Protein AF-0000000081534310 (afdb_homodimer)

Secondary structure (DSSP, 8-state):
-EEEEEEE-TTSSSEEE-HHHHHHHHT--S-EEEEEEE-BTTS-HHHHHHHHTT--TTTSSPPP-BTT----SEEEESS-EEEEETTEEEEEEEEEEPPBS-TT--HHHHHHHHHHHHHH-SEEEEEEESS--HHHHHHHHHHHHHHHHHHHHHH-TTSPP-PPEEEEEEES---BSS-HHHHHHHHTSPPP-TT--HHHHHHHHHHHHHHHHHTTEEEEE-----S-GGGGGG--GGGS-HHHHHHHHHHHHHHHHH----EETTEE--HHHHHHHHHHHHHHHHHSPPP----HHHHHHHHHHHHHHHHHHHHHHTSPSS--HHHHHHHHHHHHHHHHHHHHHH---STTHHHHHHHHHHHHHHHHHHHHHHHHHHHHHHHHHHHHHHHHHHHHHHT-SS--HHHHHHHHHHHHHHHHHH--STTHHHHHHHHHHHHHHHHHHHHHHHHHHHHHHHHHHHHHHHHIIIIII--HHHHHHHHHHHHIIIIIIHHH--HHHHTT-HHHHHHHHHHHHHHS-SS--HHHHHHHHHHHHHHHHHHHHHHTTTS------S----------------/-EEEEEEE-TTSSSEEE-HHHHHHHHT--S-EEEEEEE-BTTS-HHHHHHHHTT--TTTSSPPP-BTT----SEEEESSPEEEEETTEEEEEEEEEEPPBS-TT--HHHHHHHHHHHHHH-SEEEEEEESS--HHHHHHHHHHHHHHHHHHHHHH-TTSPP-PPEEEEEEES---BSS-HHHHHHHHTSPPP-TT--HHHHHHHHHHHHHHHHHTTEEEEE-----S-GGGGGG--GGGS-HHHHHHHHHHHHHHHHH----EETTEE--HHHHHHHHHHHHHHHHHSPPP----HHHHHHHHHHHHHHHHHHHHHHTSPSS--HHHHHHHHHHHHHHHHHHHHHH---STTHHHHHHHHHHHHHHHHHHHHHHHHHHHHHHHHHHHHHHHHHHHHHHT-SS--HHHHHHHHHHHHHHHHHH--STTHHHHHHHHHHHHHHHHHHHHHHHHHHHHHHHHHHHHHHHHIIIIII--HHHHHHHHHHHHIIIIIIHHH--HHHHTT-HHHHHHHHHHHHHHS-SS--HHHHHHHHHHHHHHHHHHHHHHTTTS------S----------------

Foldseek 3Di:
DKFAQWFADPLLQAIDGDPVLLVLLQPFFFFEAEEEEAAAAPLCQQVLVCLLVVHFCVGGDPDDPDPPDWDGAKMKDSAWDWDQDPNGTYTYIYMYGTHPPDPPHDNLSVLLRLLLRFQLHQEYEYRYEQADDLVSLLSNLQSLVSNLVLLCVLVNNPDGRDTHQYEYEYEQHDDDDDDRQVRVVVQLDQDDDPPPDPVSVVSVVSSVSCVSNVVRYHYAYAHYFDPPPSCVSVDDPVRTDVSRSVSSVVVSVVCVVSIDGDDDPRDGDGSVRSSVVSVSSSVSSRPDDRDDCPDVLLVQLLVLLVVLLVQLLVQLVPDDAQAAPVVLVVSLVVSVVVSVVSSVVRHDDDVNSVVSVVVSVVSSVVSSVVSLVVRVVRLCVFLVVLLVVLLVQLVVQLPDPQRAPVVNVVSLVVSLVCSVPRRHYDCSVVSNVVSVVSSVVSNQVSLLVNLVVLLVVLLVVLVVQLVCCVPQVLFVVSNVVSVVSNCCSVPVPVVPHRSRRLCVDPVSVVSSVVSNCVCVVPPCVCVPCVVVVVVVVVVVSVVCRVPVVPDDPPPPPRPHPPPPPPPPPPPPDD/DKFAQWFADPLLQAIDGDPVLLVLLQPFFFFEAEEEEAAAAPLCQQVLVCLLVVHFCVPGDPDDLDPPDWDGAKMKDSAWDWDQDPNGTYTYIYIYGTHPPDPPHDNLSVLLRLLLRFQLHQEYEYRYEQADDLVSLLSNLQSLVSNLVLLCVLVNNPDDRDTHQYEYEYEQHDDDDDDRQVRVVVQLDQDDDPPPDPVSVVSVVSSVSCVSNVVRYHYAYAHYFDPPPSCRSVDDPVRTDVSRSVSSVVVSVVCVVSIDGDDDPRDGDGSVRSSVVSVSSSVSSRPDDRDDCPDVLLVQLLVLLVVLLVQLLVQLVPDDAQAAPVVLVVSLVVSVVVSVVSSVVRHDDDVNSVVSVVVSVVSSVVSSVVSLVVRVVRLCVFLVVLLVVLLVQLVVQLPDPQRAPVVNVVSLVVSLVCSVVRRHYDCSVVSNVVSVVSSVVSVQVSQLVNLVVLLVVLLVVLVVQLVCCVPQVVFVVSNVVSVVSNCCSVPVPVVPHRSRRLCVDPVSVVVSVVSNCVCVVPPCVCVPCVVVVVVVVVVVSVCCRVPVVPDDPPPPPRPHPPPPPPPPPPPPDD

pLDDT: mean 83.25, std 14.27, range [27.27, 97.94]

Nearest PDB structures (foldseek):
  2b8w-assembly1_B  TM=8.873E-01  e=2.988E-19  Homo sapiens
  6b9f-assembly1_A  TM=8.349E-01  e=3.309E-20  Homo sapiens
  4idn-assembly1_B  TM=8.346E-01  e=1.812E-19  Homo sapiens
  1dg3-assembly1_A  TM=4.337E-01  e=2.003E-19  Homo sapiens
  6xjo-assembly2_A  TM=7.645E-01  e=4.417E-14  Homo sapiens

InterPro domains:
  IPR003191 Guanylate-binding protein/Atlastin, C-terminal [PF02841] (266-395)
  IPR015894 Guanylate-binding protein, N-terminal [PF02263] (14-260)
  IPR027417 P-loop containing nucleoside triphosphate hydrolase [G3DSA:3.40.50.300] (1-265)
  IPR027417 P-loop containing nucleoside triphosphate hydrolase [SSF52540] (4-262)
  IPR030386 GB1/RHD3-type guanine nucleotide-binding (G) domain [PS51715] (29-170)
  IPR036543 Guanylate-binding protein, C-terminal domain superfamily [SSF48340] (265-486)

Solvent-accessible surface area (backbone atoms only — not comparable to full-atom values): 61412 Å² total; per-residue (Å²): 94,65,31,49,37,30,34,57,39,97,82,43,69,44,74,40,81,32,68,75,28,46,55,53,42,45,70,38,77,43,35,34,22,28,38,24,40,42,38,46,52,91,48,48,61,38,53,49,50,16,56,70,66,74,38,51,49,86,63,36,45,76,63,66,50,42,74,81,55,71,68,71,37,31,30,32,47,52,69,60,44,78,44,74,54,95,86,36,67,28,34,36,35,48,35,46,47,34,40,33,50,38,63,84,57,39,67,66,35,42,44,51,54,47,14,51,46,51,63,66,19,23,31,36,34,42,39,28,61,54,54,83,38,37,62,56,53,51,50,51,30,50,25,50,52,47,25,45,47,46,50,16,70,72,72,34,75,83,48,81,74,80,77,34,38,34,34,42,33,27,33,46,41,58,65,40,83,71,49,60,47,57,51,54,55,57,60,54,46,76,61,90,56,92,84,64,48,69,60,53,50,50,56,36,50,42,33,57,63,37,47,77,45,49,84,39,51,47,52,46,66,36,46,61,47,58,77,63,63,67,47,49,68,78,49,50,77,85,71,33,41,65,69,29,55,54,42,51,53,49,48,46,52,50,55,62,68,68,58,46,62,32,66,59,94,87,36,70,28,28,20,54,54,44,51,51,50,49,52,52,49,48,51,48,57,61,71,46,86,72,70,67,72,74,55,50,53,56,54,39,32,51,53,47,36,53,53,29,45,49,52,30,50,56,54,56,64,70,54,71,78,39,44,44,63,66,56,52,50,53,50,48,51,51,31,49,52,51,27,52,52,51,41,68,71,64,53,53,61,75,83,59,39,58,63,45,49,53,51,39,50,52,53,46,48,54,56,47,52,52,51,53,52,50,24,44,39,45,8,40,52,50,38,47,54,50,49,52,51,42,50,51,52,53,55,52,60,66,69,44,90,75,75,49,71,65,60,48,51,50,51,49,53,50,44,52,51,51,43,66,72,66,37,43,25,72,39,38,63,66,51,50,55,50,48,51,53,52,48,53,52,51,49,53,50,44,50,33,51,48,40,46,51,51,49,52,50,50,49,52,49,23,53,51,40,30,50,42,16,60,72,65,68,41,35,64,69,51,24,51,50,22,48,50,51,36,48,42,51,61,47,54,40,60,72,72,33,55,55,66,55,41,66,76,32,68,72,44,43,52,53,49,53,54,47,49,54,54,58,63,30,83,81,50,57,38,91,74,42,43,62,57,53,52,50,51,53,50,48,51,52,49,47,46,60,66,57,51,73,62,66,75,79,76,72,67,77,62,75,51,90,76,82,78,82,79,82,80,79,80,77,81,78,131,94,63,30,49,38,31,34,57,39,98,83,44,69,44,74,38,81,31,68,75,27,46,55,52,41,45,70,39,77,42,35,32,24,30,38,25,40,43,37,46,51,89,50,49,60,38,54,50,51,16,57,68,68,72,38,51,49,88,63,37,43,77,64,66,51,41,74,79,54,72,66,70,36,31,30,32,48,52,70,61,44,78,46,74,54,96,85,37,67,28,34,35,37,47,34,46,47,36,41,32,48,39,64,84,58,38,68,67,34,41,44,50,53,47,14,50,46,53,62,66,20,21,30,36,33,42,39,29,60,54,55,83,38,36,63,56,54,51,50,50,30,49,26,50,52,47,24,45,46,46,49,16,71,72,74,33,75,84,49,81,73,78,78,34,36,33,33,42,33,28,34,45,41,59,65,38,83,73,52,62,47,56,49,54,55,56,62,54,46,74,61,90,57,92,84,63,48,68,59,52,49,49,55,37,50,42,35,56,61,37,48,78,44,48,85,40,52,46,52,47,66,34,46,60,48,57,78,63,61,68,47,49,67,76,51,51,78,85,72,34,40,67,70,29,54,55,43,50,54,49,48,46,52,51,54,61,69,68,55,46,62,31,66,59,94,88,36,70,29,29,20,56,53,44,51,51,51,51,51,51,48,49,51,46,57,60,71,44,86,72,70,66,71,74,54,51,53,57,53,41,32,50,52,46,33,54,52,28,46,50,52,29,50,56,55,56,64,70,54,69,76,39,43,44,63,65,58,53,51,50,50,48,50,52,32,50,51,51,26,52,52,52,41,69,73,63,55,53,61,75,84,59,38,58,64,46,49,52,51,40,50,52,53,45,50,54,53,48,53,54,50,52,52,51,23,43,39,44,8,40,52,51,38,48,55,50,49,54,51,41,51,52,53,54,55,53,61,66,69,46,91,75,77,48,70,66,62,49,51,50,51,50,54,51,42,52,51,51,44,66,71,66,36,44,25,73,39,37,64,65,50,49,54,50,48,52,53,51,50,53,51,51,50,52,49,45,52,31,51,48,41,45,51,50,48,51,50,50,49,52,48,23,52,52,39,30,51,41,16,59,70,66,69,44,35,67,68,52,24,50,51,21,48,50,51,36,50,43,51,60,46,52,40,60,72,72,32,53,53,64,54,41,68,75,33,71,73,44,42,53,54,50,51,55,47,46,54,54,59,63,30,82,81,51,56,40,93,75,40,43,63,55,52,52,49,50,52,52,47,50,52,49,47,45,62,65,55,50,71,64,67,74,80,72,71,66,77,63,75,51,90,78,79,78,80,80,79,80,80,77,77,79,75,129

Structure (mmCIF, N/CA/C/O backbone):
data_AF-0000000081534310-model_v1
#
loop_
_entity.id
_entity.type
_entity.pdbx_description
1 polymer 'GB1/RHD3-type G domain-containing protein'
#
loop_
_atom_site.group_PDB
_atom_site.id
_atom_site.type_symbol
_atom_site.label_atom_id
_atom_site.label_alt_id
_atom_site.label_comp_id
_atom_site.label_asym_id
_atom_site.label_entity_id
_atom_site.label_seq_id
_atom_site.pdbx_PDB_ins_code
_atom_site.Cartn_x
_atom_site.Cartn_y
_atom_site.Cartn_z
_atom_site.occupancy
_atom_site.B_iso_or_equiv
_atom_site.auth_seq_id
_atom_site.auth_comp_id
_atom_site.auth_asym_id
_atom_site.auth_atom_id
_atom_site.pdbx_PDB_model_num
ATOM 1 N N . MET A 1 1 ? 29.438 -29.359 -22.891 1 79 1 MET A N 1
ATOM 2 C CA . MET A 1 1 ? 29.312 -29.203 -21.453 1 79 1 MET A CA 1
ATOM 3 C C . MET A 1 1 ? 28.484 -27.969 -21.094 1 79 1 MET A C 1
ATOM 5 O O . MET A 1 1 ? 28.391 -27.031 -21.891 1 79 1 MET A O 1
ATOM 9 N N . TRP A 1 2 ? 27.781 -28.078 -20.047 1 84.69 2 TRP A N 1
ATOM 10 C CA . TRP A 1 2 ? 26.953 -26.969 -19.578 1 84.69 2 TRP A CA 1
ATOM 11 C C . TRP A 1 2 ? 27.625 -26.25 -18.406 1 84.69 2 TRP A C 1
ATOM 13 O O . TRP A 1 2 ? 28.297 -26.891 -17.594 1 84.69 2 TRP A O 1
ATOM 23 N N . PHE A 1 3 ? 27.547 -24.906 -18.391 1 88.88 3 PHE A N 1
ATOM 24 C CA . PHE A 1 3 ? 28.219 -24.078 -17.406 1 88.88 3 PHE A CA 1
ATOM 25 C C . PHE A 1 3 ? 27.25 -23.047 -16.828 1 88.88 3 PHE A C 1
ATOM 27 O O . PHE A 1 3 ? 26.375 -22.547 -17.531 1 88.88 3 PHE A O 1
ATOM 34 N N . PRO A 1 4 ? 27.484 -22.766 -15.547 1 91.56 4 PRO A N 1
ATOM 35 C CA . PRO A 1 4 ? 26.688 -21.672 -14.984 1 91.56 4 PRO A CA 1
ATOM 36 C C . PRO A 1 4 ? 27.188 -20.297 -15.43 1 91.56 4 PRO A C 1
ATOM 38 O O . PRO A 1 4 ? 28.406 -20.094 -15.555 1 91.56 4 PRO A O 1
ATOM 41 N N . ILE A 1 5 ? 26.344 -19.391 -15.773 1 93.62 5 ILE A N 1
ATOM 42 C CA . ILE A 1 5 ? 26.719 -18.031 -16.125 1 93.62 5 ILE A CA 1
ATOM 43 C C . ILE A 1 5 ? 26.234 -17.062 -15.047 1 93.62 5 ILE A C 1
ATOM 45 O O . ILE A 1 5 ? 26.828 -16 -14.852 1 93.62 5 ILE A O 1
ATOM 49 N N . VAL A 1 6 ? 25.125 -17.344 -14.43 1 94.81 6 VAL A N 1
ATOM 50 C CA . VAL A 1 6 ? 24.562 -16.562 -13.328 1 94.81 6 VAL A CA 1
ATOM 51 C C . VAL A 1 6 ? 24.234 -17.484 -12.156 1 94.81 6 VAL A C 1
ATOM 53 O O . VAL A 1 6 ? 23.609 -18.531 -12.336 1 94.81 6 VAL A O 1
ATOM 56 N N . GLU A 1 7 ? 24.641 -17.156 -10.977 1 93.56 7 GLU A N 1
ATOM 57 C CA . GLU A 1 7 ? 24.422 -17.938 -9.766 1 93.56 7 GLU A CA 1
ATOM 58 C C . GLU A 1 7 ? 23.812 -17.094 -8.656 1 93.56 7 GLU A C 1
ATOM 60 O O . GLU A 1 7 ? 24.016 -15.875 -8.625 1 93.56 7 GLU A O 1
ATOM 65 N N . PRO A 1 8 ? 23.062 -17.766 -7.832 1 91.19 8 PRO A N 1
ATOM 66 C CA . PRO A 1 8 ? 22.5 -17.031 -6.707 1 91.19 8 PRO A CA 1
ATOM 67 C C . PRO A 1 8 ? 23.516 -16.719 -5.621 1 91.19 8 PRO A C 1
ATOM 69 O O . PRO A 1 8 ? 24.5 -17.453 -5.465 1 91.19 8 PRO A O 1
ATOM 72 N N . ASP A 1 9 ? 23.281 -15.648 -4.957 1 86.31 9 ASP A N 1
ATOM 73 C CA . ASP A 1 9 ? 24.047 -15.414 -3.736 1 86.31 9 ASP A CA 1
ATOM 74 C C . ASP A 1 9 ? 23.625 -16.391 -2.635 1 86.31 9 ASP A C 1
ATOM 76 O O . ASP A 1 9 ? 22.594 -17.062 -2.744 1 86.31 9 ASP A O 1
ATOM 80 N N . PRO A 1 10 ? 24.344 -16.531 -1.662 1 78.94 10 PRO A N 1
ATOM 81 C CA . PRO A 1 10 ? 24.062 -17.531 -0.621 1 78.94 10 PRO A CA 1
ATOM 82 C C . PRO A 1 10 ? 22.672 -17.406 -0.036 1 78.94 10 PRO A C 1
ATOM 84 O O . PRO A 1 10 ? 22.031 -18.406 0.288 1 78.94 10 PRO A O 1
ATOM 87 N N . ASN A 1 11 ? 22.141 -16.219 0.021 1 77.19 11 ASN A N 1
ATOM 88 C CA . ASN A 1 11 ? 20.812 -16.016 0.595 1 77.19 11 ASN A CA 1
ATOM 89 C C . ASN A 1 11 ? 19.734 -16 -0.483 1 77.19 11 ASN A C 1
ATOM 91 O O . ASN A 1 11 ? 18.547 -15.875 -0.177 1 77.19 11 ASN A O 1
ATOM 95 N N . HIS A 1 12 ? 20.125 -16.203 -1.747 1 78.88 12 HIS A N 1
ATOM 96 C CA . HIS A 1 12 ? 19.203 -16.234 -2.879 1 78.88 12 HIS A CA 1
ATOM 97 C C . HIS A 1 12 ? 18.391 -14.953 -2.959 1 78.88 12 HIS A C 1
ATOM 99 O O . HIS A 1 12 ? 17.156 -15 -3.117 1 78.88 12 HIS A O 1
ATOM 105 N N . THR A 1 13 ? 19 -13.898 -2.773 1 81.5 13 THR A N 1
ATOM 106 C CA . THR A 1 13 ? 18.344 -12.609 -2.891 1 81.5 13 THR A CA 1
ATOM 107 C C . THR A 1 13 ? 18.891 -11.828 -4.082 1 81.5 13 THR A C 1
ATOM 109 O O . THR A 1 13 ? 18.188 -11 -4.668 1 81.5 13 THR A O 1
ATOM 112 N N . LYS A 1 14 ? 20.125 -12.117 -4.379 1 87.62 14 LYS A N 1
ATOM 113 C CA . LYS A 1 14 ? 20.766 -11.445 -5.508 1 87.62 14 LYS A CA 1
ATOM 114 C C . LYS A 1 14 ? 21.453 -12.461 -6.422 1 87.62 14 LYS A C 1
ATOM 116 O O . LYS A 1 14 ? 21.484 -13.656 -6.125 1 87.62 14 LYS A O 1
ATOM 121 N N . LEU A 1 15 ? 21.797 -11.938 -7.559 1 92.75 15 LEU A N 1
ATOM 122 C CA . LEU A 1 15 ? 22.438 -12.773 -8.562 1 92.75 15 LEU A CA 1
ATOM 123 C C . LEU A 1 15 ? 23.891 -12.336 -8.797 1 92.75 15 LEU A C 1
ATOM 125 O O . LEU A 1 15 ? 24.219 -11.164 -8.641 1 92.75 15 LEU A O 1
ATOM 129 N N . ARG A 1 16 ? 24.719 -13.336 -9.055 1 93.31 16 ARG A N 1
ATOM 130 C CA . ARG A 1 16 ? 26.125 -13.07 -9.344 1 93.31 16 ARG A CA 1
ATOM 131 C C . ARG A 1 16 ? 26.562 -13.758 -10.633 1 93.31 16 ARG A C 1
ATOM 133 O O . ARG A 1 16 ? 26 -14.789 -11.008 1 93.31 16 ARG A O 1
ATOM 140 N N . LEU A 1 17 ? 27.547 -13.18 -11.211 1 93.88 17 LEU A N 1
ATOM 141 C CA . LEU A 1 17 ? 28.094 -13.758 -12.43 1 93.88 17 LEU A CA 1
ATOM 142 C C . LEU A 1 17 ? 29.062 -14.891 -12.109 1 93.88 17 LEU A C 1
ATOM 144 O O . LEU A 1 17 ? 29.781 -14.828 -11.117 1 93.88 17 LEU A O 1
ATOM 148 N N . SER A 1 18 ? 28.922 -15.883 -12.93 1 91.5 18 SER A N 1
ATOM 149 C CA . SER A 1 18 ? 29.875 -16.984 -12.852 1 91.5 18 SER A CA 1
ATOM 150 C C . SER A 1 18 ? 30.859 -16.938 -14.016 1 91.5 18 SER A C 1
ATOM 152 O O . SER A 1 18 ? 30.469 -16.984 -15.18 1 91.5 18 SER A O 1
ATOM 154 N N . ARG A 1 19 ? 32.188 -16.984 -13.742 1 87.5 19 ARG A N 1
ATOM 155 C CA . ARG A 1 19 ? 33.219 -16.75 -14.742 1 87.5 19 ARG A CA 1
ATOM 156 C C . ARG A 1 19 ? 33.375 -17.953 -15.664 1 87.5 19 ARG A C 1
ATOM 158 O O . ARG A 1 19 ? 33.688 -17.797 -16.844 1 87.5 19 ARG A O 1
ATOM 165 N N . GLU A 1 20 ? 33.094 -19.094 -15.211 1 81.94 20 GLU A N 1
ATOM 166 C CA . GLU A 1 20 ? 33.344 -20.297 -16 1 81.94 20 GLU A CA 1
ATOM 167 C C . GLU A 1 20 ? 32.5 -20.281 -17.266 1 81.94 20 GLU A C 1
ATOM 169 O O . GLU A 1 20 ? 33 -20.531 -18.359 1 81.94 20 GLU A O 1
ATOM 174 N N . GLY A 1 21 ? 31.297 -20.016 -17.156 1 83.25 21 GLY A N 1
ATOM 175 C CA . GLY A 1 21 ? 30.406 -20.016 -18.312 1 83.25 21 GLY A CA 1
ATOM 176 C C . GLY A 1 21 ? 30.625 -18.828 -19.234 1 83.25 21 GLY A C 1
ATOM 177 O O . GLY A 1 21 ? 30.391 -18.922 -20.438 1 83.25 21 GLY A O 1
ATOM 178 N N . LEU A 1 22 ? 31.125 -17.812 -18.75 1 92.06 22 LEU A N 1
ATOM 179 C CA . LEU A 1 22 ? 31.297 -16.578 -19.516 1 92.06 22 LEU A CA 1
ATOM 180 C C . LEU A 1 22 ? 32.469 -16.703 -20.5 1 92.06 22 LEU A C 1
ATOM 182 O O . LEU A 1 22 ? 32.438 -16.094 -21.578 1 92.06 22 LEU A O 1
ATOM 186 N N . GLU A 1 23 ? 33.406 -17.547 -20.203 1 90.31 23 GLU A N 1
ATOM 187 C CA . GLU A 1 23 ? 34.531 -17.75 -21.094 1 90.31 23 GLU A CA 1
ATOM 188 C C . GLU A 1 23 ? 34.094 -18.422 -22.391 1 90.31 23 GLU A C 1
ATOM 190 O O . GLU A 1 23 ? 34.594 -18.094 -23.469 1 90.31 23 GLU A O 1
ATOM 195 N N . ALA A 1 24 ? 33.219 -19.328 -22.25 1 88.19 24 ALA A N 1
ATOM 196 C CA . ALA A 1 24 ? 32.719 -20.031 -23.438 1 88.19 24 ALA A CA 1
ATOM 197 C C . ALA A 1 24 ? 31.969 -19.062 -24.359 1 88.19 24 ALA A C 1
ATOM 199 O O . ALA A 1 24 ? 32.062 -19.172 -25.594 1 88.19 24 ALA A O 1
ATOM 200 N N . ILE A 1 25 ? 31.281 -18.156 -23.844 1 93.56 25 ILE A N 1
ATOM 201 C CA . ILE A 1 25 ? 30.5 -17.203 -24.625 1 93.56 25 ILE A CA 1
ATOM 202 C C . ILE A 1 25 ? 31.422 -16.141 -25.219 1 93.56 25 ILE A C 1
ATOM 204 O O . ILE A 1 25 ? 31.203 -15.672 -26.344 1 93.56 25 ILE A O 1
ATOM 208 N N . SER A 1 26 ? 32.5 -15.82 -24.516 1 94.44 26 SER A N 1
ATOM 209 C CA . SER A 1 26 ? 33.406 -14.75 -24.938 1 94.44 26 SER A CA 1
ATOM 210 C C . SER A 1 26 ? 34.094 -15.102 -26.25 1 94.44 26 SER A C 1
ATOM 212 O O . SER A 1 26 ? 34.531 -14.211 -26.984 1 94.44 26 SER A O 1
ATOM 214 N N . ARG A 1 27 ? 34.156 -16.297 -26.609 1 92.5 27 ARG A N 1
ATOM 215 C CA . ARG A 1 27 ? 34.875 -16.75 -27.797 1 92.5 27 ARG A CA 1
ATOM 216 C C . ARG A 1 27 ? 34.031 -16.625 -29.047 1 92.5 27 ARG A C 1
ATOM 218 O O . ARG A 1 27 ? 34.531 -16.688 -30.172 1 92.5 27 ARG A O 1
ATOM 225 N N . ILE A 1 28 ? 32.75 -16.406 -28.812 1 94.62 28 ILE A N 1
ATOM 226 C CA . ILE A 1 28 ? 31.859 -16.312 -29.953 1 94.62 28 ILE A CA 1
ATOM 227 C C . ILE A 1 28 ? 32.031 -14.969 -30.656 1 94.62 28 ILE A C 1
ATOM 229 O O . ILE A 1 28 ? 31.938 -13.914 -30.016 1 94.62 28 ILE A O 1
ATOM 233 N N . THR A 1 29 ? 32.281 -14.961 -31.953 1 94.62 29 THR A N 1
ATOM 234 C CA . THR A 1 29 ? 32.5 -13.734 -32.688 1 94.62 29 THR A CA 1
ATOM 235 C C . THR A 1 29 ? 31.312 -13.43 -33.625 1 94.62 29 THR A C 1
ATOM 237 O O . THR A 1 29 ? 31.188 -12.312 -34.125 1 94.62 29 THR A O 1
ATOM 240 N N . THR A 1 30 ? 30.484 -14.359 -33.844 1 95.38 30 THR A N 1
ATOM 241 C CA . THR A 1 30 ? 29.297 -14.195 -34.688 1 95.38 30 THR A CA 1
ATOM 242 C C . THR A 1 30 ? 28.141 -13.633 -33.844 1 95.38 30 THR A C 1
ATOM 244 O O . THR A 1 30 ? 28.172 -13.641 -32.625 1 95.38 30 THR A O 1
ATOM 247 N N . PRO A 1 31 ? 27.172 -13.102 -34.562 1 96.12 31 PRO A N 1
ATOM 248 C CA . PRO A 1 31 ? 25.984 -12.664 -33.844 1 96.12 31 PRO A CA 1
ATOM 249 C C . PRO A 1 31 ? 25.328 -13.789 -33.031 1 96.12 31 PRO A C 1
ATOM 251 O O . PRO A 1 31 ? 25.297 -14.938 -33.469 1 96.12 31 PRO A O 1
ATOM 254 N N . ILE A 1 32 ? 24.797 -13.414 -31.891 1 96.31 32 ILE A N 1
ATOM 255 C CA . ILE A 1 32 ? 24.281 -14.422 -30.953 1 96.31 32 ILE A CA 1
ATOM 256 C C . ILE A 1 32 ? 22.75 -14.359 -30.922 1 96.31 32 ILE A C 1
ATOM 258 O O . ILE A 1 32 ? 22.172 -13.273 -30.906 1 96.31 32 ILE A O 1
ATOM 262 N N . ALA A 1 33 ? 22.156 -15.5 -31.031 1 96.25 33 ALA A N 1
ATOM 263 C CA . ALA A 1 33 ? 20.75 -15.695 -30.703 1 96.25 33 ALA A CA 1
ATOM 264 C C . ALA A 1 33 ? 20.578 -16.609 -29.5 1 96.25 33 ALA A C 1
ATOM 266 O O . ALA A 1 33 ? 20.969 -17.766 -29.516 1 96.25 33 ALA A O 1
ATOM 267 N N . ALA A 1 34 ? 20.016 -16.047 -28.484 1 96 34 ALA A N 1
ATOM 268 C CA . ALA A 1 34 ? 19.891 -16.797 -27.234 1 96 34 ALA A CA 1
ATOM 269 C C . ALA A 1 34 ? 18.469 -17.328 -27.062 1 96 34 ALA A C 1
ATOM 271 O O . ALA A 1 34 ? 17.5 -16.594 -27.219 1 96 34 ALA A O 1
ATOM 272 N N . VAL A 1 35 ? 18.344 -18.625 -26.797 1 96.81 35 VAL A N 1
ATOM 273 C CA . VAL A 1 35 ? 17.062 -19.266 -26.469 1 96.81 35 VAL A CA 1
ATOM 274 C C . VAL A 1 35 ? 17.016 -19.578 -24.984 1 96.81 35 VAL A C 1
ATOM 276 O O . VAL A 1 35 ? 17.812 -20.375 -24.484 1 96.81 35 VAL A O 1
ATOM 279 N N . ALA A 1 36 ? 16.141 -18.938 -24.328 1 96.69 36 ALA A N 1
ATOM 280 C CA . ALA A 1 36 ? 15.992 -19.188 -22.906 1 96.69 36 ALA A CA 1
ATOM 281 C C . ALA A 1 36 ? 14.68 -19.906 -22.594 1 96.69 36 ALA A C 1
ATOM 283 O O . ALA A 1 36 ? 13.648 -19.625 -23.219 1 96.69 36 ALA A O 1
ATOM 284 N N . VAL A 1 37 ? 14.734 -20.859 -21.703 1 96.81 37 VAL A N 1
ATOM 285 C CA . VAL A 1 37 ? 13.539 -21.594 -21.266 1 96.81 37 VAL A CA 1
ATOM 286 C C . VAL A 1 37 ? 13.219 -21.219 -19.828 1 96.81 37 VAL A C 1
ATOM 288 O O . VAL A 1 37 ? 14.047 -21.391 -18.938 1 96.81 37 VAL A O 1
ATOM 291 N N . ILE A 1 38 ? 12.055 -20.656 -19.672 1 95.88 38 ILE A N 1
ATOM 292 C CA . ILE A 1 38 ? 11.586 -20.312 -18.328 1 95.88 38 ILE A CA 1
ATOM 293 C C . ILE A 1 38 ? 10.336 -21.125 -18 1 95.88 38 ILE A C 1
ATOM 295 O O . ILE A 1 38 ? 9.672 -21.656 -18.906 1 95.88 38 ILE A O 1
ATOM 299 N N . GLY A 1 39 ? 10.055 -21.281 -16.703 1 95.19 39 GLY A N 1
ATOM 300 C CA . GLY A 1 39 ? 8.906 -22.031 -16.234 1 95.19 39 GLY A CA 1
ATOM 301 C C . GLY A 1 39 ? 8.984 -22.391 -14.766 1 95.19 39 GLY A C 1
ATOM 302 O O . GLY A 1 39 ? 9.992 -22.141 -14.109 1 95.19 39 GLY A O 1
ATOM 303 N N . PRO A 1 40 ? 7.945 -22.938 -14.328 1 93 40 PRO A N 1
ATOM 304 C CA . PRO A 1 40 ? 7.918 -23.297 -12.906 1 93 40 PRO A CA 1
ATOM 305 C C . PRO A 1 40 ? 8.891 -24.438 -12.57 1 93 40 PRO A C 1
ATOM 307 O O . PRO A 1 40 ? 9.375 -25.125 -13.469 1 93 40 PRO A O 1
ATOM 310 N N . TYR A 1 41 ? 9.086 -24.5 -11.273 1 88.25 41 TYR A N 1
ATOM 311 C CA . TYR A 1 41 ? 9.93 -25.547 -10.719 1 88.25 41 TYR A CA 1
ATOM 312 C C . TYR A 1 41 ? 9.414 -26.922 -11.109 1 88.25 41 TYR A C 1
ATOM 314 O O . TYR A 1 41 ? 8.211 -27.188 -11.047 1 88.25 41 TYR A O 1
ATOM 322 N N . ARG A 1 42 ? 10.234 -27.781 -11.703 1 86.38 42 ARG A N 1
ATOM 323 C CA . ARG A 1 42 ? 9.992 -29.188 -12.055 1 86.38 42 ARG A CA 1
ATOM 324 C C . ARG A 1 42 ? 9.023 -29.281 -13.234 1 86.38 42 ARG A C 1
ATOM 326 O O . ARG A 1 42 ? 8.164 -30.172 -13.266 1 86.38 42 ARG A O 1
ATOM 333 N N . SER A 1 43 ? 9.133 -28.375 -14.148 1 88.25 43 SER A N 1
ATOM 334 C CA . SER A 1 43 ? 8.281 -28.406 -15.336 1 88.25 43 SER A CA 1
ATOM 335 C C . SER A 1 43 ? 8.961 -29.141 -16.484 1 88.25 43 SER A C 1
ATOM 337 O O . SER A 1 43 ? 8.359 -29.359 -17.531 1 88.25 43 SER A O 1
ATOM 339 N N . GLY A 1 44 ? 10.266 -29.484 -16.297 1 88.62 44 GLY A N 1
ATOM 340 C CA . GLY A 1 44 ? 10.977 -30.234 -17.328 1 88.62 44 GLY A CA 1
ATOM 341 C C . GLY A 1 44 ? 11.797 -29.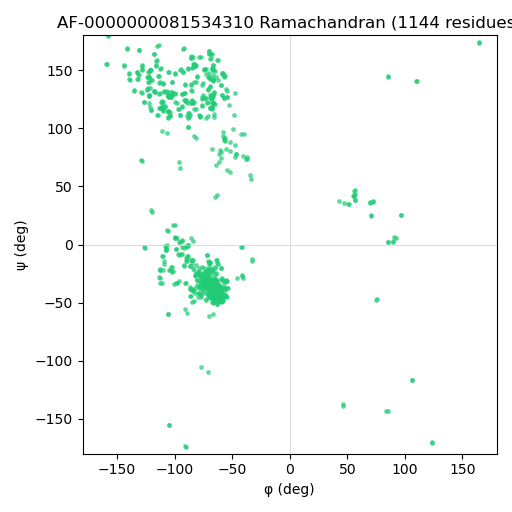359 -18.25 1 88.62 44 GLY A C 1
ATOM 342 O O . GLY A 1 44 ? 12.031 -29.703 -19.406 1 88.62 44 GLY A O 1
ATOM 343 N N . LYS A 1 45 ? 12.172 -28.266 -17.766 1 92.69 45 LYS A N 1
ATOM 344 C CA . LYS A 1 45 ? 12.906 -27.297 -18.578 1 92.69 45 LYS A CA 1
ATOM 345 C C . LYS A 1 45 ? 14.219 -27.891 -19.078 1 92.69 45 LYS A C 1
ATOM 347 O O . LYS A 1 45 ? 14.539 -27.781 -20.266 1 92.69 45 LYS A O 1
ATOM 352 N N . SER A 1 46 ? 15.039 -28.516 -18.219 1 92.12 46 SER A N 1
ATOM 353 C CA . SER A 1 46 ? 16.344 -29.062 -18.594 1 92.12 46 SER A CA 1
ATOM 354 C C . SER A 1 46 ? 16.203 -30.219 -19.578 1 92.12 46 SER A C 1
ATOM 356 O O . SER A 1 46 ? 16.984 -30.344 -20.516 1 92.12 46 SER A O 1
ATOM 358 N N . PHE A 1 47 ? 15.234 -31.031 -19.359 1 90.56 47 PHE A N 1
ATOM 359 C CA . PHE A 1 47 ? 14.984 -32.156 -20.281 1 90.56 47 PHE A CA 1
ATOM 360 C C . PHE A 1 47 ? 14.602 -31.625 -21.656 1 90.56 47 PHE A C 1
ATOM 362 O O . PHE A 1 47 ? 15.07 -32.156 -22.672 1 90.56 47 PHE A O 1
ATOM 369 N N . LEU A 1 48 ? 13.742 -30.641 -21.641 1 93.12 48 LEU A N 1
ATOM 370 C CA . LEU A 1 48 ? 13.32 -30.031 -22.891 1 93.12 48 LEU A CA 1
ATOM 371 C C . LEU A 1 48 ? 14.523 -29.484 -23.656 1 93.12 48 LEU A C 1
ATOM 373 O O . LEU A 1 48 ? 14.625 -29.672 -24.875 1 93.12 48 LEU A O 1
ATOM 377 N N . LEU A 1 49 ? 15.375 -28.844 -22.969 1 94.38 49 LEU A N 1
ATOM 378 C CA . LEU A 1 49 ? 16.547 -28.266 -23.594 1 94.38 49 LEU A CA 1
ATOM 379 C C . LEU A 1 49 ? 17.453 -29.359 -24.172 1 94.38 49 LEU A C 1
ATOM 381 O O . LEU A 1 49 ? 18 -29.203 -25.266 1 94.38 49 LEU A O 1
ATOM 385 N N . ASN A 1 50 ? 17.609 -30.438 -23.453 1 91.88 50 ASN A N 1
ATOM 386 C CA . ASN A 1 50 ? 18.375 -31.562 -23.969 1 91.88 50 ASN A CA 1
ATOM 387 C C . ASN A 1 50 ? 17.75 -32.125 -25.234 1 91.88 50 ASN A C 1
ATOM 389 O O . ASN A 1 50 ? 18.469 -32.5 -26.172 1 91.88 50 ASN A O 1
ATOM 393 N N . GLN A 1 51 ? 16.438 -32.125 -25.25 1 91.25 51 GLN A N 1
ATOM 394 C CA . GLN A 1 51 ? 15.734 -32.625 -26.438 1 91.25 51 GLN A CA 1
ATOM 395 C C . GLN A 1 51 ? 15.938 -31.672 -27.625 1 91.25 51 GLN A C 1
ATOM 397 O O . GLN A 1 51 ? 16.109 -32.125 -28.75 1 91.25 51 GLN A O 1
ATOM 402 N N . LEU A 1 52 ? 15.891 -30.422 -27.375 1 92.56 52 LEU A N 1
ATOM 403 C CA . LEU A 1 52 ? 16.078 -29.422 -28.438 1 92.56 52 LEU A CA 1
ATOM 404 C C . LEU A 1 52 ? 17.5 -29.5 -29 1 92.56 52 LEU A C 1
ATOM 406 O O . LEU A 1 52 ? 17.719 -29.234 -30.188 1 92.56 52 LEU A O 1
ATOM 410 N N . LEU A 1 53 ? 18.469 -29.875 -28.141 1 91.75 53 LEU A N 1
ATOM 411 C CA . LEU A 1 53 ? 19.875 -29.969 -28.531 1 91.75 53 LEU A CA 1
ATOM 412 C C . LEU A 1 53 ? 20.203 -31.359 -29.062 1 91.75 53 LEU A C 1
ATOM 414 O O . LEU A 1 53 ? 21.312 -31.609 -29.516 1 91.75 53 LEU A O 1
ATOM 418 N N . SER A 1 54 ? 19.234 -32.25 -29.062 1 88.38 54 SER A N 1
ATOM 419 C CA . SER A 1 54 ? 19.422 -33.625 -29.469 1 88.38 54 SER A CA 1
ATOM 420 C C . SER A 1 54 ? 20.547 -34.312 -28.672 1 88.38 54 SER A C 1
ATOM 422 O O . SER A 1 54 ? 21.422 -34.938 -29.25 1 88.38 54 SER A O 1
ATOM 424 N N . LEU A 1 55 ? 20.484 -33.969 -27.375 1 87.25 55 LEU A N 1
ATOM 425 C CA . LEU A 1 55 ? 21.453 -34.531 -26.453 1 87.25 55 LEU A CA 1
ATOM 426 C C . LEU A 1 55 ? 20.766 -35.5 -25.484 1 87.25 55 LEU A C 1
ATOM 428 O O . LEU A 1 55 ? 19.594 -35.312 -25.172 1 87.25 55 LEU A O 1
ATOM 432 N N . SER A 1 56 ? 21.484 -36.438 -25.031 1 83.31 56 SER A N 1
ATOM 433 C CA . SER A 1 56 ? 21 -37.312 -23.969 1 83.31 56 SER A CA 1
ATOM 434 C C . SER A 1 56 ? 21.125 -36.625 -22.609 1 83.31 56 SER A C 1
ATOM 436 O O . SER A 1 56 ? 21.844 -35.625 -22.469 1 83.31 56 SER A O 1
ATOM 438 N N . CYS A 1 57 ? 20.359 -37.156 -21.594 1 82.06 57 CYS A N 1
ATOM 439 C CA . CYS A 1 57 ? 20.359 -36.594 -20.266 1 82.06 57 CYS A CA 1
ATOM 440 C C . CYS A 1 57 ? 21.766 -36.625 -19.656 1 82.06 57 CYS A C 1
ATOM 442 O O . CYS A 1 57 ? 22.078 -35.812 -18.781 1 82.06 57 CYS A O 1
ATOM 444 N N . TYR A 1 58 ? 22.641 -37.438 -20.141 1 79.94 58 TYR A N 1
ATOM 445 C CA . TYR A 1 58 ? 23.969 -37.594 -19.562 1 79.94 58 TYR A CA 1
ATOM 446 C C . TYR A 1 58 ? 24.969 -36.656 -20.234 1 79.94 58 TYR A C 1
ATOM 448 O O . TYR A 1 58 ? 26.047 -36.406 -19.672 1 79.94 58 TYR A O 1
ATOM 456 N N . GLU A 1 59 ? 24.625 -36.188 -21.359 1 81.88 59 GLU A N 1
ATOM 457 C CA . GLU A 1 59 ? 25.5 -35.312 -22.125 1 81.88 59 GLU A CA 1
ATOM 458 C C . GLU A 1 59 ? 25.078 -33.844 -21.984 1 81.88 59 GLU A C 1
ATOM 460 O O . GLU A 1 59 ? 25.891 -32.938 -22.141 1 81.88 59 GLU A O 1
ATOM 465 N N . GLY A 1 60 ? 23.906 -33.719 -21.656 1 83.56 60 GLY A N 1
ATOM 466 C CA . GLY A 1 60 ? 23.344 -32.375 -21.656 1 83.56 60 GLY A CA 1
ATOM 467 C C . GLY A 1 60 ? 23.172 -31.797 -20.266 1 83.56 60 GLY A C 1
ATOM 468 O O . GLY A 1 60 ? 23.969 -32.062 -19.375 1 83.56 60 GLY A O 1
ATOM 469 N N . PHE A 1 61 ? 22.234 -30.859 -20.188 1 85.69 61 PHE A N 1
ATOM 470 C CA . PHE A 1 61 ? 21.922 -30.219 -18.922 1 85.69 61 PHE A CA 1
ATOM 471 C C . PHE A 1 61 ? 21.484 -31.25 -17.891 1 85.69 61 PHE A C 1
ATOM 473 O O . PHE A 1 61 ? 20.891 -32.281 -18.234 1 85.69 61 PHE A O 1
ATOM 480 N N . GLY A 1 62 ? 21.797 -30.984 -16.688 1 79.62 62 GLY A N 1
ATOM 481 C CA . GLY A 1 62 ? 21.406 -31.875 -15.602 1 79.62 62 GLY A CA 1
ATOM 482 C C . GLY A 1 62 ? 19.906 -31.953 -15.398 1 79.62 62 GLY A C 1
ATOM 483 O O . GLY A 1 62 ? 19.234 -30.922 -15.344 1 79.62 62 GLY A O 1
ATOM 484 N N . VAL A 1 63 ? 19.375 -33.188 -15.516 1 78.25 63 VAL A N 1
ATOM 485 C CA . VAL A 1 63 ? 17.953 -33.406 -15.266 1 78.25 63 VAL A CA 1
ATOM 486 C C . VAL A 1 63 ? 17.75 -33.969 -13.867 1 78.25 63 VAL A C 1
ATOM 488 O O . VAL A 1 63 ? 18.5 -34.875 -13.438 1 78.25 63 VAL A O 1
ATOM 491 N N . GLY A 1 64 ? 16.844 -33.375 -13.117 1 71.94 64 GLY A N 1
ATOM 492 C CA . GLY A 1 64 ? 16.594 -33.812 -11.75 1 71.94 64 GLY A CA 1
ATOM 493 C C . GLY A 1 64 ? 15.5 -34.875 -11.641 1 71.94 64 GLY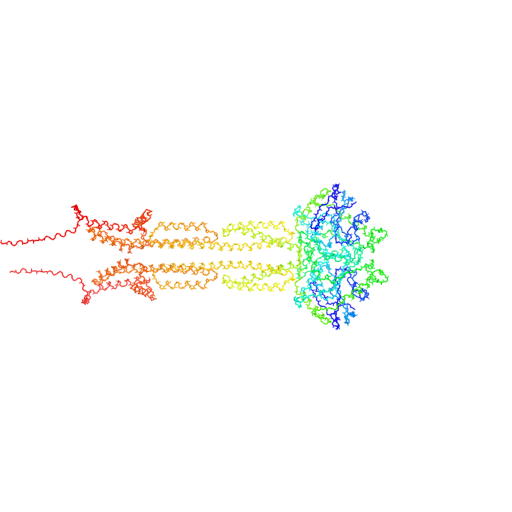 A C 1
ATOM 494 O O . GLY A 1 64 ? 14.406 -34.688 -12.18 1 71.94 64 GLY A O 1
ATOM 495 N N . HIS A 1 65 ? 15.875 -36 -11.016 1 76 65 HIS A N 1
ATOM 496 C CA . HIS A 1 65 ? 14.875 -37.031 -10.758 1 76 65 HIS A CA 1
ATOM 497 C C . HIS A 1 65 ? 14.578 -37.156 -9.266 1 76 65 HIS A C 1
ATOM 499 O O . HIS A 1 65 ? 13.609 -37.812 -8.867 1 76 65 HIS A O 1
ATOM 505 N N . MET A 1 66 ? 15.461 -36.438 -8.609 1 72.75 66 MET A N 1
ATOM 506 C CA . MET A 1 66 ? 15.281 -36.438 -7.156 1 72.75 66 MET A CA 1
ATOM 507 C C . MET A 1 66 ? 14.469 -35.25 -6.703 1 72.75 66 MET A C 1
ATOM 509 O O . MET A 1 66 ? 14.531 -34.188 -7.324 1 72.75 66 MET A O 1
ATOM 513 N N . ARG A 1 67 ? 13.805 -35.406 -5.695 1 73.88 67 ARG A N 1
ATOM 514 C CA . ARG A 1 67 ? 12.945 -34.344 -5.188 1 73.88 67 ARG A CA 1
ATOM 515 C C . ARG A 1 67 ? 13.75 -33.094 -4.793 1 73.88 67 ARG A C 1
ATOM 517 O O . ARG A 1 67 ? 13.242 -31.984 -4.828 1 73.88 67 ARG A O 1
ATOM 524 N N . ASP A 1 68 ? 15.094 -33.25 -4.621 1 69.19 68 ASP A N 1
ATOM 525 C CA . ASP A 1 68 ? 15.859 -32.125 -4.09 1 69.19 68 ASP A CA 1
ATOM 526 C C . ASP A 1 68 ? 16.719 -31.484 -5.176 1 69.19 68 ASP A C 1
ATOM 528 O O . ASP A 1 68 ? 17.406 -30.5 -4.926 1 69.19 68 ASP A O 1
ATOM 532 N N . THR A 1 69 ? 16.703 -32 -6.277 1 67.81 69 THR A N 1
ATOM 533 C CA . THR A 1 69 ? 17.578 -31.469 -7.316 1 67.81 69 THR A CA 1
ATOM 534 C C . THR A 1 69 ? 16.938 -30.281 -8.023 1 67.81 69 THR A C 1
ATOM 536 O O . THR A 1 69 ? 15.75 -30.328 -8.367 1 67.81 69 THR A O 1
ATOM 539 N N . LYS A 1 70 ? 17.672 -29.109 -7.969 1 69.88 70 LYS A N 1
ATOM 540 C CA . LYS A 1 70 ? 17.172 -27.953 -8.695 1 69.88 70 LYS A CA 1
ATOM 541 C C . LYS A 1 70 ? 18.297 -27.203 -9.391 1 69.88 70 LYS A C 1
ATOM 543 O O . LYS A 1 70 ? 19.453 -27.266 -8.953 1 69.88 70 LYS A O 1
ATOM 548 N N . THR A 1 71 ? 17.984 -26.75 -10.539 1 81.06 71 THR A N 1
ATOM 549 C CA . THR A 1 71 ? 18.891 -25.844 -11.234 1 81.06 71 THR A CA 1
ATOM 550 C C . THR A 1 71 ? 18.969 -24.5 -10.508 1 81.06 71 THR A C 1
ATOM 552 O O . THR A 1 71 ? 17.938 -23.969 -10.078 1 81.06 71 THR A O 1
ATOM 555 N N . LYS A 1 72 ? 20.203 -24.078 -10.234 1 86.94 72 LYS A N 1
ATOM 556 C CA . LYS A 1 72 ? 20.375 -22.797 -9.555 1 86.94 72 LYS A CA 1
ATOM 557 C C . LYS A 1 72 ? 20.938 -21.734 -10.508 1 86.94 72 LYS A C 1
ATOM 559 O O . LYS A 1 72 ? 21.984 -21.938 -11.102 1 86.94 72 LYS A O 1
ATOM 564 N N . GLY A 1 73 ? 20.109 -20.703 -10.664 1 92.06 73 GLY A N 1
ATOM 565 C CA . GLY A 1 73 ? 20.562 -19.609 -11.523 1 92.06 73 GLY A CA 1
ATOM 566 C C . GLY A 1 73 ? 20.266 -19.859 -12.992 1 92.06 73 GLY A C 1
ATOM 567 O O . GLY A 1 73 ? 19.156 -20.266 -13.352 1 92.06 73 GLY A O 1
ATOM 568 N N . ILE A 1 74 ? 21.219 -19.406 -13.836 1 94.38 74 ILE A N 1
ATOM 569 C CA . ILE A 1 74 ? 21.094 -19.562 -15.273 1 94.38 74 ILE A CA 1
ATOM 570 C C . ILE A 1 74 ? 22.328 -20.297 -15.812 1 94.38 74 ILE A C 1
ATOM 572 O O . ILE A 1 74 ? 23.453 -19.938 -15.5 1 94.38 74 ILE A O 1
ATOM 576 N N . TRP A 1 75 ? 22.078 -21.281 -16.656 1 93.75 75 TRP A N 1
ATOM 577 C CA . TRP A 1 75 ? 23.141 -22.109 -17.219 1 93.75 75 TRP A CA 1
ATOM 578 C C . TRP A 1 75 ? 23.141 -22.047 -18.75 1 93.75 75 TRP A C 1
ATOM 580 O O . TRP A 1 75 ? 22.094 -21.828 -19.359 1 93.75 75 TRP A O 1
ATOM 590 N N . VAL A 1 76 ? 24.344 -22.203 -19.328 1 93.5 76 VAL A N 1
ATOM 591 C CA . VAL A 1 76 ? 24.469 -22.141 -20.781 1 93.5 76 VAL A CA 1
ATOM 592 C C . VAL A 1 76 ? 25.109 -23.438 -21.281 1 93.5 76 VAL A C 1
ATOM 594 O O . VAL A 1 76 ? 25.922 -24.047 -20.594 1 93.5 76 VAL A O 1
ATOM 597 N N . TRP A 1 77 ? 24.609 -23.797 -22.438 1 90.69 77 TRP A N 1
ATOM 598 C CA . TRP A 1 77 ? 25.281 -24.875 -23.141 1 90.69 77 TRP A CA 1
ATOM 599 C C . TRP A 1 77 ? 26.578 -24.391 -23.797 1 90.69 77 TRP A C 1
ATOM 601 O O . TRP A 1 77 ? 26.547 -23.453 -24.609 1 90.69 77 TRP A O 1
ATOM 611 N N . GLY A 1 78 ? 27.703 -24.953 -23.578 1 84.94 78 GLY A N 1
ATOM 612 C CA . GLY A 1 78 ? 29.031 -24.469 -23.906 1 84.94 78 GLY A CA 1
ATOM 613 C C . GLY A 1 78 ? 29.312 -24.453 -25.391 1 84.94 78 GLY A C 1
ATOM 614 O O . GLY A 1 78 ? 30.156 -23.688 -25.875 1 84.94 78 GLY A O 1
ATOM 615 N N . THR A 1 79 ? 28.734 -25.281 -26.203 1 87.5 79 THR A N 1
ATOM 616 C CA . THR A 1 79 ? 28.969 -25.344 -27.641 1 87.5 79 THR A CA 1
ATOM 617 C C . THR A 1 79 ? 27.797 -24.75 -28.406 1 87.5 79 THR A C 1
ATOM 619 O O . THR A 1 79 ? 26.75 -25.391 -28.547 1 87.5 79 THR A O 1
ATOM 622 N N . PRO A 1 80 ? 28.062 -23.609 -28.969 1 90.25 80 PRO A N 1
ATOM 623 C CA . PRO A 1 80 ? 26.969 -22.969 -29.688 1 90.25 80 PRO A CA 1
ATOM 624 C C . PRO A 1 80 ? 26.609 -23.719 -30.984 1 90.25 80 PRO A C 1
ATOM 626 O O . PRO A 1 80 ? 27.484 -24.312 -31.609 1 90.25 80 PRO A O 1
ATOM 629 N N . LEU A 1 81 ? 25.344 -23.703 -31.234 1 91.69 81 LEU A N 1
ATOM 630 C CA . LEU A 1 81 ? 24.891 -24.203 -32.531 1 91.69 81 LEU A CA 1
ATOM 631 C C . LEU A 1 81 ? 24.953 -23.094 -33.562 1 91.69 81 LEU A C 1
ATOM 633 O O . LEU A 1 81 ? 24.609 -21.938 -33.281 1 91.69 81 LEU A O 1
ATOM 637 N N . GLU A 1 82 ? 25.406 -23.469 -34.719 1 93.06 82 GLU A N 1
ATOM 638 C CA . GLU A 1 82 ? 25.5 -22.469 -35.781 1 93.06 82 GLU A CA 1
ATOM 639 C C . GLU A 1 82 ? 24.391 -22.656 -36.812 1 93.06 82 GLU A C 1
ATOM 641 O O . GLU A 1 82 ? 24.141 -23.766 -37.281 1 93.06 82 GLU A O 1
ATOM 646 N N . LEU A 1 83 ? 23.719 -21.578 -37.031 1 93.06 83 LEU A N 1
ATOM 647 C CA . LEU A 1 83 ? 22.656 -21.562 -38.031 1 93.06 83 LEU A CA 1
ATOM 648 C C . LEU A 1 83 ? 22.781 -20.328 -38.938 1 93.06 83 LEU A C 1
ATOM 650 O O . LEU A 1 83 ? 23.203 -19.266 -38.469 1 93.06 83 LEU A O 1
ATOM 654 N N . GLU A 1 84 ? 22.484 -20.547 -40.156 1 93.31 84 GLU A N 1
ATOM 655 C CA . GLU A 1 84 ? 22.438 -19.406 -41.062 1 93.31 84 GLU A CA 1
ATOM 656 C C . GLU A 1 84 ? 21.047 -18.766 -41.094 1 93.31 84 GLU A C 1
ATOM 658 O O . GLU A 1 84 ? 20.078 -19.391 -41.5 1 93.31 84 GLU A O 1
ATOM 663 N N . ILE A 1 85 ? 20.969 -17.625 -40.562 1 91.38 85 ILE A N 1
ATOM 664 C CA . ILE A 1 85 ? 19.719 -16.875 -40.5 1 91.38 85 ILE A CA 1
ATOM 665 C C . ILE A 1 85 ? 19.828 -15.648 -41.406 1 91.38 85 ILE A C 1
ATOM 667 O O . ILE A 1 85 ? 20.641 -14.75 -41.156 1 91.38 85 ILE A O 1
ATOM 671 N N . ASP A 1 86 ? 18.953 -15.594 -42.469 1 88.75 86 ASP A N 1
ATOM 672 C CA . ASP A 1 86 ? 18.953 -14.5 -43.438 1 88.75 86 ASP A CA 1
ATOM 673 C C . ASP A 1 86 ? 20.344 -14.242 -44 1 88.75 86 ASP A C 1
ATOM 675 O O . ASP A 1 86 ? 20.781 -13.094 -44.062 1 88.75 86 ASP A O 1
ATOM 679 N N . GLY A 1 87 ? 21.156 -15.18 -44.188 1 88.5 87 GLY A N 1
ATOM 680 C CA . GLY A 1 87 ? 22.453 -15.094 -44.812 1 88.5 87 GLY A CA 1
ATOM 681 C C . GLY A 1 87 ? 23.578 -14.797 -43.844 1 88.5 87 GLY A C 1
ATOM 682 O O . GLY A 1 87 ? 24.734 -14.656 -44.25 1 88.5 87 GLY A O 1
ATOM 683 N N . VAL A 1 88 ? 23.281 -14.695 -42.625 1 90.81 88 VAL A N 1
ATOM 684 C CA . VAL A 1 88 ? 24.312 -14.398 -41.625 1 90.81 88 VAL A CA 1
ATOM 685 C C . VAL A 1 88 ? 24.5 -15.602 -40.719 1 90.81 88 VAL A C 1
ATOM 687 O O . VAL A 1 88 ? 23.531 -16.141 -40.188 1 90.81 88 VAL A O 1
ATOM 690 N N . LYS A 1 89 ? 25.75 -15.938 -40.594 1 94.69 89 LYS A N 1
ATOM 691 C CA . LYS A 1 89 ? 26.078 -17 -39.625 1 94.69 89 LYS A CA 1
ATOM 692 C C . LYS A 1 89 ? 25.828 -16.562 -38.188 1 94.69 89 LYS A C 1
ATOM 694 O O . LYS A 1 89 ? 26.438 -15.602 -37.719 1 94.69 89 LYS A O 1
ATOM 699 N N . THR A 1 90 ? 24.953 -17.25 -37.562 1 96.06 90 THR A N 1
ATOM 700 C CA . THR A 1 90 ? 24.531 -16.859 -36.219 1 96.06 90 THR A CA 1
ATOM 701 C C . THR A 1 90 ? 24.766 -18 -35.25 1 96.06 90 THR A C 1
ATOM 703 O O . THR A 1 90 ? 24.516 -19.172 -35.562 1 96.06 90 THR A O 1
ATOM 706 N N . SER A 1 91 ? 25.328 -17.688 -34.094 1 96.31 91 SER A N 1
ATOM 707 C CA . SER A 1 91 ? 25.547 -18.672 -33.031 1 96.31 91 SER A CA 1
ATOM 708 C C . SER A 1 91 ? 24.344 -18.734 -32.094 1 96.31 91 SER A C 1
ATOM 710 O O . SER A 1 91 ? 23.938 -17.719 -31.531 1 96.31 91 SER A O 1
ATOM 712 N N . ILE A 1 92 ? 23.812 -19.922 -31.953 1 96.38 92 ILE A N 1
ATOM 713 C CA . ILE A 1 92 ? 22.656 -20.125 -31.078 1 96.38 92 ILE A CA 1
ATOM 714 C C . ILE A 1 92 ? 23.109 -20.656 -29.719 1 96.38 92 ILE A C 1
ATOM 716 O O . ILE A 1 92 ? 23.797 -21.688 -29.656 1 96.38 92 ILE A O 1
ATOM 720 N N . ILE A 1 93 ? 22.781 -19.938 -28.688 1 95.38 93 ILE A N 1
ATOM 721 C CA . ILE A 1 93 ? 23.078 -20.422 -27.344 1 95.38 93 ILE A CA 1
ATOM 722 C C . ILE A 1 93 ? 21.781 -20.734 -26.609 1 95.38 93 ILE A C 1
ATOM 724 O O . ILE A 1 93 ? 20.797 -20.016 -26.75 1 95.38 93 ILE A O 1
ATOM 728 N N . TYR A 1 94 ? 21.781 -21.828 -25.859 1 95.69 94 TYR A N 1
ATOM 729 C CA . TYR A 1 94 ? 20.625 -22.25 -25.062 1 95.69 94 TYR A CA 1
ATOM 730 C C . TYR A 1 94 ? 20.875 -21.984 -23.578 1 95.69 94 TYR A C 1
ATOM 732 O O . TYR A 1 94 ? 21.938 -22.344 -23.047 1 95.69 94 TYR A O 1
ATOM 740 N N . LEU A 1 95 ? 19.938 -21.312 -23 1 95.25 95 LEU A N 1
ATOM 741 C CA . LEU A 1 95 ? 20.047 -20.953 -21.594 1 95.25 95 LEU A CA 1
ATOM 742 C C . LEU A 1 95 ? 19.031 -21.719 -20.766 1 95.25 95 LEU A C 1
ATOM 744 O O . LEU A 1 95 ? 17.828 -21.672 -21.031 1 95.25 95 LEU A O 1
ATOM 748 N N . ASP A 1 96 ? 19.438 -22.453 -19.781 1 95.12 96 ASP A N 1
ATOM 749 C CA . ASP A 1 96 ? 18.609 -23.125 -18.797 1 95.12 96 ASP A CA 1
ATOM 750 C C . ASP A 1 96 ? 18.422 -22.266 -17.547 1 95.12 96 ASP A C 1
ATOM 752 O O . ASP A 1 96 ? 19.406 -21.922 -16.875 1 95.12 96 ASP A O 1
ATOM 756 N N . THR A 1 97 ? 17.25 -21.922 -17.281 1 95.5 97 THR A N 1
ATOM 757 C CA . THR A 1 97 ? 16.984 -21.031 -16.141 1 95.5 97 THR A CA 1
ATOM 758 C C . THR A 1 97 ? 16.391 -21.812 -14.969 1 95.5 97 THR A C 1
ATOM 760 O O . THR A 1 97 ? 15.727 -22.828 -15.164 1 95.5 97 THR A O 1
ATOM 763 N N . GLU A 1 98 ? 16.703 -21.359 -13.805 1 93 98 GLU A N 1
ATOM 764 C CA . GLU A 1 98 ? 16.125 -21.922 -12.602 1 93 98 GLU A CA 1
ATOM 765 C C . GLU A 1 98 ? 14.602 -21.781 -12.609 1 93 98 GLU A C 1
ATOM 767 O O . GLU A 1 98 ? 14.07 -20.75 -13.023 1 93 98 GLU A O 1
ATOM 772 N N . GLY A 1 99 ? 13.945 -22.844 -12.203 1 92.31 99 GLY A N 1
ATOM 773 C CA . GLY A 1 99 ? 12.492 -22.797 -12.133 1 92.31 99 GLY A CA 1
ATOM 774 C C . GLY A 1 99 ? 11.977 -21.891 -11.031 1 92.31 99 GLY A C 1
ATOM 775 O O . GLY A 1 99 ? 12.562 -21.812 -9.953 1 92.31 99 GLY A O 1
ATOM 776 N N . PHE A 1 100 ? 10.891 -21.234 -11.336 1 90.75 100 PHE A N 1
ATOM 777 C CA . PHE A 1 100 ? 10.336 -20.344 -10.328 1 90.75 100 PHE A CA 1
ATOM 778 C C . PHE A 1 100 ? 9.422 -21.094 -9.375 1 90.75 100 PHE A C 1
ATOM 780 O O . PHE A 1 100 ? 9.016 -22.234 -9.664 1 90.75 100 PHE A O 1
ATOM 787 N N . GLU A 1 101 ? 9.156 -20.531 -8.164 1 89.06 101 GLU A N 1
ATOM 788 C CA . GLU A 1 101 ? 8.273 -21.031 -7.117 1 89.06 101 GLU A CA 1
ATOM 789 C C . GLU A 1 101 ? 8.844 -22.266 -6.445 1 89.06 101 GLU A C 1
ATOM 791 O O . GLU A 1 101 ? 8.094 -23.156 -6.027 1 89.06 101 GLU A O 1
ATOM 796 N N . SER A 1 102 ? 10.109 -22.312 -6.547 1 87.94 102 SER A N 1
ATOM 797 C CA . SER A 1 102 ? 10.727 -23.344 -5.703 1 87.94 102 SER A CA 1
ATOM 798 C C . SER A 1 102 ? 10.562 -23 -4.227 1 87.94 102 SER A C 1
ATOM 800 O O . SER A 1 102 ? 10.586 -21.828 -3.844 1 87.94 102 SER A O 1
ATOM 802 N N . VAL A 1 103 ? 10.508 -24.031 -3.469 1 86.12 103 VAL A N 1
ATOM 803 C CA . VAL A 1 103 ? 10.195 -23.844 -2.055 1 86.12 103 VAL A CA 1
ATOM 804 C C . VAL A 1 103 ? 11.359 -23.141 -1.355 1 86.12 103 VAL A C 1
ATOM 806 O O . VAL A 1 103 ? 12.523 -23.469 -1.596 1 86.12 103 VAL A O 1
ATOM 809 N N . GLY A 1 104 ? 11.047 -22.219 -0.582 1 84.62 104 GLY A N 1
ATOM 810 C CA . GLY A 1 104 ? 12.031 -21.578 0.282 1 84.62 104 GLY A CA 1
ATOM 811 C C . GLY A 1 104 ? 12.672 -20.359 -0.344 1 84.62 104 GLY A C 1
ATOM 812 O O . GLY A 1 104 ? 13.609 -19.797 0.216 1 84.62 104 GLY A O 1
ATOM 813 N N . LYS A 1 105 ? 12.227 -19.984 -1.435 1 86.88 105 LYS A N 1
ATOM 814 C CA . LYS A 1 105 ? 12.789 -18.812 -2.109 1 86.88 105 LYS A CA 1
ATOM 815 C C . LYS A 1 105 ? 11.75 -17.703 -2.24 1 86.88 105 LYS A C 1
ATOM 817 O O . LYS A 1 105 ? 10.547 -17.984 -2.279 1 86.88 105 LYS A O 1
ATOM 822 N N . SER A 1 106 ? 12.336 -16.547 -2.314 1 86 106 SER A N 1
ATOM 823 C CA . SER A 1 106 ? 11.43 -15.406 -2.438 1 86 106 SER A CA 1
ATOM 824 C C . SER A 1 106 ? 11.008 -15.188 -3.889 1 86 106 SER A C 1
ATOM 826 O O . SER A 1 106 ? 11.742 -15.547 -4.812 1 86 106 SER A O 1
ATOM 828 N N . ASN A 1 107 ? 9.898 -14.602 -4.031 1 87.81 107 ASN A N 1
ATOM 829 C CA . ASN A 1 107 ? 9.406 -14.289 -5.367 1 87.81 107 ASN A CA 1
ATOM 830 C C . ASN A 1 107 ? 10.289 -13.266 -6.066 1 87.81 107 ASN A C 1
ATOM 832 O O . ASN A 1 107 ? 10.398 -13.266 -7.297 1 87.81 107 ASN A O 1
ATOM 836 N N . VAL A 1 108 ? 10.906 -12.414 -5.262 1 89.31 108 VAL A N 1
ATOM 837 C CA . VAL A 1 108 ? 11.758 -11.375 -5.816 1 89.31 108 VAL A CA 1
ATOM 838 C C . VAL A 1 108 ? 12.961 -12.008 -6.516 1 89.31 108 VAL A C 1
ATOM 840 O O . VAL A 1 108 ? 13.383 -11.547 -7.582 1 89.31 108 VAL A O 1
ATOM 843 N N . TYR A 1 109 ? 13.461 -12.969 -5.879 1 90.38 109 TYR A N 1
ATOM 844 C CA . TYR A 1 109 ? 14.57 -13.703 -6.473 1 90.38 109 TYR A CA 1
ATOM 845 C C . TYR A 1 109 ? 14.18 -14.305 -7.816 1 90.38 109 TYR A C 1
ATOM 847 O O . TYR A 1 109 ? 14.898 -14.164 -8.805 1 90.38 109 TYR A O 1
ATOM 855 N N . ASP A 1 110 ? 13.055 -14.953 -7.902 1 92.12 110 ASP A N 1
ATOM 856 C CA . ASP A 1 110 ? 12.547 -15.547 -9.133 1 92.12 110 ASP A CA 1
ATOM 857 C C . ASP A 1 110 ? 12.32 -14.484 -10.211 1 92.12 110 ASP A C 1
ATOM 859 O O . ASP A 1 110 ? 12.617 -14.711 -11.383 1 92.12 110 ASP A O 1
ATOM 863 N N . ASP A 1 111 ? 11.805 -13.438 -9.75 1 92 111 ASP A N 1
ATOM 864 C CA . ASP A 1 111 ? 11.5 -12.359 -10.688 1 92 111 ASP A CA 1
ATOM 865 C C . ASP A 1 111 ? 12.773 -11.82 -11.336 1 92 111 ASP A C 1
ATOM 867 O O . ASP A 1 111 ? 12.766 -11.43 -12.5 1 92 111 ASP A O 1
ATOM 871 N N . ARG A 1 112 ? 13.836 -11.773 -10.586 1 93.31 112 ARG A N 1
ATOM 872 C CA . ARG A 1 112 ? 15.109 -11.32 -11.125 1 93.31 112 ARG A CA 1
ATOM 873 C C . ARG A 1 112 ? 15.602 -12.242 -12.234 1 93.31 112 ARG A C 1
ATOM 875 O O . ARG A 1 112 ? 16.062 -11.781 -13.281 1 93.31 112 ARG A O 1
ATOM 882 N N . ILE A 1 113 ? 15.461 -13.484 -11.992 1 94.31 113 ILE A N 1
ATOM 883 C CA . ILE A 1 113 ? 15.898 -14.477 -12.969 1 94.31 113 ILE A CA 1
ATOM 884 C C . ILE A 1 113 ? 15.039 -14.375 -14.227 1 94.31 113 ILE A C 1
ATOM 886 O O . ILE A 1 113 ? 15.562 -14.391 -15.344 1 94.31 113 ILE A O 1
ATOM 890 N N . PHE A 1 114 ? 13.797 -14.25 -14.008 1 94.12 114 PHE A N 1
ATOM 891 C CA . PHE A 1 114 ? 12.867 -14.188 -15.125 1 94.12 114 PHE A CA 1
ATOM 892 C C . PHE A 1 114 ? 13.102 -12.93 -15.953 1 94.12 114 PHE A C 1
ATOM 894 O O . PHE A 1 114 ? 13.055 -12.977 -17.188 1 94.12 114 PHE A O 1
ATOM 901 N N . ALA A 1 115 ? 13.281 -11.852 -15.289 1 93 115 ALA A N 1
ATOM 902 C CA . ALA A 1 115 ? 13.531 -10.586 -15.984 1 93 115 ALA A CA 1
ATOM 903 C C . ALA A 1 115 ? 14.82 -10.656 -16.797 1 93 115 ALA A C 1
ATOM 905 O O . ALA A 1 115 ? 14.859 -10.219 -17.953 1 93 115 ALA A O 1
ATOM 906 N N . LEU A 1 116 ? 15.828 -11.211 -16.188 1 95.25 116 LEU A N 1
ATOM 907 C CA . LEU A 1 116 ? 17.109 -11.328 -16.859 1 95.25 116 LEU A CA 1
ATOM 908 C C . LEU A 1 116 ? 17 -12.203 -18.094 1 95.25 116 LEU A C 1
ATOM 910 O O . LEU A 1 116 ? 17.516 -11.852 -19.156 1 95.25 116 LEU A O 1
ATOM 914 N N . ALA A 1 117 ? 16.312 -13.305 -17.953 1 95.38 117 ALA A N 1
ATOM 915 C CA . ALA A 1 117 ? 16.109 -14.203 -19.078 1 95.38 117 ALA A CA 1
ATOM 916 C C . ALA A 1 117 ? 15.328 -13.516 -20.188 1 95.38 117 ALA A C 1
ATOM 918 O O . ALA A 1 117 ? 15.625 -13.703 -21.375 1 95.38 117 ALA A O 1
ATOM 919 N N . THR A 1 118 ? 14.383 -12.766 -19.828 1 92.69 118 THR A N 1
ATOM 920 C CA . THR A 1 118 ? 13.531 -12.078 -20.781 1 92.69 118 THR A CA 1
ATOM 921 C C . THR A 1 118 ? 14.328 -11.031 -21.562 1 92.69 118 THR A C 1
ATOM 923 O O . THR A 1 118 ? 14.172 -10.891 -22.766 1 92.69 118 THR A O 1
ATOM 926 N N . VAL A 1 119 ? 15.203 -10.336 -20.891 1 93.06 119 VAL A N 1
ATOM 927 C CA . VAL A 1 119 ? 15.977 -9.281 -21.516 1 93.06 119 VAL A CA 1
ATOM 928 C C . VAL A 1 119 ? 17.047 -9.891 -22.422 1 93.06 119 VAL A C 1
ATOM 930 O O . VAL A 1 119 ? 17.281 -9.391 -23.531 1 93.06 119 VAL A O 1
ATOM 933 N N . MET A 1 120 ? 17.625 -10.992 -22.031 1 94.88 120 MET A N 1
ATOM 934 C CA . MET A 1 120 ? 18.797 -11.523 -22.703 1 94.88 120 MET A CA 1
ATOM 935 C C . MET A 1 120 ? 18.406 -12.414 -23.875 1 94.88 120 MET A C 1
ATOM 937 O O . MET A 1 120 ? 19.203 -12.625 -24.797 1 94.88 120 MET A O 1
ATOM 941 N N . SER A 1 121 ? 17.203 -12.875 -23.922 1 94.94 121 SER A N 1
ATOM 942 C CA . SER A 1 121 ? 16.844 -13.898 -24.891 1 94.94 121 SER A CA 1
ATOM 943 C C . SER A 1 121 ? 16.297 -13.281 -26.172 1 94.94 121 SER A C 1
ATOM 945 O O . SER A 1 121 ? 15.75 -12.18 -26.156 1 94.94 121 SER A O 1
ATOM 947 N N . SER A 1 122 ? 16.562 -13.992 -27.281 1 94.31 122 SER A N 1
ATOM 948 C CA . SER A 1 122 ? 15.922 -13.711 -28.562 1 94.31 122 SER A CA 1
ATOM 949 C C . SER A 1 122 ? 14.586 -14.438 -28.672 1 94.31 122 SER A C 1
ATOM 951 O O . SER A 1 122 ? 13.633 -13.906 -29.266 1 94.31 122 SER A O 1
ATOM 953 N N . VAL A 1 123 ? 14.586 -15.633 -28.156 1 95.19 123 VAL A N 1
ATOM 954 C CA . VAL A 1 123 ? 13.375 -16.438 -28.062 1 95.19 123 VAL A CA 1
ATOM 955 C C . VAL A 1 123 ? 13.188 -16.906 -26.625 1 95.19 123 VAL A C 1
ATOM 957 O O . VAL A 1 123 ? 14.086 -17.5 -26.031 1 95.19 123 VAL A O 1
ATOM 960 N N . LEU A 1 124 ? 12.086 -16.562 -26.125 1 95.5 124 LEU A N 1
ATOM 961 C CA . LEU A 1 124 ? 11.734 -16.969 -24.766 1 95.5 124 LEU A CA 1
ATOM 962 C C . LEU A 1 124 ? 10.695 -18.078 -24.781 1 95.5 124 LEU A C 1
ATOM 964 O O . LEU A 1 124 ? 9.57 -17.875 -25.234 1 95.5 124 LEU A O 1
ATOM 968 N N . ILE A 1 125 ? 11.094 -19.234 -24.328 1 97 125 ILE A N 1
ATOM 969 C CA . ILE A 1 125 ? 10.172 -20.375 -24.25 1 97 125 ILE A CA 1
ATOM 970 C C . ILE A 1 125 ? 9.578 -20.453 -22.844 1 97 125 ILE A C 1
ATOM 972 O O . ILE A 1 125 ? 10.297 -20.656 -21.875 1 97 125 ILE A O 1
ATOM 976 N N . TYR A 1 126 ? 8.352 -20.188 -22.766 1 96.25 126 TYR A N 1
ATOM 977 C CA . TYR A 1 126 ? 7.637 -20.344 -21.516 1 96.25 126 TYR A CA 1
ATOM 978 C C . TYR A 1 126 ? 7.09 -21.766 -21.375 1 96.25 126 TYR A C 1
ATOM 980 O O . TYR A 1 126 ? 6.023 -22.078 -21.906 1 96.25 126 TYR A O 1
ATOM 988 N N . ASN A 1 127 ? 7.816 -22.578 -20.578 1 96.94 127 ASN A N 1
ATOM 989 C CA . ASN A 1 127 ? 7.523 -24 -20.406 1 96.94 127 ASN A CA 1
ATOM 990 C C . ASN A 1 127 ? 6.508 -24.234 -19.297 1 96.94 127 ASN A C 1
ATOM 992 O O . ASN A 1 127 ? 6.828 -24.094 -18.125 1 96.94 127 ASN A O 1
ATOM 996 N N . LEU A 1 128 ? 5.324 -24.641 -19.688 1 94.62 128 LEU A N 1
ATOM 997 C CA . LEU A 1 128 ? 4.246 -24.812 -18.703 1 94.62 128 LEU A CA 1
ATOM 998 C C . LEU A 1 128 ? 3.76 -26.266 -18.688 1 94.62 128 LEU A C 1
ATOM 1000 O O . LEU A 1 128 ? 3.625 -26.891 -19.734 1 94.62 128 LEU A O 1
ATOM 1004 N N . PRO A 1 129 ? 3.482 -26.672 -17.453 1 90.88 129 PRO A N 1
ATOM 1005 C CA . PRO A 1 129 ? 2.975 -28.047 -17.375 1 90.88 129 PRO A CA 1
ATOM 1006 C C . PRO A 1 129 ? 1.467 -28.141 -17.594 1 90.88 129 PRO A C 1
ATOM 1008 O O . PRO A 1 129 ? 0.699 -27.406 -16.953 1 90.88 129 PRO A O 1
ATOM 1011 N N . GLU A 1 130 ? 1.013 -28.875 -18.5 1 87.06 130 GLU A N 1
ATOM 1012 C CA . GLU A 1 130 ? -0.346 -29.375 -18.719 1 87.06 130 GLU A CA 1
ATOM 1013 C C . GLU A 1 130 ? -1.248 -28.281 -19.281 1 87.06 130 GLU A C 1
ATOM 1015 O O . GLU A 1 130 ? -2.043 -28.531 -20.188 1 87.06 130 GLU A O 1
ATOM 1020 N N . THR A 1 131 ? -1.205 -27.062 -18.672 1 88.25 131 THR A N 1
ATOM 1021 C CA . THR A 1 131 ? -2.1 -26 -19.141 1 88.25 131 THR A CA 1
ATOM 1022 C C . THR A 1 131 ? -1.571 -24.625 -18.766 1 88.25 131 THR A C 1
ATOM 1024 O O . THR A 1 131 ? -0.483 -24.516 -18.188 1 88.25 131 THR A O 1
ATOM 1027 N N . ILE A 1 132 ? -2.367 -23.641 -19.203 1 90.56 132 ILE A N 1
ATOM 1028 C CA . ILE A 1 132 ? -2.059 -22.266 -18.859 1 90.56 132 ILE A CA 1
ATOM 1029 C C . ILE A 1 132 ? -2.982 -21.797 -17.734 1 90.56 132 ILE A C 1
ATOM 1031 O O . ILE A 1 132 ? -4.195 -22.016 -17.781 1 90.56 132 ILE A O 1
ATOM 1035 N N . ARG A 1 133 ? -2.414 -21.219 -16.734 1 91.94 133 ARG A N 1
ATOM 1036 C CA . ARG A 1 133 ? -3.176 -20.688 -15.609 1 91.94 133 ARG A CA 1
ATOM 1037 C C . ARG A 1 133 ? -3.002 -19.172 -15.484 1 91.94 133 ARG A C 1
ATOM 1039 O O . ARG A 1 133 ? -2.092 -18.594 -16.078 1 91.94 133 ARG A O 1
ATOM 1046 N N . GLU A 1 134 ? -3.891 -18.609 -14.734 1 91.44 134 GLU A N 1
ATOM 1047 C CA . GLU A 1 134 ? -3.857 -17.156 -14.578 1 91.44 134 GLU A CA 1
ATOM 1048 C C . GLU A 1 134 ? -2.557 -16.703 -13.922 1 91.44 134 GLU A C 1
ATOM 1050 O O . GLU A 1 134 ? -2.039 -15.633 -14.234 1 91.44 134 GLU A O 1
ATOM 1055 N N . ALA A 1 135 ? -2.07 -17.469 -13.016 1 89.69 135 ALA A N 1
ATOM 1056 C CA . ALA A 1 135 ? -0.82 -17.156 -12.336 1 89.69 135 ALA A CA 1
ATOM 1057 C C . ALA A 1 135 ? 0.343 -17.094 -13.32 1 89.69 135 ALA A C 1
ATOM 1059 O O . ALA A 1 135 ? 1.264 -16.281 -13.156 1 89.69 135 ALA A O 1
ATOM 1060 N N . ASP A 1 136 ? 0.302 -17.922 -14.297 1 92.81 136 ASP A N 1
ATOM 1061 C CA . ASP A 1 136 ? 1.349 -17.938 -15.312 1 92.81 136 ASP A CA 1
ATOM 1062 C C . ASP A 1 136 ? 1.334 -16.641 -16.125 1 92.81 136 ASP A C 1
ATOM 1064 O O . ASP A 1 136 ? 2.389 -16.078 -16.422 1 92.81 136 ASP A O 1
ATOM 1068 N N . ILE A 1 137 ? 0.169 -16.266 -16.469 1 92.19 137 ILE A N 1
ATOM 1069 C CA . ILE A 1 137 ? 0.011 -15.047 -17.266 1 92.19 137 ILE A CA 1
ATOM 1070 C C . ILE A 1 137 ? 0.471 -13.836 -16.453 1 92.19 137 ILE A C 1
ATOM 1072 O O . ILE A 1 137 ? 1.201 -12.984 -16.969 1 92.19 137 ILE A O 1
ATOM 1076 N N . SER A 1 138 ? 0.052 -13.836 -15.234 1 90.44 138 SER A N 1
ATOM 1077 C CA . SER A 1 138 ? 0.421 -12.727 -14.352 1 90.44 138 SER A CA 1
ATOM 1078 C C . SER A 1 138 ? 1.932 -12.656 -14.156 1 90.44 138 SER A C 1
ATOM 1080 O O . SER A 1 138 ? 2.516 -11.57 -14.172 1 90.44 138 SER A O 1
ATOM 1082 N N . ARG A 1 139 ? 2.527 -13.758 -14 1 91.06 139 ARG A N 1
ATOM 1083 C CA . ARG A 1 139 ? 3.969 -13.812 -13.781 1 91.06 139 ARG A CA 1
ATOM 1084 C C . ARG A 1 139 ? 4.73 -13.359 -15.023 1 91.06 139 ARG A C 1
ATOM 1086 O O . ARG A 1 139 ? 5.73 -12.648 -14.914 1 91.06 139 ARG A O 1
ATOM 1093 N N . LEU A 1 140 ? 4.289 -13.789 -16.125 1 91.31 140 LEU A N 1
ATOM 1094 C CA . LEU A 1 140 ? 4.93 -13.383 -17.375 1 91.31 140 LEU A CA 1
ATOM 1095 C C . LEU A 1 140 ? 4.793 -11.883 -17.594 1 91.31 140 LEU A C 1
ATOM 1097 O O . LEU A 1 140 ? 5.754 -11.219 -18 1 91.31 140 LEU A O 1
ATOM 1101 N N . SER A 1 141 ? 3.586 -11.414 -17.391 1 89.38 141 SER A N 1
ATOM 1102 C CA . SER A 1 141 ? 3.346 -9.984 -17.531 1 89.38 141 SER A CA 1
ATOM 1103 C C . SER A 1 141 ? 4.293 -9.172 -16.656 1 89.38 141 SER A C 1
ATOM 1105 O O . SER A 1 141 ? 4.867 -8.172 -17.109 1 89.38 141 SER A O 1
ATOM 1107 N N . PHE A 1 142 ? 4.438 -9.594 -15.477 1 89.31 142 PHE A N 1
ATOM 1108 C CA . PHE A 1 142 ? 5.301 -8.883 -14.547 1 89.31 142 PHE A CA 1
ATOM 1109 C C . PHE A 1 142 ? 6.758 -8.969 -14.977 1 89.31 142 PHE A C 1
ATOM 1111 O O . PHE A 1 142 ? 7.504 -7.992 -14.859 1 89.31 142 PHE A O 1
ATOM 1118 N N . ALA A 1 143 ? 7.164 -10.055 -15.406 1 89.38 143 ALA A N 1
ATOM 1119 C CA . ALA A 1 143 ? 8.531 -10.234 -15.891 1 89.38 143 ALA A CA 1
ATOM 1120 C C . ALA A 1 143 ? 8.828 -9.297 -17.047 1 89.38 143 ALA A C 1
ATOM 1122 O O . ALA A 1 143 ? 9.93 -8.75 -17.156 1 89.38 143 ALA A O 1
ATOM 1123 N N . VAL A 1 144 ? 7.914 -9.172 -17.891 1 88 144 VAL A N 1
ATOM 1124 C CA . VAL A 1 144 ? 8.078 -8.297 -19.047 1 88 144 VAL A CA 1
ATOM 1125 C C . VAL A 1 144 ? 8.172 -6.844 -18.594 1 88 144 VAL A C 1
ATOM 1127 O O . VAL A 1 144 ? 8.992 -6.078 -19.109 1 88 144 VAL A O 1
ATOM 1130 N N . GLU A 1 145 ? 7.371 -6.539 -17.656 1 86.75 145 GLU A N 1
ATOM 1131 C CA . GLU A 1 145 ? 7.43 -5.188 -17.109 1 86.75 145 GLU A CA 1
ATOM 1132 C C . GLU A 1 145 ? 8.781 -4.914 -16.453 1 86.75 145 GLU A C 1
ATOM 1134 O O . GLU A 1 145 ? 9.328 -3.816 -16.594 1 86.75 145 GLU A O 1
ATOM 1139 N N . LEU A 1 146 ? 9.266 -5.883 -15.773 1 89.38 146 LEU A N 1
ATOM 1140 C CA . LEU A 1 146 ? 10.57 -5.758 -15.141 1 89.38 146 LEU A CA 1
ATOM 1141 C C . LEU A 1 146 ? 11.672 -5.605 -16.188 1 89.38 146 LEU A C 1
ATOM 1143 O O . LEU A 1 146 ? 12.578 -4.781 -16.031 1 89.38 146 LEU A O 1
ATOM 1147 N N . ALA A 1 147 ? 11.539 -6.41 -17.172 1 89.69 147 ALA A N 1
ATOM 1148 C CA . ALA A 1 147 ? 12.539 -6.363 -18.234 1 89.69 147 ALA A CA 1
ATOM 1149 C C . ALA A 1 147 ? 12.562 -4.996 -18.922 1 89.69 147 ALA A C 1
ATOM 1151 O O . ALA A 1 147 ? 13.633 -4.43 -19.156 1 89.69 147 ALA A O 1
ATOM 1152 N N . GLU A 1 148 ? 11.422 -4.508 -19.172 1 87.12 148 GLU A N 1
ATOM 1153 C CA . GLU A 1 148 ? 11.312 -3.191 -19.797 1 87.12 148 GLU A CA 1
ATOM 1154 C C . GLU A 1 148 ? 11.906 -2.105 -18.906 1 87.12 148 GLU A C 1
ATOM 1156 O O . GLU A 1 148 ? 12.617 -1.22 -19.391 1 87.12 148 GLU A O 1
ATOM 1161 N N . GLU A 1 149 ? 11.625 -2.211 -17.672 1 87.38 149 GLU A N 1
ATOM 1162 C CA . GLU A 1 149 ? 12.078 -1.208 -16.703 1 87.38 149 GLU A CA 1
ATOM 1163 C C . GLU A 1 149 ? 13.602 -1.213 -16.594 1 87.38 149 GLU A C 1
ATOM 1165 O O . GLU A 1 149 ? 14.234 -0.16 -16.656 1 87.38 149 GLU A O 1
ATOM 1170 N N . PHE A 1 150 ? 14.133 -2.307 -16.453 1 88.81 150 PHE A N 1
ATOM 1171 C CA . PHE A 1 150 ? 15.562 -2.377 -16.172 1 88.81 150 PHE A CA 1
ATOM 1172 C C . PHE A 1 150 ? 16.375 -2.211 -17.453 1 88.81 150 PHE A C 1
ATOM 1174 O O . PHE A 1 150 ? 17.5 -1.728 -17.422 1 88.81 150 PHE A O 1
ATOM 1181 N N . TYR A 1 151 ? 15.773 -2.668 -18.578 1 90.06 151 TYR A N 1
ATOM 1182 C CA . TYR A 1 151 ? 16.391 -2.318 -19.859 1 90.06 151 TYR A CA 1
ATOM 1183 C C . TYR A 1 151 ? 16.469 -0.805 -20.031 1 90.06 151 TYR A C 1
ATOM 1185 O O . TYR A 1 151 ? 17.5 -0.28 -20.469 1 90.06 151 TYR A O 1
ATOM 1193 N N . GLY A 1 152 ? 15.406 -0.128 -19.688 1 86.81 152 GLY A N 1
ATOM 1194 C CA . GLY A 1 152 ? 15.367 1.323 -19.781 1 86.81 152 GLY A CA 1
ATOM 1195 C C . GLY A 1 152 ? 16.359 2.006 -18.859 1 86.81 152 GLY A C 1
ATOM 1196 O O . GLY A 1 152 ? 16.922 3.041 -19.203 1 86.81 152 GLY A O 1
ATOM 1197 N N . ARG A 1 153 ? 16.609 1.471 -17.75 1 85.25 153 ARG A N 1
ATOM 1198 C CA . ARG A 1 153 ? 17.562 2.035 -16.797 1 85.25 153 ARG A CA 1
ATOM 1199 C C . ARG A 1 153 ? 18.984 1.927 -17.328 1 85.25 153 ARG A C 1
ATOM 1201 O O . ARG A 1 153 ? 19.828 2.775 -17.031 1 85.25 153 ARG A O 1
ATOM 1208 N N . VAL A 1 154 ? 19.219 0.899 -18.047 1 86.12 154 VAL A N 1
ATOM 1209 C CA . VAL A 1 154 ? 20.562 0.642 -18.531 1 86.12 154 VAL A CA 1
ATOM 1210 C C . VAL A 1 154 ? 20.797 1.396 -19.844 1 86.12 154 VAL A C 1
ATOM 1212 O O . VAL A 1 154 ? 21.844 2.033 -20.016 1 86.12 154 VAL A O 1
ATOM 1215 N N . LYS A 1 155 ? 19.891 1.362 -20.719 1 84.31 155 LYS A N 1
ATOM 1216 C CA . LYS A 1 155 ? 20.109 1.907 -22.062 1 84.31 155 LYS A CA 1
ATOM 1217 C C . LYS A 1 155 ? 19.344 3.217 -22.25 1 84.31 155 LYS A C 1
ATOM 1219 O O . LYS A 1 155 ? 19.484 3.871 -23.281 1 84.31 155 LYS A O 1
ATOM 1224 N N . GLY A 1 156 ? 18.609 3.576 -21.312 1 78.19 156 GLY A N 1
ATOM 1225 C CA . GLY A 1 156 ? 17.859 4.812 -21.406 1 78.19 156 GLY A CA 1
ATOM 1226 C C . GLY A 1 156 ? 16.359 4.586 -21.562 1 78.19 156 GLY A C 1
ATOM 1227 O O . GLY A 1 156 ? 15.945 3.678 -22.297 1 78.19 156 GLY A O 1
ATOM 1228 N N . GLN A 1 157 ? 15.594 5.301 -20.984 1 68 157 GLN A N 1
ATOM 1229 C CA . GLN A 1 157 ? 14.141 5.137 -20.938 1 68 157 GLN A CA 1
ATOM 1230 C C . GLN A 1 157 ? 13.508 5.426 -22.281 1 68 157 GLN A C 1
ATOM 1232 O O . GLN A 1 157 ? 12.406 4.945 -22.578 1 68 157 GLN A O 1
ATOM 1237 N N . ASP A 1 158 ? 14.258 6.027 -23.094 1 67.25 158 ASP A N 1
ATOM 1238 C CA . ASP A 1 158 ? 13.703 6.402 -24.391 1 67.25 158 ASP A CA 1
ATOM 1239 C C . ASP A 1 158 ? 13.898 5.289 -25.406 1 67.25 158 ASP A C 1
ATOM 1241 O O . ASP A 1 158 ? 13.336 5.34 -26.5 1 67.25 158 ASP A O 1
ATOM 1245 N N . VAL A 1 159 ? 14.656 4.363 -25 1 68.06 159 VAL A N 1
ATOM 1246 C CA . VAL A 1 159 ? 14.914 3.277 -25.938 1 68.06 159 VAL A CA 1
ATOM 1247 C C . VAL A 1 159 ? 13.867 2.186 -25.766 1 68.06 159 VAL A C 1
ATOM 1249 O O . VAL A 1 159 ? 13.617 1.718 -24.656 1 68.06 159 VAL A O 1
ATOM 1252 N N . ALA A 1 160 ? 13.25 1.977 -26.859 1 68.56 160 ALA A N 1
ATOM 1253 C CA . ALA A 1 160 ? 12.188 0.978 -26.844 1 68.56 160 ALA A CA 1
ATOM 1254 C C . ALA A 1 160 ? 12.75 -0.424 -26.641 1 68.56 160 ALA A C 1
ATOM 1256 O O . ALA A 1 160 ? 13.719 -0.812 -27.281 1 68.56 160 ALA A O 1
ATOM 1257 N N . PHE A 1 161 ? 12.312 -1.074 -25.641 1 75.56 161 PHE A N 1
ATOM 1258 C CA . PHE A 1 161 ? 12.633 -2.473 -25.375 1 75.56 161 PHE A CA 1
ATOM 1259 C C . PHE A 1 161 ? 12.008 -3.377 -26.438 1 75.56 161 PHE A C 1
ATOM 1261 O O . PHE A 1 161 ? 10.805 -3.312 -26.672 1 75.56 161 PHE A O 1
ATOM 1268 N N . GLU A 1 162 ? 12.805 -4.082 -27.203 1 77.06 162 GLU A N 1
ATOM 1269 C CA . GLU A 1 162 ? 12.273 -5.059 -28.141 1 77.06 162 GLU A CA 1
ATOM 1270 C C . GLU A 1 162 ? 12.094 -6.426 -27.484 1 77.06 162 GLU A C 1
ATOM 1272 O O . GLU A 1 162 ? 13.078 -7.121 -27.219 1 77.06 162 GLU A O 1
ATOM 1277 N N . PRO A 1 163 ? 10.883 -6.762 -27.391 1 77.56 163 PRO A N 1
ATOM 1278 C CA . PRO A 1 163 ? 10.656 -8.023 -26.688 1 77.56 163 PRO A CA 1
ATOM 1279 C C . PRO A 1 163 ? 11.055 -9.242 -27.516 1 77.56 163 PRO A C 1
ATOM 1281 O O . PRO A 1 163 ? 11.055 -9.18 -28.75 1 77.56 163 PRO A O 1
ATOM 1284 N N . SER A 1 164 ? 11.43 -10.25 -26.859 1 82.19 164 SER A N 1
ATOM 1285 C CA . SER A 1 164 ? 11.734 -11.539 -27.469 1 82.19 164 SER A CA 1
ATOM 1286 C C . SER A 1 164 ? 10.492 -12.188 -28.062 1 82.19 164 SER A C 1
ATOM 1288 O O . SER A 1 164 ? 9.367 -11.812 -27.719 1 82.19 164 SER A O 1
ATOM 1290 N N . LYS A 1 165 ? 10.797 -13.031 -29.047 1 91.31 165 LYS A N 1
ATOM 1291 C CA . LYS A 1 165 ? 9.711 -13.914 -29.453 1 91.31 165 LYS A CA 1
ATOM 1292 C C . LYS A 1 165 ? 9.328 -14.883 -28.344 1 91.31 165 LYS A C 1
ATOM 1294 O O . LYS A 1 165 ? 10.195 -15.438 -27.672 1 91.31 165 LYS A O 1
ATOM 1299 N N . LEU A 1 166 ? 8.047 -14.898 -28.156 1 93.44 166 LEU A N 1
ATOM 1300 C CA . LEU A 1 166 ? 7.57 -15.727 -27.062 1 93.44 166 LEU A CA 1
ATOM 1301 C C . LEU A 1 166 ? 6.941 -17.016 -27.578 1 93.44 166 LEU A C 1
ATOM 1303 O O . LEU A 1 166 ? 6.098 -16.984 -28.484 1 93.44 166 LEU A O 1
ATOM 1307 N N . LEU A 1 167 ? 7.391 -18.078 -27.094 1 95.69 167 LEU A N 1
ATOM 1308 C CA . LEU A 1 167 ? 6.805 -19.375 -27.406 1 95.69 167 LEU A CA 1
ATOM 1309 C C . LEU A 1 167 ? 6.176 -20 -26.156 1 95.69 167 LEU A C 1
ATOM 1311 O O . LEU A 1 167 ? 6.883 -20.375 -25.219 1 95.69 167 LEU A O 1
ATOM 1315 N N . TRP A 1 168 ? 4.852 -20.078 -26.188 1 95.25 168 TRP A N 1
ATOM 1316 C CA . TRP A 1 168 ? 4.148 -20.812 -25.141 1 95.25 168 TRP A CA 1
ATOM 1317 C C . TRP A 1 168 ? 4.215 -22.312 -25.375 1 95.25 168 TRP A C 1
ATOM 1319 O O . TRP A 1 168 ? 3.633 -22.828 -26.344 1 95.25 168 TRP A O 1
ATOM 1329 N N . LEU A 1 169 ? 4.938 -22.953 -24.516 1 97.19 169 LEU A N 1
ATOM 1330 C CA . LEU A 1 169 ? 5.066 -24.406 -24.688 1 97.19 169 LEU A CA 1
ATOM 1331 C C . LEU A 1 169 ? 4.328 -25.141 -23.578 1 97.19 169 LEU A C 1
ATOM 1333 O O . LEU A 1 169 ? 4.695 -25.047 -22.406 1 97.19 169 LEU A O 1
ATOM 1337 N N . ILE A 1 170 ? 3.312 -25.875 -23.922 1 94.31 170 ILE A N 1
ATOM 1338 C CA . ILE A 1 170 ? 2.562 -26.688 -22.953 1 94.31 170 ILE A CA 1
ATOM 1339 C C . ILE A 1 170 ? 3.074 -28.125 -22.984 1 94.31 170 ILE A C 1
ATOM 1341 O O . ILE A 1 170 ? 2.961 -28.812 -24 1 94.31 170 ILE A O 1
ATOM 1345 N N . GLN A 1 171 ? 3.611 -28.5 -21.828 1 92.19 171 GLN A N 1
ATOM 1346 C CA . GLN A 1 171 ? 4.113 -29.859 -21.688 1 92.19 171 GLN A CA 1
ATOM 1347 C C . GLN A 1 171 ? 3.014 -30.797 -21.219 1 92.19 171 GLN A C 1
ATOM 1349 O O . GLN A 1 171 ? 2.064 -30.375 -20.562 1 92.19 171 GLN A O 1
ATOM 1354 N N . ARG A 1 172 ? 3.129 -32.062 -21.594 1 87.75 172 ARG A N 1
ATOM 1355 C CA . ARG A 1 172 ? 2.215 -33.125 -21.172 1 87.75 172 ARG A CA 1
ATOM 1356 C C . ARG A 1 172 ? 0.772 -32.781 -21.516 1 87.75 172 ARG A C 1
ATOM 1358 O O . ARG A 1 172 ? -0.11 -32.812 -20.656 1 87.75 172 ARG A O 1
ATOM 1365 N N . ASP A 1 173 ? 0.648 -32.344 -22.703 1 81.62 173 ASP A 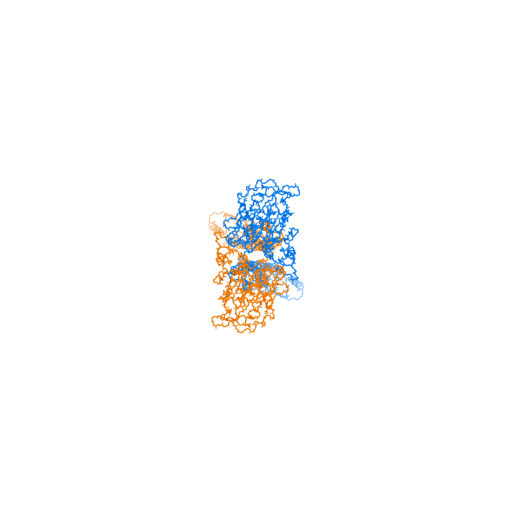N 1
ATOM 1366 C CA . ASP A 1 173 ? -0.668 -31.969 -23.219 1 81.62 173 ASP A CA 1
ATOM 1367 C C . ASP A 1 173 ? -1.551 -33.188 -23.406 1 81.62 173 ASP A C 1
ATOM 1369 O O . ASP A 1 173 ? -1.188 -34.125 -24.141 1 81.62 173 ASP A O 1
ATOM 1373 N N . PHE A 1 174 ? -2.617 -33.219 -22.688 1 77.12 174 PHE A N 1
ATOM 1374 C CA . PHE A 1 174 ? -3.498 -34.406 -22.781 1 77.12 174 PHE A CA 1
ATOM 1375 C C . PHE A 1 174 ? -4.926 -33.969 -23.094 1 77.12 174 PHE A C 1
ATOM 1377 O O . PHE A 1 174 ? -5.805 -34.812 -23.281 1 77.12 174 PHE A O 1
ATOM 1384 N N . LEU A 1 175 ? -5.129 -32.75 -23.172 1 76.75 175 LEU A N 1
ATOM 1385 C CA . LEU A 1 175 ? -6.484 -32.219 -23.344 1 76.75 175 LEU A CA 1
ATOM 1386 C C . LEU A 1 175 ? -6.879 -32.219 -24.828 1 76.75 175 LEU A C 1
ATOM 1388 O O . LEU A 1 175 ? -6.012 -32.188 -25.703 1 76.75 175 LEU A O 1
ATOM 1392 N N . GLN A 1 176 ? -8.117 -32.312 -25.031 1 81.38 176 GLN A N 1
ATOM 1393 C CA . GLN A 1 176 ? -8.641 -32.375 -26.391 1 81.38 176 GLN A CA 1
ATOM 1394 C C . GLN A 1 176 ? -9.492 -31.141 -26.688 1 81.38 176 GLN A C 1
ATOM 1396 O O . GLN A 1 176 ? -9.656 -30.266 -25.844 1 81.38 176 GLN A O 1
ATOM 1401 N N . GLY A 1 177 ? -9.852 -31.016 -28 1 81.75 177 GLY A N 1
ATOM 1402 C CA . GLY A 1 177 ? -10.711 -29.906 -28.406 1 81.75 177 GLY A CA 1
ATOM 1403 C C . GLY A 1 177 ? -9.969 -28.828 -29.156 1 81.75 177 GLY A C 1
ATOM 1404 O O . GLY A 1 177 ? -9.297 -29.094 -30.156 1 81.75 177 GLY A O 1
ATOM 1405 N N . LYS A 1 178 ? -9.984 -27.656 -28.484 1 84.69 178 LYS A N 1
ATOM 1406 C CA . LYS A 1 178 ? -9.344 -26.5 -29.109 1 84.69 178 LYS A CA 1
ATOM 1407 C C . LYS A 1 178 ? -7.836 -26.688 -29.188 1 84.69 178 LYS A C 1
ATOM 1409 O O . LYS A 1 178 ? -7.254 -27.453 -28.422 1 84.69 178 LYS A O 1
ATOM 1414 N N . SER A 1 179 ? -7.297 -26.031 -30.203 1 88.31 179 SER A N 1
ATOM 1415 C CA . SER A 1 179 ? -5.84 -26.062 -30.312 1 88.31 179 SER A CA 1
ATOM 1416 C C . SER A 1 179 ? -5.188 -25.281 -29.188 1 88.31 179 SER A C 1
ATOM 1418 O O . SER A 1 179 ? -5.84 -24.453 -28.531 1 88.31 179 SER A O 1
ATOM 1420 N N . VAL A 1 180 ? -3.965 -25.578 -29 1 90.19 180 VAL A N 1
ATOM 1421 C CA . VAL A 1 180 ? -3.229 -24.891 -27.953 1 90.19 180 VAL A CA 1
ATOM 1422 C C . VAL A 1 180 ? -3.119 -23.406 -28.297 1 90.19 180 VAL A C 1
ATOM 1424 O O . VAL A 1 180 ? -3.166 -22.547 -27.406 1 90.19 180 VAL A O 1
ATOM 1427 N N . LYS A 1 181 ? -2.936 -23.062 -29.578 1 90.5 181 LYS A N 1
ATOM 1428 C CA . LYS A 1 181 ? -2.871 -21.672 -30 1 90.5 181 LYS A CA 1
ATOM 1429 C C . LYS A 1 181 ? -4.168 -20.922 -29.688 1 90.5 181 LYS A C 1
ATOM 1431 O O . LYS A 1 181 ? -4.141 -19.797 -29.188 1 90.5 181 LYS A O 1
ATOM 1436 N N . GLU A 1 182 ? -5.25 -21.578 -29.938 1 89.56 182 GLU A N 1
ATOM 1437 C CA . GLU A 1 182 ? -6.547 -20.984 -29.625 1 89.56 182 GLU A CA 1
ATOM 1438 C C . GLU A 1 182 ? -6.711 -20.781 -28.125 1 89.56 182 GLU A C 1
ATOM 1440 O O . GLU A 1 182 ? -7.277 -19.766 -27.688 1 89.56 182 GLU A O 1
ATOM 1445 N N . MET A 1 183 ? -6.227 -21.719 -27.391 1 89 183 MET A N 1
ATOM 1446 C CA . MET A 1 183 ? -6.309 -21.641 -25.938 1 89 183 MET A CA 1
ATOM 1447 C C . MET A 1 183 ? -5.527 -20.438 -25.422 1 89 183 MET A C 1
ATOM 1449 O O . MET A 1 183 ? -6.02 -19.688 -24.578 1 89 183 MET A O 1
ATOM 1453 N N . VAL A 1 184 ? -4.34 -20.234 -25.938 1 89.81 184 VAL A N 1
ATOM 1454 C CA . VAL A 1 184 ? -3.486 -19.125 -25.5 1 89.81 184 VAL A CA 1
ATOM 1455 C C . VAL A 1 184 ? -4.094 -17.797 -25.938 1 89.81 184 VAL A C 1
ATOM 1457 O O . VAL A 1 184 ? -4.113 -16.844 -25.172 1 89.81 184 VAL A O 1
ATOM 1460 N N . ASP A 1 185 ? -4.637 -17.75 -27.141 1 88.94 185 ASP A N 1
ATOM 1461 C CA . ASP A 1 185 ? -5.258 -16.516 -27.641 1 88.94 185 ASP A CA 1
ATOM 1462 C C . ASP A 1 185 ? -6.457 -16.125 -26.781 1 88.94 185 ASP A C 1
ATOM 1464 O O . ASP A 1 185 ? -6.648 -14.938 -26.5 1 88.94 185 ASP A O 1
ATOM 1468 N N . GLU A 1 186 ? -7.156 -17.109 -26.438 1 88.25 186 GLU A N 1
ATOM 1469 C CA . GLU A 1 186 ? -8.32 -16.844 -25.594 1 88.25 186 GLU A CA 1
ATOM 1470 C C . GLU A 1 186 ? -7.91 -16.406 -24.188 1 88.25 186 GLU A C 1
ATOM 1472 O O . GLU A 1 186 ? -8.57 -15.547 -23.594 1 88.25 186 GLU A O 1
ATOM 1477 N N . ALA A 1 187 ? -6.898 -17.016 -23.719 1 88.62 187 ALA A N 1
ATOM 1478 C CA . ALA A 1 187 ? -6.414 -16.688 -22.375 1 88.62 187 ALA A CA 1
ATOM 1479 C C . ALA A 1 187 ? -5.918 -15.25 -22.297 1 88.62 187 ALA A C 1
ATOM 1481 O O . ALA A 1 187 ? -5.953 -14.625 -21.234 1 88.62 187 ALA A O 1
ATOM 1482 N N . LEU A 1 188 ? -5.508 -14.68 -23.453 1 90.38 188 LEU A N 1
ATOM 1483 C CA . LEU A 1 188 ? -4.906 -13.352 -23.469 1 90.38 188 LEU A CA 1
ATOM 1484 C C . LEU A 1 188 ? -5.93 -12.297 -23.891 1 90.38 188 LEU A C 1
ATOM 1486 O O . LEU A 1 188 ? -5.609 -11.109 -23.969 1 90.38 188 LEU A O 1
ATOM 1490 N N . LYS A 1 189 ? -7.16 -12.766 -24.047 1 89.62 189 LYS A N 1
ATOM 1491 C CA . LYS A 1 189 ? -8.227 -11.836 -24.406 1 89.62 189 LYS A CA 1
ATOM 1492 C C . LYS A 1 189 ? -8.766 -11.125 -23.156 1 89.62 189 LYS A C 1
ATOM 1494 O O . LYS A 1 189 ? -8.773 -11.688 -22.062 1 89.62 189 LYS A O 1
ATOM 1499 N N . HIS A 1 190 ? -9.305 -9.992 -23.406 1 90.5 190 HIS A N 1
ATOM 1500 C CA . HIS A 1 190 ? -9.93 -9.211 -22.344 1 90.5 190 HIS A CA 1
ATOM 1501 C C . HIS A 1 190 ? -11.172 -9.914 -21.812 1 90.5 190 HIS A C 1
ATOM 1503 O O . HIS A 1 190 ? -11.945 -10.484 -22.578 1 90.5 190 HIS A O 1
ATOM 1509 N N . VAL A 1 191 ? -11.281 -9.789 -20.516 1 89.81 191 VAL A N 1
ATOM 1510 C CA . VAL A 1 191 ? -12.484 -10.281 -19.859 1 89.81 191 VAL A CA 1
ATOM 1511 C C . VAL A 1 191 ? -13.516 -9.164 -19.766 1 89.81 191 VAL A C 1
ATOM 1513 O O . VAL A 1 191 ? -13.188 -8.031 -19.406 1 89.81 191 VAL A O 1
ATOM 1516 N N . PRO A 1 192 ? -14.672 -9.508 -20.172 1 89.06 192 PRO A N 1
ATOM 1517 C CA . PRO A 1 192 ? -15.711 -8.477 -20.094 1 89.06 192 PRO A CA 1
ATOM 1518 C C . PRO A 1 192 ? -15.93 -7.957 -18.672 1 89.06 192 PRO A C 1
ATOM 1520 O O . PRO A 1 192 ? -16.016 -8.75 -17.734 1 89.06 192 PRO A O 1
ATOM 1523 N N . ASN A 1 193 ? -15.891 -6.68 -18.547 1 89.31 193 ASN A N 1
ATOM 1524 C CA . ASN A 1 193 ? -16.062 -6.004 -17.266 1 89.31 193 ASN A CA 1
ATOM 1525 C C . ASN A 1 193 ? -17.125 -4.91 -17.344 1 89.31 193 ASN A C 1
ATOM 1527 O O . ASN A 1 193 ? -16.812 -3.732 -17.156 1 89.31 193 ASN A O 1
ATOM 1531 N N . GLU A 1 194 ? -18.375 -5.266 -17.438 1 84.94 194 GLU A N 1
ATOM 1532 C CA . GLU A 1 194 ? -19.469 -4.32 -17.641 1 84.94 194 GLU A CA 1
ATOM 1533 C C . GLU A 1 194 ? -19.734 -3.514 -16.375 1 84.94 194 GLU A C 1
ATOM 1535 O O . GLU A 1 194 ? -20.125 -2.346 -16.438 1 84.94 194 GLU A O 1
ATOM 1540 N N . ASP A 1 195 ? -19.5 -4.043 -15.203 1 84.06 195 ASP A N 1
ATOM 1541 C CA . ASP A 1 195 ? -19.828 -3.398 -13.938 1 84.06 195 ASP A CA 1
ATOM 1542 C C . ASP A 1 195 ? -18.656 -2.578 -13.406 1 84.06 195 ASP A C 1
ATOM 1544 O O . ASP A 1 195 ? -18.766 -1.917 -12.375 1 84.06 195 ASP A O 1
ATOM 1548 N N . GLY A 1 196 ? -17.516 -2.619 -14.133 1 85.25 196 GLY A N 1
ATOM 1549 C CA . GLY A 1 196 ? -16.344 -1.853 -13.703 1 85.25 196 GLY A CA 1
ATOM 1550 C C . GLY A 1 196 ? -15.711 -2.391 -12.445 1 85.25 196 GLY A C 1
ATOM 1551 O O . GLY A 1 196 ? -15.312 -1.622 -11.562 1 85.25 196 GLY A O 1
ATOM 1552 N N . ASN A 1 197 ? -15.703 -3.666 -12.32 1 86.38 197 ASN A N 1
ATOM 1553 C CA . ASN A 1 197 ? -15.086 -4.301 -11.164 1 86.38 197 ASN A CA 1
ATOM 1554 C C . ASN A 1 197 ? -13.57 -4.102 -11.164 1 86.38 197 ASN A C 1
ATOM 1556 O O . ASN A 1 197 ? -12.906 -4.352 -12.164 1 86.38 197 ASN A O 1
ATOM 1560 N N . LYS A 1 198 ? -13.047 -3.631 -10.047 1 84.06 198 LYS A N 1
ATOM 1561 C CA . LYS A 1 198 ? -11.633 -3.287 -9.945 1 84.06 198 LYS A CA 1
ATOM 1562 C C . LYS A 1 198 ? -10.75 -4.523 -10.117 1 84.06 198 LYS A C 1
ATOM 1564 O O . LYS A 1 198 ? -9.641 -4.43 -10.648 1 84.06 198 LYS A O 1
ATOM 1569 N N . ASN A 1 199 ? -11.234 -5.621 -9.672 1 86.06 199 ASN A N 1
ATOM 1570 C CA . ASN A 1 199 ? -10.438 -6.844 -9.773 1 86.06 199 ASN A CA 1
ATOM 1571 C C . ASN A 1 199 ? -10.352 -7.34 -11.211 1 86.06 199 ASN A C 1
ATOM 1573 O O . ASN A 1 199 ? -9.305 -7.844 -11.641 1 86.06 199 ASN A O 1
ATOM 1577 N N . ILE A 1 200 ? -11.375 -7.195 -11.953 1 88.12 200 ILE A N 1
ATOM 1578 C CA . ILE A 1 200 ? -11.359 -7.582 -13.359 1 88.12 200 ILE A CA 1
ATOM 1579 C C . ILE A 1 200 ? -10.523 -6.594 -14.156 1 88.12 200 ILE A C 1
ATOM 1581 O O . ILE A 1 200 ? -9.828 -6.98 -15.109 1 88.12 200 ILE A O 1
ATOM 1585 N N . ASP A 1 201 ? -10.578 -5.391 -13.727 1 88.5 201 ASP A N 1
ATOM 1586 C CA . ASP A 1 201 ? -9.734 -4.387 -14.367 1 88.5 201 ASP A CA 1
ATOM 1587 C C . ASP A 1 201 ? -8.25 -4.75 -14.242 1 88.5 201 ASP A C 1
ATOM 1589 O O . ASP A 1 201 ? -7.477 -4.527 -15.172 1 88.5 201 ASP A O 1
ATOM 1593 N N . GLN A 1 202 ? -7.969 -5.258 -13.156 1 86.62 202 GLN A N 1
ATOM 1594 C CA . GLN A 1 202 ? -6.586 -5.672 -12.953 1 86.62 202 GLN A CA 1
ATOM 1595 C C . GLN A 1 202 ? -6.215 -6.828 -13.875 1 86.62 202 GLN A C 1
ATOM 1597 O O . GLN A 1 202 ? -5.102 -6.879 -14.398 1 86.62 202 GLN A O 1
ATOM 1602 N N . VAL A 1 203 ? -7.102 -7.727 -14.078 1 88.75 203 VAL A N 1
ATOM 1603 C CA . VAL A 1 203 ? -6.887 -8.852 -14.984 1 88.75 203 VAL A CA 1
ATOM 1604 C C . VAL A 1 203 ? -6.672 -8.344 -16.406 1 88.75 203 VAL A C 1
ATOM 1606 O O . VAL A 1 203 ? -5.777 -8.82 -17.109 1 88.75 203 VAL A O 1
ATOM 1609 N N . ASN A 1 204 ? -7.422 -7.379 -16.75 1 90.75 204 ASN A N 1
ATOM 1610 C CA . ASN A 1 204 ? -7.324 -6.824 -18.094 1 90.75 204 ASN A CA 1
ATOM 1611 C C . ASN A 1 204 ? -6.051 -5.996 -18.266 1 90.75 204 ASN A C 1
ATOM 1613 O O . ASN A 1 204 ? -5.48 -5.953 -19.359 1 90.75 204 ASN A O 1
ATOM 1617 N N . GLN A 1 205 ? -5.613 -5.398 -17.203 1 85.69 205 GLN A N 1
ATOM 1618 C CA . GLN A 1 205 ? -4.359 -4.656 -17.281 1 85.69 205 GLN A CA 1
ATOM 1619 C C . GLN A 1 205 ? -3.186 -5.586 -17.562 1 85.69 205 GLN A C 1
ATOM 1621 O O . GLN A 1 205 ? -2.238 -5.211 -18.25 1 85.69 205 GLN A O 1
ATOM 1626 N N . ILE A 1 206 ? -3.248 -6.707 -17 1 87.56 206 ILE A N 1
ATOM 1627 C CA . ILE A 1 206 ? -2.219 -7.715 -17.234 1 87.56 206 ILE A CA 1
ATOM 1628 C C . ILE A 1 206 ? -2.207 -8.117 -18.703 1 87.56 206 ILE A C 1
ATOM 1630 O O . ILE A 1 206 ? -1.143 -8.211 -19.312 1 87.56 206 ILE A O 1
ATOM 1634 N N . ARG A 1 207 ? -3.387 -8.273 -19.25 1 90.31 207 ARG A N 1
ATOM 1635 C CA . ARG A 1 207 ? -3.5 -8.617 -20.672 1 90.31 207 ARG A CA 1
ATOM 1636 C C . ARG A 1 207 ? -2.971 -7.484 -21.547 1 90.31 207 ARG A C 1
ATOM 1638 O O . ARG A 1 207 ? -2.305 -7.734 -22.562 1 90.31 207 ARG A O 1
ATOM 1645 N N . ASP A 1 208 ? -3.215 -6.297 -21.109 1 84.94 208 ASP A N 1
ATOM 1646 C CA . ASP A 1 208 ? -2.734 -5.141 -21.859 1 84.94 208 ASP A CA 1
ATOM 1647 C C . ASP A 1 208 ? -1.209 -5.09 -21.875 1 84.94 208 ASP A C 1
ATOM 1649 O O . ASP A 1 208 ? -0.602 -4.73 -22.875 1 84.94 208 ASP A O 1
ATOM 1653 N N . SER A 1 209 ? -0.682 -5.445 -20.812 1 80.5 209 SER A N 1
ATOM 1654 C CA . SER A 1 209 ? 0.773 -5.418 -20.703 1 80.5 209 SER A CA 1
ATOM 1655 C C . SER A 1 209 ? 1.414 -6.465 -21.609 1 80.5 209 SER A C 1
ATOM 1657 O O . SER A 1 209 ? 2.539 -6.285 -22.078 1 80.5 209 SER A O 1
ATOM 1659 N N . LEU A 1 210 ? 0.739 -7.555 -21.828 1 85.81 210 LEU A N 1
ATOM 1660 C CA . LEU A 1 210 ? 1.286 -8.648 -22.625 1 85.81 210 LEU A CA 1
ATOM 1661 C C . LEU A 1 210 ? 0.941 -8.461 -24.094 1 85.81 210 LEU A C 1
ATOM 1663 O O . LEU A 1 210 ? 1.454 -9.188 -24.953 1 85.81 210 LEU A O 1
ATOM 1667 N N . ALA A 1 211 ? 0.049 -7.543 -24.328 1 75.88 211 ALA A N 1
ATOM 1668 C CA . ALA A 1 211 ? -0.365 -7.305 -25.703 1 75.88 211 ALA A CA 1
ATOM 1669 C C . ALA A 1 211 ? 0.827 -6.918 -26.578 1 75.88 211 ALA A C 1
ATOM 1671 O O . ALA A 1 211 ? 0.865 -7.242 -27.766 1 75.88 211 ALA A O 1
ATOM 1672 N N . ILE A 1 212 ? 1.776 -6.305 -26.031 1 67.5 212 ILE A N 1
ATOM 1673 C CA . ILE A 1 212 ? 2.973 -5.895 -26.75 1 67.5 212 ILE A CA 1
ATOM 1674 C C . ILE A 1 212 ? 3.725 -7.133 -27.25 1 67.5 212 ILE A C 1
ATOM 1676 O O . ILE A 1 212 ? 4.336 -7.109 -28.312 1 67.5 212 ILE A O 1
ATOM 1680 N N . MET A 1 213 ? 3.604 -8.164 -26.406 1 69.12 213 MET A N 1
ATOM 1681 C CA . MET A 1 213 ? 4.262 -9.414 -26.781 1 69.12 213 MET A CA 1
ATOM 1682 C C . MET A 1 213 ? 3.385 -10.227 -27.734 1 69.12 213 MET A C 1
ATOM 1684 O O . MET A 1 213 ? 3.869 -11.141 -28.406 1 69.12 213 MET A O 1
ATOM 1688 N N . GLY A 1 214 ? 2.119 -9.977 -27.734 1 60.88 214 GLY A N 1
ATOM 1689 C CA . GLY A 1 214 ? 1.118 -10.797 -28.391 1 60.88 214 GLY A CA 1
ATOM 1690 C C . GLY A 1 214 ? 1.392 -11 -29.875 1 60.88 214 GLY A C 1
ATOM 1691 O O . GLY A 1 214 ? 1.271 -12.109 -30.391 1 60.88 214 GLY A O 1
ATOM 1692 N N . ASP A 1 215 ? 1.841 -10.023 -30.469 1 65.81 215 ASP A N 1
ATOM 1693 C CA . ASP A 1 215 ? 2.08 -10.195 -31.891 1 65.81 215 ASP A CA 1
ATOM 1694 C C . ASP A 1 215 ? 3.287 -11.102 -32.156 1 65.81 215 ASP A C 1
ATOM 1696 O O . ASP A 1 215 ? 3.42 -11.68 -33.219 1 65.81 215 ASP A O 1
ATOM 1700 N N . ASN A 1 216 ? 3.951 -11.398 -31.156 1 78.75 216 ASN A N 1
ATOM 1701 C CA . ASN A 1 216 ? 5.172 -12.188 -31.266 1 78.75 216 ASN A CA 1
ATOM 1702 C C . ASN A 1 216 ? 5.07 -13.484 -30.453 1 78.75 216 ASN A C 1
ATOM 1704 O O . ASN A 1 216 ? 6.078 -14.008 -29.969 1 78.75 216 ASN A O 1
ATOM 1708 N N . SER A 1 217 ? 3.812 -13.922 -30.359 1 86.69 217 SER A N 1
ATOM 1709 C CA . SER A 1 217 ? 3.654 -15.102 -29.5 1 86.69 217 SER A CA 1
ATOM 1710 C C . SER A 1 217 ? 3.129 -16.281 -30.312 1 86.69 217 SER A C 1
ATOM 1712 O O . SER A 1 217 ? 2.283 -16.125 -31.188 1 86.69 217 SER A O 1
ATOM 1714 N N . THR A 1 218 ? 3.744 -17.359 -30.156 1 91.5 218 THR A N 1
ATOM 1715 C CA . THR A 1 218 ? 3.328 -18.641 -30.734 1 91.5 218 THR A CA 1
ATOM 1716 C C . THR A 1 218 ? 3.133 -19.688 -29.641 1 91.5 218 THR A C 1
ATOM 1718 O O . THR A 1 218 ? 3.742 -19.609 -28.578 1 91.5 218 THR A O 1
ATOM 1721 N N . ALA A 1 219 ? 2.191 -20.609 -29.891 1 93.75 219 ALA A N 1
ATOM 1722 C CA . ALA A 1 219 ? 1.916 -21.641 -28.906 1 93.75 219 ALA A CA 1
ATOM 1723 C C . ALA A 1 219 ? 2.098 -23.031 -29.516 1 93.75 219 ALA A C 1
ATOM 1725 O O . ALA A 1 219 ? 1.784 -23.25 -30.688 1 93.75 219 ALA A O 1
ATOM 1726 N N . PHE A 1 220 ? 2.648 -23.891 -28.766 1 95.38 220 PHE A N 1
ATOM 1727 C CA . PHE A 1 220 ? 2.926 -25.25 -29.172 1 95.38 220 PHE A CA 1
ATOM 1728 C C . PHE A 1 220 ? 2.725 -26.219 -28.016 1 95.38 220 PHE A C 1
ATOM 1730 O O . PHE A 1 220 ? 2.742 -25.812 -26.859 1 95.38 220 PHE A O 1
ATOM 1737 N N . SER A 1 221 ? 2.414 -27.484 -28.219 1 93.88 221 SER A N 1
ATOM 1738 C CA . SER A 1 221 ? 2.238 -28.453 -27.141 1 93.88 221 SER A CA 1
ATOM 1739 C C . SER A 1 221 ? 2.998 -29.734 -27.438 1 93.88 221 SER A C 1
ATOM 1741 O O . SER A 1 221 ? 3.23 -30.078 -28.594 1 93.88 221 SER A O 1
ATOM 1743 N N . LEU A 1 222 ? 3.438 -30.344 -26.438 1 94.31 222 LEU A N 1
ATOM 1744 C CA . LEU A 1 222 ? 4.082 -31.641 -26.469 1 94.31 222 LEU A CA 1
ATOM 1745 C C . LEU A 1 222 ? 3.346 -32.656 -25.578 1 94.31 222 LEU A C 1
ATOM 1747 O O . LEU A 1 222 ? 3 -32.312 -24.438 1 94.31 222 LEU A O 1
ATOM 1751 N N . PRO A 1 223 ? 3.027 -33.75 -26.125 1 90.81 223 PRO A N 1
ATOM 1752 C CA . PRO A 1 223 ? 2.449 -34.781 -25.25 1 90.81 223 PRO A CA 1
ATOM 1753 C C . PRO A 1 223 ? 3.467 -35.375 -24.281 1 90.81 223 PRO A C 1
ATOM 1755 O O . PRO A 1 223 ? 4.66 -35.094 -24.375 1 90.81 223 PRO A O 1
ATOM 1758 N N . GLN A 1 224 ? 2.996 -36.094 -23.297 1 87 224 GLN A N 1
ATOM 1759 C CA . GLN A 1 224 ? 3.902 -36.75 -22.375 1 87 224 GLN A CA 1
ATOM 1760 C C . GLN A 1 224 ? 4.703 -37.875 -23.062 1 87 224 GLN A C 1
ATOM 1762 O O . GLN A 1 224 ? 4.137 -38.719 -23.75 1 87 224 GLN A O 1
ATOM 1767 N N . PRO A 1 225 ? 5.996 -37.781 -22.906 1 86.44 225 PRO A N 1
ATOM 1768 C CA . PRO A 1 225 ? 6.852 -38.719 -23.625 1 86.44 225 PRO A CA 1
ATOM 1769 C C . PRO A 1 225 ? 6.668 -40.156 -23.172 1 86.44 225 PRO A C 1
ATOM 1771 O O . PRO A 1 225 ? 6.734 -41.094 -24 1 86.44 225 PRO A O 1
ATOM 1774 N N . HIS A 1 226 ? 6.531 -40.375 -21.906 1 84.19 226 HIS A N 1
ATOM 1775 C CA . HIS A 1 226 ? 6.449 -41.719 -21.328 1 84.19 226 HIS A CA 1
ATOM 1776 C C . HIS A 1 226 ? 5.789 -41.688 -19.953 1 84.19 226 HIS A C 1
ATOM 1778 O O . HIS A 1 226 ? 5.777 -40.656 -19.297 1 84.19 226 HIS A O 1
ATOM 1784 N N . LEU A 1 227 ? 5.23 -42.781 -19.562 1 78.94 227 LEU A N 1
ATOM 1785 C CA . LEU A 1 227 ? 4.59 -42.875 -18.25 1 78.94 227 LEU A CA 1
ATOM 1786 C C . LEU A 1 227 ? 5.629 -42.812 -17.141 1 78.94 227 LEU A C 1
ATOM 1788 O O . LEU A 1 227 ? 5.426 -42.125 -16.141 1 78.94 227 LEU A O 1
ATOM 1792 N N . MET A 1 228 ? 6.734 -43.594 -17.312 1 79.81 228 MET A N 1
ATOM 1793 C CA . MET A 1 228 ? 7.812 -43.594 -16.328 1 79.81 228 MET A CA 1
ATOM 1794 C C . MET A 1 228 ? 8.758 -42.438 -16.562 1 79.81 228 MET A C 1
ATOM 1796 O O . MET A 1 228 ? 9.812 -42.594 -17.172 1 79.81 228 MET A O 1
ATOM 1800 N N . ARG A 1 229 ? 8.508 -41.375 -15.898 1 82.31 229 ARG A N 1
ATOM 1801 C CA . ARG A 1 229 ? 9.219 -40.125 -16.156 1 82.31 229 ARG A CA 1
ATOM 1802 C C . ARG A 1 229 ? 10.609 -40.156 -15.531 1 82.31 229 ARG A C 1
ATOM 1804 O O . ARG A 1 229 ? 11.508 -39.406 -15.961 1 82.31 229 ARG A O 1
ATOM 1811 N N . THR A 1 230 ? 10.812 -40.906 -14.469 1 79.44 230 THR A N 1
ATOM 1812 C CA . THR A 1 230 ? 12.125 -41 -13.828 1 79.44 230 THR A CA 1
ATOM 1813 C C . THR A 1 230 ? 13.109 -41.75 -14.703 1 79.44 230 THR A C 1
ATOM 1815 O O . THR A 1 230 ? 14.328 -41.656 -14.5 1 79.44 230 THR A O 1
ATOM 1818 N N . LYS A 1 231 ? 12.625 -42.438 -15.695 1 80.12 231 LYS A N 1
ATOM 1819 C CA . LYS A 1 231 ? 13.484 -43.25 -16.547 1 80.12 231 LYS A CA 1
ATOM 1820 C C . LYS A 1 231 ? 13.672 -42.594 -17.922 1 80.12 231 LYS A C 1
ATOM 1822 O O . LYS A 1 231 ? 14.203 -43.219 -18.844 1 80.12 231 LYS A O 1
ATOM 1827 N N . LEU A 1 232 ? 13.289 -41.406 -18 1 80.5 232 LEU A N 1
ATOM 1828 C CA . LEU A 1 232 ? 13.328 -40.75 -19.297 1 80.5 232 LEU A CA 1
ATOM 1829 C C . LEU A 1 232 ? 14.758 -40.625 -19.797 1 80.5 232 LEU A C 1
ATOM 1831 O O . LEU A 1 232 ? 15 -40.656 -21 1 80.5 232 LEU A O 1
ATOM 1835 N N . CYS A 1 233 ? 15.641 -40.469 -18.875 1 80.75 233 CYS A N 1
ATOM 1836 C CA . CYS A 1 233 ? 17.031 -40.281 -19.266 1 80.75 233 CYS A CA 1
ATOM 1837 C C . CYS A 1 233 ? 17.609 -41.594 -19.828 1 80.75 233 CYS A C 1
ATOM 1839 O O . CYS A 1 233 ? 18.594 -41.562 -20.562 1 80.75 233 CYS A O 1
ATOM 1841 N N . ASP A 1 234 ? 16.984 -42.656 -19.5 1 82.12 234 ASP A N 1
ATOM 1842 C CA . ASP A 1 234 ? 17.484 -43.969 -19.922 1 82.12 234 ASP A CA 1
ATOM 1843 C C . ASP A 1 234 ? 16.781 -44.438 -21.188 1 82.12 234 ASP A C 1
ATOM 1845 O O . ASP A 1 234 ? 17.156 -45.438 -21.781 1 82.12 234 ASP A O 1
ATOM 1849 N N . LEU A 1 235 ? 15.766 -43.688 -21.516 1 83.38 235 LEU A N 1
ATOM 1850 C CA . LEU A 1 235 ? 14.945 -44.125 -22.641 1 83.38 235 LEU A CA 1
ATOM 1851 C C . LEU A 1 235 ? 15.453 -43.531 -23.953 1 83.38 235 LEU A C 1
ATOM 1853 O O . LEU A 1 235 ? 15.875 -42.344 -23.984 1 83.38 235 LEU A O 1
ATOM 1857 N N . LYS A 1 236 ? 15.477 -44.344 -24.969 1 83 236 LYS A N 1
ATOM 1858 C CA . LYS A 1 236 ? 15.828 -43.875 -26.297 1 83 236 LYS A CA 1
ATOM 1859 C C . LYS A 1 236 ? 14.586 -43.469 -27.094 1 83 236 LYS A C 1
ATOM 1861 O O . LYS A 1 236 ? 13.461 -43.656 -26.625 1 83 236 LYS A O 1
ATOM 1866 N N . ASP A 1 237 ? 14.82 -42.812 -28.219 1 84.25 237 ASP A N 1
ATOM 1867 C CA . ASP A 1 237 ? 13.719 -42.312 -29.031 1 84.25 237 ASP A CA 1
ATOM 1868 C C . ASP A 1 237 ? 12.75 -43.438 -29.391 1 84.25 237 ASP A C 1
ATOM 1870 O O . ASP A 1 237 ? 11.539 -43.219 -29.484 1 84.25 237 ASP A O 1
ATOM 1874 N N . GLU A 1 238 ? 13.266 -44.594 -29.516 1 85.31 238 GLU A N 1
ATOM 1875 C CA . GLU A 1 238 ? 12.43 -45.719 -29.906 1 85.31 238 GLU A CA 1
ATOM 1876 C C . GLU A 1 238 ? 11.484 -46.125 -28.781 1 85.31 238 GLU A C 1
ATOM 1878 O O . GLU A 1 238 ? 10.422 -46.688 -29.031 1 85.31 238 GLU A O 1
ATOM 1883 N N . ASP A 1 239 ? 11.914 -45.812 -27.656 1 86 239 ASP A N 1
ATOM 1884 C CA . ASP A 1 239 ? 11.133 -46.188 -26.484 1 86 239 ASP A CA 1
ATOM 1885 C C . ASP A 1 239 ? 10.125 -45.125 -26.109 1 86 239 ASP A C 1
ATOM 1887 O O . ASP A 1 239 ? 9.227 -45.344 -25.297 1 86 239 ASP A O 1
ATOM 1891 N N . LEU A 1 240 ? 10.297 -43.969 -26.672 1 86.56 240 LEU A N 1
ATOM 1892 C CA . LEU A 1 240 ? 9.383 -42.875 -26.391 1 86.56 240 LEU A CA 1
ATOM 1893 C C . LEU A 1 240 ? 8.148 -42.969 -27.297 1 86.56 240 LEU A C 1
ATOM 1895 O O . LEU A 1 240 ? 8.164 -43.656 -28.312 1 86.56 240 LEU A O 1
ATOM 1899 N N . ASP A 1 241 ? 7.074 -42.375 -26.812 1 86.38 241 ASP A N 1
ATOM 1900 C CA . ASP A 1 241 ? 5.871 -42.344 -27.641 1 86.38 241 ASP A CA 1
ATOM 1901 C C . ASP A 1 241 ? 6.168 -41.719 -29 1 86.38 241 ASP A C 1
ATOM 1903 O O . ASP A 1 241 ? 6.816 -40.656 -29.078 1 86.38 241 ASP A O 1
ATOM 1907 N N . SER A 1 242 ? 5.734 -42.281 -30.078 1 89.56 242 SER A N 1
ATOM 1908 C CA . SER A 1 242 ? 6.031 -41.844 -31.438 1 89.56 242 SER A CA 1
ATOM 1909 C C . SER A 1 242 ? 5.469 -40.469 -31.703 1 89.56 242 SER A C 1
ATOM 1911 O O . SER A 1 242 ? 6.078 -39.656 -32.406 1 89.56 242 SER A O 1
ATOM 1913 N N . THR A 1 243 ? 4.277 -40.219 -31.156 1 89.94 243 THR A N 1
ATOM 1914 C CA . THR A 1 243 ? 3.682 -38.906 -31.328 1 89.94 243 THR A CA 1
ATOM 1915 C C . THR A 1 243 ? 4.547 -37.812 -30.688 1 89.94 243 THR A C 1
ATOM 1917 O O . THR A 1 243 ? 4.66 -36.719 -31.203 1 89.94 243 THR A O 1
ATOM 1920 N N . TYR A 1 244 ? 5.164 -38.156 -29.594 1 92.38 244 TYR A N 1
ATOM 1921 C CA . TYR A 1 244 ? 6.043 -37.219 -28.906 1 92.38 244 TYR A CA 1
ATOM 1922 C C . TYR A 1 244 ? 7.27 -36.906 -29.75 1 92.38 244 TYR A C 1
ATOM 1924 O O . TYR A 1 244 ? 7.668 -35.75 -29.859 1 92.38 244 TYR A O 1
ATOM 1932 N N . VAL A 1 245 ? 7.883 -37.906 -30.312 1 93.19 245 VAL A N 1
ATOM 1933 C CA . VAL A 1 245 ? 9.094 -37.719 -31.109 1 93.19 245 VAL A CA 1
ATOM 1934 C C . VAL A 1 245 ? 8.797 -36.875 -32.312 1 93.19 245 VAL A C 1
ATOM 1936 O O . VAL A 1 245 ? 9.578 -35.969 -32.656 1 93.19 245 VAL A O 1
ATOM 1939 N N . ALA A 1 246 ? 7.699 -37.125 -32.969 1 94.69 246 ALA A N 1
ATOM 1940 C CA . ALA A 1 246 ? 7.312 -36.344 -34.125 1 94.69 246 ALA A CA 1
ATOM 1941 C C . ALA A 1 246 ? 7.082 -34.875 -33.75 1 94.69 246 ALA A C 1
ATOM 1943 O O . ALA A 1 246 ? 7.527 -33.969 -34.469 1 94.69 246 ALA A O 1
ATOM 1944 N N . ARG A 1 247 ? 6.371 -34.656 -32.719 1 94.56 247 ARG A N 1
ATOM 1945 C CA . ARG A 1 247 ? 6.059 -33.312 -32.25 1 94.56 247 ARG A CA 1
ATOM 1946 C C . ARG A 1 247 ? 7.312 -32.594 -31.781 1 94.56 247 ARG A C 1
ATOM 1948 O O . ARG A 1 247 ? 7.441 -31.375 -31.938 1 94.56 247 ARG A O 1
ATOM 1955 N N . ARG A 1 248 ? 8.156 -33.344 -31.094 1 95.12 248 ARG A N 1
ATOM 1956 C CA . ARG A 1 248 ? 9.438 -32.781 -30.656 1 95.12 248 ARG A CA 1
ATOM 1957 C C . ARG A 1 248 ? 10.227 -32.25 -31.844 1 95.12 248 ARG A C 1
ATOM 1959 O O . ARG A 1 248 ? 10.789 -31.156 -31.781 1 95.12 248 ARG A O 1
ATOM 1966 N N . ASP A 1 249 ? 10.281 -32.969 -32.938 1 95.56 249 ASP A N 1
ATOM 1967 C CA . ASP A 1 249 ? 10.992 -32.562 -34.125 1 95.56 249 ASP A CA 1
ATOM 1968 C C . ASP A 1 249 ? 10.328 -31.328 -34.75 1 95.56 249 ASP A C 1
ATOM 1970 O O . ASP A 1 249 ? 11 -30.453 -35.312 1 95.56 249 ASP A O 1
ATOM 1974 N N . GLN A 1 250 ? 9.07 -31.297 -34.688 1 96.56 250 GLN A N 1
ATOM 1975 C CA . GLN A 1 250 ? 8.344 -30.125 -35.156 1 96.56 250 GLN A CA 1
ATOM 1976 C C . GLN A 1 250 ? 8.672 -28.891 -34.344 1 96.56 250 GLN A C 1
ATOM 1978 O O . GLN A 1 250 ? 8.75 -27.781 -34.844 1 96.56 250 GLN A O 1
ATOM 1983 N N . LEU A 1 251 ? 8.75 -29.109 -33.062 1 96.81 251 LEU A N 1
ATOM 1984 C CA . LEU A 1 251 ? 9.102 -28.016 -32.156 1 96.81 251 LEU A CA 1
ATOM 1985 C C . LEU A 1 251 ? 10.484 -27.469 -32.5 1 96.81 251 LEU A C 1
ATOM 1987 O O . LEU A 1 251 ? 10.695 -26.25 -32.5 1 96.81 251 LEU A O 1
ATOM 1991 N N . LYS A 1 252 ? 11.43 -28.359 -32.781 1 95.44 252 LYS A N 1
ATOM 1992 C CA . LYS A 1 252 ? 12.781 -27.938 -33.156 1 95.44 252 LYS A CA 1
ATOM 1993 C C . LYS A 1 252 ? 12.75 -27.047 -34.375 1 95.44 252 LYS A C 1
ATOM 1995 O O . LYS A 1 252 ? 13.43 -26.016 -34.406 1 95.44 252 LYS A O 1
ATOM 2000 N N . LYS A 1 253 ? 12.008 -27.438 -35.312 1 95.25 253 LYS A N 1
ATOM 2001 C CA . LYS A 1 253 ? 11.883 -26.656 -36.562 1 95.25 253 LYS A CA 1
ATOM 2002 C C . LYS A 1 253 ? 11.219 -25.312 -36.281 1 95.25 253 LYS A C 1
ATOM 2004 O O . LYS A 1 253 ? 11.617 -24.297 -36.875 1 95.25 253 LYS A O 1
ATOM 2009 N N . LEU A 1 254 ? 10.25 -25.359 -35.469 1 95.75 254 LEU A N 1
ATOM 2010 C CA . LEU A 1 254 ? 9.547 -24.125 -35.125 1 95.75 254 LEU A CA 1
ATOM 2011 C C . LEU A 1 254 ? 10.477 -23.125 -34.438 1 95.75 254 LEU A C 1
ATOM 2013 O O . LEU A 1 254 ? 10.5 -21.953 -34.812 1 95.75 254 LEU A O 1
ATOM 2017 N N . VAL A 1 255 ? 11.219 -23.578 -33.469 1 95.31 255 VAL A N 1
ATOM 2018 C CA . VAL A 1 255 ? 12.148 -22.719 -32.719 1 95.31 255 VAL A CA 1
ATOM 2019 C C . VAL A 1 255 ? 13.18 -22.141 -33.688 1 95.31 255 VAL A C 1
ATOM 2021 O O . VAL A 1 255 ? 13.484 -20.953 -33.656 1 95.31 255 VAL A O 1
ATOM 2024 N N . ALA A 1 256 ? 13.664 -22.938 -34.594 1 92.75 256 ALA A N 1
ATOM 2025 C CA . ALA A 1 256 ? 14.656 -22.5 -35.562 1 92.75 256 ALA A CA 1
ATOM 2026 C C . ALA A 1 256 ? 14.078 -21.438 -36.5 1 92.75 256 ALA A C 1
ATOM 2028 O O . ALA A 1 256 ? 14.781 -20.516 -36.938 1 92.75 256 ALA A O 1
ATOM 2029 N N . SER A 1 257 ? 12.867 -21.562 -36.781 1 92.38 257 SER A N 1
ATOM 2030 C CA . SER A 1 257 ? 12.234 -20.672 -37.75 1 92.38 257 SER A CA 1
ATOM 2031 C C . SER A 1 257 ? 12 -19.281 -37.156 1 92.38 257 SER A C 1
ATOM 2033 O O . SER A 1 257 ? 11.984 -18.281 -37.875 1 92.38 257 SER A O 1
ATOM 2035 N N . ILE A 1 258 ? 11.82 -19.188 -35.875 1 92.19 258 ILE A N 1
ATOM 2036 C CA . ILE A 1 258 ? 11.477 -17.906 -35.281 1 92.19 258 ILE A CA 1
ATOM 2037 C C . ILE A 1 258 ? 12.727 -17.25 -34.688 1 92.19 258 ILE A C 1
ATOM 2039 O O . ILE A 1 258 ? 12.688 -16.109 -34.25 1 92.19 258 ILE A O 1
ATOM 2043 N N . LEU A 1 259 ? 13.828 -17.891 -34.719 1 93.31 259 LEU A N 1
ATOM 2044 C CA . LEU A 1 259 ? 15.078 -17.406 -34.125 1 93.31 259 LEU A CA 1
ATOM 2045 C C . LEU A 1 259 ? 15.633 -16.234 -34.938 1 93.31 259 LEU A C 1
ATOM 2047 O O . LEU A 1 259 ? 15.625 -16.281 -36.188 1 93.31 259 LEU A O 1
ATOM 2051 N N . ARG A 1 260 ? 16.031 -15.211 -34.281 1 92.44 260 ARG A N 1
ATOM 2052 C CA . ARG A 1 260 ? 16.734 -14.055 -34.812 1 92.44 260 ARG A CA 1
ATOM 2053 C C . ARG A 1 260 ? 17.844 -13.578 -33.875 1 92.44 260 ARG A C 1
ATOM 2055 O O . ARG A 1 260 ? 17.734 -13.758 -32.656 1 92.44 260 ARG A O 1
ATOM 2062 N N . PRO A 1 261 ? 18.891 -13.062 -34.438 1 93.25 261 PRO A N 1
ATOM 2063 C CA . PRO A 1 261 ? 19.938 -12.539 -33.531 1 93.25 261 PRO A CA 1
ATOM 2064 C C . PRO A 1 261 ? 19.422 -11.453 -32.594 1 93.25 261 PRO A C 1
ATOM 2066 O O . PRO A 1 261 ? 18.531 -10.688 -32.969 1 93.25 261 PRO A O 1
ATOM 2069 N N . LYS A 1 262 ? 19.969 -11.438 -31.438 1 92.06 262 LYS A N 1
ATOM 2070 C CA . LYS A 1 262 ? 19.578 -10.438 -30.453 1 92.06 262 LYS A CA 1
ATOM 2071 C C . LYS A 1 262 ? 20.031 -9.039 -30.875 1 92.06 262 LYS A C 1
ATOM 2073 O O . LYS A 1 262 ? 21.203 -8.836 -31.203 1 92.06 262 LYS A O 1
ATOM 2078 N N . ILE A 1 263 ? 19.094 -8.141 -30.906 1 89.12 263 ILE A N 1
ATOM 2079 C CA . ILE A 1 263 ? 19.391 -6.773 -31.297 1 89.12 263 ILE A CA 1
ATOM 2080 C C . ILE A 1 263 ? 19.25 -5.844 -30.094 1 89.12 263 ILE A C 1
ATOM 2082 O O . ILE A 1 263 ? 18.219 -5.852 -29.406 1 89.12 263 ILE A O 1
ATOM 2086 N N . VAL A 1 264 ? 20.25 -5.195 -29.797 1 88.12 264 VAL A N 1
ATOM 2087 C CA . VAL A 1 264 ? 20.25 -4.176 -28.75 1 88.12 264 VAL A CA 1
ATOM 2088 C C . VAL A 1 264 ? 20.656 -2.826 -29.344 1 88.12 264 VAL A C 1
ATOM 2090 O O . VAL A 1 264 ? 21.734 -2.682 -29.906 1 88.12 264 VAL A O 1
ATOM 2093 N N . GLN A 1 265 ? 19.734 -1.905 -29.312 1 86.56 265 GLN A N 1
ATOM 2094 C CA . GLN A 1 265 ? 19.953 -0.577 -29.875 1 86.56 265 GLN A CA 1
ATOM 2095 C C . GLN A 1 265 ? 20.344 -0.662 -31.359 1 86.56 265 GLN A C 1
ATOM 2097 O O . GLN A 1 265 ? 21.312 -0.037 -31.781 1 86.56 265 GLN A O 1
ATOM 2102 N N . GLY A 1 266 ? 19.75 -1.551 -32.031 1 82.81 266 GLY A N 1
ATOM 2103 C CA . GLY A 1 266 ? 19.891 -1.642 -33.469 1 82.81 266 GLY A CA 1
ATOM 2104 C C . GLY A 1 266 ? 21.109 -2.438 -33.906 1 82.81 266 GLY A C 1
ATOM 2105 O O . GLY A 1 266 ? 21.375 -2.559 -35.125 1 82.81 266 GLY A O 1
ATOM 2106 N N . LYS A 1 267 ? 21.844 -2.973 -33 1 89.25 267 LYS A N 1
ATOM 2107 C CA . LYS A 1 267 ? 23.047 -3.734 -33.344 1 89.25 267 LYS A CA 1
ATOM 2108 C C . LYS A 1 267 ? 22.953 -5.16 -32.812 1 89.25 267 LYS A C 1
ATOM 2110 O O . LYS A 1 267 ? 22.344 -5.406 -31.766 1 89.25 267 LYS A O 1
ATOM 2115 N N . THR A 1 268 ? 23.625 -6.055 -33.562 1 93.25 268 THR A N 1
ATOM 2116 C CA . THR A 1 268 ? 23.719 -7.434 -33.094 1 93.25 268 THR A CA 1
ATOM 2117 C C . THR A 1 268 ? 24.859 -7.586 -32.094 1 93.25 268 THR A C 1
ATOM 2119 O O . THR A 1 268 ? 25.797 -6.797 -32.094 1 93.25 268 THR A O 1
ATOM 2122 N N . LEU A 1 269 ? 24.766 -8.539 -31.234 1 94.88 269 LEU A N 1
ATOM 2123 C CA . LEU A 1 269 ? 25.734 -8.727 -30.156 1 94.88 269 LEU A CA 1
ATOM 2124 C C . LEU A 1 269 ? 26.625 -9.93 -30.438 1 94.88 269 LEU A C 1
ATOM 2126 O O . LEU A 1 269 ? 26.141 -11 -30.812 1 94.88 269 LEU A O 1
ATOM 2130 N N . ASN A 1 270 ? 27.891 -9.719 -30.297 1 95.75 270 ASN A N 1
ATOM 2131 C CA . ASN A 1 270 ? 28.812 -10.844 -30.266 1 95.75 270 ASN A CA 1
ATOM 2132 C C . ASN A 1 270 ? 29.031 -11.352 -28.844 1 95.75 270 ASN A C 1
ATOM 2134 O O . ASN A 1 270 ? 28.312 -10.953 -27.922 1 95.75 270 ASN A O 1
ATOM 2138 N N . GLY A 1 271 ? 29.891 -12.258 -28.641 1 95.62 271 GLY A N 1
ATOM 2139 C CA . GLY A 1 271 ? 30.094 -12.875 -27.344 1 95.62 271 GLY A CA 1
ATOM 2140 C C . GLY A 1 271 ? 30.484 -11.883 -26.266 1 95.62 271 GLY A C 1
ATOM 2141 O O . GLY A 1 271 ? 29.859 -11.828 -25.203 1 95.62 271 GLY A O 1
ATOM 2142 N N . LYS A 1 272 ? 31.453 -11.047 -26.516 1 96.12 272 LYS A N 1
ATOM 2143 C CA . LYS A 1 272 ? 31.922 -10.07 -25.547 1 96.12 272 LYS A CA 1
ATOM 2144 C C . LYS A 1 272 ? 30.859 -9.023 -25.25 1 96.12 272 LYS A C 1
ATOM 2146 O O . LYS A 1 272 ? 30.672 -8.625 -24.109 1 96.12 272 LYS A O 1
ATOM 2151 N N . GLU A 1 273 ? 30.25 -8.625 -26.312 1 95.69 273 GLU A N 1
ATOM 2152 C CA . GLU A 1 273 ? 29.188 -7.641 -26.141 1 95.69 273 GLU A CA 1
ATOM 2153 C C . GLU A 1 273 ? 28.016 -8.227 -25.359 1 95.69 273 GLU A C 1
ATOM 2155 O O . GLU A 1 273 ? 27.375 -7.535 -24.562 1 95.69 273 GLU A O 1
ATOM 2160 N N . PHE A 1 274 ? 27.719 -9.438 -25.594 1 95.81 274 PHE A N 1
ATOM 2161 C CA . PHE A 1 274 ? 26.641 -10.133 -24.891 1 95.81 274 PHE A CA 1
ATOM 2162 C C . PHE A 1 274 ? 26.953 -10.195 -23.391 1 95.81 274 PHE A C 1
ATOM 2164 O O . PHE A 1 274 ? 26.062 -9.945 -22.562 1 95.81 274 PHE A O 1
ATOM 2171 N N . ILE A 1 275 ? 28.188 -10.477 -23.094 1 95.94 275 ILE A N 1
ATOM 2172 C CA . ILE A 1 275 ? 28.594 -10.586 -21.688 1 95.94 275 ILE A CA 1
ATOM 2173 C C . ILE A 1 275 ? 28.531 -9.211 -21.031 1 95.94 275 ILE A C 1
ATOM 2175 O O . ILE A 1 275 ? 28.062 -9.086 -19.891 1 95.94 275 ILE A O 1
ATOM 2179 N N . SER A 1 276 ? 28.953 -8.242 -21.734 1 95.5 276 SER A N 1
ATOM 2180 C CA . SER A 1 276 ? 28.891 -6.887 -21.188 1 95.5 276 SER A CA 1
ATOM 2181 C C . SER A 1 276 ? 27.453 -6.461 -20.938 1 95.5 276 SER A C 1
ATOM 2183 O O . SER A 1 276 ? 27.156 -5.836 -19.906 1 95.5 276 SER A O 1
ATOM 2185 N N . PHE A 1 277 ? 26.641 -6.746 -21.844 1 94.62 277 PHE A N 1
ATOM 2186 C CA . PHE A 1 277 ? 25.219 -6.441 -21.703 1 94.62 277 PHE A CA 1
ATOM 2187 C C . PHE A 1 277 ? 24.625 -7.18 -20.516 1 94.62 277 PHE A C 1
ATOM 2189 O O . PHE A 1 277 ? 23.875 -6.594 -19.719 1 94.62 277 PHE A O 1
ATOM 2196 N N . LEU A 1 278 ? 24.922 -8.422 -20.391 1 95.69 278 LEU A N 1
ATOM 2197 C CA . LEU A 1 278 ? 24.469 -9.242 -19.281 1 95.69 278 LEU A CA 1
ATOM 2198 C C . LEU A 1 278 ? 24.922 -8.641 -17.953 1 95.69 278 LEU A C 1
ATOM 2200 O O . LEU A 1 278 ? 24.125 -8.562 -17 1 95.69 278 LEU A O 1
ATOM 2204 N N . GLU A 1 279 ? 26.125 -8.219 -17.906 1 95.81 279 GLU A N 1
ATOM 2205 C CA . GLU A 1 279 ? 26.672 -7.621 -16.688 1 95.81 279 GLU A CA 1
ATOM 2206 C C . GLU A 1 279 ? 25.922 -6.34 -16.328 1 95.81 279 GLU A C 1
ATOM 2208 O O . GLU A 1 279 ? 25.641 -6.098 -15.148 1 95.81 279 GLU A O 1
ATOM 2213 N N . GLN A 1 280 ? 25.656 -5.539 -17.266 1 95.25 280 GLN A N 1
ATOM 2214 C CA . GLN A 1 280 ? 24.969 -4.277 -17.031 1 95.25 280 GLN A CA 1
ATOM 2215 C C . GLN A 1 280 ? 23.562 -4.516 -16.5 1 95.25 280 GLN A C 1
ATOM 2217 O O . GLN A 1 280 ? 23.141 -3.861 -15.547 1 95.25 280 GLN A O 1
ATOM 2222 N N . ILE A 1 281 ? 22.891 -5.395 -17.156 1 94.56 281 ILE A N 1
ATOM 2223 C CA . ILE A 1 281 ? 21.516 -5.676 -16.75 1 94.56 281 ILE A CA 1
ATOM 2224 C C . ILE A 1 281 ? 21.516 -6.293 -15.352 1 94.56 281 ILE A C 1
ATOM 2226 O O . ILE A 1 281 ? 20.656 -5.965 -14.523 1 94.56 281 ILE A O 1
ATOM 2230 N N . LEU A 1 282 ? 22.406 -7.195 -15.117 1 95.25 282 LEU A N 1
ATOM 2231 C CA . LEU A 1 282 ? 22.5 -7.84 -13.812 1 95.25 282 LEU A CA 1
ATOM 2232 C C . LEU A 1 282 ? 22.781 -6.816 -12.719 1 95.25 282 LEU A C 1
ATOM 2234 O O . LEU A 1 282 ? 22.203 -6.898 -11.633 1 95.25 282 LEU A O 1
ATOM 2238 N N . ASP A 1 283 ? 23.641 -5.898 -12.992 1 94.56 283 ASP A N 1
ATOM 2239 C CA . ASP A 1 283 ? 23.953 -4.844 -12.031 1 94.56 283 ASP A CA 1
ATOM 2240 C C . ASP A 1 283 ? 22.719 -3.988 -11.734 1 94.56 283 ASP A C 1
ATOM 2242 O O . ASP A 1 283 ? 22.453 -3.641 -10.586 1 94.56 283 ASP A O 1
ATOM 2246 N N . ALA A 1 284 ? 22.031 -3.67 -12.75 1 92.38 284 ALA A N 1
ATOM 2247 C CA . ALA A 1 284 ? 20.812 -2.883 -12.586 1 92.38 284 ALA A CA 1
ATOM 2248 C C . ALA A 1 284 ? 19.781 -3.641 -11.766 1 92.38 284 ALA A C 1
ATOM 2250 O O . ALA A 1 284 ? 19.109 -3.055 -10.914 1 92.38 284 ALA A O 1
ATOM 2251 N N . LEU A 1 285 ? 19.641 -4.918 -12 1 92.75 285 LEU A N 1
ATOM 2252 C CA . LEU A 1 285 ? 18.688 -5.754 -11.281 1 92.75 285 LEU A CA 1
ATOM 2253 C C . LEU A 1 285 ? 19.062 -5.895 -9.812 1 92.75 285 LEU A C 1
ATOM 2255 O O . LEU A 1 285 ? 18.203 -5.918 -8.938 1 92.75 285 LEU A O 1
ATOM 2259 N N . ASN A 1 286 ? 20.328 -6.031 -9.586 1 91.75 286 ASN A N 1
ATOM 2260 C CA . ASN A 1 286 ? 20.797 -6.195 -8.211 1 91.75 286 ASN A CA 1
ATOM 2261 C C . ASN A 1 286 ? 20.641 -4.906 -7.41 1 91.75 286 ASN A C 1
ATOM 2263 O O . ASN A 1 286 ? 20.359 -4.949 -6.211 1 91.75 286 ASN A O 1
ATOM 2267 N N . LYS A 1 287 ? 20.828 -3.807 -8.047 1 88.25 287 LYS A N 1
ATOM 2268 C CA . LYS A 1 287 ? 20.734 -2.51 -7.383 1 88.25 287 LYS A CA 1
ATOM 2269 C C . LYS A 1 287 ? 19.281 -2.057 -7.273 1 88.25 287 LYS A C 1
ATOM 2271 O O . LYS A 1 287 ? 18.906 -1.339 -6.336 1 88.25 287 LYS A O 1
ATOM 2276 N N . GLY A 1 288 ? 18.531 -2.523 -8.164 1 85.75 288 GLY A N 1
ATOM 2277 C CA . GLY A 1 288 ? 17.156 -2.064 -8.227 1 85.75 288 GLY A CA 1
ATOM 2278 C C . GLY A 1 288 ? 16.266 -2.756 -7.219 1 85.75 288 GLY A C 1
ATOM 2279 O O . GLY A 1 288 ? 16.453 -3.93 -6.902 1 85.75 288 GLY A O 1
ATOM 2280 N N . GLU A 1 289 ? 15.32 -1.936 -6.727 1 86.69 289 GLU A N 1
ATOM 2281 C CA . GLU A 1 289 ? 14.281 -2.51 -5.883 1 86.69 289 GLU A CA 1
ATOM 2282 C C . GLU A 1 289 ? 13.133 -3.068 -6.723 1 86.69 289 GLU A C 1
ATOM 2284 O O . GLU A 1 289 ? 12.57 -2.359 -7.559 1 86.69 289 GLU A O 1
ATOM 2289 N N . ILE A 1 290 ? 12.875 -4.332 -6.547 1 88.94 290 ILE A N 1
ATOM 2290 C CA . ILE A 1 290 ? 11.805 -4.98 -7.297 1 88.94 290 ILE A CA 1
ATOM 2291 C C . ILE A 1 290 ? 10.508 -4.953 -6.48 1 88.94 290 ILE A C 1
ATOM 2293 O O . ILE A 1 290 ? 10.508 -5.297 -5.297 1 88.94 290 ILE A O 1
ATOM 2297 N N . PRO A 1 291 ? 9.445 -4.484 -7.164 1 87 291 PRO A N 1
ATOM 2298 C CA . PRO A 1 291 ? 8.156 -4.445 -6.469 1 87 291 PRO A CA 1
ATOM 2299 C C . PRO A 1 291 ? 7.762 -5.801 -5.887 1 87 291 PRO A C 1
ATOM 2301 O O . PRO A 1 291 ? 7.895 -6.828 -6.562 1 87 291 PRO A O 1
ATOM 2304 N N . SER A 1 292 ? 7.469 -5.809 -4.641 1 83.75 292 SER A N 1
ATOM 2305 C CA . SER A 1 292 ? 6.996 -7.016 -3.965 1 83.75 292 SER A CA 1
ATOM 2306 C C . SER A 1 292 ? 5.809 -6.707 -3.055 1 83.75 292 SER A C 1
ATOM 2308 O O . SER A 1 292 ? 5.664 -5.582 -2.572 1 83.75 292 SER A O 1
ATOM 2310 N N . THR A 1 293 ? 4.707 -7.484 -3.098 1 68.06 293 THR A N 1
ATOM 2311 C CA . THR A 1 293 ? 3.5 -7.227 -2.32 1 68.06 293 THR A CA 1
ATOM 2312 C C . THR A 1 293 ? 3.785 -7.324 -0.826 1 68.06 293 THR A C 1
ATOM 2314 O O . THR A 1 293 ? 3.18 -6.613 -0.023 1 68.06 293 THR A O 1
ATOM 2317 N N . GLY A 1 294 ? 4.859 -7.824 -0.396 1 69.25 294 GLY A N 1
ATOM 2318 C CA . GLY A 1 294 ? 4.957 -8.156 1.016 1 69.25 294 GLY A CA 1
ATOM 2319 C C . GLY A 1 294 ? 3.744 -8.906 1.538 1 69.25 294 GLY A C 1
ATOM 2320 O O . GLY A 1 294 ? 3.184 -9.758 0.841 1 69.25 294 GLY A O 1
ATOM 2321 N N . SER A 1 295 ? 3.193 -8.625 2.764 1 75.69 295 SER A N 1
ATOM 2322 C CA . SER A 1 295 ? 1.993 -9.234 3.332 1 75.69 295 SER A CA 1
ATOM 2323 C C . SER A 1 295 ? 0.73 -8.57 2.791 1 75.69 295 SER A C 1
ATOM 2325 O O . SER A 1 295 ? 0.537 -7.363 2.957 1 75.69 295 SER A O 1
ATOM 2327 N N . LEU A 1 296 ? -0.065 -9.336 2.09 1 80.75 296 LEU A N 1
ATOM 2328 C CA . LEU A 1 296 ? -1.311 -8.828 1.526 1 80.75 296 LEU A CA 1
ATOM 2329 C C . LEU A 1 296 ? -2.17 -8.18 2.607 1 80.75 296 LEU A C 1
ATOM 2331 O O . LEU A 1 296 ? -2.803 -7.148 2.371 1 80.75 296 LEU A O 1
ATOM 2335 N N . VAL A 1 297 ? -2.139 -8.766 3.732 1 83.5 297 VAL A N 1
ATOM 2336 C CA . VAL A 1 297 ? -2.955 -8.273 4.84 1 83.5 297 VAL A CA 1
ATOM 2337 C C . VAL A 1 297 ? -2.436 -6.918 5.301 1 83.5 297 VAL A C 1
ATOM 2339 O O . VAL A 1 297 ? -3.223 -6.008 5.582 1 83.5 297 VAL A O 1
ATOM 2342 N N . GLU A 1 298 ? -1.147 -6.777 5.285 1 82.25 298 GLU A N 1
ATOM 2343 C CA . GLU A 1 298 ? -0.556 -5.512 5.703 1 82.25 298 GLU A CA 1
ATOM 2344 C C . GLU A 1 298 ? -0.892 -4.395 4.719 1 82.25 298 GLU A C 1
ATOM 2346 O O . GLU A 1 298 ? -1.19 -3.27 5.129 1 82.25 298 GLU A O 1
ATOM 2351 N N . VAL A 1 299 ? -0.795 -4.738 3.479 1 84.31 299 VAL A N 1
ATOM 2352 C CA . VAL A 1 299 ? -1.103 -3.752 2.449 1 84.31 299 VAL A CA 1
ATOM 2353 C C . VAL A 1 299 ? -2.576 -3.359 2.531 1 84.31 299 VAL A C 1
ATOM 2355 O O . VAL A 1 299 ? -2.92 -2.184 2.402 1 84.31 299 VAL A O 1
ATOM 2358 N N . PHE A 1 300 ? -3.391 -4.305 2.762 1 88.81 300 PHE A N 1
ATOM 2359 C CA . PHE A 1 300 ? -4.824 -4.07 2.885 1 88.81 300 PHE A CA 1
ATOM 2360 C C . PHE A 1 300 ? -5.125 -3.182 4.086 1 88.81 300 PHE A C 1
ATOM 2362 O O . PHE A 1 300 ? -5.883 -2.215 3.977 1 88.81 300 PHE A O 1
ATOM 2369 N N . ASN A 1 301 ? -4.555 -3.504 5.176 1 90.31 301 ASN A N 1
ATOM 2370 C CA . ASN A 1 301 ? -4.805 -2.742 6.395 1 90.31 301 ASN A CA 1
ATOM 2371 C C . ASN A 1 301 ? -4.258 -1.321 6.289 1 90.31 301 ASN A C 1
ATOM 2373 O O . ASN A 1 301 ? -4.816 -0.393 6.879 1 90.31 301 ASN A O 1
ATOM 2377 N N . LYS A 1 302 ? -3.154 -1.201 5.586 1 88.69 302 LYS A N 1
ATOM 2378 C CA . LYS A 1 302 ? -2.635 0.144 5.352 1 88.69 302 LYS A CA 1
ATOM 2379 C C . LYS A 1 302 ? -3.65 1.001 4.598 1 88.69 302 LYS A C 1
ATOM 2381 O O . LYS A 1 302 ? -3.777 2.197 4.863 1 88.69 302 LYS A O 1
ATOM 2386 N N . GLY A 1 303 ? -4.289 0.383 3.672 1 89.31 303 GLY A N 1
ATOM 2387 C CA . GLY A 1 303 ? -5.352 1.083 2.965 1 89.31 303 GLY A CA 1
ATOM 2388 C C . GLY A 1 303 ? -6.508 1.476 3.863 1 89.31 303 GLY A C 1
ATOM 2389 O O . GLY A 1 303 ? -7.07 2.564 3.721 1 89.31 303 GLY A O 1
ATOM 2390 N N . ILE A 1 304 ? -6.816 0.614 4.801 1 93.19 304 ILE A N 1
ATOM 2391 C CA . ILE A 1 304 ? -7.895 0.892 5.742 1 93.19 304 ILE A CA 1
ATOM 2392 C C . ILE A 1 304 ? -7.492 2.043 6.66 1 93.19 304 ILE A C 1
ATOM 2394 O O . ILE A 1 304 ? -8.312 2.896 6.996 1 93.19 304 ILE A O 1
ATOM 2398 N N . VAL A 1 305 ? -6.227 2.008 7.035 1 95.19 305 VAL A N 1
ATOM 2399 C CA . VAL A 1 305 ? -5.723 3.086 7.879 1 95.19 305 VAL A CA 1
ATOM 2400 C C . VAL A 1 305 ? -5.895 4.426 7.168 1 95.19 305 VAL A C 1
ATOM 2402 O O . VAL A 1 305 ? -6.391 5.391 7.758 1 95.19 305 VAL A O 1
ATOM 2405 N N . GLU A 1 306 ? -5.523 4.512 5.938 1 92.38 306 GLU A N 1
ATOM 2406 C CA . GLU A 1 306 ? -5.637 5.742 5.16 1 92.38 306 GLU A CA 1
ATOM 2407 C C . GLU A 1 306 ? -7.086 6.203 5.07 1 92.38 306 GLU A C 1
ATOM 2409 O O . GLU A 1 306 ? -7.371 7.398 5.184 1 92.38 306 GLU A O 1
ATOM 2414 N N . ARG A 1 307 ? -7.941 5.281 4.887 1 94.69 307 ARG A N 1
ATOM 2415 C CA . ARG A 1 307 ? -9.359 5.613 4.793 1 94.69 307 ARG A CA 1
ATOM 2416 C C . ARG A 1 307 ? -9.891 6.133 6.125 1 94.69 307 ARG A C 1
ATOM 2418 O O . ARG A 1 307 ? -10.703 7.059 6.156 1 94.69 307 ARG A O 1
ATOM 2425 N N . CYS A 1 308 ? -9.438 5.52 7.168 1 97.31 308 CYS A N 1
ATOM 2426 C CA . CYS A 1 308 ? -9.891 5.926 8.492 1 97.31 308 CYS A CA 1
ATOM 2427 C C . CYS A 1 308 ? -9.344 7.301 8.859 1 97.31 308 CYS A C 1
ATOM 2429 O O . CYS A 1 308 ? -10.016 8.086 9.516 1 97.31 308 CYS A O 1
ATOM 2431 N N . VAL A 1 309 ? -8.102 7.562 8.453 1 96.88 309 VAL A N 1
ATOM 2432 C CA . VAL A 1 309 ? -7.527 8.883 8.695 1 96.88 309 VAL A CA 1
ATOM 2433 C C . VAL A 1 309 ? -8.32 9.938 7.926 1 96.88 309 VAL A C 1
ATOM 2435 O O . VAL A 1 309 ? -8.562 11.031 8.43 1 96.88 309 VAL A O 1
ATOM 2438 N N . LYS A 1 310 ? -8.664 9.602 6.75 1 95.06 310 LYS A N 1
ATOM 2439 C CA . LYS A 1 310 ? -9.477 10.516 5.953 1 95.06 310 LYS A CA 1
ATOM 2440 C C . LYS A 1 310 ? -10.82 10.773 6.617 1 95.06 310 LYS A C 1
ATOM 2442 O O . LYS A 1 310 ? -11.32 11.906 6.605 1 95.06 310 LYS A O 1
ATOM 2447 N N . LEU A 1 311 ? -11.406 9.734 7.129 1 96.94 311 LEU A N 1
ATOM 2448 C CA . LEU A 1 311 ? -12.664 9.883 7.863 1 96.94 311 LEU A CA 1
ATOM 2449 C C . LEU A 1 311 ? -12.484 10.812 9.062 1 96.94 311 LEU A C 1
ATOM 2451 O O . LEU A 1 311 ? -13.328 11.68 9.305 1 96.94 311 LEU A O 1
ATOM 2455 N N . TYR A 1 312 ? -11.438 10.656 9.781 1 97.88 312 TYR A N 1
ATOM 2456 C CA . TYR A 1 312 ? -11.094 11.516 10.914 1 97.88 312 TYR A CA 1
ATOM 2457 C C . TYR A 1 312 ? -10.969 12.969 10.477 1 97.88 312 TYR A C 1
ATOM 2459 O O . TYR A 1 312 ? -11.531 13.859 11.102 1 97.88 312 TYR A O 1
ATOM 2467 N N . ASN A 1 313 ? -10.242 13.148 9.43 1 95.81 313 ASN A N 1
ATOM 2468 C CA . ASN A 1 313 ? -10.023 14.492 8.906 1 95.81 313 ASN A CA 1
ATOM 2469 C C . ASN A 1 313 ? -11.328 15.156 8.492 1 95.81 313 ASN A C 1
ATOM 2471 O O . ASN A 1 313 ? -11.523 16.344 8.734 1 95.81 313 ASN A O 1
ATOM 2475 N N . GLU A 1 314 ? -12.156 14.367 7.887 1 95.25 314 GLU A N 1
ATOM 2476 C CA . GLU A 1 314 ? -13.438 14.906 7.438 1 95.25 314 GLU A CA 1
ATOM 2477 C C . GLU A 1 314 ? -14.305 15.336 8.625 1 95.25 314 GLU A C 1
ATOM 2479 O O . GLU A 1 314 ? -15 16.344 8.547 1 95.25 314 GLU A O 1
ATOM 2484 N N . ARG A 1 315 ? -14.234 14.633 9.664 1 95.94 315 ARG A N 1
ATOM 2485 C CA . ARG A 1 315 ? -14.992 14.969 10.867 1 95.94 315 ARG A CA 1
ATOM 2486 C C . ARG A 1 315 ? -14.43 16.219 11.539 1 95.94 315 ARG A C 1
ATOM 2488 O O . ARG A 1 315 ? -15.188 17.047 12.039 1 95.94 315 ARG A O 1
ATOM 2495 N N . MET A 1 316 ? -13.172 16.375 11.531 1 96.38 316 MET A N 1
ATOM 2496 C CA . MET A 1 316 ? -12.523 17.5 12.188 1 96.38 316 MET A CA 1
ATOM 2497 C C . MET A 1 316 ? -12.734 18.781 11.391 1 96.38 316 MET A C 1
ATOM 2499 O O . MET A 1 316 ? -12.852 19.875 11.977 1 96.38 316 MET A O 1
ATOM 2503 N N . VAL A 1 317 ? -12.797 18.672 10.086 1 93.38 317 VAL A N 1
ATOM 2504 C CA . VAL A 1 317 ? -12.953 19.844 9.211 1 93.38 317 VAL A CA 1
ATOM 2505 C C . VAL A 1 317 ? -14.336 20.453 9.406 1 93.38 317 VAL A C 1
ATOM 2507 O O . VAL A 1 317 ? -14.531 21.641 9.188 1 93.38 317 VAL A O 1
ATOM 2510 N N . ARG A 1 318 ? -15.258 19.703 9.844 1 92.5 318 ARG A N 1
ATOM 2511 C CA . ARG A 1 318 ? -16.609 20.203 10.062 1 92.5 318 ARG A CA 1
ATOM 2512 C C . ARG A 1 318 ? -16.656 21.172 11.242 1 92.5 318 ARG A C 1
ATOM 2514 O O . ARG A 1 318 ? -17.578 21.984 11.344 1 92.5 318 ARG A O 1
ATOM 2521 N N . LEU A 1 319 ? -15.617 21.141 12.023 1 92.12 319 LEU A N 1
ATOM 2522 C CA . LEU A 1 319 ? -15.547 22.031 13.164 1 92.12 319 LEU A CA 1
ATOM 2523 C C . LEU A 1 319 ? -15.195 23.453 12.719 1 92.12 319 LEU A C 1
ATOM 2525 O O . LEU A 1 319 ? -14.289 23.641 11.898 1 92.12 319 LEU A O 1
ATOM 2529 N N . ARG A 1 320 ? -16.031 24.391 12.984 1 90.75 320 ARG A N 1
ATOM 2530 C CA . ARG A 1 320 ? -15.742 25.781 12.672 1 90.75 320 ARG A CA 1
ATOM 2531 C C . ARG A 1 320 ? -14.672 26.344 13.602 1 90.75 320 ARG A C 1
ATOM 2533 O O . ARG A 1 320 ? -14.828 26.312 14.828 1 90.75 320 ARG A O 1
ATOM 2540 N N . LEU A 1 321 ? -13.562 26.828 13.023 1 93.25 321 LEU A N 1
ATOM 2541 C CA . LEU A 1 321 ? -12.492 27.453 13.789 1 93.25 321 LEU A CA 1
ATOM 2542 C C . LEU A 1 321 ? -12.602 28.969 13.727 1 93.25 321 LEU A C 1
ATOM 2544 O O . LEU A 1 321 ? -13.109 29.531 12.75 1 93.25 321 LEU A O 1
ATOM 2548 N N . PRO A 1 322 ? -12.219 29.516 14.727 1 95.38 322 PRO A N 1
ATOM 2549 C CA . PRO A 1 322 ? -11.625 29.062 15.984 1 95.38 322 PRO A CA 1
ATOM 2550 C C . PRO A 1 322 ? -12.664 28.578 16.984 1 95.38 322 PRO A C 1
ATOM 2552 O O . PRO A 1 322 ? -13.844 28.938 16.891 1 95.38 322 PRO A O 1
ATOM 2555 N N . THR A 1 323 ? -12.406 27.75 17.859 1 95.25 323 THR A N 1
ATOM 2556 C CA . THR A 1 323 ? -13.258 27.203 18.906 1 95.25 323 THR A CA 1
ATOM 2557 C C . THR A 1 323 ? -12.469 27.031 20.203 1 95.25 323 THR A C 1
ATOM 2559 O O . THR A 1 323 ? -11.266 27.297 20.25 1 95.25 323 THR A O 1
ATOM 2562 N N . SER A 1 324 ? -13.219 26.781 21.266 1 94.31 324 SER A N 1
ATOM 2563 C CA . SER A 1 324 ? -12.562 26.578 22.562 1 94.31 324 SER A CA 1
ATOM 2564 C C . SER A 1 324 ? -11.703 25.312 22.547 1 94.31 324 SER A C 1
ATOM 2566 O O . SER A 1 324 ? -11.945 24.406 21.766 1 94.31 324 SER A O 1
ATOM 2568 N N . GLU A 1 325 ? -10.641 25.297 23.297 1 94.81 325 GLU A N 1
ATOM 2569 C CA . GLU A 1 325 ? -9.75 24.141 23.391 1 94.81 325 GLU A CA 1
ATOM 2570 C C . GLU A 1 325 ? -10.5 22.891 23.828 1 94.81 325 GLU A C 1
ATOM 2572 O O . GLU A 1 325 ? -10.195 21.797 23.359 1 94.81 325 GLU A O 1
ATOM 2577 N N . GLU A 1 326 ? -11.453 23.078 24.734 1 94.94 326 GLU A N 1
ATOM 2578 C CA . GLU A 1 326 ? -12.242 21.938 25.219 1 94.94 326 GLU A CA 1
ATOM 2579 C C . GLU A 1 326 ? -13.117 21.359 24.125 1 94.94 326 GLU A C 1
ATOM 2581 O O . GLU A 1 326 ? -13.219 20.141 23.984 1 94.94 326 GLU A O 1
ATOM 2586 N N . SER A 1 327 ? -13.711 22.234 23.359 1 95.19 327 SER A N 1
ATOM 2587 C CA . SER A 1 327 ? -14.555 21.781 22.266 1 95.19 327 SER A CA 1
ATOM 2588 C C . SER A 1 327 ? -13.734 21.062 21.203 1 95.19 327 SER A C 1
ATOM 2590 O O . SER A 1 327 ? -14.188 20.078 20.625 1 95.19 327 SER A O 1
ATOM 2592 N N . LEU A 1 328 ? -12.555 21.609 20.953 1 96.94 328 LEU A N 1
ATOM 2593 C CA . LEU A 1 328 ? -11.656 20.984 19.984 1 96.94 328 LEU A CA 1
ATOM 2594 C C . LEU A 1 328 ? -11.227 19.594 20.469 1 96.94 328 LEU A C 1
ATOM 2596 O O . LEU A 1 328 ? -11.188 18.656 19.688 1 96.94 328 LEU A O 1
ATOM 2600 N N . ARG A 1 329 ? -10.938 19.453 21.75 1 96.5 329 ARG A N 1
ATOM 2601 C CA . ARG A 1 329 ? -10.523 18.188 22.328 1 96.5 329 ARG A CA 1
ATOM 2602 C C . ARG A 1 329 ? -11.656 17.172 22.297 1 96.5 329 ARG A C 1
ATOM 2604 O O . ARG A 1 329 ? -11.438 16 21.984 1 96.5 329 ARG A O 1
ATOM 2611 N N . THR A 1 330 ? -12.859 17.625 22.609 1 96.69 330 THR A N 1
ATOM 2612 C CA . THR A 1 330 ? -14.023 16.734 22.578 1 96.69 330 THR A CA 1
ATOM 2613 C C . THR A 1 330 ? -14.297 16.234 21.172 1 96.69 330 THR A C 1
ATOM 2615 O O . THR A 1 330 ? -14.617 15.07 20.969 1 96.69 330 THR A O 1
ATOM 2618 N N . SER A 1 331 ? -14.203 17.156 20.234 1 96.88 331 SER A N 1
ATOM 2619 C CA . SER A 1 331 ? -14.398 16.766 18.828 1 96.88 331 SER A CA 1
ATOM 2620 C C . SER A 1 331 ? -13.328 15.781 18.391 1 96.88 331 SER A C 1
ATOM 2622 O O . SER A 1 331 ? -13.617 14.852 17.625 1 96.88 331 SER A O 1
ATOM 2624 N N . HIS A 1 332 ? -12.086 16.031 18.797 1 97.62 332 HIS A N 1
ATOM 2625 C CA . HIS A 1 332 ? -10.984 15.125 18.5 1 97.62 332 HIS A CA 1
ATOM 2626 C C . HIS A 1 332 ? -11.273 13.727 19.062 1 97.62 332 HIS A C 1
ATOM 2628 O O . HIS A 1 332 ? -11.094 12.727 18.359 1 97.62 332 HIS A O 1
ATOM 2634 N N . GLU A 1 333 ? -11.734 13.656 20.312 1 97.44 333 GLU A N 1
ATOM 2635 C CA . GLU A 1 333 ? -11.992 12.375 20.969 1 97.44 333 GLU A CA 1
ATOM 2636 C C . GLU A 1 333 ? -13.125 11.625 20.266 1 97.44 333 GLU A C 1
ATOM 2638 O O . GLU A 1 333 ? -13.039 10.414 20.062 1 97.44 333 GLU A O 1
ATOM 2643 N N . THR A 1 334 ? -14.117 12.344 19.906 1 97.25 334 THR A N 1
ATOM 2644 C CA . THR A 1 334 ? -15.242 11.727 19.219 1 97.25 334 THR A CA 1
ATOM 2645 C C . THR A 1 334 ? -14.82 11.203 17.859 1 97.25 334 THR A C 1
ATOM 2647 O O . THR A 1 334 ? -15.148 10.07 17.484 1 97.25 334 THR A O 1
ATOM 2650 N N . ALA A 1 335 ? -14.141 12.062 17.109 1 97.94 335 ALA A N 1
ATOM 2651 C CA . ALA A 1 335 ? -13.672 11.664 15.773 1 97.94 335 ALA A CA 1
ATOM 2652 C C . ALA A 1 335 ? -12.68 10.508 15.867 1 97.94 335 ALA A C 1
ATOM 2654 O O . ALA A 1 335 ? -12.688 9.617 15.016 1 97.94 335 ALA A O 1
ATOM 2655 N N . HIS A 1 336 ? -11.82 10.586 16.859 1 97.62 336 HIS A N 1
ATOM 2656 C CA . HIS A 1 336 ? -10.836 9.539 17.109 1 97.62 336 HIS A CA 1
ATOM 2657 C C . HIS A 1 336 ? -11.516 8.195 17.359 1 97.62 336 HIS A C 1
ATOM 2659 O O . HIS A 1 336 ? -11.148 7.184 16.766 1 97.62 336 HIS A O 1
ATOM 2665 N N . ASP A 1 337 ? -12.492 8.18 18.156 1 97.19 337 ASP A N 1
ATOM 2666 C CA . ASP A 1 337 ? -13.211 6.961 18.5 1 97.19 337 ASP A CA 1
ATOM 2667 C C . ASP A 1 337 ? -13.969 6.414 17.297 1 97.19 337 ASP A C 1
ATOM 2669 O O . ASP A 1 337 ? -14.039 5.199 17.094 1 97.19 337 ASP A O 1
ATOM 2673 N N . GLU A 1 338 ? -14.5 7.324 16.594 1 97.06 338 GLU A N 1
ATOM 2674 C CA . GLU A 1 338 ? -15.219 6.902 15.398 1 97.06 338 GLU A CA 1
ATOM 2675 C C . GLU A 1 338 ? -14.281 6.254 14.383 1 97.06 338 GLU A C 1
ATOM 2677 O O . GLU A 1 338 ? -14.633 5.258 13.75 1 97.06 338 GLU A O 1
ATOM 2682 N N . ALA A 1 339 ? -13.141 6.812 14.188 1 97.62 339 ALA A N 1
ATOM 2683 C CA . ALA A 1 339 ? -12.148 6.262 13.266 1 97.62 339 ALA A CA 1
ATOM 2684 C C . ALA A 1 339 ? -11.648 4.902 13.742 1 97.62 339 ALA A C 1
ATOM 2686 O O . ALA A 1 339 ? -11.453 3.988 12.938 1 97.62 339 ALA A O 1
ATOM 2687 N N . LEU A 1 340 ? -11.469 4.738 15.055 1 96.06 340 LEU A N 1
ATOM 2688 C CA . LEU A 1 340 ? -11.016 3.469 15.617 1 96.06 340 LEU A CA 1
ATOM 2689 C C . LEU A 1 340 ? -12.086 2.395 15.461 1 96.06 340 LEU A C 1
ATOM 2691 O O . LEU A 1 340 ? -11.766 1.229 15.203 1 96.06 340 LEU A O 1
ATOM 2695 N N . LYS A 1 341 ? -13.289 2.764 15.594 1 95 341 LYS A N 1
ATOM 2696 C CA . LYS A 1 341 ? -14.391 1.824 15.414 1 95 341 LYS A CA 1
ATOM 2697 C C . LYS A 1 341 ? -14.5 1.368 13.969 1 95 341 LYS A C 1
ATOM 2699 O O . LYS A 1 341 ? -14.75 0.191 13.695 1 95 341 LYS A O 1
ATOM 2704 N N . ALA A 1 342 ? -14.336 2.303 13.117 1 94.94 342 ALA A N 1
ATOM 2705 C CA . ALA A 1 342 ? -14.359 1.965 11.695 1 94.94 342 ALA A CA 1
ATOM 2706 C C . ALA A 1 342 ? -13.211 1.024 11.336 1 94.94 342 ALA A C 1
ATOM 2708 O O . ALA A 1 342 ? -13.383 0.092 10.555 1 94.94 342 ALA A O 1
ATOM 2709 N N . PHE A 1 343 ? -12.023 1.213 11.859 1 95.06 343 PHE A N 1
ATOM 2710 C CA . PHE A 1 343 ? -10.867 0.361 11.609 1 95.06 343 PHE A CA 1
ATOM 2711 C C . PHE A 1 343 ? -11.102 -1.044 12.148 1 95.06 343 PHE A C 1
ATOM 2713 O O . PHE A 1 343 ? -10.781 -2.033 11.492 1 95.06 343 PHE A O 1
ATOM 2720 N N . ASP A 1 344 ? -11.68 -1.104 13.305 1 89.5 344 ASP A N 1
ATOM 2721 C CA . ASP A 1 344 ? -11.922 -2.396 13.938 1 89.5 344 ASP A CA 1
ATOM 2722 C C . ASP A 1 344 ? -12.922 -3.223 13.125 1 89.5 344 ASP A C 1
ATOM 2724 O O . ASP A 1 344 ? -12.828 -4.453 13.086 1 89.5 344 ASP A O 1
ATOM 2728 N N . ALA A 1 345 ? -13.766 -2.537 12.523 1 86.06 345 ALA A N 1
ATOM 2729 C CA . ALA A 1 345 ? -14.789 -3.227 11.742 1 86.06 345 ALA A CA 1
ATOM 2730 C C . ALA A 1 345 ? -14.242 -3.684 10.391 1 86.06 345 ALA A C 1
ATOM 2732 O O . ALA A 1 345 ? -14.711 -4.676 9.828 1 86.06 345 ALA A O 1
ATOM 2733 N N . GLN A 1 346 ? -13.188 -2.969 9.984 1 88.56 346 GLN A N 1
ATOM 2734 C CA . GLN A 1 346 ? -12.805 -3.197 8.594 1 88.56 346 GLN A CA 1
ATOM 2735 C C . GLN A 1 346 ? -11.445 -3.893 8.5 1 88.56 346 GLN A C 1
ATOM 2737 O O . GLN A 1 346 ? -11.109 -4.465 7.461 1 88.56 346 GLN A O 1
ATOM 2742 N N . HIS A 1 347 ? -10.68 -3.783 9.547 1 88.25 347 HIS A N 1
ATOM 2743 C CA . HIS A 1 347 ? -9.336 -4.336 9.461 1 88.25 347 HIS A CA 1
ATOM 2744 C C . HIS A 1 347 ? -9.367 -5.848 9.258 1 88.25 347 HIS A C 1
ATOM 2746 O O . HIS A 1 347 ? -10.414 -6.48 9.453 1 88.25 347 HIS A O 1
ATOM 2752 N N . PHE A 1 348 ? -8.211 -6.316 8.727 1 85.62 348 PHE A N 1
ATOM 2753 C CA . PHE A 1 348 ? -8.086 -7.742 8.461 1 85.62 348 PHE A CA 1
ATOM 2754 C C . PHE A 1 348 ? -6.977 -8.359 9.297 1 85.62 348 PHE A C 1
ATOM 2756 O O . PHE A 1 348 ? -5.879 -7.801 9.383 1 85.62 348 PHE A O 1
ATOM 2763 N N . GLY A 1 349 ? -7.258 -9.461 9.953 1 78.06 349 GLY A N 1
ATOM 2764 C CA . GLY A 1 349 ? -6.25 -10.219 10.672 1 78.06 349 GLY A CA 1
ATOM 2765 C C . GLY A 1 349 ? -6.012 -9.719 12.078 1 78.06 349 GLY A C 1
ATOM 2766 O O . GLY A 1 349 ? -6.102 -8.516 12.336 1 78.06 349 GLY A O 1
ATOM 2767 N N . ARG A 1 350 ? -5.742 -10.547 12.984 1 70.12 350 ARG A N 1
ATOM 2768 C CA . ARG A 1 350 ? -5.523 -10.18 14.383 1 70.12 350 ARG A CA 1
ATOM 2769 C C . ARG A 1 350 ? -4.082 -9.75 14.617 1 70.12 350 ARG A C 1
ATOM 2771 O O . ARG A 1 350 ? -3.826 -8.766 15.312 1 70.12 350 ARG A O 1
ATOM 2778 N N . GLN A 1 351 ? -3.164 -10.469 13.961 1 64.38 351 GLN A N 1
ATOM 2779 C CA . GLN A 1 351 ? -1.748 -10.25 14.242 1 64.38 351 GLN A CA 1
ATOM 2780 C C . GLN A 1 351 ? -1.277 -8.906 13.703 1 64.38 351 GLN A C 1
ATOM 2782 O O . GLN A 1 351 ? -0.479 -8.219 14.352 1 64.38 351 GLN A O 1
ATOM 2787 N N . HIS A 1 352 ? -1.792 -8.531 12.625 1 67.38 352 HIS A N 1
ATOM 2788 C CA . HIS A 1 352 ? -1.295 -7.324 11.969 1 67.38 352 HIS A CA 1
ATOM 2789 C C . HIS A 1 352 ? -2.1 -6.098 12.383 1 67.38 352 HIS A C 1
ATOM 2791 O O . HIS A 1 352 ? -1.757 -4.969 12.023 1 67.38 352 HIS A O 1
ATOM 2797 N N . ALA A 1 353 ? -2.928 -6.324 13.219 1 77.69 353 ALA A N 1
ATOM 2798 C CA . ALA A 1 353 ? -3.859 -5.254 13.57 1 77.69 353 ALA A CA 1
ATOM 2799 C C . ALA A 1 353 ? -3.219 -4.266 14.539 1 77.69 353 ALA A C 1
ATOM 2801 O O . ALA A 1 353 ? -3.438 -3.059 14.438 1 77.69 353 ALA A O 1
ATOM 2802 N N . LYS A 1 354 ? -2.289 -4.742 15.25 1 83.38 354 LYS A N 1
ATOM 2803 C CA . LYS A 1 354 ? -1.719 -3.867 16.266 1 83.38 354 LYS A CA 1
ATOM 2804 C C . LYS A 1 354 ? -0.849 -2.783 15.641 1 83.38 354 LYS A C 1
ATOM 2806 O O . LYS A 1 354 ? -0.971 -1.605 15.984 1 83.38 354 LYS A O 1
ATOM 2811 N N . LYS A 1 355 ? -0.021 -3.188 14.773 1 85.88 355 LYS A N 1
ATOM 2812 C CA . LYS A 1 355 ? 0.856 -2.227 14.109 1 85.88 355 LYS A CA 1
ATOM 2813 C C . LYS A 1 355 ? 0.049 -1.198 13.328 1 85.88 355 LYS A C 1
ATOM 2815 O O . LYS A 1 355 ? 0.391 -0.013 13.312 1 85.88 355 LYS A O 1
ATOM 2820 N N . SER A 1 356 ? -0.983 -1.626 12.734 1 91.06 356 SER A N 1
ATOM 2821 C CA . SER A 1 356 ? -1.82 -0.737 11.93 1 91.06 356 SER A CA 1
ATOM 2822 C C . SER A 1 356 ? -2.572 0.255 12.812 1 91.06 356 SER A C 1
ATOM 2824 O O . SER A 1 356 ? -2.779 1.406 12.422 1 91.06 356 SER A O 1
ATOM 2826 N N . VAL A 1 357 ? -2.879 -0.233 14.008 1 92.44 357 VAL A N 1
ATOM 2827 C CA . VAL A 1 357 ? -3.574 0.647 14.938 1 92.44 357 VAL A CA 1
ATOM 2828 C C . VAL A 1 357 ? -2.631 1.751 15.406 1 92.44 357 VAL A C 1
ATOM 2830 O O . VAL A 1 357 ? -3.031 2.91 15.531 1 92.44 357 VAL A O 1
ATOM 2833 N N . ASP A 1 358 ? -1.445 1.348 15.602 1 93.06 358 ASP A N 1
ATOM 2834 C CA . ASP A 1 358 ? -0.448 2.33 16.016 1 93.06 358 ASP A CA 1
ATOM 2835 C C . ASP A 1 358 ? -0.22 3.371 14.922 1 93.06 358 ASP A C 1
ATOM 2837 O O . ASP A 1 358 ? -0.104 4.566 15.203 1 93.06 358 ASP A O 1
ATOM 2841 N N . GLN A 1 359 ? -0.17 2.93 13.758 1 93 359 GLN A N 1
ATOM 2842 C CA . GLN A 1 359 ? 0.009 3.844 12.633 1 93 359 GLN A CA 1
ATOM 2843 C C . GLN A 1 359 ? -1.191 4.773 12.484 1 93 359 GLN A C 1
ATOM 2845 O O . GLN A 1 359 ? -1.033 5.953 12.172 1 93 359 GLN A O 1
ATOM 2850 N N . LEU A 1 360 ? -2.354 4.191 12.695 1 96.38 360 LEU A N 1
ATOM 2851 C CA . LEU A 1 360 ? -3.574 4.984 12.633 1 96.38 360 LEU A CA 1
ATOM 2852 C C . LEU A 1 360 ? -3.564 6.086 13.688 1 96.38 360 LEU A C 1
ATOM 2854 O O . LEU A 1 360 ? -3.846 7.246 13.375 1 96.38 360 LEU A O 1
ATOM 2858 N N . ASP A 1 361 ? -3.143 5.758 14.82 1 96.12 361 ASP A N 1
ATOM 2859 C CA . ASP A 1 361 ? -3.096 6.715 15.922 1 96.12 361 ASP A CA 1
ATOM 2860 C C . ASP A 1 361 ? -2.068 7.812 15.656 1 96.12 361 ASP A C 1
ATOM 2862 O O . ASP A 1 361 ? -2.324 8.992 15.914 1 96.12 361 ASP A O 1
ATOM 2866 N N . GLU A 1 362 ? -0.995 7.43 15.172 1 94.94 362 GLU A N 1
ATOM 2867 C CA . GLU A 1 362 ? 0.07 8.383 14.875 1 94.94 362 GLU A CA 1
ATOM 2868 C C . GLU A 1 362 ? -0.362 9.375 13.797 1 94.94 362 GLU A C 1
ATOM 2870 O O . GLU A 1 362 ? -0.122 10.578 13.922 1 94.94 362 GLU A O 1
ATOM 2875 N N . GLN A 1 363 ? -0.974 8.867 12.836 1 94.75 363 GLN A N 1
ATOM 2876 C CA . GLN A 1 363 ? -1.401 9.734 11.742 1 94.75 363 GLN A CA 1
ATOM 2877 C C . GLN A 1 363 ? -2.52 10.672 12.188 1 94.75 363 GLN A C 1
ATOM 2879 O O . GLN A 1 363 ? -2.557 11.836 11.789 1 94.75 363 GLN A O 1
ATOM 2884 N N . MET A 1 364 ? -3.414 10.18 13.023 1 97.44 364 MET A N 1
ATOM 2885 C CA . MET A 1 364 ? -4.484 11.023 13.531 1 97.44 364 MET A CA 1
ATOM 2886 C C . MET A 1 364 ? -3.928 12.125 14.43 1 97.44 364 MET A C 1
ATOM 2888 O O . MET A 1 364 ? -4.402 13.258 14.398 1 97.44 364 MET A O 1
ATOM 2892 N N . GLN A 1 365 ? -2.908 11.766 15.164 1 96.25 365 GLN A N 1
ATOM 2893 C CA . GLN A 1 365 ? -2.291 12.758 16.047 1 96.25 365 GLN A CA 1
ATOM 2894 C C . GLN A 1 365 ? -1.618 13.867 15.242 1 96.25 365 GLN A C 1
ATOM 2896 O O . GLN A 1 365 ? -1.633 15.031 15.648 1 96.25 365 GLN A O 1
ATOM 2901 N N . GLU A 1 366 ? -1.057 13.484 14.195 1 92 366 GLU A N 1
ATOM 2902 C CA . GLU A 1 366 ? -0.425 14.484 13.336 1 92 366 GLU A CA 1
ATOM 2903 C C . GLU A 1 366 ? -1.459 15.445 12.75 1 92 366 GLU A C 1
ATOM 2905 O O . GLU A 1 366 ? -1.229 16.656 12.695 1 92 366 GLU A O 1
ATOM 2910 N N . VAL A 1 367 ? -2.549 14.93 12.336 1 94.38 367 VAL A N 1
ATOM 2911 C CA . VAL A 1 367 ? -3.625 15.758 11.805 1 94.38 367 VAL A CA 1
ATOM 2912 C C . VAL A 1 367 ? -4.172 16.656 12.906 1 94.38 367 VAL A C 1
ATOM 2914 O O . VAL A 1 367 ? -4.457 17.844 12.672 1 94.38 367 VAL A O 1
ATOM 2917 N N . TYR A 1 368 ? -4.309 16.141 14.07 1 96.62 368 TYR A N 1
ATOM 2918 C CA . TYR A 1 368 ? -4.82 16.891 15.211 1 96.62 368 TYR A CA 1
ATOM 2919 C C . TYR A 1 368 ? -3.92 18.078 15.531 1 96.62 368 TYR A C 1
ATOM 2921 O O . TYR A 1 368 ? -4.406 19.172 15.812 1 96.62 368 TYR A O 1
ATOM 2929 N N . LYS A 1 369 ? -2.652 17.844 15.469 1 94.06 369 LYS A N 1
ATOM 2930 C CA . LYS A 1 369 ? -1.699 18.922 15.734 1 94.06 369 LYS A CA 1
ATOM 2931 C C . LYS A 1 369 ? -1.898 20.094 14.766 1 94.06 369 LYS A C 1
ATOM 2933 O O . LYS A 1 369 ? -1.764 21.25 15.148 1 94.06 369 LYS A O 1
ATOM 2938 N N . ASN A 1 370 ? -2.189 19.797 13.617 1 92.06 370 ASN A N 1
ATOM 2939 C CA . ASN A 1 370 ? -2.424 20.828 12.617 1 92.06 370 ASN A CA 1
ATOM 2940 C C . ASN A 1 370 ? -3.697 21.625 12.914 1 92.06 370 ASN A C 1
ATOM 2942 O O . ASN A 1 370 ? -3.752 22.828 12.688 1 92.06 370 ASN A O 1
ATOM 2946 N N . PHE A 1 371 ? -4.703 20.953 13.414 1 95.38 371 PHE A N 1
ATOM 2947 C CA . PHE A 1 371 ? -5.945 21.641 13.758 1 95.38 371 PHE A CA 1
ATOM 2948 C C . PHE A 1 371 ? -5.754 22.531 14.984 1 95.38 371 PHE A C 1
ATOM 2950 O O . PHE A 1 371 ? -6.355 23.594 15.086 1 95.38 371 PHE A O 1
ATOM 2957 N N . VAL A 1 372 ? -4.938 22.047 15.891 1 95.75 372 VAL A N 1
ATOM 2958 C CA . VAL A 1 372 ? -4.633 22.859 17.078 1 95.75 372 VAL A CA 1
ATOM 2959 C C . VAL A 1 372 ? -3.932 24.141 16.656 1 95.75 372 VAL A C 1
ATOM 2961 O O . VAL A 1 372 ? -4.289 25.234 17.125 1 95.75 372 VAL A O 1
ATOM 2964 N N . LEU A 1 373 ? -2.986 24 15.742 1 93.56 373 LEU A N 1
ATOM 2965 C CA . LEU A 1 373 ? -2.252 25.156 15.25 1 93.56 373 LEU A CA 1
ATOM 2966 C C . LEU A 1 373 ? -3.18 26.125 14.508 1 93.56 373 LEU A C 1
ATOM 2968 O O . LEU A 1 373 ? -3.109 27.328 14.711 1 93.56 373 LEU A O 1
ATOM 2972 N N . ALA A 1 374 ? -4.02 25.609 13.695 1 94.12 374 ALA A N 1
ATOM 2973 C CA . ALA A 1 374 ? -4.965 26.422 12.953 1 94.12 374 ALA A CA 1
ATOM 2974 C C . ALA A 1 374 ? -5.922 27.156 13.891 1 94.12 374 ALA A C 1
ATOM 2976 O O . ALA A 1 374 ? -6.27 28.312 13.664 1 94.12 374 ALA A O 1
ATOM 2977 N N . ASN A 1 375 ? -6.352 26.438 14.938 1 95.88 375 ASN A N 1
ATOM 2978 C CA . ASN A 1 375 ? -7.242 27.031 15.93 1 95.88 375 ASN A CA 1
ATOM 2979 C C . ASN A 1 375 ? -6.562 28.172 16.688 1 95.88 375 ASN A C 1
ATOM 2981 O O . ASN A 1 375 ? -7.18 29.219 16.938 1 95.88 375 ASN A O 1
ATOM 2985 N N . GLU A 1 376 ? -5.332 27.953 17.031 1 94 376 GLU A N 1
ATOM 2986 C CA . GLU A 1 376 ? -4.574 28.984 17.719 1 94 376 GLU A CA 1
ATOM 2987 C C . GLU A 1 376 ? -4.367 30.219 16.828 1 94 376 GLU A C 1
ATOM 2989 O O . GLU A 1 376 ? -4.512 31.344 17.297 1 94 376 GLU A O 1
ATOM 2994 N N . TYR A 1 377 ? -4.078 30 15.633 1 92.81 377 TYR A N 1
ATOM 2995 C CA . TYR A 1 377 ? -3.826 31.078 14.695 1 92.81 377 TYR A CA 1
ATOM 2996 C C . TYR A 1 377 ? -5.098 31.875 14.43 1 92.81 377 TYR A C 1
ATOM 2998 O O . TYR A 1 377 ? -5.094 33.094 14.492 1 92.81 377 TYR A O 1
ATOM 3006 N N . GLN A 1 378 ? -6.156 31.188 14.125 1 94.12 378 GLN A N 1
ATOM 3007 C CA . GLN A 1 378 ? -7.406 31.875 13.82 1 94.12 378 GLN A CA 1
ATOM 3008 C C . GLN A 1 378 ? -7.945 32.594 15.047 1 94.12 378 GLN A C 1
ATOM 3010 O O . GLN A 1 378 ? -8.539 33.688 14.922 1 94.12 378 GLN A O 1
ATOM 3015 N N . SER A 1 379 ? -7.773 32 16.219 1 95.12 379 SER A N 1
ATOM 3016 C CA . SER A 1 379 ? -8.164 32.656 17.453 1 95.12 379 SER A CA 1
ATOM 3017 C C . SER A 1 379 ? -7.359 33.938 17.672 1 95.12 379 SER A C 1
ATOM 3019 O O . SER A 1 379 ? -7.922 34.969 18.016 1 95.12 379 SER A O 1
ATOM 3021 N N . SER A 1 380 ? -6.066 33.844 17.469 1 92.62 380 SER A N 1
ATOM 3022 C CA . SER A 1 380 ? -5.203 35 17.625 1 92.62 380 SER A CA 1
ATOM 3023 C C . SER A 1 380 ? -5.566 36.094 16.641 1 92.62 380 SER A C 1
ATOM 3025 O O . SER A 1 380 ? -5.605 37.281 17 1 92.62 380 SER A O 1
ATOM 3027 N N . LYS A 1 381 ? -5.844 35.75 15.438 1 92 381 LYS A N 1
ATOM 3028 C CA . LYS A 1 381 ? -6.211 36.719 14.414 1 92 381 LYS A CA 1
ATOM 3029 C C . LYS A 1 381 ? -7.543 37.375 14.734 1 92 381 LYS A C 1
ATOM 3031 O O . LYS A 1 381 ? -7.68 38.594 14.602 1 92 381 LYS A O 1
ATOM 3036 N N . LEU A 1 382 ? -8.477 36.594 15.164 1 94.69 382 LEU A N 1
ATOM 3037 C CA . LEU A 1 382 ? -9.797 37.125 15.508 1 94.69 382 LEU A CA 1
ATOM 3038 C C . LEU A 1 382 ? -9.711 38.062 16.719 1 94.69 382 LEU A C 1
ATOM 3040 O O . LEU A 1 382 ? -10.25 39.156 16.688 1 94.69 382 LEU A O 1
ATOM 3044 N N . CYS A 1 383 ? -9.047 37.625 17.766 1 94.31 383 CYS A N 1
ATOM 3045 C CA . CYS A 1 383 ? -8.938 38.438 18.984 1 94.31 383 CYS A CA 1
ATOM 3046 C C . CYS A 1 383 ? -8.117 39.688 18.734 1 94.31 383 CYS A C 1
ATOM 3048 O O . CYS A 1 383 ? -8.406 40.75 19.297 1 94.31 383 CYS A O 1
ATOM 3050 N N . GLU A 1 384 ? -7.137 39.531 17.922 1 91.69 384 GLU A N 1
ATOM 3051 C CA . GLU A 1 384 ? -6.332 40.719 17.578 1 91.69 384 GLU A CA 1
ATOM 3052 C C . GLU A 1 384 ? -7.156 41.75 16.812 1 91.69 384 GLU A C 1
ATOM 3054 O O . GLU A 1 384 ? -7.039 42.938 17.062 1 91.69 384 GLU A O 1
ATOM 3059 N N . ALA A 1 385 ? -7.934 41.312 15.859 1 92.44 385 ALA A N 1
ATOM 3060 C CA . ALA A 1 385 ? -8.781 42.219 15.094 1 92.44 385 ALA A CA 1
ATOM 3061 C C . ALA A 1 385 ? -9.773 42.938 16.016 1 92.44 385 ALA A C 1
ATOM 3063 O O . ALA A 1 385 ? -10.023 44.156 15.844 1 92.44 385 ALA A O 1
ATOM 3064 N N . LEU A 1 386 ? -10.352 42.25 16.969 1 94.19 386 LEU A N 1
ATOM 3065 C CA . LEU A 1 386 ? -11.281 42.844 17.922 1 94.19 386 LEU A CA 1
ATOM 3066 C C . LEU A 1 386 ? -10.57 43.812 18.844 1 94.19 386 LEU A C 1
ATOM 3068 O O . LEU A 1 386 ? -11.117 44.875 19.172 1 94.19 386 LEU A O 1
ATOM 3072 N N . TYR A 1 387 ? -9.367 43.406 19.219 1 92.44 387 TYR A N 1
ATOM 3073 C CA . TYR A 1 387 ? -8.562 44.281 20.062 1 92.44 387 TYR A CA 1
ATOM 3074 C C . TYR A 1 387 ? -8.25 45.594 19.359 1 92.44 387 TYR A C 1
ATOM 3076 O O . TYR A 1 387 ? -8.391 46.688 19.938 1 92.44 387 TYR A O 1
ATOM 3084 N N . THR A 1 388 ? -7.855 45.562 18.094 1 89.81 388 THR A N 1
ATOM 3085 C CA . THR A 1 388 ? -7.516 46.75 17.328 1 89.81 388 THR A CA 1
ATOM 3086 C C . THR A 1 388 ? -8.75 47.625 17.094 1 89.81 388 THR A C 1
ATOM 3088 O O . THR A 1 388 ? -8.664 48.844 17.141 1 89.81 388 THR A O 1
ATOM 3091 N N . LYS A 1 389 ? -9.852 47.031 16.891 1 92.5 389 LYS A N 1
ATOM 3092 C CA . LYS A 1 389 ? -11.094 47.781 16.719 1 92.5 389 LYS A CA 1
ATOM 3093 C C . LYS A 1 389 ? -11.469 48.5 18.016 1 92.5 389 LYS A C 1
ATOM 3095 O O . LYS A 1 389 ? -11.883 49.656 17.969 1 92.5 389 LYS A O 1
ATOM 3100 N N . CYS A 1 390 ? -11.352 47.844 19.141 1 92.88 390 CYS A N 1
ATOM 3101 C CA . CYS A 1 390 ? -11.633 48.469 20.422 1 92.88 390 CYS A CA 1
ATOM 3102 C C . CYS A 1 390 ? -10.68 49.625 20.688 1 92.88 390 CYS A C 1
ATOM 3104 O O . CYS A 1 390 ? -11.094 50.656 21.203 1 92.88 390 CYS A O 1
ATOM 3106 N N . GLU A 1 391 ? -9.461 49.406 20.328 1 88.62 391 GLU A N 1
ATOM 3107 C CA . GLU A 1 391 ? -8.461 50.469 20.516 1 88.62 391 GLU A CA 1
ATOM 3108 C C . GLU A 1 391 ? -8.797 51.688 19.656 1 88.62 391 GLU A C 1
ATOM 3110 O O . GLU A 1 391 ? -8.695 52.812 20.125 1 88.62 391 GLU A O 1
ATOM 3115 N N . ASP A 1 392 ? -9.234 51.469 18.469 1 89 392 ASP A N 1
ATOM 3116 C CA . ASP A 1 392 ? -9.602 52.562 17.578 1 89 392 ASP A CA 1
ATOM 3117 C C . ASP A 1 392 ? -10.836 53.312 18.078 1 89 392 ASP A C 1
ATOM 3119 O O . ASP A 1 392 ? -10.914 54.531 18 1 89 392 ASP A O 1
ATOM 3123 N N . ASP A 1 393 ? -11.758 52.594 18.609 1 90.19 393 ASP A N 1
ATOM 3124 C CA . ASP A 1 393 ? -12.969 53.188 19.156 1 90.19 393 ASP A CA 1
ATOM 3125 C C . ASP A 1 393 ? -12.656 54.062 20.375 1 90.19 393 ASP A C 1
ATOM 3127 O O . ASP A 1 393 ? -13.219 55.125 20.531 1 90.19 393 ASP A O 1
ATOM 3131 N N . MET A 1 394 ? -11.781 53.531 21.203 1 87.94 394 MET A N 1
ATOM 3132 C CA . MET A 1 394 ? -11.406 54.312 22.391 1 87.94 394 MET A CA 1
ATOM 3133 C C . MET A 1 394 ? -10.633 55.562 22.016 1 87.94 394 MET A C 1
ATOM 3135 O O . MET A 1 394 ? -10.797 56.594 22.641 1 87.94 394 MET A O 1
ATOM 3139 N N . ASP A 1 395 ? -9.805 55.438 20.969 1 84.06 395 ASP A N 1
ATOM 3140 C CA . ASP A 1 395 ? -9.07 56.594 20.484 1 84.06 395 ASP A CA 1
ATOM 3141 C C . ASP A 1 395 ? -10.016 57.656 19.906 1 84.06 395 ASP A C 1
ATOM 3143 O O . ASP A 1 395 ? -9.797 58.844 20.062 1 84.06 395 ASP A O 1
ATOM 3147 N N . HIS A 1 396 ? -11.023 57.219 19.344 1 86.19 396 HIS A N 1
ATOM 3148 C CA . HIS A 1 396 ? -12.008 58.156 18.781 1 86.19 396 HIS A CA 1
ATOM 3149 C C . HIS A 1 396 ? -12.781 58.844 19.875 1 86.19 396 HIS A C 1
ATOM 3151 O O . HIS A 1 396 ? -13.094 60.031 19.75 1 86.19 396 HIS A O 1
ATOM 3157 N N . LEU A 1 397 ? -13.055 58.219 20.969 1 83.5 397 LEU A N 1
ATOM 3158 C CA . LEU A 1 397 ? -13.797 58.812 22.078 1 83.5 397 LEU A CA 1
ATOM 3159 C C . LEU A 1 397 ? -12.945 59.844 22.828 1 83.5 397 LEU A C 1
ATOM 3161 O O . LEU A 1 397 ? -13.484 60.75 23.453 1 83.5 397 LEU A O 1
ATOM 3165 N N . GLN A 1 398 ? -11.633 59.719 22.703 1 79.38 398 GLN A N 1
ATOM 3166 C CA . GLN A 1 398 ? -10.727 60.656 23.359 1 79.38 398 GLN A CA 1
ATOM 3167 C C . GLN A 1 398 ? -10.641 61.969 22.594 1 79.38 398 GLN A C 1
ATOM 3169 O O . GLN A 1 398 ? -10.344 63 23.172 1 79.38 398 GLN A O 1
ATOM 3174 N N . THR A 1 399 ? -10.922 61.938 21.328 1 75.75 399 THR A N 1
ATOM 3175 C CA . THR A 1 399 ? -10.742 63.156 20.516 1 75.75 399 THR A CA 1
ATOM 3176 C C . THR A 1 399 ? -12.07 63.875 20.312 1 75.75 399 THR A C 1
ATOM 3178 O O . THR A 1 399 ? -12.164 64.75 19.484 1 75.75 399 THR A O 1
ATOM 3181 N N . LEU A 1 400 ? -13.047 63.531 21.141 1 72.06 400 LEU A N 1
ATOM 3182 C CA . LEU A 1 400 ? -14.328 64.25 21.016 1 72.06 400 LEU A CA 1
ATOM 3183 C C . LEU A 1 400 ? -14.219 65.688 21.484 1 72.06 400 LEU A C 1
ATOM 3185 O O . LEU A 1 400 ? -13.484 65.938 22.438 1 72.06 400 LEU A O 1
ATOM 3189 N N . ARG A 1 401 ? -14.938 66.688 20.953 1 70 401 ARG A N 1
ATOM 3190 C CA . ARG A 1 401 ? -14.914 68.125 21.281 1 70 401 ARG A CA 1
ATOM 3191 C C . ARG A 1 401 ? -15.516 68.375 22.656 1 70 401 ARG A C 1
ATOM 3193 O O . ARG A 1 401 ? -14.992 69.188 23.438 1 70 401 ARG A O 1
ATOM 3200 N N . LEU A 1 402 ? -16.672 67.688 22.859 1 67.94 402 LEU A N 1
ATOM 3201 C CA . LEU A 1 402 ? -17.312 67.75 24.172 1 67.94 402 LEU A CA 1
ATOM 3202 C C . LEU A 1 402 ? -17.141 66.438 24.953 1 67.94 402 LEU A C 1
ATOM 3204 O O . LEU A 1 402 ? -17.859 65.5 24.703 1 67.94 402 LEU A O 1
ATOM 3208 N N . PRO A 1 403 ? -16.109 66.438 25.812 1 75.12 403 PRO A N 1
ATOM 3209 C CA . PRO A 1 403 ? -15.836 65.25 26.531 1 75.12 403 PRO A CA 1
ATOM 3210 C C . PRO A 1 403 ? -16.938 64.875 27.547 1 75.12 403 PRO A C 1
ATOM 3212 O O . PRO A 1 403 ? -17.5 65.75 28.172 1 75.12 403 PRO A O 1
ATOM 3215 N N . SER A 1 404 ? -17.484 63.688 27.406 1 79.75 404 SER A N 1
ATOM 3216 C CA . SER A 1 404 ? -18.438 63.188 28.375 1 79.75 404 SER A CA 1
ATOM 3217 C C . SER A 1 404 ? -17.969 61.875 28.984 1 79.75 404 SER A C 1
ATOM 3219 O O . SER A 1 404 ? -17.562 60.938 28.266 1 79.75 404 SER A O 1
ATOM 3221 N N . MET A 1 405 ? -17.938 61.75 30.312 1 81.5 405 MET A N 1
ATOM 3222 C CA . MET A 1 405 ? -17.547 60.531 31.016 1 81.5 405 MET A CA 1
ATOM 3223 C C . MET A 1 405 ? -18.547 59.406 30.781 1 81.5 405 MET A C 1
ATOM 3225 O O . MET A 1 405 ? -18.172 58.25 30.703 1 81.5 405 MET A O 1
ATOM 3229 N N . ALA A 1 406 ? -19.781 59.812 30.625 1 80.69 406 ALA A N 1
ATOM 3230 C CA . ALA A 1 406 ? -20.828 58.844 30.406 1 80.69 406 ALA A CA 1
ATOM 3231 C C . ALA A 1 406 ? -20.672 58.156 29.047 1 80.69 406 ALA A C 1
ATOM 3233 O O . ALA A 1 406 ? -20.828 56.938 28.938 1 80.69 406 ALA A O 1
ATOM 3234 N N . LYS A 1 407 ? -20.359 58.938 28.047 1 83 407 LYS A N 1
ATOM 3235 C CA . LYS A 1 407 ? -20.156 58.375 26.719 1 83 407 LYS A CA 1
ATOM 3236 C C . LYS A 1 407 ? -18.922 57.469 26.688 1 83 407 LYS A C 1
ATOM 3238 O O . LYS A 1 407 ? -18.906 56.438 26 1 83 407 LYS A O 1
ATOM 3243 N N . PHE A 1 408 ? -17.859 57.844 27.406 1 86.62 408 PHE A N 1
ATOM 3244 C CA . PHE A 1 408 ? -16.656 57.031 27.469 1 86.62 408 PHE A CA 1
ATOM 3245 C C . PHE A 1 408 ? -16.906 55.719 28.172 1 86.62 408 PHE A C 1
ATOM 3247 O O . PHE A 1 408 ? -16.453 54.656 27.719 1 86.62 408 PHE A O 1
ATOM 3254 N N . THR A 1 409 ? -17.672 55.844 29.266 1 87 409 THR A N 1
ATOM 3255 C CA . THR A 1 409 ? -17.969 54.625 30.016 1 87 409 THR A CA 1
ATOM 3256 C C . THR A 1 409 ? -18.859 53.688 29.203 1 87 409 THR A C 1
ATOM 3258 O O . THR A 1 409 ? -18.719 52.469 29.281 1 87 409 THR A O 1
ATOM 3261 N N . ALA A 1 410 ? -19.734 54.25 28.484 1 87 410 ALA A N 1
ATOM 3262 C CA . ALA A 1 410 ? -20.594 53.438 27.609 1 87 410 ALA A CA 1
ATOM 3263 C C . ALA A 1 410 ? -19.766 52.75 26.531 1 87 410 ALA A C 1
ATOM 3265 O O . ALA A 1 410 ? -20.016 51.594 26.188 1 87 410 ALA A O 1
ATOM 3266 N N . GLY A 1 411 ? -18.844 53.438 25.906 1 87.56 411 GLY A N 1
ATOM 3267 C CA . GLY A 1 411 ? -17.953 52.844 24.922 1 87.56 411 GLY A CA 1
ATOM 3268 C C . GLY A 1 411 ? -17.062 51.75 25.5 1 87.56 411 GLY A C 1
ATOM 3269 O O . GLY A 1 411 ? -16.812 50.75 24.844 1 87.56 411 GLY A O 1
ATOM 3270 N N . PHE A 1 412 ? -16.688 51.969 26.625 1 88.5 412 PHE A N 1
ATOM 3271 C CA . PHE A 1 412 ? -15.859 51.031 27.359 1 88.5 412 PHE A CA 1
ATOM 3272 C C . PHE A 1 412 ? -16.609 49.719 27.578 1 88.5 412 PHE A C 1
ATOM 3274 O O . PHE A 1 412 ? -16.078 48.625 27.328 1 88.5 412 PHE A O 1
ATOM 3281 N N . VAL A 1 413 ? -17.766 49.875 28.078 1 90.69 413 VAL A N 1
ATOM 3282 C CA . VAL A 1 413 ? -18.594 48.688 28.375 1 90.69 413 VAL A CA 1
ATOM 3283 C C . VAL A 1 413 ? -18.922 47.969 27.078 1 90.69 413 VAL A C 1
ATOM 3285 O O . VAL A 1 413 ? -18.906 46.719 27.031 1 90.69 413 VAL A O 1
ATOM 3288 N N . HIS A 1 414 ? -19.172 48.656 26.047 1 91 414 HIS A N 1
ATOM 3289 C CA . HIS A 1 414 ? -19.484 48.062 24.75 1 91 414 HIS A CA 1
ATOM 3290 C C . HIS A 1 414 ? -18.281 47.281 24.203 1 91 414 HIS A C 1
ATOM 3292 O O . HIS A 1 414 ? -18.438 46.188 23.672 1 91 414 HIS A O 1
ATOM 3298 N N . CYS A 1 415 ? -17.094 47.812 24.281 1 91.12 415 CYS A N 1
ATOM 3299 C CA . CYS A 1 415 ? -15.875 47.156 23.812 1 91.12 415 CYS A CA 1
ATOM 3300 C C . CYS A 1 415 ? -15.617 45.875 24.578 1 91.12 415 CYS A C 1
ATOM 3302 O O . CYS A 1 415 ? -15.289 44.844 23.984 1 91.12 415 CYS A O 1
ATOM 3304 N N . ASN A 1 416 ? -15.812 45.938 25.875 1 90.56 416 ASN A N 1
ATOM 3305 C CA . ASN A 1 416 ? -15.594 44.75 26.719 1 90.56 416 ASN A CA 1
ATOM 3306 C C . ASN A 1 416 ? -16.609 43.656 26.422 1 90.56 416 ASN A C 1
ATOM 3308 O O . ASN A 1 416 ? -16.25 42.469 26.391 1 90.56 416 ASN A O 1
ATOM 3312 N N . GLN A 1 417 ? -17.812 44.031 26.219 1 91.88 417 GLN A N 1
ATOM 3313 C CA . GLN A 1 417 ? -18.859 43.031 25.938 1 91.88 417 GLN A CA 1
ATOM 3314 C C . GLN A 1 417 ? -18.656 42.406 24.562 1 91.88 417 GLN A C 1
ATOM 3316 O O . GLN A 1 417 ? -18.828 41.188 24.406 1 91.88 417 GLN A O 1
ATOM 3321 N N . SER A 1 418 ? -18.328 43.156 23.578 1 91.5 418 SER A N 1
ATOM 3322 C CA . SER A 1 418 ? -18.078 42.656 22.234 1 91.5 418 SER A CA 1
ATOM 3323 C C . SER A 1 418 ? -16.891 41.688 22.219 1 91.5 418 SER A C 1
ATOM 3325 O O . SER A 1 418 ? -16.938 40.656 21.562 1 91.5 418 SER A O 1
ATOM 3327 N N . PHE A 1 419 ? -15.836 42.031 22.906 1 93.06 419 PHE A N 1
ATOM 3328 C CA . PHE A 1 419 ? -14.641 41.219 22.984 1 93.06 419 PHE A CA 1
ATOM 3329 C C . PHE A 1 419 ? -14.938 39.875 23.672 1 93.06 419 PHE A C 1
ATOM 3331 O O . PHE A 1 419 ? -14.531 38.812 23.203 1 93.06 419 PHE A O 1
ATOM 3338 N N . GLU A 1 420 ? -15.688 39.969 24.828 1 91.25 420 GLU A N 1
ATOM 3339 C CA . GLU A 1 420 ? -15.984 38.781 25.609 1 91.25 420 GLU A CA 1
ATOM 3340 C C . GLU A 1 420 ? -16.875 37.812 24.812 1 91.25 420 GLU A C 1
ATOM 3342 O O . GLU A 1 420 ? -16.719 36.594 24.922 1 91.25 420 GLU A O 1
ATOM 3347 N N . HIS A 1 421 ? -17.688 38.312 23.984 1 91.5 421 HIS A N 1
ATOM 3348 C CA . HIS A 1 421 ? -18.641 37.469 23.266 1 91.5 421 HIS A CA 1
ATOM 3349 C C . HIS A 1 421 ? -18.047 36.969 21.953 1 91.5 421 HIS A C 1
ATOM 3351 O O . HIS A 1 421 ? -18.359 35.844 21.516 1 91.5 421 HIS A O 1
ATOM 3357 N N . GLN A 1 422 ? -17.219 37.719 21.312 1 92.75 422 GLN A N 1
ATOM 3358 C CA . GLN A 1 422 ? -16.797 37.406 19.953 1 92.75 422 GLN A CA 1
ATOM 3359 C C . GLN A 1 422 ? -15.438 36.719 19.953 1 92.75 422 GLN A C 1
ATOM 3361 O O . GLN A 1 422 ? -15.148 35.906 19.062 1 92.75 422 GLN A O 1
ATOM 3366 N N . CYS A 1 423 ? -14.555 37.031 20.859 1 94.25 423 CYS A N 1
ATOM 3367 C CA . CYS A 1 423 ? -13.242 36.375 20.906 1 94.25 423 CYS A CA 1
ATOM 3368 C C . CYS A 1 423 ? -13.344 35 21.531 1 94.25 423 CYS A C 1
ATOM 3370 O O . CYS A 1 423 ? -13.781 34.844 22.672 1 94.25 423 CYS A O 1
ATOM 3372 N N . VAL A 1 424 ? -13.148 34.031 20.703 1 93.75 424 VAL A N 1
ATOM 3373 C CA . VAL A 1 424 ? -13.203 32.656 21.172 1 93.75 424 VAL A CA 1
ATOM 3374 C C . VAL A 1 424 ? -11.875 31.953 20.875 1 93.75 424 VAL A C 1
ATOM 3376 O O . VAL A 1 424 ? -11.141 32.375 19.969 1 93.75 424 VAL A O 1
ATOM 3379 N N . GLY A 1 425 ? -11.5 31.047 21.844 1 92.69 425 GLY A N 1
ATOM 3380 C CA . GLY A 1 425 ? -10.312 30.266 21.547 1 92.69 425 GLY A CA 1
ATOM 3381 C C . GLY A 1 425 ? -9.227 30.375 22.594 1 92.69 425 GLY A C 1
ATOM 3382 O O . GLY A 1 425 ? -9.461 30.953 23.672 1 92.69 425 GLY A O 1
ATOM 3383 N N . PRO A 1 426 ? -8.078 29.859 22.281 1 92.94 426 PRO A N 1
ATOM 3384 C CA . PRO A 1 426 ? -6.996 29.797 23.281 1 92.94 426 PRO A CA 1
ATOM 3385 C C . PRO A 1 426 ? -6.328 31.156 23.5 1 92.94 426 PRO A C 1
ATOM 3387 O O . PRO A 1 426 ? -5.715 31.391 24.547 1 92.94 426 PRO A O 1
ATOM 3390 N N . SER A 1 427 ? -6.469 32.094 22.562 1 92.19 427 SER A N 1
ATOM 3391 C CA . SER A 1 427 ? -5.809 33.375 22.688 1 92.19 427 SER A CA 1
ATOM 3392 C C . SER A 1 427 ? -6.668 34.375 23.469 1 92.19 427 SER A C 1
ATOM 3394 O O . SER A 1 427 ? -6.246 35.5 23.734 1 92.19 427 SER A O 1
ATOM 3396 N N . LYS A 1 428 ? -7.84 33.969 23.906 1 93.38 428 LYS A N 1
ATOM 3397 C CA . LYS A 1 428 ? -8.789 34.844 24.578 1 93.38 428 LYS A CA 1
ATOM 3398 C C . LYS A 1 428 ? -8.203 35.375 25.875 1 93.38 428 LYS A C 1
ATOM 3400 O O . LYS A 1 428 ? -8.289 36.594 26.156 1 93.38 428 LYS A O 1
ATOM 3405 N N . GLN A 1 429 ? -7.547 34.531 26.625 1 91.69 429 GLN A N 1
ATOM 3406 C CA . GLN A 1 429 ? -7.02 34.938 27.922 1 91.69 429 GLN A CA 1
ATOM 3407 C C . GLN A 1 429 ? -5.922 35.969 27.766 1 91.69 429 GLN A C 1
ATOM 3409 O O . GLN A 1 429 ? -5.902 36.969 28.5 1 91.69 429 GLN A O 1
ATOM 3414 N N . ASN A 1 430 ? -5.051 35.719 26.875 1 90.19 430 ASN A N 1
ATOM 3415 C CA . ASN A 1 430 ? -3.945 36.656 26.656 1 90.19 430 ASN A CA 1
ATOM 3416 C C . ASN A 1 430 ? -4.441 38 26.188 1 90.19 430 ASN A C 1
ATOM 3418 O O . ASN A 1 430 ? -3.963 39.031 26.656 1 90.19 430 ASN A O 1
ATOM 3422 N N . TYR A 1 431 ? -5.469 38.094 25.359 1 93.31 431 TYR A N 1
ATOM 3423 C CA . TYR A 1 431 ? -5.961 39.344 24.828 1 93.31 431 TYR A CA 1
ATOM 3424 C C . TYR A 1 431 ? -6.883 40.062 25.828 1 93.31 431 TYR A C 1
ATOM 3426 O O . TYR A 1 431 ? -7.031 41.281 25.797 1 93.31 431 TYR A O 1
ATOM 3434 N N . GLU A 1 432 ? -7.5 39.219 26.719 1 92.56 432 GLU A N 1
ATOM 3435 C CA . GLU A 1 432 ? -8.297 39.844 27.781 1 92.56 432 GLU A CA 1
ATOM 3436 C C . GLU A 1 432 ? -7.422 40.625 28.75 1 92.56 432 GLU A C 1
ATOM 3438 O O . GLU A 1 432 ? -7.812 41.719 29.188 1 92.56 432 GLU A O 1
ATOM 3443 N N . GLN A 1 433 ? -6.262 40.156 29.031 1 91.19 433 GLN A N 1
ATOM 3444 C CA . GLN A 1 433 ? -5.324 40.844 29.891 1 91.19 433 GLN A CA 1
ATOM 3445 C C . GLN A 1 433 ? -4.809 42.125 29.219 1 91.19 433 GLN A C 1
ATOM 3447 O O . GLN A 1 433 ? -4.691 43.156 29.844 1 91.19 433 GLN A O 1
ATOM 3452 N N . ARG A 1 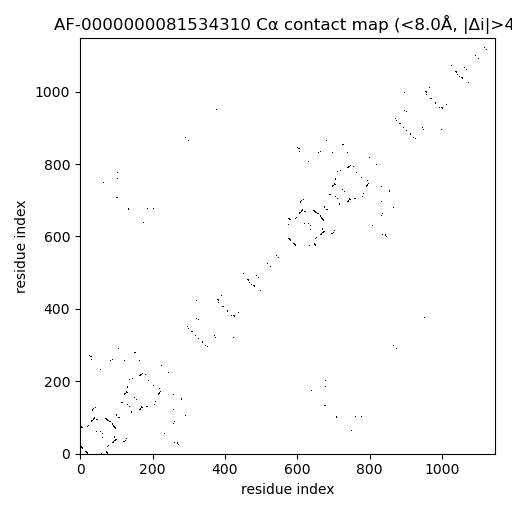434 ? -4.602 42 27.984 1 89.94 434 ARG A N 1
ATOM 3453 C CA . ARG A 1 434 ? -4.113 43.156 27.234 1 89.94 434 ARG A CA 1
ATOM 3454 C C . ARG A 1 434 ? -5.191 44.219 27.125 1 89.94 434 ARG A C 1
ATOM 3456 O O . ARG A 1 434 ? -4.895 45.406 27.188 1 89.94 434 ARG A O 1
ATOM 3463 N N . LEU A 1 435 ? -6.367 43.75 26.938 1 92.12 435 LEU A N 1
ATOM 3464 C CA . LEU A 1 435 ? -7.488 44.688 26.812 1 92.12 435 LEU A CA 1
ATOM 3465 C C . LEU A 1 435 ? -7.711 45.438 28.125 1 92.12 435 LEU A C 1
ATOM 3467 O O . LEU A 1 435 ? -7.965 46.656 28.125 1 92.12 435 LEU A O 1
ATOM 3471 N N . THR A 1 436 ? -7.59 44.719 29.266 1 91.06 436 THR A N 1
ATOM 3472 C CA . THR A 1 436 ? -7.77 45.375 30.562 1 91.06 436 THR A CA 1
ATOM 3473 C C . THR A 1 436 ? -6.684 46.406 30.812 1 91.06 436 THR A C 1
ATOM 3475 O O . THR A 1 436 ? -6.961 47.469 31.359 1 91.06 436 THR A O 1
ATOM 3478 N N . LYS A 1 437 ? -5.512 46.094 30.406 1 88.38 437 LYS A N 1
ATOM 3479 C CA . LYS A 1 437 ? -4.41 47.031 30.562 1 88.38 437 LYS A CA 1
ATOM 3480 C C . LYS A 1 437 ? -4.629 48.281 29.703 1 88.38 437 LYS A C 1
ATOM 3482 O O . LYS A 1 437 ? -4.441 49.406 30.156 1 88.38 437 LYS A O 1
ATOM 3487 N N . MET A 1 438 ? -5.07 48 28.5 1 88 438 MET A N 1
ATOM 3488 C CA . MET A 1 438 ? -5.305 49.125 27.578 1 88 438 MET A CA 1
ATOM 3489 C C . MET A 1 438 ? -6.473 49.969 28.031 1 88 438 MET A C 1
ATOM 3491 O O . MET A 1 438 ? -6.414 51.219 27.969 1 88 438 MET A O 1
ATOM 3495 N N . MET A 1 439 ? -7.457 49.375 28.609 1 88.38 439 MET A N 1
ATOM 3496 C CA . MET A 1 439 ? -8.633 50.094 29.094 1 88.38 439 MET A CA 1
ATOM 3497 C C . MET A 1 439 ? -8.297 50.906 30.328 1 88.38 439 MET A C 1
ATOM 3499 O O . MET A 1 439 ? -8.805 52.031 30.5 1 88.38 439 MET A O 1
ATOM 3503 N N . GLY A 1 440 ? -7.461 50.375 31.156 1 87.44 440 GLY A N 1
ATOM 3504 C CA . GLY A 1 440 ? -7.012 51.125 32.312 1 87.44 440 GLY A CA 1
ATOM 3505 C C . GLY A 1 440 ? -6.207 52.344 31.938 1 87.44 440 GLY A C 1
ATOM 3506 O O . GLY A 1 440 ? -6.406 53.438 32.531 1 87.44 440 GLY A O 1
ATOM 3507 N N . LYS A 1 441 ? -5.438 52.219 30.984 1 84.62 441 LYS A N 1
ATOM 3508 C CA . LYS A 1 441 ? -4.629 53.344 30.516 1 84.62 441 LYS A CA 1
ATOM 3509 C C . LYS A 1 441 ? -5.492 54.406 29.828 1 84.62 441 LYS A C 1
ATOM 3511 O O . LYS A 1 441 ? -5.305 55.594 30.031 1 84.62 441 LYS A O 1
ATOM 3516 N N . ALA A 1 442 ? -6.418 53.938 29.031 1 86.81 442 ALA A N 1
ATOM 3517 C CA . ALA A 1 442 ? -7.305 54.844 28.312 1 86.81 442 ALA A CA 1
ATOM 3518 C C . ALA A 1 442 ? -8.203 55.594 29.266 1 86.81 442 ALA A C 1
ATOM 3520 O O . ALA A 1 442 ? -8.469 56.781 29.062 1 86.81 442 ALA A O 1
ATOM 3521 N N . ARG A 1 443 ? -8.633 55 30.297 1 86.94 443 ARG A N 1
ATOM 3522 C CA . ARG A 1 443 ? -9.477 55.625 31.297 1 86.94 443 ARG A CA 1
ATOM 3523 C C . ARG A 1 443 ? -8.703 56.719 32.062 1 86.94 443 ARG A C 1
ATOM 3525 O O . ARG A 1 443 ? -9.203 57.812 32.25 1 86.94 443 ARG A O 1
ATOM 3532 N N . SER A 1 444 ? -7.508 56.312 32.375 1 83.94 444 SER A N 1
ATOM 3533 C CA . SER A 1 444 ? -6.688 57.281 33.125 1 83.94 444 SER A CA 1
ATOM 3534 C C . SER A 1 444 ? -6.355 58.5 32.25 1 83.94 444 SER A C 1
ATOM 3536 O O . SER A 1 444 ? -6.395 59.625 32.75 1 83.94 444 SER A O 1
ATOM 3538 N N . LEU A 1 445 ? -6.137 58.25 31.078 1 82.69 445 LEU A N 1
ATOM 3539 C CA . LEU A 1 445 ? -5.824 59.344 30.172 1 82.69 445 LEU A CA 1
ATOM 3540 C C . LEU A 1 445 ? -7.055 60.188 29.906 1 82.69 445 LEU A C 1
ATOM 3542 O O . LEU A 1 445 ? -6.957 61.406 29.797 1 82.69 445 LEU A O 1
ATOM 3546 N N . PHE A 1 446 ? -8.141 59.625 29.797 1 84.12 446 PHE A N 1
ATOM 3547 C CA . PHE A 1 446 ? -9.375 60.344 29.547 1 84.12 446 PHE A CA 1
ATOM 3548 C C . PHE A 1 446 ? -9.727 61.219 30.734 1 84.12 446 PHE A C 1
ATOM 3550 O O . PHE A 1 446 ? -10.125 62.375 30.562 1 84.12 446 PHE A O 1
ATOM 3557 N N . ILE A 1 447 ? -9.594 60.656 31.938 1 81.81 447 ILE A N 1
ATOM 3558 C CA . ILE A 1 447 ? -9.93 61.406 33.156 1 81.81 447 ILE A CA 1
ATOM 3559 C C . ILE A 1 447 ? -9 62.625 33.281 1 81.81 447 ILE A C 1
ATOM 3561 O O . ILE A 1 447 ? -9.445 63.719 33.625 1 81.81 447 ILE A O 1
ATOM 3565 N N . LYS A 1 448 ? -7.82 62.375 32.938 1 79.5 448 LYS A N 1
ATOM 3566 C CA . LYS A 1 448 ? -6.852 63.469 33.031 1 79.5 448 LYS A CA 1
ATOM 3567 C C . LYS A 1 448 ? -7.172 64.562 32.031 1 79.5 448 LYS A C 1
ATOM 3569 O O . LYS A 1 448 ? -7.16 65.75 32.375 1 79.5 448 LYS A O 1
ATOM 3574 N N . GLU A 1 449 ? -7.465 64.188 30.812 1 79.44 449 GLU A N 1
ATOM 3575 C CA . GLU A 1 449 ? -7.777 65.125 29.781 1 79.44 449 GLU A CA 1
ATOM 3576 C C . GLU A 1 449 ? -9.117 65.812 30.047 1 79.44 449 GLU A C 1
ATOM 3578 O O . GLU A 1 449 ? -9.289 67 29.75 1 79.44 449 GLU A O 1
ATOM 3583 N N . TYR A 1 450 ? -10.031 65.125 30.547 1 80.06 450 TYR A N 1
ATOM 3584 C CA . TYR A 1 450 ? -11.352 65.625 30.891 1 80.06 450 TYR A CA 1
ATOM 3585 C C . TYR A 1 450 ? -11.242 66.688 31.969 1 80.06 450 TYR A C 1
ATOM 3587 O O . TYR A 1 450 ? -11.82 67.812 31.828 1 80.06 450 TYR A O 1
ATOM 3595 N N . ASN A 1 451 ? -10.453 66.375 32.969 1 77.44 451 ASN A N 1
ATOM 3596 C CA . ASN A 1 451 ? -10.289 67.312 34.062 1 77.44 451 ASN A CA 1
ATOM 3597 C C . ASN A 1 451 ? -9.523 68.562 33.625 1 77.44 451 ASN A C 1
ATOM 3599 O O . ASN A 1 451 ? -9.844 69.688 34.031 1 77.44 451 ASN A O 1
ATOM 3603 N N . ASN A 1 452 ? -8.586 68.375 32.75 1 75.12 452 ASN A N 1
ATOM 3604 C CA . ASN A 1 452 ? -7.816 69.5 32.25 1 75.12 452 ASN A CA 1
ATOM 3605 C C . ASN A 1 452 ? -8.664 70.375 31.375 1 75.12 452 ASN A C 1
ATOM 3607 O O . ASN A 1 452 ? -8.555 71.625 31.438 1 75.12 452 ASN A O 1
ATOM 3611 N N . ARG A 1 453 ? -9.484 69.875 30.625 1 76.81 453 ARG A N 1
ATOM 3612 C CA . ARG A 1 453 ? -10.344 70.625 29.75 1 76.81 453 ARG A CA 1
ATOM 3613 C C . ARG A 1 453 ? -11.414 71.375 30.547 1 76.81 453 ARG A C 1
ATOM 3615 O O . ARG A 1 453 ? -11.719 72.562 30.25 1 76.81 453 ARG A O 1
ATOM 3622 N N . LEU A 1 454 ? -11.953 70.75 31.484 1 75.88 454 LEU A N 1
ATOM 3623 C CA . LEU A 1 454 ? -12.953 71.375 32.344 1 75.88 454 LEU A CA 1
ATOM 3624 C C . LEU A 1 454 ? -12.336 72.5 33.156 1 75.88 454 LEU A C 1
ATOM 3626 O O . LEU A 1 454 ? -12.977 73.562 33.344 1 75.88 454 LEU A O 1
ATOM 3630 N N . PHE A 1 455 ? -11.141 72.125 33.594 1 75.31 455 PHE A N 1
ATOM 3631 C CA . PHE A 1 455 ? -10.438 73.188 34.344 1 75.31 455 PHE A CA 1
ATOM 3632 C C . PHE A 1 455 ? -10.188 74.375 33.5 1 75.31 455 PHE A C 1
ATOM 3634 O O . PHE A 1 455 ? -10.422 75.5 33.938 1 75.31 455 PHE A O 1
ATOM 3641 N N . ASN A 1 456 ? -9.797 74.188 32.281 1 73.19 456 ASN A N 1
ATOM 3642 C CA . ASN A 1 456 ? -9.539 75.312 31.391 1 73.19 456 ASN A CA 1
ATOM 3643 C C . ASN A 1 456 ? -10.828 76.062 31.047 1 73.19 456 ASN A C 1
ATOM 3645 O O . ASN A 1 456 ? -10.812 77.312 30.922 1 73.19 456 ASN A O 1
ATOM 3649 N N . TRP A 1 457 ? -11.812 75.375 30.938 1 73.94 457 TRP A N 1
ATOM 3650 C CA . TRP A 1 457 ? -13.102 76 30.672 1 73.94 457 TRP A CA 1
ATOM 3651 C C . TRP A 1 457 ? -13.562 76.812 31.859 1 73.94 457 TRP A C 1
ATOM 3653 O O . TRP A 1 457 ? -14.133 77.938 31.688 1 73.94 457 TRP A O 1
ATOM 3663 N N . LEU A 1 458 ? -13.312 76.375 33.094 1 74.75 458 LEU A N 1
ATOM 3664 C CA . LEU A 1 458 ? -13.719 77.125 34.312 1 74.75 458 LEU A CA 1
ATOM 3665 C C . LEU A 1 458 ? -12.883 78.375 34.5 1 74.75 458 LEU A C 1
ATOM 3667 O O . LEU A 1 458 ? -13.398 79.375 34.969 1 74.75 458 LEU A O 1
ATOM 3671 N N . VAL A 1 459 ? -11.664 78.188 34.188 1 75 459 VAL A N 1
ATOM 3672 C CA . VAL A 1 459 ? -10.797 79.375 34.281 1 75 459 VAL A CA 1
ATOM 3673 C C . VAL A 1 459 ? -11.219 80.438 33.25 1 75 459 VAL A C 1
ATOM 3675 O O . VAL A 1 459 ? -11.289 81.625 33.562 1 75 459 VAL A O 1
ATOM 3678 N N . GLY A 1 460 ? -11.508 79.938 32 1 73.69 460 GLY A N 1
ATOM 3679 C CA . GLY A 1 460 ? -12 80.875 31 1 73.69 460 GLY A CA 1
ATOM 3680 C C . GLY A 1 460 ? -13.328 81.5 31.359 1 73.69 460 GLY A C 1
ATOM 3681 O O . GLY A 1 460 ? -13.539 82.688 31.109 1 73.69 460 GLY A O 1
ATOM 3682 N N . PHE A 1 461 ? -14.094 80.75 31.953 1 76.06 461 PHE A N 1
ATOM 3683 C CA . PHE A 1 461 ? -15.398 81.188 32.375 1 76.06 461 PHE A CA 1
ATOM 3684 C C . PHE A 1 461 ? -15.258 82.25 33.469 1 76.06 461 PHE A C 1
ATOM 3686 O O . PHE A 1 461 ? -15.969 83.25 33.469 1 76.06 461 PHE A O 1
ATOM 3693 N N . SER A 1 462 ? -14.336 82.062 34.438 1 77 462 SER A N 1
ATOM 3694 C CA . SER A 1 462 ? -14.109 83.062 35.5 1 77 462 SER A CA 1
ATOM 3695 C C . SER A 1 462 ? -13.578 84.375 34.938 1 77 462 SER A C 1
ATOM 3697 O O . SER A 1 462 ? -13.969 85.438 35.406 1 77 462 SER A O 1
ATOM 3699 N N . LEU A 1 463 ? -12.875 84.312 33.906 1 76.31 463 LEU A N 1
ATOM 3700 C CA . LEU A 1 463 ? -12.32 85.5 33.344 1 76.31 463 LEU A CA 1
ATOM 3701 C C . LEU A 1 463 ? -13.398 86.312 32.562 1 76.31 463 LEU A C 1
ATOM 3703 O O . LEU A 1 463 ? -13.43 87.5 32.594 1 76.31 463 LEU A O 1
ATOM 3707 N N . VAL A 1 464 ? -14.188 85.562 31.922 1 77.56 464 VAL A N 1
ATOM 3708 C CA . VAL A 1 464 ? -15.273 86.188 31.172 1 77.56 464 VAL A CA 1
ATOM 3709 C C . VAL A 1 464 ? -16.25 86.812 32.156 1 77.56 464 VAL A C 1
ATOM 3711 O O . VAL A 1 464 ? -16.781 87.938 31.891 1 77.56 464 VAL A O 1
ATOM 3714 N N . MET A 1 465 ? -16.391 86.188 33.281 1 78.62 465 MET A N 1
ATOM 3715 C CA . MET A 1 465 ? -17.328 86.75 34.281 1 78.62 465 MET A CA 1
ATOM 3716 C C . MET A 1 465 ? -16.781 88 34.938 1 78.62 465 MET A C 1
ATOM 3718 O O . MET A 1 465 ? -17.531 88.875 35.344 1 78.62 465 MET A O 1
ATOM 3722 N N . VAL A 1 466 ? -15.492 88.062 35.031 1 77.19 466 VAL A N 1
ATOM 3723 C CA . VAL A 1 466 ? -14.883 89.25 35.562 1 77.19 466 VAL A CA 1
ATOM 3724 C C . VAL A 1 466 ? -15.133 90.438 34.625 1 77.19 466 VAL A C 1
ATOM 3726 O O . VAL A 1 466 ? -15.469 91.562 35.062 1 77.19 466 VAL A O 1
ATOM 3729 N N . ILE A 1 467 ? -15.062 90.125 33.344 1 77.19 467 ILE A N 1
ATOM 3730 C CA . ILE A 1 467 ? -15.242 91.188 32.344 1 77.19 467 ILE A CA 1
ATOM 3731 C C . ILE A 1 467 ? -16.703 91.562 32.281 1 77.19 467 ILE A C 1
ATOM 3733 O O . ILE A 1 467 ? -17.016 92.75 32.219 1 77.19 467 ILE A O 1
ATOM 3737 N N . VAL A 1 468 ? -17.484 90.688 32.344 1 76.56 468 VAL A N 1
ATOM 3738 C CA . VAL A 1 468 ? -18.922 90.938 32.281 1 76.56 468 VAL A CA 1
ATOM 3739 C C . VAL A 1 468 ? -19.359 91.688 33.562 1 76.56 468 VAL A C 1
ATOM 3741 O O . VAL A 1 468 ? -20.188 92.625 33.469 1 76.56 468 VAL A O 1
ATOM 3744 N N . GLY A 1 469 ? -18.812 91.375 34.688 1 73.88 469 GLY A N 1
ATOM 3745 C CA . GLY A 1 469 ? -19.141 92 35.938 1 73.88 469 GLY A CA 1
ATOM 3746 C C . GLY A 1 469 ? -18.656 93.438 35.969 1 73.88 469 GLY A C 1
ATOM 3747 O O . GLY A 1 469 ? -19.344 94.312 36.5 1 73.88 469 GLY A O 1
ATOM 3748 N N . ARG A 1 470 ? -17.578 93.75 35.344 1 75.94 470 ARG A N 1
ATOM 3749 C CA . ARG A 1 470 ? -16.984 95.062 35.406 1 75.94 470 ARG A CA 1
ATOM 3750 C C . ARG A 1 470 ? -17.609 96 34.375 1 75.94 470 ARG A C 1
ATOM 3752 O O . ARG A 1 470 ? -17.906 97.125 34.656 1 75.94 470 ARG A O 1
ATOM 3759 N N . PHE A 1 471 ? -17.875 95.438 33.281 1 73.81 471 PHE A N 1
ATOM 3760 C CA . PHE A 1 471 ? -18.188 96.375 32.188 1 73.81 471 PHE A CA 1
ATOM 3761 C C . PHE A 1 471 ? -19.656 96.312 31.797 1 73.81 471 PHE A C 1
ATOM 3763 O O . PHE A 1 471 ? -20.219 97.25 31.281 1 73.81 471 PHE A O 1
ATOM 3770 N N . ILE A 1 472 ? -20.172 95.188 32.156 1 71.69 472 ILE A N 1
ATOM 3771 C CA . ILE A 1 472 ? -21.547 95.062 31.656 1 71.69 472 ILE A CA 1
ATOM 3772 C C . ILE A 1 472 ? -22.531 95.25 32.812 1 71.69 472 ILE A C 1
ATOM 3774 O O . ILE A 1 472 ? -23.375 96.188 32.75 1 71.69 472 ILE A O 1
ATOM 3778 N N . ILE A 1 473 ? -22.516 94.438 33.875 1 71.69 473 ILE A N 1
ATOM 3779 C CA . ILE A 1 473 ? -23.484 94.5 34.938 1 71.69 473 ILE A CA 1
ATOM 3780 C C . ILE A 1 473 ? -23.062 95.562 35.969 1 71.69 473 ILE A C 1
ATOM 3782 O O . ILE A 1 473 ? -23.906 96.188 36.625 1 71.69 473 ILE A O 1
ATOM 3786 N N . LYS A 1 474 ? -21.844 95.938 35.875 1 69.5 474 LYS A N 1
ATOM 3787 C CA . LYS A 1 474 ? -21.297 96.938 36.781 1 69.5 474 LYS A CA 1
ATOM 3788 C C . LYS A 1 474 ? -21.672 96.625 38.219 1 69.5 474 LYS A C 1
ATOM 3790 O O . LYS A 1 474 ? -22.125 97.562 38.938 1 69.5 474 LYS A O 1
ATOM 3795 N N . PHE A 1 475 ? -21.734 95.312 38.594 1 73 475 PHE A N 1
ATOM 3796 C CA . PHE A 1 475 ? -21.984 94.812 39.938 1 73 475 PHE A CA 1
ATOM 3797 C C . PHE A 1 475 ? -20.688 94.312 40.594 1 73 475 PHE A C 1
ATOM 3799 O O . PHE A 1 475 ? -20.141 93.312 40.188 1 73 475 PHE A O 1
ATOM 3806 N N . ILE A 1 476 ? -20.172 95 41.625 1 73.62 476 ILE A N 1
ATOM 3807 C CA . ILE A 1 476 ? -18.859 94.812 42.219 1 73.62 476 ILE A CA 1
ATOM 3808 C C . ILE A 1 476 ? -18.797 93.438 42.875 1 73.62 476 ILE A C 1
ATOM 3810 O O . ILE A 1 476 ? -17.734 92.812 42.875 1 73.62 476 ILE A O 1
ATOM 3814 N N . LEU A 1 477 ? -19.922 93 43.438 1 75.94 477 LEU A N 1
ATOM 3815 C CA . LEU A 1 477 ? -19.906 91.688 44.156 1 75.94 477 LEU A CA 1
ATOM 3816 C C . LEU A 1 477 ? -19.672 90.562 43.156 1 75.94 477 LEU A C 1
ATOM 3818 O O . LEU A 1 477 ? -18.984 89.562 43.5 1 75.94 477 LEU A O 1
ATOM 3822 N N . LEU A 1 478 ? -20.172 90.688 42 1 79.19 478 LEU A N 1
ATOM 3823 C CA . LEU A 1 478 ? -19.984 89.625 41 1 79.19 478 LEU A CA 1
ATOM 3824 C C . LEU A 1 478 ? -18.547 89.625 40.469 1 79.19 478 LEU A C 1
ATOM 3826 O O . LEU A 1 478 ? -17.969 88.562 40.219 1 79.19 478 LEU A O 1
ATOM 3830 N N . GLU A 1 479 ? -18.062 90.75 40.406 1 78.5 479 GLU A N 1
ATOM 3831 C CA . GLU A 1 479 ? -16.672 90.875 40 1 78.5 479 GLU A CA 1
ATOM 3832 C C . GLU A 1 479 ? -15.727 90.312 41.031 1 78.5 479 GLU A C 1
ATOM 3834 O O . GLU A 1 479 ? -14.781 89.562 40.688 1 78.5 479 GLU A O 1
ATOM 3839 N N . MET A 1 480 ? -16.062 90.562 42.25 1 80.31 480 MET A N 1
ATOM 3840 C CA . MET A 1 480 ? -15.211 90.062 43.312 1 80.31 480 MET A CA 1
ATOM 3841 C C . MET A 1 480 ? -15.312 88.562 43.438 1 80.31 480 MET A C 1
ATOM 3843 O O . MET A 1 480 ? -14.32 87.875 43.656 1 80.31 480 MET A O 1
ATOM 3847 N N . ALA A 1 481 ? -16.469 88.062 43.219 1 81.06 481 ALA A N 1
ATOM 3848 C CA . ALA A 1 481 ? -16.656 86.625 43.281 1 81.06 481 ALA A CA 1
ATOM 3849 C C . ALA A 1 481 ? -15.93 85.875 42.125 1 81.06 481 ALA A C 1
ATOM 3851 O O . ALA A 1 481 ? -15.367 84.812 42.312 1 81.06 481 ALA A O 1
ATOM 3852 N N . ALA A 1 482 ? -15.992 86.438 40.969 1 81.5 482 ALA A N 1
ATOM 3853 C CA . ALA A 1 482 ? -15.312 85.875 39.812 1 81.5 482 ALA A CA 1
ATOM 3854 C C . ALA A 1 482 ? -13.797 85.938 40 1 81.5 482 ALA A C 1
ATOM 3856 O O . ALA A 1 482 ? -13.102 85 39.594 1 81.5 482 ALA A O 1
ATOM 3857 N N . TRP A 1 483 ? -13.344 87 40.688 1 77.06 483 TRP A N 1
ATOM 3858 C CA . TRP A 1 483 ? -11.914 87.062 40.938 1 77.06 483 TRP A CA 1
ATOM 3859 C C . TRP A 1 483 ? -11.492 86.062 42 1 77.06 483 TRP A C 1
ATOM 3861 O O . TRP A 1 483 ? -10.422 85.438 41.875 1 77.06 483 TRP A O 1
ATOM 3871 N N . ILE A 1 484 ? -12.281 85.812 42.969 1 76.25 484 ILE A N 1
ATOM 3872 C CA . ILE A 1 484 ? -11.984 84.812 43.969 1 76.25 484 ILE A CA 1
ATOM 3873 C C . ILE A 1 484 ? -11.969 83.438 43.344 1 76.25 484 ILE A C 1
ATOM 3875 O O . ILE A 1 484 ? -11.109 82.625 43.656 1 76.25 484 ILE A O 1
ATOM 3879 N N . LEU A 1 485 ? -12.898 83.188 42.469 1 78 485 LEU A N 1
ATOM 3880 C CA . LEU A 1 485 ? -12.945 81.938 41.781 1 78 485 LEU A CA 1
ATOM 3881 C C . LEU A 1 485 ? -11.727 81.75 40.906 1 78 485 LEU A C 1
ATOM 3883 O O . LEU A 1 485 ? -11.148 80.625 40.844 1 78 485 LEU A O 1
ATOM 3887 N N . PHE A 1 486 ? -11.375 82.75 40.25 1 74.5 486 PHE A N 1
ATOM 3888 C CA . PHE A 1 486 ? -10.219 82.688 39.375 1 74.5 486 PHE A CA 1
ATOM 3889 C C . PHE A 1 486 ? -8.938 82.438 40.156 1 74.5 486 PHE A C 1
ATOM 3891 O O . PHE A 1 486 ? -8.117 81.625 39.781 1 74.5 486 PHE A O 1
ATOM 3898 N N . ILE A 1 487 ? -8.812 83.188 41.312 1 68.44 487 ILE A N 1
ATOM 3899 C CA . ILE A 1 487 ? -7.625 83 42.125 1 68.44 487 ILE A CA 1
ATOM 3900 C C . ILE A 1 487 ? -7.613 81.625 42.781 1 68.44 487 ILE A C 1
ATOM 3902 O O . ILE A 1 487 ? -6.559 81 42.875 1 68.44 487 ILE A O 1
ATOM 3906 N N . PHE A 1 488 ? -8.727 81.25 43.125 1 71.06 488 PHE A N 1
ATOM 3907 C CA . PHE A 1 488 ? -8.836 79.938 43.719 1 71.06 488 PHE A CA 1
ATOM 3908 C C . PHE A 1 488 ? -8.438 78.812 42.719 1 71.06 488 PHE A C 1
ATOM 3910 O O . PHE A 1 488 ? -7.684 77.938 43.031 1 71.06 488 PHE A O 1
ATOM 3917 N N . LEU A 1 489 ? -8.945 78.938 41.562 1 73.44 489 LEU A N 1
ATOM 3918 C CA . LEU A 1 489 ? -8.672 77.875 40.531 1 73.44 489 LEU A CA 1
ATOM 3919 C C . LEU A 1 489 ? -7.207 77.938 40.094 1 73.44 489 LEU A C 1
ATOM 3921 O O . LEU A 1 489 ? -6.586 76.938 39.875 1 73.44 489 LEU A O 1
ATOM 3925 N N . GLU A 1 490 ? -6.676 79.062 40.031 1 64.88 490 GLU A N 1
ATOM 3926 C CA . GLU A 1 490 ? -5.316 79.25 39.5 1 64.88 490 GLU A CA 1
ATOM 3927 C C . GLU A 1 490 ? -4.281 78.938 40.594 1 64.88 490 GLU A C 1
ATOM 3929 O O . GLU A 1 490 ? -3.189 78.438 40.312 1 64.88 490 GLU A O 1
ATOM 3934 N N . THR A 1 491 ? -4.582 79.375 41.719 1 61.78 491 THR A N 1
ATOM 3935 C CA . THR A 1 491 ? -3.58 79.188 42.781 1 61.78 491 THR A CA 1
ATOM 3936 C C . THR A 1 491 ? -3.791 77.812 43.5 1 61.78 491 THR A C 1
ATOM 3938 O O . THR A 1 491 ? -2.914 77 43.469 1 61.78 491 THR A O 1
ATOM 3941 N N . TYR A 1 492 ? -5.004 77.688 44.062 1 55.31 492 TYR A N 1
ATOM 3942 C CA . TYR A 1 492 ? -5.195 76.562 44.906 1 55.31 492 TYR A CA 1
ATOM 3943 C C . TYR A 1 492 ? -5.199 75.25 44.094 1 55.31 492 TYR A C 1
ATOM 3945 O O . TYR A 1 492 ? -4.508 74.312 44.438 1 55.31 492 TYR A O 1
ATOM 3953 N N . THR A 1 493 ? -5.84 75.25 43.031 1 58.75 493 THR A N 1
ATOM 3954 C CA . THR A 1 493 ? -6.008 74 42.312 1 58.75 493 THR A CA 1
ATOM 3955 C C . THR A 1 493 ? -4.742 73.625 41.531 1 58.75 493 THR A C 1
ATOM 3957 O O . THR A 1 493 ? -4.344 72.5 41.469 1 58.75 493 THR A O 1
ATOM 3960 N N . ARG A 1 494 ? -4.16 74.5 40.938 1 59.59 494 ARG A N 1
ATOM 3961 C CA . ARG A 1 494 ? -2.986 74.188 40.125 1 59.59 494 ARG A CA 1
ATOM 3962 C C . ARG A 1 494 ? -1.792 73.875 41 1 59.59 494 ARG A C 1
ATOM 3964 O O . ARG A 1 494 ? -0.952 73.062 40.625 1 59.59 494 ARG A O 1
ATOM 3971 N N . MET A 1 495 ? -1.653 74.562 42.188 1 54.47 495 MET A N 1
ATOM 3972 C CA . MET A 1 495 ? -0.486 74.312 43.031 1 54.47 495 MET A CA 1
ATOM 3973 C C . MET A 1 495 ? -0.637 73.062 43.812 1 54.47 495 MET A C 1
ATOM 3975 O O . MET A 1 495 ? 0.343 72.312 44.031 1 54.47 495 MET A O 1
ATOM 3979 N N . PHE A 1 496 ? -1.809 72.812 44.219 1 52.03 496 PHE A N 1
ATOM 3980 C CA . PHE A 1 496 ? -1.9 71.688 45.188 1 52.03 496 PHE A CA 1
ATOM 3981 C C . PHE A 1 496 ? -2.457 70.438 44.531 1 52.03 496 PHE A C 1
ATOM 3983 O O . PHE A 1 496 ? -2.344 69.375 45.062 1 52.03 496 PHE A O 1
ATOM 3990 N N . TRP A 1 497 ? -3.174 70.688 43.406 1 55.56 497 TRP A N 1
ATOM 3991 C CA . TRP A 1 497 ? -3.826 69.5 42.938 1 55.56 497 TRP A CA 1
ATOM 3992 C C . TRP A 1 497 ? -3.408 69.125 41.5 1 55.56 497 TRP A C 1
ATOM 3994 O 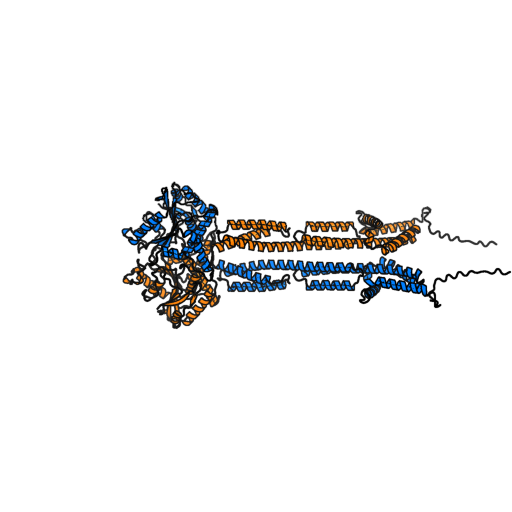O . TRP A 1 497 ? -3.348 70.062 40.656 1 55.56 497 TRP A O 1
ATOM 4004 N N . THR A 1 498 ? -2.809 67.938 41.375 1 58.22 498 THR A N 1
ATOM 4005 C CA . THR A 1 498 ? -2.576 67.438 40 1 58.22 498 THR A CA 1
ATOM 4006 C C . THR A 1 498 ? -3.898 67.125 39.312 1 58.22 498 THR A C 1
ATOM 4008 O O . THR A 1 498 ? -4.922 66.938 39.969 1 58.22 498 THR A O 1
ATOM 4011 N N . ALA A 1 499 ? -3.926 67.438 37.969 1 58.38 499 ALA A N 1
ATOM 4012 C CA . ALA A 1 499 ? -5.129 67.188 37.156 1 58.38 499 ALA A CA 1
ATOM 4013 C C . ALA A 1 499 ? -5.777 65.875 37.5 1 58.38 499 ALA A C 1
ATOM 4015 O O . ALA A 1 499 ? -7.004 65.75 37.531 1 58.38 499 ALA A O 1
ATOM 4016 N N . GLU A 1 500 ? -5.039 64.938 37.938 1 59.19 500 GLU A N 1
ATOM 4017 C CA . GLU A 1 500 ? -5.57 63.594 38.25 1 59.19 500 GLU A CA 1
ATOM 4018 C C . GLU A 1 500 ? -6.246 63.594 39.625 1 59.19 500 GLU A C 1
ATOM 4020 O O . GLU A 1 500 ? -7.281 62.938 39.812 1 59.19 500 GLU A O 1
ATOM 4025 N N . SER A 1 501 ? -5.668 64.375 40.5 1 61.09 501 SER A N 1
ATOM 4026 C CA . SER A 1 501 ? -6.168 64.312 41.875 1 61.09 501 SER A CA 1
ATOM 4027 C C . SER A 1 501 ? -7.434 65.188 42 1 61.09 501 SER A C 1
ATOM 4029 O O . SER A 1 501 ? -8.219 65 42.938 1 61.09 501 SER A O 1
ATOM 4031 N N . LEU A 1 502 ? -7.605 66 41.125 1 60.75 502 LEU A N 1
ATOM 4032 C CA . LEU A 1 502 ? -8.789 66.875 41.188 1 60.75 502 LEU A CA 1
ATOM 4033 C C . LEU A 1 502 ? -10.062 66.062 41.031 1 60.75 502 LEU A C 1
ATOM 4035 O O . LEU A 1 502 ? -11.094 66.375 41.625 1 60.75 502 LEU A O 1
ATOM 4039 N N . TYR A 1 503 ? -9.914 64.938 40.344 1 58.81 503 TYR A N 1
ATOM 4040 C CA . TYR A 1 503 ? -11.109 64.125 40.094 1 58.81 503 TYR A CA 1
ATOM 4041 C C . TYR A 1 503 ? -11.656 63.5 41.375 1 58.81 503 TYR A C 1
ATOM 4043 O O . TYR A 1 503 ? -12.859 63.312 41.5 1 58.81 503 TYR A O 1
ATOM 4051 N N . TYR A 1 504 ? -10.742 63.406 42.344 1 63.12 504 TYR A N 1
ATOM 4052 C CA . TYR A 1 504 ? -11.203 62.719 43.531 1 63.12 504 TYR A CA 1
ATOM 4053 C C . TYR A 1 504 ? -11.609 63.75 44.625 1 63.12 504 TYR A C 1
ATOM 4055 O O . TYR A 1 504 ? -12.094 63.344 45.688 1 63.12 504 TYR A O 1
ATOM 4063 N N . ASN A 1 505 ? -11.602 64.938 44.281 1 68.94 505 ASN A N 1
ATOM 4064 C CA . ASN A 1 505 ? -12.031 66 45.219 1 68.94 505 ASN A CA 1
ATOM 4065 C C . ASN A 1 505 ? -13.547 66.188 45.156 1 68.94 505 ASN A C 1
ATOM 4067 O O . ASN A 1 505 ? -14.148 66.188 44.094 1 68.94 505 ASN A O 1
ATOM 4071 N N . PRO A 1 506 ? -14.172 66.25 46.312 1 72.5 506 PRO A N 1
ATOM 4072 C CA . PRO A 1 506 ? -15.633 66.312 46.344 1 72.5 506 PRO A CA 1
ATOM 4073 C C . PRO A 1 506 ? -16.156 67.562 45.656 1 72.5 506 PRO A C 1
ATOM 4075 O O . PRO A 1 506 ? -17.219 67.562 45.031 1 72.5 506 PRO A O 1
ATOM 4078 N N . VAL A 1 507 ? -15.492 68.75 45.844 1 71.5 507 VAL A N 1
ATOM 4079 C CA . VAL A 1 507 ? -15.953 69.938 45.188 1 71.5 507 VAL A CA 1
ATOM 4080 C C . VAL A 1 507 ? -15.906 69.812 43.688 1 71.5 507 VAL A C 1
ATOM 4082 O O . VAL A 1 507 ? -16.828 70.25 42.969 1 71.5 507 VAL A O 1
ATOM 4085 N N . TRP A 1 508 ? -14.922 69.125 43.281 1 76.19 508 TRP A N 1
ATOM 4086 C CA . TRP A 1 508 ? -14.758 68.875 41.844 1 76.19 508 TRP A CA 1
ATOM 4087 C C . TRP A 1 508 ? -15.82 67.938 41.312 1 76.19 508 TRP A C 1
ATOM 4089 O O . TRP A 1 508 ? -16.281 68.062 40.156 1 76.19 508 TRP A O 1
ATOM 4099 N N . HIS A 1 509 ? -16.234 67.125 42.156 1 76.69 509 HIS A N 1
ATOM 4100 C CA . HIS A 1 509 ? -17.25 66.125 41.75 1 76.69 509 HIS A CA 1
ATOM 4101 C C . HIS A 1 509 ? -18.578 66.812 41.469 1 76.69 509 HIS A C 1
ATOM 4103 O O . HIS A 1 509 ? -19.344 66.438 40.594 1 76.69 509 HIS A O 1
ATOM 4109 N N . PHE A 1 510 ? -18.75 67.875 42.312 1 76.75 510 PHE A N 1
ATOM 4110 C CA . PHE A 1 510 ? -19.969 68.688 42.094 1 76.75 510 PHE A CA 1
ATOM 4111 C C . PHE A 1 510 ? -19.922 69.375 40.75 1 76.75 510 PHE A C 1
ATOM 4113 O O . PHE A 1 510 ? -20.922 69.438 40.031 1 76.75 510 PHE A O 1
ATOM 4120 N N . ILE A 1 511 ? -18.797 69.875 40.375 1 75.38 511 ILE A N 1
ATOM 4121 C CA . ILE A 1 511 ? -18.625 70.625 39.125 1 75.38 511 ILE A CA 1
ATOM 4122 C C . ILE A 1 511 ? -18.781 69.625 37.938 1 75.38 511 ILE A C 1
ATOM 4124 O O . ILE A 1 511 ? -19.453 69.938 36.969 1 75.38 511 ILE A O 1
ATOM 4128 N N . VAL A 1 512 ? -18.203 68.5 38.188 1 76.94 512 VAL A N 1
ATOM 4129 C CA . VAL A 1 512 ? -18.25 67.5 37.125 1 76.94 512 VAL A CA 1
ATOM 4130 C C . VAL A 1 512 ? -19.688 67 36.969 1 76.94 512 VAL A C 1
ATOM 4132 O O . VAL A 1 512 ? -20.141 66.75 35.844 1 76.94 512 VAL A O 1
ATOM 4135 N N . GLY A 1 513 ? -20.344 66.75 38.062 1 76 513 GLY A N 1
ATOM 4136 C CA . GLY A 1 513 ? -21.734 66.312 38.031 1 76 513 GLY A CA 1
ATOM 4137 C C . GLY A 1 513 ? -22.641 67.312 37.312 1 76 513 GLY A C 1
ATOM 4138 O O . GLY A 1 513 ? -23.5 66.875 36.531 1 76 513 GLY A O 1
ATOM 4139 N N . THR A 1 514 ? -22.5 68.688 37.531 1 75.31 514 THR A N 1
ATOM 4140 C CA . THR A 1 514 ? -23.281 69.688 36.875 1 75.31 514 THR A CA 1
ATOM 4141 C C . THR A 1 514 ? -22.953 69.75 35.375 1 75.31 514 THR A C 1
ATOM 4143 O O . THR A 1 514 ? -23.844 69.875 34.562 1 75.31 514 THR A O 1
ATOM 4146 N N . TRP A 1 515 ? -21.672 69.562 35.094 1 75.94 515 TRP A N 1
ATOM 4147 C CA . TRP A 1 515 ? -21.234 69.562 33.719 1 75.94 515 TRP A CA 1
ATOM 4148 C C . TRP A 1 515 ? -21.859 68.375 32.938 1 75.94 515 TRP A C 1
ATOM 4150 O O . TRP A 1 515 ? -22.359 68.562 31.844 1 75.94 515 TRP A O 1
ATOM 4160 N N . GLU A 1 516 ? -21.875 67.25 33.531 1 77.5 516 GLU A N 1
ATOM 4161 C CA . GLU A 1 516 ? -22.391 66.062 32.875 1 77.5 516 GLU A CA 1
ATOM 4162 C C . GLU A 1 516 ? -23.906 66.188 32.688 1 77.5 516 GLU A C 1
ATOM 4164 O O . GLU A 1 516 ? -24.438 65.625 31.688 1 77.5 516 GLU A O 1
ATOM 4169 N N . THR A 1 517 ? -24.516 66.812 33.656 1 73.94 517 THR A N 1
ATOM 4170 C CA . THR A 1 517 ? -25.969 66.938 33.531 1 73.94 517 THR A CA 1
ATOM 4171 C C . THR A 1 517 ? -26.312 67.938 32.406 1 73.94 517 THR A C 1
ATOM 4173 O O . THR A 1 517 ? -27.312 67.75 31.703 1 73.94 517 THR A O 1
ATOM 4176 N N . VAL A 1 518 ? -25.469 68.938 32.156 1 68 518 VAL A N 1
ATOM 4177 C CA . VAL A 1 518 ? -25.719 69.938 31.125 1 68 518 VAL A CA 1
ATOM 4178 C C . VAL A 1 518 ? -25.359 69.375 29.75 1 68 518 VAL A C 1
ATOM 4180 O O . VAL A 1 518 ? -26.094 69.562 28.781 1 68 518 VAL A O 1
ATOM 4183 N N . VAL A 1 519 ? -24.234 68.75 29.719 1 63.81 519 VAL A N 1
ATOM 4184 C CA . VAL A 1 519 ? -23.734 68.312 28.422 1 63.81 519 VAL A CA 1
ATOM 4185 C C . VAL A 1 519 ? -24.453 67 28 1 63.81 519 VAL A C 1
ATOM 4187 O O . VAL A 1 519 ? -24.766 66.812 26.828 1 63.81 519 VAL A O 1
ATOM 4190 N N . TYR A 1 520 ? -24.625 66.125 28.922 1 60.72 520 TYR A N 1
ATOM 4191 C CA . TYR A 1 520 ? -25.234 64.875 28.547 1 60.72 520 TYR A CA 1
ATOM 4192 C C . TYR A 1 520 ? -26.75 64.938 28.562 1 60.72 520 TYR A C 1
ATOM 4194 O O . TYR A 1 520 ? -27.438 63.938 28.375 1 60.72 520 TYR A O 1
ATOM 4202 N N . SER A 1 521 ? -27.266 66.25 28.812 1 54.69 521 SER A N 1
ATOM 4203 C CA . SER A 1 521 ? -28.734 66.25 28.766 1 54.69 521 SER A CA 1
ATOM 4204 C C . SER A 1 521 ? -29.234 65.938 27.359 1 54.69 521 SER A C 1
ATOM 4206 O O . SER A 1 521 ? -28.703 66.5 26.375 1 54.69 521 SER A O 1
ATOM 4208 N N . PRO A 1 522 ? -29.812 64.875 27.172 1 52.66 522 PRO A N 1
ATOM 4209 C CA . PRO A 1 522 ? -30.406 64.562 25.891 1 52.66 522 PRO A CA 1
ATOM 4210 C C . PRO A 1 522 ? -31.141 65.688 25.219 1 52.66 522 PRO A C 1
ATOM 4212 O O . PRO A 1 522 ? -31.312 65.688 24 1 52.66 522 PRO A O 1
ATOM 4215 N N . VAL A 1 523 ? -31.641 66.625 25.922 1 51.69 523 VAL A N 1
ATOM 4216 C CA . VAL A 1 523 ? -32.5 67.625 25.344 1 51.69 523 VAL A CA 1
ATOM 4217 C C . VAL A 1 523 ? -31.656 68.75 24.734 1 51.69 523 VAL A C 1
ATOM 4219 O O . VAL A 1 523 ? -31.969 69.25 23.641 1 51.69 523 VAL A O 1
ATOM 4222 N N . LEU A 1 524 ? -30.656 69.375 25.391 1 48.78 524 LEU A N 1
ATOM 4223 C CA . LEU A 1 524 ? -29.922 70.5 24.891 1 48.78 524 LEU A CA 1
ATOM 4224 C C . LEU A 1 524 ? -28.609 70.062 24.234 1 48.78 524 LEU A C 1
ATOM 4226 O O . LEU A 1 524 ? -27.703 69.562 24.906 1 48.78 524 LEU A O 1
ATOM 4230 N N . ASP A 1 525 ? -28.609 69.438 23.109 1 52.78 525 ASP A N 1
ATOM 4231 C CA . ASP A 1 525 ? -27.391 69.188 22.359 1 52.78 525 ASP A CA 1
ATOM 4232 C C . ASP A 1 525 ? -26.469 70.438 22.406 1 52.78 525 ASP A C 1
ATOM 4234 O O . ASP A 1 525 ? -26.516 71.25 21.531 1 52.78 525 ASP A O 1
ATOM 4238 N N . LEU A 1 526 ? -25.828 70.688 23.422 1 54.41 526 LEU A N 1
ATOM 4239 C CA . LEU A 1 526 ? -25.047 71.875 23.641 1 54.41 526 LEU A CA 1
ATOM 4240 C C . LEU A 1 526 ? -23.812 71.938 22.734 1 54.41 526 LEU A C 1
ATOM 4242 O O . LEU A 1 526 ? -23.188 72.938 22.562 1 54.41 526 LEU A O 1
ATOM 4246 N N . ASP A 1 527 ? -23.391 70.75 22.203 1 54.81 527 ASP A N 1
ATOM 4247 C CA . ASP A 1 527 ? -22.266 70.812 21.281 1 54.81 527 ASP A CA 1
ATOM 4248 C C . ASP A 1 527 ? -22.609 71.688 20.094 1 54.81 527 ASP A C 1
ATOM 4250 O O . ASP A 1 527 ? -21.734 72.438 19.562 1 54.81 527 ASP A O 1
ATOM 4254 N N . ARG A 1 528 ? -23.812 71.75 19.75 1 58.28 528 ARG A N 1
ATOM 4255 C CA . ARG A 1 528 ? -24.281 72.5 18.625 1 58.28 528 ARG A CA 1
ATOM 4256 C C . ARG A 1 528 ? -24.875 73.812 19.094 1 58.28 528 ARG A C 1
ATOM 4258 O O . ARG A 1 528 ? -24.719 74.875 18.422 1 58.28 528 ARG A O 1
ATOM 4265 N N . TRP A 1 529 ? -25.484 73.812 20.25 1 57.34 529 TRP A N 1
ATOM 4266 C CA . TRP A 1 529 ? -26.312 75 20.562 1 57.34 529 TRP A CA 1
ATOM 4267 C C . TRP A 1 529 ? -25.641 75.875 21.609 1 57.34 529 TRP A C 1
ATOM 4269 O O . TRP A 1 529 ? -26.156 76.938 21.953 1 57.34 529 TRP A O 1
ATOM 4279 N N . ALA A 1 530 ? -24.547 75.5 22.047 1 61.16 530 ALA A N 1
ATOM 4280 C CA . ALA A 1 530 ? -23.922 76.25 23.109 1 61.16 530 ALA A CA 1
ATOM 4281 C C . ALA A 1 530 ? -23.609 77.688 22.625 1 61.16 530 ALA A C 1
ATOM 4283 O O . ALA A 1 530 ? -23.875 78.688 23.328 1 61.16 530 ALA A O 1
ATOM 4284 N N . ILE A 1 531 ? -23.094 77.688 21.516 1 63.78 531 ILE A N 1
ATOM 4285 C CA . ILE A 1 531 ? -22.719 79 20.984 1 63.78 531 ILE A CA 1
ATOM 4286 C C . ILE A 1 531 ? -23.953 79.875 20.734 1 63.78 531 ILE A C 1
ATOM 4288 O O . ILE A 1 531 ? -24.016 81 21.141 1 63.78 531 ILE A O 1
ATOM 4292 N N . PRO A 1 532 ? -24.953 79.312 20.234 1 64.81 532 PRO A N 1
ATOM 4293 C CA . PRO A 1 532 ? -26.125 80.125 20.016 1 64.81 532 PRO A CA 1
ATOM 4294 C C . PRO A 1 532 ? -26.781 80.562 21.312 1 64.81 532 PRO A C 1
ATOM 4296 O O . PRO A 1 532 ? -27.25 81.75 21.422 1 64.81 532 PRO A O 1
ATOM 4299 N N . ILE A 1 533 ? -26.812 79.875 22.281 1 65.69 533 ILE A N 1
ATOM 4300 C CA . ILE A 1 533 ? -27.469 80.25 23.531 1 65.69 533 ILE A CA 1
ATOM 4301 C C . ILE A 1 533 ? -26.656 81.375 24.234 1 65.69 533 ILE A C 1
ATOM 4303 O O . ILE A 1 533 ? -27.234 82.312 24.766 1 65.69 533 ILE A O 1
ATOM 4307 N N . VAL A 1 534 ? -25.344 81.25 24.062 1 68.44 534 VAL A N 1
ATOM 4308 C CA . VAL A 1 534 ? -24.5 82.312 24.641 1 68.44 534 VAL A CA 1
ATOM 4309 C C . VAL A 1 534 ? -24.719 83.625 23.891 1 68.44 534 VAL A C 1
ATOM 4311 O O . VAL A 1 534 ? -24.766 84.688 24.5 1 68.44 534 VAL A O 1
ATOM 4314 N N . CYS A 1 535 ? -24.938 83.312 22.641 1 67.19 535 CYS A N 1
ATOM 4315 C CA . CYS A 1 535 ? -25.203 84.5 21.844 1 67.19 535 CYS A CA 1
ATOM 4316 C C . CYS A 1 535 ? -26.562 85.125 22.172 1 67.19 535 CYS A C 1
ATOM 4318 O O . CYS A 1 535 ? -26.688 86.312 22.25 1 67.19 535 CYS A O 1
ATOM 4320 N N . ILE A 1 536 ? -27.516 84.375 22.469 1 70.56 536 ILE A N 1
ATOM 4321 C CA . ILE A 1 536 ? -28.844 84.875 22.781 1 70.56 536 ILE A CA 1
ATOM 4322 C C . ILE A 1 536 ? -28.844 85.5 24.172 1 70.56 536 ILE A C 1
ATOM 4324 O O . ILE A 1 536 ? -29.422 86.562 24.375 1 70.56 536 ILE A O 1
ATOM 4328 N N . ILE A 1 537 ? -28.078 85 25.047 1 71 537 ILE A N 1
ATOM 4329 C CA . ILE A 1 537 ? -28 85.562 26.391 1 71 537 ILE A CA 1
ATOM 4330 C C . ILE A 1 537 ? -27.219 86.875 26.344 1 71 537 ILE A C 1
ATOM 4332 O O . ILE A 1 537 ? -27.609 87.875 26.984 1 71 537 ILE A O 1
ATOM 4336 N N . ALA A 1 538 ? -26.281 86.875 25.438 1 70.81 538 ALA A N 1
ATOM 4337 C CA . ALA A 1 538 ? -25.516 88.062 25.234 1 70.81 538 ALA A CA 1
ATOM 4338 C C . ALA A 1 538 ? -26.375 89.188 24.594 1 70.81 538 ALA A C 1
ATOM 4340 O O . ALA A 1 538 ? -26.328 90.312 25 1 70.81 538 ALA A O 1
ATOM 4341 N N . MET A 1 539 ? -27.234 88.75 23.797 1 72.5 539 MET A N 1
ATOM 4342 C CA . MET A 1 539 ? -28.125 89.688 23.156 1 72.5 539 MET A CA 1
ATOM 4343 C C . MET A 1 539 ? -29.203 90.188 24.125 1 72.5 539 MET A C 1
ATOM 4345 O O . MET A 1 539 ? -29.578 91.312 24.125 1 72.5 539 MET A O 1
ATOM 4349 N N . CYS A 1 540 ? -29.625 89.438 24.953 1 70.88 540 CYS A N 1
ATOM 4350 C CA . CYS A 1 540 ? -30.656 89.812 25.922 1 70.88 540 CYS A CA 1
ATOM 4351 C C . CYS A 1 540 ? -30.078 90.75 26.984 1 70.88 540 CYS A C 1
ATOM 4353 O O . CYS A 1 540 ? -30.719 91.688 27.391 1 70.88 540 CYS A O 1
ATOM 4355 N N . VAL A 1 541 ? -28.906 90.5 27.25 1 70 541 VAL A N 1
ATOM 4356 C CA . VAL A 1 541 ? -28.25 91.375 28.219 1 70 541 VAL A CA 1
ATOM 4357 C C . VAL A 1 541 ? -27.938 92.75 27.594 1 70 541 VAL A C 1
ATOM 4359 O O . VAL A 1 541 ? -28.125 93.75 28.219 1 70 541 VAL A O 1
ATOM 4362 N N . LEU A 1 542 ? -27.609 92.625 26.328 1 69.44 542 LEU A N 1
ATOM 4363 C CA . LEU A 1 542 ? -27.391 93.875 25.609 1 69.44 542 LEU A CA 1
ATOM 4364 C C . LEU A 1 542 ? -28.688 94.625 25.391 1 69.44 542 LEU A C 1
ATOM 4366 O O . LEU A 1 542 ? -28.734 95.875 25.531 1 69.44 542 LEU A O 1
ATOM 4370 N N . TYR A 1 543 ? -29.719 94 25.172 1 69.19 543 TYR A N 1
ATOM 4371 C CA . TYR A 1 543 ? -31.016 94.625 25.016 1 69.19 543 TYR A CA 1
ATOM 4372 C C . TYR A 1 543 ? -31.5 95.188 26.344 1 69.19 543 TYR A C 1
ATOM 4374 O O . TYR A 1 543 ? -32.031 96.312 26.391 1 69.19 543 TYR A O 1
ATOM 4382 N N . TRP A 1 544 ? -31.266 94.562 27.281 1 63.88 544 TRP A N 1
ATOM 4383 C CA . TRP A 1 544 ? -31.703 95.062 28.594 1 63.88 544 TRP A CA 1
ATOM 4384 C C . TRP A 1 544 ? -30.891 96.25 29.031 1 63.88 544 TRP A C 1
ATOM 4386 O O . TRP A 1 544 ? -31.422 97.25 29.609 1 63.88 544 TRP A O 1
ATOM 4396 N N . ARG A 1 545 ? -29.672 96.312 28.609 1 62.75 545 ARG A N 1
ATOM 4397 C CA . ARG A 1 545 ? -28.812 97.438 28.938 1 62.75 545 ARG A CA 1
ATOM 4398 C C . ARG A 1 545 ? -29.172 98.688 28.078 1 62.75 545 ARG A C 1
ATOM 4400 O O . ARG A 1 545 ? -29.141 99.812 28.562 1 62.75 545 ARG A O 1
ATOM 4407 N N . CYS A 1 546 ? -29.5 98.438 26.984 1 60.84 546 CYS A N 1
ATOM 4408 C CA . CYS A 1 546 ? -29.812 99.562 26.094 1 60.84 546 CYS A CA 1
ATOM 4409 C C . CYS A 1 546 ? -31.25 100 26.312 1 60.84 546 CYS A C 1
ATOM 4411 O O . CYS A 1 546 ? -31.516 101.25 26.312 1 60.84 546 CYS A O 1
ATOM 4413 N N . TYR A 1 547 ? -32.156 99.25 26.484 1 57.19 547 TYR A N 1
ATOM 4414 C CA . TYR A 1 547 ? -33.562 99.688 26.531 1 57.19 547 TYR A CA 1
ATOM 4415 C C . TYR A 1 547 ? -34.062 99.75 27.969 1 57.19 547 TYR A C 1
ATOM 4417 O O . TYR A 1 547 ? -35.125 100.25 28.25 1 57.19 547 TYR A O 1
ATOM 4425 N N . GLY A 1 548 ? -33.375 99.062 28.844 1 52.31 548 GLY A N 1
ATOM 4426 C CA . GLY A 1 548 ? -33.875 99.125 30.219 1 52.31 548 GLY A CA 1
ATOM 4427 C C . GLY A 1 548 ? -33.594 100.438 30.906 1 52.31 548 GLY A C 1
ATOM 4428 O O . GLY A 1 548 ? -34 100.625 32.062 1 52.31 548 GLY A O 1
ATOM 4429 N N . LYS A 1 549 ? -32.5 101.25 30.5 1 50.19 549 LYS A N 1
ATOM 4430 C CA . LYS A 1 549 ? -32.375 102.562 31.141 1 50.19 549 LYS A CA 1
ATOM 4431 C C . LYS A 1 549 ? -33.625 103.375 30.953 1 50.19 549 LYS A C 1
ATOM 4433 O O . LYS A 1 549 ? -33.75 104.5 31.547 1 50.19 549 LYS A O 1
ATOM 4438 N N . ARG A 1 550 ? -34.281 103.188 29.875 1 48.53 550 ARG A N 1
ATOM 4439 C CA . ARG A 1 550 ? -35.281 104.188 29.703 1 48.53 550 ARG A CA 1
ATOM 4440 C C . ARG A 1 550 ? -36.375 104.125 30.734 1 48.53 550 ARG A C 1
ATOM 4442 O O . ARG A 1 550 ? -36.969 105.125 31.125 1 48.53 550 ARG A O 1
ATOM 4449 N N . LYS A 1 551 ? -37.062 103 30.781 1 45.38 551 LYS A N 1
ATOM 4450 C CA . LYS A 1 551 ? -38.312 103.312 31.453 1 45.38 551 LYS A CA 1
ATOM 4451 C C . LYS A 1 551 ? -38.125 103.438 32.969 1 45.38 551 LYS A C 1
ATOM 4453 O O . LYS A 1 551 ? -38.594 104.375 33.562 1 45.38 551 LYS A O 1
ATOM 4458 N N . HIS A 1 552 ? -38.594 102.375 33.688 1 41.19 552 HIS A N 1
ATOM 4459 C CA . HIS A 1 552 ? -39.031 102.5 35.094 1 41.19 552 HIS A CA 1
ATOM 4460 C C . HIS A 1 552 ? -37.812 102.625 36 1 41.19 552 HIS A C 1
ATOM 4462 O O . HIS A 1 552 ? -36.719 102.125 35.688 1 41.19 552 HIS A O 1
ATOM 4468 N N . GLY A 1 553 ? -37.781 103.75 36.969 1 40.34 553 GLY A N 1
ATOM 4469 C CA . GLY A 1 553 ? -37.062 104.188 38.125 1 40.34 553 GLY A CA 1
ATOM 4470 C C . GLY A 1 553 ? -36.562 103.062 39.031 1 40.34 553 GLY A C 1
ATOM 4471 O O . GLY A 1 553 ? -36.281 103.312 40.188 1 40.34 553 GLY A O 1
ATOM 4472 N N . THR A 1 554 ? -37.062 101.938 38.812 1 38.88 554 THR A N 1
ATOM 4473 C CA . THR A 1 554 ? -36.719 101 39.906 1 38.88 554 THR A CA 1
ATOM 4474 C C . THR A 1 554 ? -35.219 100.875 40.062 1 38.88 554 THR A C 1
ATOM 4476 O O . THR A 1 554 ? -34.5 100.562 39.125 1 38.88 554 THR A O 1
ATOM 4479 N N . SER A 1 555 ? -34.656 101.812 41.062 1 40.06 555 SER A N 1
ATOM 4480 C CA . SER A 1 555 ? -33.312 101.812 41.656 1 40.06 555 SER A CA 1
ATOM 4481 C C . SER A 1 555 ? -32.781 100.375 41.844 1 40.06 555 SER A C 1
ATOM 4483 O O . SER A 1 555 ? -33.375 99.562 42.594 1 40.06 555 SER A O 1
ATOM 4485 N N . TRP A 1 556 ? -32.688 99.75 40.906 1 38.78 556 TRP A N 1
ATOM 4486 C CA . TRP A 1 556 ? -31.906 98.5 41.188 1 38.78 556 TRP A CA 1
ATOM 4487 C C . TRP A 1 556 ? -30.719 98.812 42.062 1 38.78 556 TRP A C 1
ATOM 4489 O O . TRP A 1 556 ? -29.953 99.75 41.812 1 38.78 556 TRP A O 1
ATOM 4499 N N . ILE A 1 557 ? -30.891 98.625 43.438 1 40.03 557 ILE A N 1
ATOM 4500 C CA . ILE A 1 557 ? -30.062 98.812 44.625 1 40.03 557 ILE A CA 1
ATOM 4501 C C . ILE A 1 557 ? -28.641 98.312 44.312 1 40.03 557 ILE A C 1
ATOM 4503 O O . ILE A 1 557 ? -27.859 98.062 45.219 1 40.03 557 ILE A O 1
ATOM 4507 N N . LEU A 1 558 ? -28.453 97.812 43.156 1 41.84 558 LEU A N 1
ATOM 4508 C CA . LEU A 1 558 ? -27.078 97.312 43.188 1 41.84 558 LEU A CA 1
ATOM 4509 C C . LEU A 1 558 ? -26.109 98.5 43.188 1 41.84 558 LEU A C 1
ATOM 4511 O O . LEU A 1 558 ? -26.312 99.5 42.5 1 41.84 558 LEU A O 1
ATOM 4515 N N . PRO A 1 559 ? -25.359 98.75 44.375 1 42.81 559 PRO A N 1
ATOM 4516 C CA . PRO A 1 559 ? -24.422 99.812 44.562 1 42.81 559 PRO A CA 1
ATOM 4517 C C . PRO A 1 559 ? -23.578 100.125 43.312 1 42.81 559 PRO A C 1
ATOM 4519 O O . PRO A 1 559 ? -22.812 99.25 42.875 1 42.81 559 PRO A O 1
ATOM 4522 N N . MET A 1 560 ? -24.234 100.75 42.344 1 43.28 560 MET A N 1
ATOM 4523 C CA . MET A 1 560 ? -23.531 101.188 41.156 1 43.28 560 MET A CA 1
ATOM 4524 C C . MET A 1 560 ? -22.484 102.25 41.531 1 43.28 560 MET A C 1
ATOM 4526 O O . MET A 1 560 ? -22.609 102.938 42.594 1 43.28 560 MET A O 1
ATOM 4530 N N . TYR A 1 561 ? -21.359 102.375 41 1 43.16 561 TYR A N 1
ATOM 4531 C CA . TYR A 1 561 ? -20.328 103.375 41.156 1 43.16 561 TYR A CA 1
ATOM 4532 C C . TYR A 1 561 ? -20.922 104.812 41.094 1 43.16 561 TYR A C 1
ATOM 4534 O O . TYR A 1 561 ? -21.562 105.125 40.094 1 43.16 561 TYR A O 1
ATOM 4542 N N . ASN A 1 562 ? -21.609 105.438 42.188 1 38.38 562 ASN A N 1
ATOM 4543 C CA . ASN A 1 562 ? -22.078 106.812 42.25 1 38.38 562 ASN A CA 1
ATOM 4544 C C . ASN A 1 562 ? -20.953 107.812 42 1 38.38 562 ASN A C 1
ATOM 4546 O O . ASN A 1 562 ? -19.984 107.812 42.781 1 38.38 562 ASN A O 1
ATOM 4550 N N . ASN A 1 563 ? -20.625 108.312 40.812 1 38.34 563 ASN A N 1
ATOM 4551 C CA . ASN A 1 563 ? -19.766 109.438 40.531 1 38.34 563 ASN A CA 1
ATOM 4552 C C . ASN A 1 563 ? -20.359 110.75 41.062 1 38.34 563 ASN A C 1
ATOM 4554 O O . ASN A 1 563 ? -21.125 111.438 40.375 1 38.34 563 ASN A O 1
ATOM 4558 N N . GLN A 1 564 ? -20.984 110.938 42.219 1 36.16 564 GLN A N 1
ATOM 4559 C CA . GLN A 1 564 ? -21.484 112.25 42.594 1 36.16 564 GLN A CA 1
ATOM 4560 C C . GLN A 1 564 ? -20.328 113.25 42.844 1 36.16 564 GLN A C 1
ATOM 4562 O O . GLN A 1 564 ? -19.594 113.062 43.812 1 36.16 564 GLN A O 1
ATOM 4567 N N . LYS A 1 565 ? -19.609 114 41.812 1 41.12 565 LYS A N 1
ATOM 4568 C CA . LYS A 1 565 ? -18.797 115.188 41.969 1 41.12 565 LYS A CA 1
ATOM 4569 C C . LYS A 1 565 ? -19.625 116.312 42.531 1 41.12 565 LYS A C 1
ATOM 4571 O O . LYS A 1 565 ? -20.578 116.75 41.906 1 41.12 565 LYS A O 1
ATOM 4576 N N . ASN A 1 566 ? -19.906 116.438 43.875 1 34.38 566 ASN A N 1
ATOM 4577 C CA . ASN A 1 566 ? -20.453 117.562 44.594 1 34.38 566 ASN A CA 1
ATOM 4578 C C . ASN A 1 566 ? -19.672 118.875 44.312 1 34.38 566 ASN A C 1
ATOM 4580 O O . ASN A 1 566 ? -18.453 118.938 44.562 1 34.38 566 ASN A O 1
ATOM 4584 N N . GLY A 1 567 ? -19.859 119.625 43.219 1 34.38 567 GLY A N 1
ATOM 4585 C CA . GLY A 1 567 ? -19.406 121 43 1 34.38 567 GLY A CA 1
ATOM 4586 C C . GLY A 1 567 ? -19.812 121.938 44.125 1 34.38 567 GLY A C 1
ATOM 4587 O O . GLY A 1 567 ? -21 122.188 44.344 1 34.38 567 GLY A O 1
ATOM 4588 N N . ARG A 1 568 ? -19.078 122.188 45.312 1 37.53 568 ARG A N 1
ATOM 4589 C CA . ARG A 1 568 ? -19.172 123.062 46.469 1 37.53 568 ARG A CA 1
ATOM 4590 C C . ARG A 1 568 ? -19.031 124.5 46.031 1 37.53 568 ARG A C 1
ATOM 4592 O O . ARG A 1 568 ? -17.953 124.938 45.656 1 37.53 568 ARG A O 1
ATOM 4599 N N . ASN A 1 569 ? -20 125.125 45.281 1 32.94 569 ASN A N 1
ATOM 4600 C CA . ASN A 1 569 ? -20.016 126.562 45.094 1 32.94 569 ASN A CA 1
ATOM 4601 C C . ASN A 1 569 ? -20.125 127.312 46.406 1 32.94 569 ASN A C 1
ATOM 4603 O O . ASN A 1 569 ? -21.141 127.188 47.094 1 32.94 569 ASN A O 1
ATOM 4607 N N . ARG A 1 570 ? -19.062 127.438 47.281 1 37.38 570 ARG A N 1
ATOM 4608 C CA . ARG A 1 570 ? -18.906 128.25 48.469 1 37.38 570 ARG A CA 1
ATOM 4609 C C . ARG A 1 570 ? -19.172 129.75 48.125 1 37.38 570 ARG A C 1
ATOM 4611 O O . ARG A 1 570 ? -18.484 130.25 47.281 1 37.38 570 ARG A O 1
ATOM 4618 N N . GLU A 1 571 ? -20.484 130.125 48.094 1 33.47 571 GLU A N 1
ATOM 4619 C CA . GLU A 1 571 ? -20.938 131.5 48 1 33.47 571 GLU A CA 1
ATOM 4620 C C . GLU A 1 571 ? -20.234 132.375 49.031 1 33.47 571 GLU A C 1
ATOM 4622 O O . GLU A 1 571 ? -20.203 132.125 50.219 1 33.47 571 GLU A O 1
ATOM 4627 N N . ARG A 1 572 ? -19.188 133.125 48.656 1 35.97 572 ARG A N 1
ATOM 4628 C CA . ARG A 1 572 ? -18.438 134.25 49.312 1 35.97 572 ARG A CA 1
ATOM 4629 C C . ARG A 1 572 ? -19.359 135.25 49.875 1 35.97 572 ARG A C 1
ATOM 4631 O O . ARG A 1 572 ? -20.125 135.875 49.125 1 35.97 572 ARG A O 1
ATOM 4638 N N . SER A 1 573 ? -20 135 51.062 1 30.14 573 SER A N 1
ATOM 4639 C CA . SER A 1 573 ? -20.766 136 51.812 1 30.14 573 SER A CA 1
ATOM 4640 C C . SER A 1 573 ? -19.984 137.25 51.938 1 30.14 573 SER A C 1
ATOM 4642 O O . SER A 1 573 ? -18.766 137.25 52.125 1 30.14 573 SER A O 1
ATOM 4644 N N . GLU A 1 574 ? -20.609 138.5 51.594 1 30.38 574 GLU A N 1
ATOM 4645 C CA . GLU A 1 574 ? -20.297 139.875 51.906 1 30.38 574 GLU A CA 1
ATOM 4646 C C . GLU A 1 574 ? -20.109 140 53.406 1 30.38 574 GLU A C 1
ATOM 4648 O O . GLU A 1 574 ? -20.844 139.5 54.219 1 30.38 574 GLU A O 1
ATOM 4653 N N . MET B 1 1 ? -26.172 -38.625 -7.566 1 79.12 1 MET B N 1
ATOM 4654 C CA . MET B 1 1 ? -26.125 -37.438 -8.414 1 79.12 1 MET B CA 1
ATOM 4655 C C . MET B 1 1 ? -25.406 -36.281 -7.707 1 79.12 1 MET B C 1
ATOM 4657 O O . MET B 1 1 ? -25.344 -36.25 -6.477 1 79.12 1 MET B O 1
ATOM 4661 N N . TRP B 1 2 ? -24.719 -35.531 -8.461 1 84.69 2 TRP B N 1
ATOM 4662 C CA . TRP B 1 2 ? -24 -34.406 -7.914 1 84.69 2 TRP B CA 1
ATOM 4663 C C . TRP B 1 2 ? -24.75 -33.094 -8.195 1 84.69 2 TRP B C 1
ATOM 4665 O O . TRP B 1 2 ? -25.391 -32.969 -9.234 1 84.69 2 TRP B O 1
ATOM 4675 N N . PHE B 1 3 ? -24.781 -32.188 -7.207 1 88.94 3 PHE B N 1
ATOM 4676 C CA . PHE B 1 3 ? -25.547 -30.938 -7.273 1 88.94 3 PHE B CA 1
ATOM 4677 C C . PHE B 1 3 ? -24.688 -29.766 -6.867 1 88.94 3 PHE B C 1
ATOM 4679 O O . PHE B 1 3 ? -23.812 -29.875 -5.996 1 88.94 3 PHE B O 1
ATOM 4686 N N . PRO B 1 4 ? -24.969 -28.641 -7.52 1 91.62 4 PRO B N 1
ATOM 4687 C CA . PRO B 1 4 ? -24.281 -27.438 -7.062 1 91.62 4 PRO B CA 1
ATOM 4688 C C . PRO B 1 4 ? -24.859 -26.891 -5.762 1 91.62 4 PRO B C 1
ATOM 4690 O O . PRO B 1 4 ? -26.078 -26.922 -5.555 1 91.62 4 PRO B O 1
ATOM 4693 N N . ILE B 1 5 ? -24.062 -26.453 -4.84 1 93.62 5 ILE B N 1
ATOM 4694 C CA . ILE B 1 5 ? -24.531 -25.844 -3.605 1 93.62 5 ILE B CA 1
ATOM 4695 C C . ILE B 1 5 ? -24.156 -24.359 -3.59 1 93.62 5 ILE B C 1
ATOM 4697 O O . ILE B 1 5 ? -24.828 -23.547 -2.957 1 93.62 5 ILE B O 1
ATOM 4701 N N . VAL B 1 6 ? -23.047 -24.016 -4.18 1 94.88 6 VAL B N 1
ATOM 4702 C CA . VAL B 1 6 ? -22.578 -22.641 -4.324 1 94.88 6 VAL B CA 1
ATOM 4703 C C . VAL B 1 6 ? -22.234 -22.359 -5.785 1 94.88 6 VAL B C 1
ATOM 4705 O O . VAL B 1 6 ? -21.531 -23.156 -6.418 1 94.88 6 VAL B O 1
ATOM 4708 N N . GLU B 1 7 ? -22.703 -21.297 -6.352 1 93.56 7 GLU B N 1
ATOM 4709 C CA . GLU B 1 7 ? -22.453 -20.906 -7.738 1 93.56 7 GLU B CA 1
ATOM 4710 C C . GLU B 1 7 ? -21.953 -19.469 -7.828 1 93.56 7 GLU B C 1
ATOM 4712 O O . GLU B 1 7 ? -22.25 -18.656 -6.957 1 93.56 7 GLU B O 1
ATOM 4717 N N . PRO B 1 8 ? -21.188 -19.266 -8.859 1 91.25 8 PRO B N 1
ATOM 4718 C CA . PRO B 1 8 ? -20.703 -17.891 -9.047 1 91.25 8 PRO B CA 1
ATOM 4719 C C . PRO B 1 8 ? -21.797 -16.953 -9.578 1 91.25 8 PRO B C 1
ATOM 4721 O O . PRO B 1 8 ? -22.719 -17.406 -10.258 1 91.25 8 PRO B O 1
ATOM 4724 N N . ASP B 1 9 ? -21.656 -15.734 -9.227 1 86.38 9 ASP B N 1
ATOM 4725 C CA . ASP B 1 9 ? -22.469 -14.734 -9.898 1 86.38 9 ASP B CA 1
ATOM 4726 C C . ASP B 1 9 ? -22.031 -14.539 -11.344 1 86.38 9 ASP B C 1
ATOM 4728 O O . ASP B 1 9 ? -20.953 -14.992 -11.742 1 86.38 9 ASP B O 1
ATOM 4732 N N . PRO B 1 10 ? -22.766 -13.961 -12.125 1 79.12 10 PRO B N 1
ATOM 4733 C CA . PRO B 1 10 ? -22.469 -13.844 -13.555 1 79.12 10 PRO B CA 1
ATOM 4734 C C . PRO B 1 10 ? -21.094 -13.219 -13.812 1 79.12 10 PRO B C 1
ATOM 4736 O O . PRO B 1 10 ? -20.406 -13.617 -14.758 1 79.12 10 PRO B O 1
ATOM 4739 N N . ASN B 1 11 ? -20.641 -12.352 -12.969 1 77.31 11 ASN B N 1
ATOM 4740 C CA . ASN B 1 11 ? -19.344 -11.695 -13.172 1 77.31 11 ASN B CA 1
ATOM 4741 C C . ASN B 1 11 ? -18.234 -12.398 -12.406 1 77.31 11 ASN B C 1
ATOM 4743 O O . ASN B 1 11 ? -17.078 -12 -12.484 1 77.31 11 ASN B O 1
ATOM 4747 N N . HIS B 1 12 ? -18.578 -13.5 -11.711 1 79.31 12 HIS B N 1
ATOM 4748 C CA . HIS B 1 12 ? -17.625 -14.289 -10.953 1 79.31 12 HIS B CA 1
ATOM 4749 C C . HIS B 1 12 ? -16.891 -13.43 -9.922 1 79.31 12 HIS B C 1
ATOM 4751 O O . HIS B 1 12 ? -15.664 -13.492 -9.812 1 79.31 12 HIS B O 1
ATOM 4757 N N . THR B 1 13 ? -17.594 -12.633 -9.281 1 81.56 13 THR B N 1
ATOM 4758 C CA . THR B 1 13 ? -17.016 -11.812 -8.227 1 81.56 13 THR B CA 1
ATOM 4759 C C . THR B 1 13 ? -17.578 -12.211 -6.859 1 81.56 13 THR B C 1
ATOM 4761 O O . THR B 1 13 ? -16.906 -12.039 -5.836 1 81.56 13 THR B O 1
ATOM 4764 N N . LYS B 1 14 ? -18.766 -12.719 -6.91 1 87.81 14 LYS B N 1
ATOM 4765 C CA . LYS B 1 14 ? -19.422 -13.156 -5.68 1 87.81 14 LYS B CA 1
ATOM 4766 C C . LYS B 1 14 ? -20 -14.562 -5.836 1 87.81 14 LYS B C 1
ATOM 4768 O O . LYS B 1 14 ? -19.953 -15.141 -6.922 1 87.81 14 LYS B O 1
ATOM 4773 N N . LEU B 1 15 ? -20.359 -15.086 -4.691 1 92.94 15 LEU B N 1
ATOM 4774 C CA . LEU B 1 15 ? -20.891 -16.438 -4.664 1 92.94 15 LEU B CA 1
ATOM 4775 C C . LEU B 1 15 ? -22.359 -16.422 -4.227 1 92.94 15 LEU B C 1
ATOM 4777 O O . LEU B 1 15 ? -22.781 -15.539 -3.473 1 92.94 15 LEU B O 1
ATOM 4781 N N . ARG B 1 16 ? -23.094 -17.344 -4.824 1 93.62 16 ARG B N 1
ATOM 4782 C CA . ARG B 1 16 ? -24.5 -17.484 -4.477 1 93.62 16 ARG B CA 1
ATOM 4783 C C . ARG B 1 16 ? -24.844 -18.922 -4.137 1 93.62 16 ARG B C 1
ATOM 4785 O O . ARG B 1 16 ? -24.203 -19.859 -4.621 1 93.62 16 ARG B O 1
ATOM 4792 N N . LEU B 1 17 ? -25.875 -19.016 -3.344 1 93.88 17 LEU B N 1
ATOM 4793 C CA . LEU B 1 17 ? -26.328 -20.359 -2.969 1 93.88 17 LEU B CA 1
ATOM 4794 C C . LEU B 1 17 ? -27.234 -20.938 -4.051 1 93.88 17 LEU B C 1
ATOM 4796 O O . LEU B 1 17 ? -27.984 -20.219 -4.699 1 93.88 17 LEU B O 1
ATOM 4800 N N . SER B 1 18 ? -26.984 -22.203 -4.23 1 91.5 18 SER B N 1
ATOM 4801 C CA . SER B 1 18 ? -27.875 -22.953 -5.121 1 91.5 18 SER B CA 1
ATOM 4802 C C . SER B 1 18 ? -28.812 -23.859 -4.332 1 91.5 18 SER B C 1
ATOM 4804 O O . SER B 1 18 ? -28.375 -24.734 -3.59 1 91.5 18 SER B O 1
ATOM 4806 N N . ARG B 1 19 ? -30.125 -23.781 -4.586 1 87.56 19 ARG B N 1
ATOM 4807 C CA . ARG B 1 19 ? -31.141 -24.438 -3.773 1 87.56 19 ARG B CA 1
ATOM 4808 C C . ARG B 1 19 ? -31.188 -25.938 -4.059 1 87.56 19 ARG B C 1
ATOM 4810 O O . ARG B 1 19 ? -31.469 -26.734 -3.162 1 87.56 19 ARG B O 1
ATOM 4817 N N . GLU B 1 20 ? -30.859 -26.328 -5.207 1 81.81 20 GLU B N 1
ATOM 4818 C CA . GLU B 1 20 ? -30.969 -27.734 -5.586 1 81.81 20 GLU B CA 1
ATOM 4819 C C . GLU B 1 20 ? -30.094 -28.609 -4.699 1 81.81 20 GLU B C 1
ATOM 4821 O O . GLU B 1 20 ? -30.562 -29.625 -4.18 1 81.81 20 GLU B O 1
ATOM 4826 N N . GLY B 1 21 ? -28.938 -28.266 -4.523 1 83 21 GLY B N 1
ATOM 4827 C CA . GLY B 1 21 ? -28.016 -29.062 -3.732 1 83 21 GLY B CA 1
ATOM 4828 C C . GLY B 1 21 ? -28.281 -28.969 -2.24 1 83 21 GLY B C 1
ATOM 4829 O O . GLY B 1 21 ? -28 -29.906 -1.494 1 83 21 GLY B O 1
ATOM 4830 N N . LEU B 1 22 ? -28.875 -27.969 -1.814 1 91.94 22 LEU B N 1
ATOM 4831 C CA . LEU B 1 22 ? -29.109 -27.734 -0.393 1 91.94 22 LEU B CA 1
ATOM 4832 C C . LEU B 1 22 ? -30.219 -28.641 0.135 1 91.94 22 LEU B C 1
ATOM 4834 O O . LEU B 1 22 ? -30.219 -29 1.311 1 91.94 22 LEU B O 1
ATOM 4838 N N . GLU B 1 23 ? -31.094 -29.031 -0.715 1 90.25 23 GLU B N 1
ATOM 4839 C CA . GLU B 1 23 ? -32.188 -29.906 -0.305 1 90.25 23 GLU B CA 1
ATOM 4840 C C . GLU B 1 23 ? -31.672 -31.297 0.081 1 90.25 23 GLU B C 1
ATOM 4842 O O . GLU B 1 23 ? -32.156 -31.891 1.042 1 90.25 23 GLU B O 1
ATOM 4847 N N . ALA B 1 24 ? -30.719 -31.734 -0.65 1 88.12 24 ALA B N 1
ATOM 4848 C CA . ALA B 1 24 ? -30.125 -33.031 -0.354 1 88.12 24 ALA B CA 1
ATOM 4849 C C . ALA B 1 24 ? -29.422 -33.031 1.006 1 88.12 24 ALA B C 1
ATOM 4851 O O . ALA B 1 24 ? -29.484 -34 1.745 1 88.12 24 ALA B O 1
ATOM 4852 N N . ILE B 1 25 ? -28.828 -31.969 1.354 1 93.5 25 ILE B N 1
ATOM 4853 C CA . ILE B 1 25 ? -28.078 -31.859 2.607 1 93.5 25 ILE B CA 1
ATOM 4854 C C . ILE B 1 25 ? -29.062 -31.656 3.764 1 93.5 25 ILE B C 1
ATOM 4856 O O . ILE B 1 25 ? -28.828 -32.156 4.867 1 93.5 25 ILE B O 1
ATOM 4860 N N . SER B 1 26 ? -30.172 -31 3.496 1 94.38 26 SER B N 1
ATOM 4861 C CA . SER B 1 26 ? -31.141 -30.672 4.539 1 94.38 26 SER B CA 1
ATOM 4862 C C . SER B 1 26 ? -31.766 -31.922 5.137 1 94.38 26 SER B C 1
ATOM 4864 O O . SER B 1 26 ? -32.25 -31.906 6.277 1 94.38 26 SER B O 1
ATOM 4866 N N . ARG B 1 27 ? -31.719 -33 4.496 1 92.44 27 ARG B N 1
ATOM 4867 C CA . ARG B 1 27 ? -32.375 -34.219 4.926 1 92.44 27 ARG B CA 1
ATOM 4868 C C . ARG B 1 27 ? -31.5 -35 5.895 1 92.44 27 ARG B C 1
ATOM 4870 O O . ARG B 1 27 ? -31.969 -35.906 6.582 1 92.44 27 ARG B O 1
ATOM 4877 N N . ILE B 1 28 ? -30.266 -34.594 5.934 1 94.62 28 ILE B N 1
ATOM 4878 C CA . ILE B 1 28 ? -29.328 -35.281 6.793 1 94.62 28 ILE B CA 1
ATOM 4879 C C . ILE B 1 28 ? -29.578 -34.938 8.25 1 94.62 28 ILE B C 1
ATOM 4881 O O . ILE B 1 28 ? -29.578 -33.75 8.609 1 94.62 28 ILE B O 1
ATOM 4885 N N . THR B 1 29 ? -29.766 -35.906 9.133 1 94.56 29 THR B N 1
ATOM 4886 C CA . THR B 1 29 ? -30.062 -35.656 10.539 1 94.56 29 THR B CA 1
ATOM 4887 C C . THR B 1 29 ? -28.875 -36.031 11.414 1 94.56 29 THR B C 1
ATOM 4889 O O . THR B 1 29 ? -28.797 -35.656 12.578 1 94.56 29 THR B O 1
ATOM 4892 N N . THR B 1 30 ? -27.969 -36.781 10.906 1 95.38 30 THR B N 1
ATOM 4893 C CA . THR B 1 30 ? -26.766 -37.188 11.617 1 95.38 30 THR B CA 1
ATOM 4894 C C . THR B 1 30 ? -25.672 -36.125 11.523 1 95.38 30 THR B C 1
ATOM 4896 O O . THR B 1 30 ? -25.766 -35.219 10.688 1 95.38 30 THR B O 1
ATOM 4899 N N . PRO B 1 31 ? -24.719 -36.219 12.414 1 96.06 31 PRO B N 1
ATOM 4900 C CA . PRO B 1 31 ? -23.594 -35.312 12.281 1 96.06 31 PRO B CA 1
ATOM 4901 C C . PRO B 1 31 ? -22.906 -35.406 10.93 1 96.06 31 PRO B C 1
ATOM 4903 O O . PRO B 1 31 ? -22.75 -36.5 10.391 1 96.06 31 PRO B O 1
ATOM 4906 N N . ILE B 1 32 ? -22.438 -34.281 10.453 1 96.31 32 ILE B N 1
ATOM 4907 C CA . ILE B 1 32 ? -21.875 -34.219 9.109 1 96.31 32 ILE B CA 1
ATOM 4908 C C . ILE B 1 32 ? -20.359 -34.031 9.18 1 96.31 32 ILE B C 1
ATOM 4910 O O . ILE B 1 32 ? -19.859 -33.25 9.984 1 96.31 32 ILE B O 1
ATOM 4914 N N . ALA B 1 33 ? -19.672 -34.844 8.43 1 96.25 33 ALA B N 1
ATOM 4915 C CA . ALA B 1 33 ? -18.266 -34.625 8.117 1 96.25 33 ALA B CA 1
ATOM 4916 C C . ALA B 1 33 ? -18.078 -34.312 6.633 1 96.25 33 ALA B C 1
ATOM 4918 O O . ALA B 1 33 ? -18.375 -35.156 5.777 1 96.25 33 ALA B O 1
ATOM 4919 N N . ALA B 1 34 ? -17.594 -33.156 6.383 1 96 34 ALA B N 1
ATOM 4920 C CA . ALA B 1 34 ? -17.453 -32.75 4.992 1 96 34 ALA B CA 1
ATOM 4921 C C . ALA B 1 34 ? -16 -32.875 4.527 1 96 34 ALA B C 1
ATOM 4923 O O . ALA B 1 34 ? -15.078 -32.406 5.207 1 96 34 ALA B O 1
ATOM 4924 N N . VAL B 1 35 ? -15.789 -33.531 3.395 1 96.81 35 VAL B N 1
ATOM 4925 C CA . VAL B 1 35 ? -14.484 -33.625 2.744 1 96.81 35 VAL B CA 1
ATOM 4926 C C . VAL B 1 35 ? -14.453 -32.719 1.51 1 96.81 35 VAL B C 1
ATOM 4928 O O . VAL B 1 35 ? -15.211 -32.938 0.558 1 96.81 35 VAL B O 1
ATOM 4931 N N . ALA B 1 36 ? -13.648 -31.75 1.574 1 96.69 36 ALA B N 1
ATOM 4932 C CA . ALA B 1 36 ? -13.531 -30.844 0.441 1 96.69 36 ALA B CA 1
ATOM 4933 C C . ALA B 1 36 ? -12.18 -31 -0.257 1 96.69 36 ALA B C 1
ATOM 4935 O O . ALA B 1 36 ? -11.156 -31.203 0.399 1 96.69 36 ALA B O 1
ATOM 4936 N N . VAL B 1 37 ? -12.188 -30.984 -1.568 1 96.81 37 VAL B N 1
ATOM 4937 C CA . VAL B 1 37 ? -10.969 -31.062 -2.355 1 96.81 37 VAL B CA 1
ATOM 4938 C C . VAL B 1 37 ? -10.711 -29.719 -3.047 1 96.81 37 VAL B C 1
ATOM 4940 O O . VAL B 1 37 ? -11.555 -29.25 -3.805 1 96.81 37 VAL B O 1
ATOM 4943 N N . ILE B 1 38 ? -9.609 -29.141 -2.691 1 95.88 38 ILE B N 1
ATOM 4944 C CA . ILE B 1 38 ? -9.211 -27.891 -3.328 1 95.88 38 ILE B CA 1
ATOM 4945 C C . ILE B 1 38 ? -7.918 -28.094 -4.113 1 95.88 38 ILE B C 1
ATOM 4947 O O . ILE B 1 38 ? -7.188 -29.062 -3.869 1 95.88 38 ILE B O 1
ATOM 4951 N N . GLY B 1 39 ? -7.664 -27.219 -5.082 1 95.19 39 GLY B N 1
ATOM 4952 C CA . GLY B 1 39 ? -6.48 -27.297 -5.922 1 95.19 39 GLY B CA 1
ATOM 4953 C C . GLY B 1 39 ? -6.582 -26.453 -7.18 1 95.19 39 GLY B C 1
ATOM 4954 O O . GLY B 1 39 ? -7.629 -25.859 -7.457 1 95.19 39 GLY B O 1
ATOM 4955 N N . PRO B 1 40 ? -5.523 -26.406 -7.848 1 93.06 40 PRO B N 1
ATOM 4956 C CA . PRO B 1 40 ? -5.52 -25.594 -9.07 1 93.06 40 PRO B CA 1
ATOM 4957 C C . PRO B 1 40 ? -6.414 -26.172 -10.164 1 93.06 40 PRO B C 1
ATOM 4959 O O . PRO B 1 40 ? -6.82 -27.344 -10.086 1 93.06 40 PRO B O 1
ATOM 4962 N N . TYR B 1 41 ? -6.652 -25.266 -11.094 1 88.31 41 TYR B N 1
ATOM 4963 C CA . TYR B 1 41 ? -7.434 -25.625 -12.266 1 88.31 41 TYR B CA 1
ATOM 4964 C C . TYR B 1 41 ? -6.801 -26.797 -13.008 1 88.31 41 TYR B C 1
ATOM 4966 O O . TYR B 1 41 ? -5.586 -26.828 -13.211 1 88.31 41 TYR B O 1
ATOM 4974 N N . ARG B 1 42 ? -7.535 -27.875 -13.266 1 86.5 42 ARG B N 1
ATOM 4975 C CA . ARG B 1 42 ? -7.172 -29.047 -14.047 1 86.5 42 ARG B CA 1
ATOM 4976 C C . ARG B 1 42 ? -6.16 -29.922 -13.305 1 86.5 42 ARG B C 1
ATOM 4978 O O . ARG B 1 42 ? -5.234 -30.453 -13.906 1 86.5 42 ARG B O 1
ATOM 4985 N N . SER B 1 43 ? -6.316 -30.016 -12.023 1 88.25 43 SER B N 1
ATOM 4986 C CA . SER B 1 43 ? -5.43 -30.844 -11.219 1 88.25 43 SER B CA 1
ATOM 4987 C C . SER B 1 43 ? -6.012 -32.219 -11.008 1 88.25 43 SER B C 1
ATOM 4989 O O . SER B 1 43 ? -5.359 -33.125 -10.445 1 88.25 43 SER B O 1
ATOM 4991 N N . GLY B 1 44 ? -7.293 -32.406 -11.422 1 88.69 44 GLY B N 1
ATOM 4992 C CA . GLY B 1 44 ? -7.91 -33.719 -11.32 1 88.69 44 GLY B CA 1
ATOM 4993 C C . GLY B 1 44 ? -8.766 -33.906 -10.078 1 88.69 44 GLY B C 1
ATOM 4994 O O . GLY B 1 44 ? -8.93 -35 -9.57 1 88.69 44 GLY B O 1
ATOM 4995 N N . LYS B 1 45 ? -9.227 -32.844 -9.602 1 92.69 45 LYS B N 1
ATOM 4996 C CA . LYS B 1 45 ? -10.008 -32.844 -8.367 1 92.69 45 LYS B CA 1
ATOM 4997 C C . LYS B 1 45 ? -11.258 -33.719 -8.508 1 92.69 45 LYS B C 1
ATOM 4999 O O . LYS B 1 45 ? -11.539 -34.531 -7.648 1 92.69 45 LYS B O 1
ATOM 5004 N N . SER B 1 46 ? -12.055 -33.562 -9.586 1 92.12 46 SER B N 1
ATOM 5005 C CA . SER B 1 46 ? -13.305 -34.281 -9.773 1 92.12 46 SER B CA 1
ATOM 5006 C C . SER B 1 46 ? -13.047 -35.781 -9.969 1 92.12 46 SER B C 1
ATOM 5008 O O . SER B 1 46 ? -13.789 -36.625 -9.461 1 92.12 46 SER B O 1
ATOM 5010 N N . PHE B 1 47 ? -12.023 -36.094 -10.695 1 90.56 47 PHE B N 1
ATOM 5011 C CA . PHE B 1 47 ? -11.664 -37.5 -10.883 1 90.56 47 PHE B CA 1
ATOM 5012 C C . PHE B 1 47 ? -11.273 -38.156 -9.562 1 90.56 47 PHE B C 1
ATOM 5014 O O . PHE B 1 47 ? -11.672 -39.281 -9.281 1 90.56 47 PHE B O 1
ATOM 5021 N N . LEU B 1 48 ? -10.492 -37.406 -8.82 1 93.12 48 LEU B N 1
ATOM 5022 C CA . LEU B 1 48 ? -10.078 -37.906 -7.508 1 93.12 48 LEU B CA 1
ATOM 5023 C C . LEU B 1 48 ? -11.289 -38.188 -6.629 1 93.12 48 LEU B C 1
ATOM 5025 O O . LEU B 1 48 ? -11.344 -39.219 -5.957 1 93.12 48 LEU B O 1
ATOM 5029 N N . LEU B 1 49 ? -12.203 -37.312 -6.645 1 94.38 49 LEU B N 1
ATOM 5030 C CA . LEU B 1 49 ? -13.406 -37.469 -5.832 1 94.38 49 LEU B CA 1
ATOM 5031 C C . LEU B 1 49 ? -14.195 -38.688 -6.277 1 94.38 49 LEU B C 1
ATOM 5033 O O . LEU B 1 49 ? -14.727 -39.438 -5.445 1 94.38 49 LEU B O 1
ATOM 5037 N N . ASN B 1 50 ? -14.312 -38.875 -7.566 1 91.88 50 ASN B N 1
ATOM 5038 C CA . ASN B 1 50 ? -14.969 -40.094 -8.078 1 91.88 50 ASN B CA 1
ATOM 5039 C C . ASN B 1 50 ? -14.266 -41.344 -7.617 1 91.88 50 ASN B C 1
ATOM 5041 O O . ASN B 1 50 ? -14.922 -42.344 -7.293 1 91.88 50 ASN B O 1
ATOM 5045 N N . GLN B 1 51 ? -12.961 -41.281 -7.574 1 91.19 51 GLN B N 1
ATOM 5046 C CA . GLN B 1 51 ? -12.18 -42.438 -7.113 1 91.19 51 GLN B CA 1
ATOM 5047 C C . GLN B 1 51 ? -12.406 -42.688 -5.625 1 91.19 51 GLN B C 1
ATOM 5049 O O . GLN B 1 51 ? -12.516 -43.844 -5.199 1 91.19 51 GLN B O 1
ATOM 5054 N N . LEU B 1 52 ? -12.469 -41.656 -4.855 1 92.5 52 LEU B N 1
ATOM 5055 C CA . LEU B 1 52 ? -12.695 -41.812 -3.422 1 92.5 52 LEU B CA 1
ATOM 5056 C C . LEU B 1 52 ? -14.086 -42.375 -3.143 1 92.5 52 LEU B C 1
ATOM 5058 O O . LEU B 1 52 ? -14.281 -43.094 -2.16 1 92.5 52 LEU B O 1
ATOM 5062 N N . LEU B 1 53 ? -15.047 -42.062 -4.031 1 91.75 53 LEU B N 1
ATOM 5063 C CA . LEU B 1 53 ? -16.422 -42.5 -3.879 1 91.75 53 LEU B CA 1
ATOM 5064 C C . LEU B 1 53 ? -16.625 -43.844 -4.57 1 91.75 53 LEU B C 1
ATOM 5066 O O . LEU B 1 53 ? -17.719 -44.438 -4.488 1 91.75 53 LEU B O 1
ATOM 5070 N N . SER B 1 54 ? -15.602 -44.375 -5.199 1 88.25 54 SER B N 1
ATOM 5071 C CA . SER B 1 54 ? -15.664 -45.625 -5.961 1 88.25 54 SER B CA 1
ATOM 5072 C C . SER B 1 54 ? -16.766 -45.562 -7.02 1 88.25 54 SER B C 1
ATOM 5074 O O . SER B 1 54 ? -17.562 -46.469 -7.141 1 88.25 54 SER B O 1
ATOM 5076 N N . LEU B 1 55 ? -16.781 -44.375 -7.633 1 87.06 55 LEU B N 1
ATOM 5077 C CA . LEU B 1 55 ? -17.734 -44.156 -8.719 1 87.06 55 LEU B CA 1
ATOM 5078 C C . LEU B 1 55 ? -17.016 -44 -10.055 1 87.06 55 LEU B C 1
ATOM 5080 O O . LEU B 1 55 ? -15.859 -43.594 -10.102 1 87.06 55 LEU B O 1
ATOM 5084 N N . SER B 1 56 ? -17.672 -44.375 -11.078 1 83.25 56 SER B N 1
ATOM 5085 C CA . SER B 1 56 ? -17.156 -44.125 -12.414 1 83.25 56 SER B CA 1
ATOM 5086 C C . SER B 1 56 ? -17.375 -42.656 -12.82 1 83.25 56 SER B C 1
ATOM 5088 O O . SER B 1 56 ? -18.172 -41.938 -12.211 1 83.25 56 SER B O 1
ATOM 5090 N N . CYS B 1 57 ? -16.594 -42.219 -13.867 1 81.94 57 CYS B N 1
ATOM 5091 C CA . CYS B 1 57 ? -16.688 -40.844 -14.344 1 81.94 57 CYS B CA 1
ATOM 5092 C C . CYS B 1 57 ? -18.094 -40.531 -14.82 1 81.94 57 CYS B C 1
ATOM 5094 O O . CYS B 1 57 ? -18.516 -39.375 -14.82 1 81.94 57 CYS B O 1
ATOM 5096 N N . TYR B 1 58 ? -18.906 -41.5 -15.141 1 79.81 58 TYR B N 1
ATOM 5097 C CA . TYR B 1 58 ? -20.234 -41.281 -15.695 1 79.81 58 TYR B CA 1
ATOM 5098 C C . TYR B 1 58 ? -21.281 -41.219 -14.594 1 79.81 58 TYR B C 1
ATOM 5100 O O . TYR B 1 58 ? -22.391 -40.719 -14.805 1 79.81 58 TYR B O 1
ATOM 5108 N N . GLU B 1 59 ? -20.938 -41.688 -13.469 1 81.88 59 GLU B N 1
ATOM 5109 C CA . GLU B 1 59 ? -21.875 -41.719 -12.344 1 81.88 59 GLU B CA 1
ATOM 5110 C C . GLU B 1 59 ? -21.562 -40.625 -11.336 1 81.88 59 GLU B C 1
ATOM 5112 O O . GLU B 1 59 ? -22.438 -40.219 -10.57 1 81.88 59 GLU B O 1
ATOM 5117 N N . GLY B 1 60 ? -20.391 -40.219 -11.414 1 83.69 60 GLY B N 1
ATOM 5118 C CA . GLY B 1 60 ? -19.938 -39.281 -10.398 1 83.69 60 GLY B CA 1
ATOM 5119 C C . GLY B 1 60 ? -19.844 -37.844 -10.898 1 83.69 60 GLY B C 1
ATOM 5120 O O . GLY B 1 60 ? -20.656 -37.438 -11.742 1 83.69 60 GLY B O 1
ATOM 5121 N N . PHE B 1 61 ? -18.984 -37.094 -10.219 1 85.81 61 PHE B N 1
ATOM 5122 C CA . PHE B 1 61 ? -18.75 -35.688 -10.586 1 85.81 61 PHE B CA 1
ATOM 5123 C C . PHE B 1 61 ? -18.281 -35.594 -12.031 1 85.81 61 PHE B C 1
ATOM 5125 O O . PHE B 1 61 ? -17.594 -36.469 -12.539 1 85.81 61 PHE B O 1
ATOM 5132 N N . GLY B 1 62 ? -18.656 -34.531 -12.656 1 79.81 62 GLY B N 1
ATOM 5133 C CA . GLY B 1 62 ? -18.234 -34.312 -14.031 1 79.81 62 GLY B CA 1
ATOM 5134 C C . GLY B 1 62 ? -16.75 -34.094 -14.18 1 79.81 62 GLY B C 1
ATOM 5135 O O . GLY B 1 62 ? -16.141 -33.344 -13.422 1 79.81 62 GLY B O 1
ATOM 5136 N N . VAL B 1 63 ? -16.109 -34.969 -14.984 1 78.56 63 VAL B N 1
ATOM 5137 C CA . VAL B 1 63 ? -14.688 -34.844 -15.281 1 78.56 63 VAL B CA 1
ATOM 5138 C C . VAL B 1 63 ? -14.5 -34.188 -16.641 1 78.56 63 VAL B C 1
ATOM 5140 O O . VAL B 1 63 ? -15.195 -34.5 -17.609 1 78.56 63 VAL B O 1
ATOM 5143 N N . GLY B 1 64 ? -13.672 -33.156 -16.672 1 72.31 64 GLY B N 1
ATOM 5144 C CA . GLY B 1 64 ? -13.438 -32.406 -17.906 1 72.31 64 GLY B CA 1
ATOM 5145 C C . GLY B 1 64 ? -12.266 -32.938 -18.703 1 72.31 64 GLY B C 1
ATOM 5146 O O . GLY B 1 64 ? -11.172 -33.125 -18.172 1 72.31 64 GLY B O 1
ATOM 5147 N N . HIS B 1 65 ? -12.562 -33.281 -19.984 1 76.25 65 HIS B N 1
ATOM 5148 C CA . HIS B 1 65 ? -11.492 -33.719 -20.891 1 76.25 65 HIS B CA 1
ATOM 5149 C C . HIS B 1 65 ? -11.242 -32.656 -21.969 1 76.25 65 HIS B C 1
ATOM 5151 O O . HIS B 1 65 ? -10.242 -32.719 -22.688 1 76.25 65 HIS B O 1
ATOM 5157 N N . MET B 1 66 ? -12.195 -31.75 -21.906 1 72.75 66 MET B N 1
ATOM 5158 C CA . MET B 1 66 ? -12.062 -30.672 -22.891 1 72.75 66 MET B CA 1
ATOM 5159 C C . MET B 1 66 ? -11.359 -29.469 -22.281 1 72.75 66 MET B C 1
ATOM 5161 O O . MET B 1 66 ? -11.477 -29.219 -21.078 1 72.75 66 MET B O 1
ATOM 5165 N N . ARG B 1 67 ? -10.711 -28.781 -23.047 1 74.12 67 ARG B N 1
ATOM 5166 C CA . ARG B 1 67 ? -9.945 -27.641 -22.578 1 74.12 67 ARG B CA 1
ATOM 5167 C C . ARG B 1 67 ? -10.859 -26.578 -21.969 1 74.12 67 ARG B C 1
ATOM 5169 O O . ARG B 1 67 ? -10.438 -25.812 -21.094 1 74.12 67 ARG B O 1
ATOM 5176 N N . ASP B 1 68 ? -12.188 -26.672 -22.234 1 69.38 68 ASP B N 1
ATOM 5177 C CA . ASP B 1 68 ? -13.055 -25.578 -21.781 1 69.38 68 ASP B CA 1
ATOM 5178 C C . ASP B 1 68 ? -13.914 -26.016 -20.594 1 69.38 68 ASP B C 1
ATOM 5180 O O . ASP B 1 68 ? -14.68 -25.219 -20.062 1 69.38 68 ASP B O 1
ATOM 5184 N N . THR B 1 69 ? -13.828 -27.172 -20.25 1 68.25 69 THR B N 1
ATOM 5185 C CA . THR B 1 69 ? -14.703 -27.656 -19.188 1 68.25 69 THR B CA 1
ATOM 5186 C C . THR B 1 69 ? -14.125 -27.312 -17.812 1 68.25 69 THR B C 1
ATOM 5188 O O . THR B 1 69 ? -12.93 -27.5 -17.578 1 68.25 69 THR B O 1
ATOM 5191 N N . LYS B 1 70 ? -14.953 -26.562 -17 1 70.44 70 LYS B N 1
ATOM 5192 C CA . LYS B 1 70 ? -14.516 -26.281 -15.633 1 70.44 70 LYS B CA 1
ATOM 5193 C C . LYS B 1 70 ? -15.68 -26.391 -14.648 1 70.44 70 LYS B C 1
ATOM 5195 O O . LYS B 1 70 ? -16.844 -26.203 -15.031 1 70.44 70 LYS B O 1
ATOM 5200 N N . THR B 1 71 ? -15.359 -26.891 -13.531 1 81.5 71 THR B N 1
ATOM 5201 C CA . THR B 1 71 ? -16.312 -26.859 -12.422 1 81.5 71 THR B CA 1
ATOM 5202 C C . THR B 1 71 ? -16.516 -25.438 -11.922 1 81.5 71 THR B C 1
ATOM 5204 O O . THR B 1 71 ? -15.547 -24.672 -11.789 1 81.5 71 THR B O 1
ATOM 5207 N N . LYS B 1 72 ? -17.781 -25.062 -11.828 1 87.25 72 LYS B N 1
ATOM 5208 C CA . LYS B 1 72 ? -18.078 -23.703 -11.344 1 87.25 72 LYS B CA 1
ATOM 5209 C C . LYS B 1 72 ? -18.672 -23.75 -9.938 1 87.25 72 LYS B C 1
ATOM 5211 O O . LYS B 1 72 ? -19.688 -24.391 -9.711 1 87.25 72 LYS B O 1
ATOM 5216 N N . GLY B 1 73 ? -17.938 -23.094 -9.023 1 92.12 73 GLY B N 1
ATOM 5217 C CA . GLY B 1 73 ? -18.422 -23.047 -7.66 1 92.12 73 GLY B CA 1
ATOM 5218 C C . GLY B 1 73 ? -18.078 -24.266 -6.844 1 92.12 73 GLY B C 1
ATOM 5219 O O . GLY B 1 73 ? -16.938 -24.734 -6.871 1 92.12 73 GLY B O 1
ATOM 5220 N N . ILE B 1 74 ? -19.016 -24.656 -5.969 1 94.44 74 ILE B N 1
ATOM 5221 C CA . ILE B 1 74 ? -18.844 -25.828 -5.121 1 94.44 74 ILE B CA 1
ATOM 5222 C C . ILE B 1 74 ? -20 -26.797 -5.34 1 94.44 74 ILE B C 1
ATOM 5224 O O . ILE B 1 74 ? -21.172 -26.406 -5.316 1 94.44 74 ILE B O 1
ATOM 5228 N N . TRP B 1 75 ? -19.641 -28.078 -5.508 1 93.75 75 TRP B N 1
ATOM 5229 C CA . TRP B 1 75 ? -20.625 -29.125 -5.777 1 93.75 75 TRP B CA 1
ATOM 5230 C C . TRP B 1 75 ? -20.594 -30.203 -4.703 1 93.75 75 TRP B C 1
ATOM 5232 O O . TRP B 1 75 ? -19.531 -30.453 -4.102 1 93.75 75 TRP B O 1
ATOM 5242 N N . VAL B 1 76 ? -21.766 -30.828 -4.465 1 93.38 76 VAL B N 1
ATOM 5243 C CA . VAL B 1 76 ? -21.844 -31.875 -3.453 1 93.38 76 VAL B CA 1
ATOM 5244 C C . VAL B 1 76 ? -22.375 -33.156 -4.086 1 93.38 76 VAL B C 1
ATOM 5246 O O . VAL B 1 76 ? -23.141 -33.125 -5.043 1 93.38 76 VAL B O 1
ATOM 5249 N N . TRP B 1 77 ? -21.797 -34.219 -3.559 1 90.56 77 TRP B N 1
ATOM 5250 C CA . TRP B 1 77 ? -22.375 -35.5 -3.914 1 90.56 77 TRP B CA 1
ATOM 5251 C C . TRP B 1 77 ? -23.672 -35.75 -3.146 1 90.56 77 TRP B C 1
ATOM 5253 O O . TRP B 1 77 ? -23.688 -35.719 -1.914 1 90.56 77 TRP B O 1
ATOM 5263 N N . GLY B 1 78 ? -24.766 -36.062 -3.754 1 84.69 78 GLY B N 1
ATOM 5264 C CA . GLY B 1 78 ? -26.109 -36.062 -3.211 1 84.69 78 GLY B CA 1
ATOM 5265 C C . GLY B 1 78 ? -26.344 -37.188 -2.211 1 84.69 78 GLY B C 1
ATOM 5266 O O . GLY B 1 78 ? -27.203 -37.094 -1.344 1 84.69 78 GLY B O 1
ATOM 5267 N N . THR B 1 79 ? -25.688 -38.281 -2.266 1 87.44 79 THR B N 1
ATOM 5268 C CA . THR B 1 79 ? -25.875 -39.406 -1.353 1 87.44 79 THR B CA 1
ATOM 5269 C C . THR B 1 79 ? -24.719 -39.5 -0.358 1 87.44 79 THR B C 1
ATOM 5271 O O . THR B 1 79 ? -23.625 -39.938 -0.708 1 87.44 79 THR B O 1
ATOM 5274 N N . PRO B 1 80 ? -25.047 -39.188 0.861 1 90.25 80 PRO B N 1
ATOM 5275 C CA . PRO B 1 80 ? -23.969 -39.219 1.852 1 90.25 80 PRO B CA 1
ATOM 5276 C C . PRO B 1 80 ? -23.516 -40.625 2.176 1 90.25 80 PRO B C 1
ATOM 5278 O O . PRO B 1 80 ? -24.328 -41.562 2.137 1 90.25 80 PRO B O 1
ATOM 5281 N N . LEU B 1 81 ? -22.25 -40.719 2.391 1 91.62 81 LEU B N 1
ATOM 5282 C CA . LEU B 1 81 ? -21.719 -41.969 2.912 1 91.62 81 LEU B CA 1
ATOM 5283 C C . LEU B 1 81 ? -21.812 -42 4.434 1 91.62 81 LEU B C 1
ATOM 5285 O O . LEU B 1 81 ? -21.578 -41 5.105 1 91.62 81 LEU B O 1
ATOM 5289 N N . GLU B 1 82 ? -22.219 -43.156 4.918 1 93 82 GLU B N 1
ATOM 5290 C CA . GLU B 1 82 ? -22.344 -43.281 6.367 1 93 82 GLU B CA 1
ATOM 5291 C C . GLU B 1 82 ? -21.203 -44.062 6.961 1 93 82 GLU B C 1
ATOM 5293 O O . GLU B 1 82 ? -20.844 -45.125 6.449 1 93 82 GLU B O 1
ATOM 5298 N N . LEU B 1 83 ? -20.594 -43.469 7.914 1 92.94 83 LEU B N 1
ATOM 5299 C CA . LEU B 1 83 ? -19.5 -44.094 8.633 1 92.94 83 LEU B CA 1
ATOM 5300 C C . LEU B 1 83 ? -19.688 -43.969 10.141 1 92.94 83 LEU B C 1
ATOM 5302 O O . LEU B 1 83 ? -20.188 -42.938 10.617 1 92.94 83 LEU B O 1
ATOM 5306 N N . GLU B 1 84 ? -19.328 -44.969 10.812 1 93.31 84 GLU B N 1
ATOM 5307 C CA . GLU B 1 84 ? -19.328 -44.906 12.266 1 93.31 84 GLU B CA 1
ATOM 5308 C C . GLU B 1 84 ? -18 -44.375 12.805 1 93.31 84 GLU B C 1
ATOM 5310 O O . GLU B 1 84 ? -16.969 -45.031 12.656 1 93.31 84 GLU B O 1
ATOM 5315 N N . ILE B 1 85 ? -18.016 -43.219 13.297 1 91.31 85 ILE B N 1
ATOM 5316 C CA . ILE B 1 85 ? -16.828 -42.594 13.867 1 91.31 85 ILE B CA 1
ATOM 5317 C C . ILE B 1 85 ? -17 -42.438 15.375 1 91.31 85 ILE B C 1
ATOM 5319 O O . ILE B 1 85 ? -17.875 -41.719 15.844 1 91.31 85 ILE B O 1
ATOM 5323 N N . ASP B 1 86 ? -16.094 -43.125 16.172 1 88.69 86 ASP B N 1
ATOM 5324 C CA . ASP B 1 86 ? -16.141 -43.125 17.625 1 88.69 86 ASP B CA 1
ATOM 5325 C C . ASP B 1 86 ? -17.531 -43.469 18.141 1 88.69 86 ASP B C 1
ATOM 5327 O O . ASP B 1 86 ? -18.047 -42.781 19.031 1 88.69 86 ASP B O 1
ATOM 5331 N N . GLY B 1 87 ? -18.266 -44.281 17.547 1 88.44 87 GLY B N 1
ATOM 5332 C CA . GLY B 1 87 ? -19.547 -44.781 17.984 1 88.44 87 GLY B CA 1
ATOM 5333 C C . GLY B 1 87 ? -20.719 -43.938 17.516 1 88.44 87 GLY B C 1
ATOM 5334 O O . GLY B 1 87 ? -21.875 -44.219 17.859 1 88.44 87 GLY B O 1
ATOM 5335 N N . VAL B 1 88 ? -20.484 -42.969 16.781 1 90.69 88 VAL B N 1
ATOM 5336 C CA . VAL B 1 88 ? -21.547 -42.094 16.297 1 90.69 88 VAL B CA 1
ATOM 5337 C C . VAL B 1 88 ? -21.672 -42.25 14.781 1 90.69 88 VAL B C 1
ATOM 5339 O O . VAL B 1 88 ? -20.688 -42.125 14.055 1 90.69 88 VAL B O 1
ATOM 5342 N N . LYS B 1 89 ? -22.922 -42.469 14.398 1 94.62 89 LYS B N 1
ATOM 5343 C CA . LYS B 1 89 ? -23.188 -42.5 12.961 1 94.62 89 LYS B CA 1
ATOM 5344 C C . LYS B 1 89 ? -23.016 -41.125 12.328 1 94.62 89 LYS B C 1
ATOM 5346 O O . LYS B 1 89 ? -23.719 -40.188 12.703 1 94.62 89 LYS B O 1
ATOM 5351 N N . THR B 1 90 ? -22.109 -41.062 11.453 1 96 90 THR B N 1
ATOM 5352 C CA . THR B 1 90 ? -21.766 -39.781 10.844 1 96 90 THR B CA 1
ATOM 5353 C C . THR B 1 90 ? -21.953 -39.812 9.328 1 96 90 THR B C 1
ATOM 5355 O O . THR B 1 90 ? -21.609 -40.812 8.688 1 96 90 THR B O 1
ATOM 5358 N N . SER B 1 91 ? -22.562 -38.812 8.773 1 96.31 91 SER B N 1
ATOM 5359 C CA . SER B 1 91 ? -22.75 -38.688 7.328 1 96.31 91 SER B CA 1
ATOM 5360 C C . SER B 1 91 ? -21.578 -37.938 6.688 1 96.31 91 SER B C 1
ATOM 5362 O O . SER B 1 91 ? -21.266 -36.812 7.074 1 96.31 91 SER B O 1
ATOM 5364 N N . ILE B 1 92 ? -20.969 -38.594 5.727 1 96.38 92 ILE B N 1
ATOM 5365 C CA . ILE B 1 92 ? -19.828 -38 5.035 1 96.38 92 ILE B CA 1
ATOM 5366 C C . ILE B 1 92 ? -20.297 -37.406 3.711 1 96.38 92 ILE B C 1
ATOM 5368 O O . ILE B 1 92 ? -20.906 -38.094 2.885 1 96.38 92 ILE B O 1
ATOM 5372 N N . ILE B 1 93 ? -20.047 -36.125 3.555 1 95.38 93 ILE B N 1
ATOM 5373 C CA . ILE B 1 93 ? -20.359 -35.469 2.281 1 95.38 93 ILE B CA 1
ATOM 5374 C C . ILE B 1 93 ? -19.078 -35.031 1.595 1 95.38 93 ILE B C 1
ATOM 5376 O O . ILE B 1 93 ? -18.125 -34.594 2.256 1 95.38 93 ILE B O 1
ATOM 5380 N N . TYR B 1 94 ? -19.016 -35.219 0.281 1 95.69 94 TYR B N 1
ATOM 5381 C CA . TYR B 1 94 ? -17.859 -34.812 -0.527 1 95.69 94 TYR B CA 1
ATOM 5382 C C . TYR B 1 94 ? -18.172 -33.562 -1.342 1 95.69 94 TYR B C 1
ATOM 5384 O O . TYR B 1 94 ? -19.219 -33.5 -1.999 1 95.69 94 TYR B O 1
ATOM 5392 N N . LEU B 1 95 ? -17.312 -32.625 -1.197 1 95.25 95 LEU B N 1
ATOM 5393 C CA . LEU B 1 95 ? -17.484 -31.344 -1.884 1 95.25 95 LEU B CA 1
ATOM 5394 C C . LEU B 1 95 ? -16.438 -31.188 -2.984 1 95.25 95 LEU B C 1
ATOM 5396 O O . LEU B 1 95 ? -15.242 -31.25 -2.723 1 95.25 95 LEU B O 1
ATOM 5400 N N . ASP B 1 96 ? -16.844 -30.984 -4.191 1 95.12 96 ASP B N 1
ATOM 5401 C CA . ASP B 1 96 ? -15.984 -30.641 -5.324 1 95.12 96 ASP B CA 1
ATOM 5402 C C . ASP B 1 96 ? -15.906 -29.125 -5.52 1 95.12 96 ASP B C 1
ATOM 5404 O O . ASP B 1 96 ? -16.938 -28.469 -5.738 1 95.12 96 ASP B O 1
ATOM 5408 N N . THR B 1 97 ? -14.766 -28.594 -5.418 1 95.5 97 THR B N 1
ATOM 5409 C CA . THR B 1 97 ? -14.609 -27.141 -5.508 1 95.5 97 THR B CA 1
ATOM 5410 C C . THR B 1 97 ? -14.008 -26.75 -6.855 1 95.5 97 THR B C 1
ATOM 5412 O O . THR B 1 97 ? -13.258 -27.531 -7.457 1 95.5 97 THR B O 1
ATOM 5415 N N . GLU B 1 98 ? -14.391 -25.609 -7.305 1 93 98 GLU B N 1
ATOM 5416 C CA . GLU B 1 98 ? -13.797 -25.047 -8.516 1 93 98 GLU B CA 1
ATOM 5417 C C . GLU B 1 98 ? -12.297 -24.844 -8.359 1 93 98 GLU B C 1
ATOM 5419 O O . GLU B 1 98 ? -11.828 -24.422 -7.297 1 93 98 GLU B O 1
ATOM 5424 N N . GLY B 1 99 ? -11.578 -25.203 -9.391 1 92.38 99 GLY B N 1
ATOM 5425 C CA . GLY B 1 99 ? -10.141 -25.031 -9.367 1 92.38 99 GLY B CA 1
ATOM 5426 C C . GLY B 1 99 ? -9.727 -23.562 -9.414 1 92.38 99 GLY B C 1
ATOM 5427 O O . GLY B 1 99 ? -10.352 -22.75 -10.102 1 92.38 99 GLY B O 1
ATOM 5428 N N . PHE B 1 100 ? -8.68 -23.266 -8.68 1 90.88 100 PHE B N 1
ATOM 5429 C CA . PHE B 1 100 ? -8.227 -21.891 -8.688 1 90.88 100 PHE B CA 1
ATOM 5430 C C . PHE B 1 100 ? -7.289 -21.625 -9.859 1 90.88 100 PHE B C 1
ATOM 5432 O O . PHE B 1 100 ? -6.805 -22.562 -10.492 1 90.88 100 PHE B O 1
ATOM 5439 N N . GLU B 1 101 ? -7.109 -20.328 -10.242 1 89.12 101 GLU B N 1
ATOM 5440 C CA . GLU B 1 101 ? -6.223 -19.828 -11.281 1 89.12 101 GLU B CA 1
ATOM 5441 C C . GLU B 1 101 ? -6.723 -20.203 -12.672 1 89.12 101 GLU B C 1
ATOM 5443 O O . GLU B 1 101 ? -5.93 -20.422 -13.586 1 89.12 101 GLU B O 1
ATOM 5448 N N . SER B 1 102 ? -7.977 -20.391 -12.68 1 87.94 102 SER B N 1
ATOM 5449 C CA . SER B 1 102 ? -8.547 -20.5 -14.023 1 87.94 102 SER B CA 1
ATOM 5450 C C . SER B 1 102 ? -8.461 -19.156 -14.766 1 87.94 102 SER B C 1
ATOM 5452 O O . SER B 1 102 ? -8.57 -18.094 -14.156 1 87.94 102 SER B O 1
ATOM 5454 N N . VAL B 1 103 ? -8.367 -19.297 -16.031 1 86.06 103 VAL B N 1
ATOM 5455 C CA . VAL B 1 103 ? -8.117 -18.094 -16.828 1 86.06 103 VAL B CA 1
ATOM 5456 C C . VAL B 1 103 ? -9.352 -17.203 -16.812 1 86.06 103 VAL B C 1
ATOM 5458 O O . VAL B 1 103 ? -10.484 -17.672 -16.922 1 86.06 103 VAL B O 1
ATOM 5461 N N . GLY B 1 104 ? -9.133 -15.992 -16.656 1 84.62 104 GLY B N 1
ATOM 5462 C CA . GLY B 1 104 ? -10.18 -14.992 -16.781 1 84.62 104 GLY B CA 1
ATOM 5463 C C . GLY B 1 104 ? -10.891 -14.688 -15.484 1 84.62 104 GLY B C 1
ATOM 5464 O O . GLY B 1 104 ? -11.883 -13.961 -15.461 1 84.62 104 GLY B O 1
ATOM 5465 N N . LYS B 1 105 ? -10.438 -15.219 -14.461 1 86.94 105 LYS B N 1
ATOM 5466 C CA . LYS B 1 105 ? -11.055 -14.984 -13.164 1 86.94 105 LYS B CA 1
ATOM 5467 C C . LYS B 1 105 ? -10.094 -14.258 -12.219 1 86.94 105 LYS B C 1
ATOM 5469 O O . LYS B 1 105 ? -8.875 -14.375 -12.359 1 86.94 105 LYS B O 1
ATOM 5474 N N . SER B 1 106 ? -10.758 -13.57 -11.32 1 86 106 SER B N 1
ATOM 5475 C CA . SER B 1 106 ? -9.938 -12.836 -10.367 1 86 106 SER B CA 1
ATOM 5476 C C . SER B 1 106 ? -9.484 -13.734 -9.219 1 86 106 SER B C 1
ATOM 5478 O O . SER B 1 106 ? -10.156 -14.711 -8.883 1 86 106 SER B O 1
ATOM 5480 N N . ASN B 1 107 ? -8.414 -13.367 -8.656 1 87.88 107 ASN B N 1
ATOM 5481 C CA . ASN B 1 107 ? -7.898 -14.102 -7.508 1 87.88 107 ASN B CA 1
ATOM 5482 C C . ASN B 1 107 ? -8.836 -14.008 -6.309 1 87.88 107 ASN B C 1
ATOM 5484 O O . ASN B 1 107 ? -8.906 -14.922 -5.492 1 87.88 107 ASN B O 1
ATOM 5488 N N . VAL B 1 108 ? -9.539 -12.891 -6.242 1 89.38 108 VAL B N 1
ATOM 5489 C CA . VAL B 1 108 ? -10.445 -12.664 -5.125 1 89.38 108 VAL B CA 1
ATOM 5490 C C . VAL B 1 108 ? -11.578 -13.695 -5.164 1 89.38 108 VAL B C 1
ATOM 5492 O O . VAL B 1 108 ? -11.992 -14.211 -4.121 1 89.38 108 VAL B O 1
ATOM 5495 N N . TYR B 1 109 ? -12.023 -13.906 -6.32 1 90.44 109 TYR B N 1
ATOM 5496 C CA . TYR B 1 109 ? -13.062 -14.914 -6.504 1 90.44 109 TYR B CA 1
ATOM 5497 C C . TYR B 1 109 ? -12.578 -16.281 -6.031 1 90.44 109 TYR B C 1
ATOM 5499 O O . TYR B 1 109 ? -13.281 -16.969 -5.285 1 90.44 109 TYR B O 1
ATOM 5507 N N . ASP B 1 110 ? -11.414 -16.703 -6.414 1 92.19 110 ASP B N 1
ATOM 5508 C CA . ASP B 1 110 ? -10.82 -17.969 -6.012 1 92.19 110 ASP B CA 1
ATOM 5509 C C . ASP B 1 110 ? -10.641 -18.047 -4.5 1 92.19 110 ASP B C 1
ATOM 5511 O O . ASP B 1 110 ? -10.891 -19.078 -3.885 1 92.19 110 ASP B O 1
ATOM 5515 N N . ASP B 1 111 ? -10.219 -16.953 -4.012 1 92.06 111 ASP B N 1
ATOM 5516 C CA . ASP B 1 111 ? -9.961 -16.906 -2.574 1 92.06 111 ASP B CA 1
ATOM 5517 C C . ASP B 1 111 ? -11.25 -17.125 -1.782 1 92.06 111 ASP B C 1
ATOM 5519 O O . ASP B 1 111 ? -11.234 -17.719 -0.708 1 92.06 111 ASP B O 1
ATOM 5523 N N . ARG B 1 112 ? -12.344 -16.609 -2.289 1 93.31 112 ARG B N 1
ATOM 5524 C CA . ARG B 1 112 ? -13.625 -16.797 -1.629 1 93.31 112 ARG B CA 1
ATOM 5525 C C . ARG B 1 112 ? -14.008 -18.266 -1.582 1 93.31 112 ARG B C 1
ATOM 5527 O O . ARG B 1 112 ? -14.461 -18.766 -0.549 1 93.31 112 ARG B O 1
ATOM 5534 N N . ILE B 1 113 ? -13.789 -18.922 -2.664 1 94.38 113 ILE B N 1
ATOM 5535 C CA . ILE B 1 113 ? -14.117 -20.328 -2.754 1 94.38 113 ILE B CA 1
ATOM 5536 C C . ILE B 1 113 ? -13.227 -21.141 -1.803 1 94.38 113 ILE B C 1
ATOM 5538 O O . ILE B 1 113 ? -13.711 -22.016 -1.08 1 94.38 113 ILE B O 1
ATOM 5542 N N . PHE B 1 114 ? -12.008 -20.797 -1.821 1 94.19 114 PHE B N 1
ATOM 5543 C CA . PHE B 1 114 ? -11.039 -21.516 -0.993 1 94.19 114 PHE B CA 1
ATOM 5544 C C . PHE B 1 114 ? -11.344 -21.312 0.487 1 94.19 114 PHE B C 1
ATOM 5546 O O . PHE B 1 114 ? -11.258 -22.25 1.28 1 94.19 114 PHE B O 1
ATOM 5553 N N . ALA B 1 115 ? -11.617 -20.109 0.833 1 92.94 115 ALA B N 1
ATOM 5554 C CA . ALA B 1 115 ? -11.945 -19.797 2.223 1 92.94 115 ALA B CA 1
ATOM 5555 C C . ALA B 1 115 ? -13.195 -20.547 2.678 1 92.94 115 ALA B C 1
ATOM 5557 O O . ALA B 1 115 ? -13.227 -21.109 3.773 1 92.94 115 ALA B O 1
ATOM 5558 N N . LEU B 1 116 ? -14.18 -20.516 1.826 1 95.19 116 LEU B N 1
ATOM 5559 C CA . LEU B 1 116 ? -15.43 -21.203 2.146 1 95.19 116 LEU B CA 1
ATOM 5560 C C . LEU B 1 116 ? -15.211 -22.688 2.338 1 95.19 116 LEU B C 1
ATOM 5562 O O . LEU B 1 116 ? -15.711 -23.281 3.299 1 95.19 116 LEU B O 1
ATOM 5566 N N . ALA B 1 117 ? -14.445 -23.266 1.444 1 95.38 117 ALA B N 1
ATOM 5567 C CA . ALA B 1 117 ? -14.141 -24.703 1.544 1 95.38 117 ALA B CA 1
ATOM 5568 C C . ALA B 1 117 ? -13.375 -25 2.826 1 95.38 117 ALA B C 1
ATOM 5570 O O . ALA B 1 117 ? -13.625 -26.016 3.479 1 95.38 117 ALA B O 1
ATOM 5571 N N . THR B 1 118 ? -12.508 -24.156 3.172 1 92.69 118 THR B N 1
ATOM 5572 C CA . THR B 1 118 ? -11.672 -24.344 4.355 1 92.69 118 THR B CA 1
ATOM 5573 C C . THR B 1 118 ? -12.523 -24.281 5.625 1 92.69 118 THR B C 1
ATOM 5575 O O . THR B 1 118 ? -12.336 -25.078 6.543 1 92.69 118 THR B O 1
ATOM 5578 N N . VAL B 1 119 ? -13.461 -23.375 5.648 1 93 119 VAL B N 1
ATOM 5579 C CA . VAL B 1 119 ? -14.297 -23.203 6.832 1 93 119 VAL B CA 1
ATOM 5580 C C . VAL B 1 119 ? -15.281 -24.359 6.957 1 93 119 VAL B C 1
ATOM 5582 O O . VAL B 1 119 ? -15.523 -24.859 8.055 1 93 119 VAL B O 1
ATOM 5585 N N . MET B 1 120 ? -15.789 -24.844 5.871 1 94.88 120 MET B N 1
ATOM 5586 C CA . MET B 1 120 ? -16.906 -25.781 5.887 1 94.88 120 MET B CA 1
ATOM 5587 C C . MET B 1 120 ? -16.406 -27.219 6.027 1 94.88 120 MET B C 1
ATOM 5589 O O . MET B 1 120 ? -17.156 -28.094 6.461 1 94.88 120 MET B O 1
ATOM 5593 N N . SER B 1 121 ? -15.172 -27.469 5.754 1 94.94 121 SER B N 1
ATOM 5594 C CA . SER B 1 121 ? -14.711 -28.844 5.66 1 94.94 121 SER B CA 1
ATOM 5595 C C . SER B 1 121 ? -14.172 -29.344 6.996 1 94.94 121 SER B C 1
ATOM 5597 O O . SER B 1 121 ? -13.711 -28.547 7.82 1 94.94 121 SER B O 1
ATOM 5599 N N . SER B 1 122 ? -14.344 -30.641 7.199 1 94.31 122 SER B N 1
ATOM 5600 C CA . SER B 1 122 ? -13.68 -31.359 8.289 1 94.31 122 SER B CA 1
ATOM 5601 C C . SER B 1 122 ? -12.289 -31.828 7.879 1 94.31 122 SER B C 1
ATOM 5603 O O . SER B 1 122 ? -11.367 -31.844 8.695 1 94.31 122 SER B O 1
ATOM 5605 N N . VAL B 1 123 ? -12.219 -32.25 6.645 1 95.19 123 VAL B N 1
ATOM 5606 C CA . VAL B 1 123 ? -10.953 -32.625 6.02 1 95.19 123 VAL B CA 1
ATOM 5607 C C . VAL B 1 123 ? -10.781 -31.859 4.711 1 95.19 123 VAL B C 1
ATOM 5609 O O . VAL B 1 123 ? -11.656 -31.891 3.842 1 95.19 123 VAL B O 1
ATOM 5612 N N . LEU B 1 124 ? -9.734 -31.172 4.668 1 95.5 124 LEU B N 1
ATOM 5613 C CA . LEU B 1 124 ? -9.391 -30.422 3.469 1 95.5 124 LEU B CA 1
ATOM 5614 C C . LEU B 1 124 ? -8.273 -31.109 2.689 1 95.5 124 LEU B C 1
ATOM 5616 O O . LEU B 1 124 ? -7.152 -31.219 3.182 1 95.5 124 LEU B O 1
ATOM 5620 N N . ILE B 1 125 ? -8.594 -31.578 1.516 1 97 125 ILE B N 1
ATOM 5621 C CA . ILE B 1 125 ? -7.598 -32.219 0.659 1 97 125 ILE B CA 1
ATOM 5622 C C . ILE B 1 125 ? -7.043 -31.188 -0.326 1 97 125 ILE B C 1
ATOM 5624 O O . ILE B 1 125 ? -7.777 -30.641 -1.159 1 97 125 ILE B O 1
ATOM 5628 N N . TYR B 1 126 ? -5.855 -30.859 -0.143 1 96.25 126 TYR B N 1
ATOM 5629 C CA . TYR B 1 126 ? -5.172 -29.984 -1.088 1 96.25 126 TYR B CA 1
ATOM 5630 C C . TYR B 1 126 ? -4.527 -30.781 -2.211 1 96.25 126 TYR B C 1
ATOM 5632 O O . TYR B 1 126 ? -3.422 -31.312 -2.057 1 96.25 126 TYR B O 1
ATOM 5640 N N . ASN B 1 127 ? -5.207 -30.797 -3.359 1 96.94 127 ASN B N 1
ATOM 5641 C CA . ASN B 1 127 ? -4.816 -31.594 -4.516 1 96.94 127 ASN B CA 1
ATOM 5642 C C . ASN B 1 127 ? -3.82 -30.844 -5.402 1 96.94 127 ASN B C 1
ATOM 5644 O O . ASN B 1 127 ? -4.188 -29.906 -6.098 1 96.94 127 ASN B O 1
ATOM 5648 N N . LEU B 1 128 ? -2.617 -31.312 -5.426 1 94.62 128 LEU B N 1
ATOM 5649 C CA . LEU B 1 128 ? -1.564 -30.625 -6.168 1 94.62 128 LEU B CA 1
ATOM 5650 C C . LEU B 1 128 ? -0.972 -31.547 -7.234 1 94.62 128 LEU B C 1
ATOM 5652 O O . LEU B 1 128 ? -0.749 -32.719 -6.988 1 94.62 128 LEU B O 1
ATOM 5656 N N . PRO B 1 129 ? -0.695 -30.906 -8.352 1 90.88 129 PRO B N 1
ATOM 5657 C CA . PRO B 1 129 ? -0.09 -31.719 -9.414 1 90.88 129 PRO B CA 1
ATOM 5658 C C . PRO B 1 129 ? 1.426 -31.828 -9.266 1 90.88 129 PRO B C 1
ATOM 5660 O O . PRO B 1 129 ? 2.119 -30.812 -9.141 1 90.88 129 PRO B O 1
ATOM 5663 N N . GLU B 1 130 ? 1.961 -32.969 -9.203 1 87.06 130 GLU B N 1
ATOM 5664 C CA . GLU B 1 130 ? 3.357 -33.344 -9.375 1 87.06 130 GLU B CA 1
ATOM 5665 C C . GLU B 1 130 ? 4.191 -32.969 -8.156 1 87.06 130 GLU B C 1
ATOM 5667 O O . GLU B 1 130 ? 5.023 -33.75 -7.699 1 87.06 130 GLU B O 1
ATOM 5672 N N . THR B 1 131 ? 4.043 -31.703 -7.664 1 88.19 131 THR B N 1
ATOM 5673 C CA . THR B 1 131 ? 4.875 -31.297 -6.543 1 88.19 131 THR B CA 1
ATOM 5674 C C . THR B 1 131 ? 4.234 -30.125 -5.797 1 88.19 131 THR B C 1
ATOM 5676 O O . THR B 1 131 ? 3.111 -29.719 -6.113 1 88.19 131 THR B O 1
ATOM 5679 N N . ILE B 1 132 ? 4.969 -29.719 -4.754 1 90.5 132 ILE B N 1
ATOM 5680 C CA . ILE B 1 132 ? 4.551 -28.562 -3.975 1 90.5 132 ILE B CA 1
ATOM 5681 C C . ILE B 1 132 ? 5.402 -27.344 -4.355 1 90.5 132 ILE B C 1
ATOM 5683 O O . ILE B 1 132 ? 6.625 -27.453 -4.445 1 90.5 132 ILE B O 1
ATOM 5687 N N . ARG B 1 133 ? 4.754 -26.266 -4.605 1 91.94 133 ARG B N 1
ATOM 5688 C CA . ARG B 1 133 ? 5.441 -25.031 -4.945 1 91.94 133 ARG B CA 1
ATOM 5689 C C . ARG B 1 133 ? 5.152 -23.938 -3.916 1 91.94 133 ARG B C 1
ATOM 5691 O O . ARG B 1 133 ? 4.223 -24.078 -3.115 1 91.94 133 ARG B O 1
ATOM 5698 N N . GLU B 1 134 ? 5.969 -22.953 -3.971 1 91.44 134 GLU B N 1
ATOM 5699 C CA . GLU B 1 134 ? 5.824 -21.859 -3.004 1 91.44 134 GLU B CA 1
ATOM 5700 C C . GLU B 1 134 ? 4.469 -21.172 -3.148 1 91.44 134 GLU B C 1
ATOM 5702 O O . GLU B 1 134 ? 3.885 -20.734 -2.158 1 91.44 134 GLU B O 1
ATOM 5707 N N . ALA B 1 135 ? 4.016 -21.047 -4.332 1 89.69 135 ALA B N 1
ATOM 5708 C CA . ALA B 1 135 ? 2.725 -20.422 -4.594 1 89.69 135 ALA B CA 1
ATOM 5709 C C . ALA B 1 135 ? 1.593 -21.188 -3.92 1 89.69 135 ALA B C 1
ATOM 5711 O O . ALA B 1 135 ? 0.613 -20.594 -3.463 1 89.69 135 ALA B O 1
ATOM 5712 N N . ASP B 1 136 ? 1.726 -22.469 -3.887 1 92.88 136 ASP B N 1
ATOM 5713 C CA . ASP B 1 136 ? 0.716 -23.312 -3.244 1 92.88 136 ASP B CA 1
ATOM 5714 C C . ASP B 1 136 ? 0.663 -23.047 -1.741 1 92.88 136 ASP B C 1
ATOM 5716 O O . ASP B 1 136 ? -0.42 -22.953 -1.159 1 92.88 136 ASP B O 1
ATOM 5720 N N . ILE B 1 137 ? 1.806 -22.953 -1.188 1 92.12 137 ILE B N 1
ATOM 5721 C CA . ILE B 1 137 ? 1.9 -22.719 0.25 1 92.12 137 ILE B CA 1
ATOM 5722 C C . ILE B 1 137 ? 1.321 -21.359 0.586 1 92.12 137 ILE B C 1
ATOM 5724 O O . ILE B 1 137 ? 0.543 -21.219 1.533 1 92.12 137 ILE B O 1
ATOM 5728 N N . SER B 1 138 ? 1.705 -20.406 -0.219 1 90.44 138 SER B N 1
ATOM 5729 C CA . SER B 1 138 ? 1.225 -19.047 -0.001 1 90.44 138 SER B CA 1
ATOM 5730 C C . SER B 1 138 ? -0.293 -18.969 -0.132 1 90.44 138 SER B C 1
ATOM 5732 O O . SER B 1 138 ? -0.956 -18.297 0.662 1 90.44 138 SER B O 1
ATOM 5734 N N . ARG B 1 139 ? -0.807 -19.641 -1.072 1 91.06 139 ARG B N 1
ATOM 5735 C CA . ARG B 1 139 ? -2.248 -19.609 -1.308 1 91.06 139 ARG B CA 1
ATOM 5736 C C . ARG B 1 139 ? -2.998 -20.281 -0.163 1 91.06 139 ARG B C 1
ATOM 5738 O O . ARG B 1 139 ? -4.051 -19.812 0.262 1 91.06 139 ARG B O 1
ATOM 5745 N N . LEU B 1 140 ? -2.494 -21.359 0.273 1 91.25 140 LEU B N 1
ATOM 5746 C CA . LEU B 1 140 ? -3.121 -22.062 1.389 1 91.25 140 LEU B CA 1
ATOM 5747 C C . LEU B 1 140 ? -3.092 -21.203 2.652 1 91.25 140 LEU B C 1
ATOM 5749 O O . LEU B 1 140 ? -4.086 -21.125 3.377 1 91.25 140 LEU B O 1
ATOM 5753 N N . SER B 1 141 ? -1.93 -20.641 2.9 1 89.31 141 SER B N 1
ATOM 5754 C CA . SER B 1 141 ? -1.793 -19.781 4.062 1 89.31 141 SER B CA 1
ATOM 5755 C C . SER B 1 141 ? -2.828 -18.656 4.043 1 89.31 141 SER B C 1
ATOM 5757 O O . SER B 1 141 ? -3.459 -18.375 5.062 1 89.31 141 SER B O 1
ATOM 5759 N N . PHE B 1 142 ? -2.977 -18.078 2.932 1 89.31 142 PHE B N 1
ATOM 5760 C CA . PHE B 1 142 ? -3.92 -16.969 2.801 1 89.31 142 PHE B CA 1
ATOM 5761 C C . PHE B 1 142 ? -5.352 -17.469 2.982 1 89.31 142 PHE B C 1
ATOM 5763 O O . PHE B 1 142 ? -6.176 -16.781 3.596 1 89.31 142 PHE B O 1
ATOM 5770 N N . ALA B 1 143 ? -5.66 -18.547 2.453 1 89.31 143 ALA B N 1
ATOM 5771 C CA . ALA B 1 143 ? -6.992 -19.125 2.598 1 89.31 143 ALA B CA 1
ATOM 5772 C C . ALA B 1 143 ? -7.32 -19.375 4.066 1 89.31 143 ALA B C 1
ATOM 5774 O O . ALA B 1 143 ? -8.453 -19.156 4.5 1 89.31 143 ALA B O 1
ATOM 5775 N N . VAL B 1 144 ? -6.395 -19.844 4.762 1 88 144 VAL B N 1
ATOM 5776 C CA . VAL B 1 144 ? -6.582 -20.125 6.18 1 88 144 VAL B CA 1
ATOM 5777 C C . VAL B 1 144 ? -6.805 -18.812 6.941 1 88 144 VAL B C 1
ATOM 5779 O O . VAL B 1 144 ? -7.664 -18.75 7.824 1 88 144 VAL B O 1
ATOM 5782 N N . GLU B 1 145 ? -6.059 -17.859 6.562 1 86.75 145 GLU B N 1
ATOM 5783 C CA . GLU B 1 145 ? -6.234 -16.547 7.188 1 86.75 145 GLU B CA 1
ATOM 5784 C C . GLU B 1 145 ? -7.625 -15.992 6.91 1 86.75 145 GLU B C 1
ATOM 5786 O O . GLU B 1 145 ? -8.25 -15.398 7.793 1 86.75 145 GLU B O 1
ATOM 5791 N N . LEU B 1 146 ? -8.055 -16.172 5.723 1 89.5 146 LEU B N 1
ATOM 5792 C CA . LEU B 1 146 ? -9.383 -15.711 5.348 1 89.5 146 LEU B CA 1
ATOM 5793 C C . LEU B 1 146 ? -10.461 -16.469 6.125 1 89.5 146 LEU B C 1
ATOM 5795 O O . LEU B 1 146 ? -11.422 -15.867 6.602 1 89.5 146 LEU B O 1
ATOM 5799 N N . ALA B 1 147 ? -10.234 -17.734 6.191 1 89.75 147 ALA B N 1
ATOM 5800 C CA . ALA B 1 147 ? -11.195 -18.562 6.906 1 89.75 147 ALA B CA 1
ATOM 5801 C C . ALA B 1 147 ? -11.297 -18.156 8.375 1 89.75 147 ALA B C 1
ATOM 5803 O O . ALA B 1 147 ? -12.398 -18.031 8.914 1 89.75 147 ALA B O 1
ATOM 5804 N N . GLU B 1 148 ? -10.195 -17.938 8.953 1 87.25 148 GLU B N 1
ATOM 5805 C CA . GLU B 1 148 ? -10.164 -17.516 10.352 1 87.25 148 GLU B CA 1
ATOM 5806 C C . GLU B 1 148 ? -10.867 -16.172 10.531 1 87.25 148 GLU B C 1
ATOM 5808 O O . GLU B 1 148 ? -11.625 -15.992 11.484 1 87.25 148 GLU B O 1
ATOM 5813 N N . GLU B 1 149 ? -10.617 -15.305 9.633 1 87.5 149 GLU B N 1
ATOM 5814 C CA . GLU B 1 149 ? -11.172 -13.961 9.711 1 87.5 149 GLU B CA 1
ATOM 5815 C C . GLU B 1 149 ? -12.695 -13.984 9.578 1 87.5 149 GLU B C 1
ATOM 5817 O O . GLU B 1 149 ? -13.406 -13.375 10.375 1 87.5 149 GLU B O 1
ATOM 5822 N N . PHE B 1 150 ? -13.156 -14.648 8.656 1 88.88 150 PHE B N 1
ATOM 5823 C CA . PHE B 1 150 ? -14.586 -14.602 8.375 1 88.88 150 PHE B CA 1
ATOM 5824 C C . PHE B 1 150 ? -15.359 -15.5 9.328 1 88.88 150 PHE B C 1
ATOM 5826 O O . PHE B 1 150 ? -16.531 -15.234 9.633 1 88.88 150 PHE B O 1
ATOM 5833 N N . TYR B 1 151 ? -14.688 -16.594 9.766 1 90.12 151 TYR B N 1
ATOM 5834 C CA . TYR B 1 151 ? -15.281 -17.344 10.859 1 90.12 151 TYR B CA 1
ATOM 5835 C C . TYR B 1 151 ? -15.469 -16.469 12.094 1 90.12 151 TYR B C 1
ATOM 5837 O O . TYR B 1 151 ? -16.516 -16.516 12.734 1 90.12 151 TYR B O 1
ATOM 5845 N N . GLY B 1 152 ? -14.469 -15.688 12.398 1 86.88 152 GLY B N 1
ATOM 5846 C CA . GLY B 1 152 ? -14.531 -14.781 13.531 1 86.88 152 GLY B CA 1
ATOM 5847 C C . GLY B 1 152 ? -15.602 -13.711 13.391 1 86.88 152 GLY B C 1
ATOM 5848 O O . GLY B 1 152 ? -16.234 -13.32 14.367 1 86.88 152 GLY B O 1
ATOM 5849 N N . ARG B 1 153 ? -15.859 -13.273 12.242 1 85.25 153 ARG B N 1
ATOM 5850 C CA . ARG B 1 153 ? -16.875 -12.266 11.992 1 85.25 153 ARG B CA 1
ATOM 5851 C C . ARG B 1 153 ? -18.281 -12.828 12.219 1 85.25 153 ARG B C 1
ATOM 5853 O O . ARG B 1 153 ? -19.188 -12.102 12.617 1 85.25 153 ARG B O 1
ATOM 5860 N N . VAL B 1 154 ? -18.406 -14.07 11.938 1 86.12 154 VAL B N 1
ATOM 5861 C CA . VAL B 1 154 ? -19.719 -14.695 12.031 1 86.12 154 VAL B CA 1
ATOM 5862 C C . VAL B 1 154 ? -19.953 -15.18 13.453 1 86.12 154 VAL B C 1
ATOM 5864 O O . VAL B 1 154 ? -21.031 -14.969 14.016 1 86.12 154 VAL B O 1
ATOM 5867 N N . LYS B 1 155 ? -19.016 -15.789 14.047 1 84.25 155 LYS B N 1
ATOM 5868 C CA . LYS B 1 155 ? -19.234 -16.438 15.344 1 84.25 155 LYS B CA 1
ATOM 5869 C C . LYS B 1 155 ? -18.562 -15.648 16.469 1 84.25 155 LYS B C 1
ATOM 5871 O O . LYS B 1 155 ? -18.719 -15.992 17.641 1 84.25 155 LYS B O 1
ATOM 5876 N N . GLY B 1 156 ? -17.875 -14.672 16.125 1 78.19 156 GLY B N 1
ATOM 5877 C CA . GLY B 1 156 ? -17.219 -13.859 17.141 1 78.19 156 GLY B CA 1
ATOM 5878 C C . GLY B 1 156 ? -15.703 -14.016 17.125 1 78.19 156 GLY B C 1
ATOM 5879 O O . GLY B 1 156 ? -15.195 -15.125 16.938 1 78.19 156 GLY B O 1
ATOM 5880 N N . GLN B 1 157 ? -15.008 -13.047 17.297 1 68.19 157 GLN B N 1
ATOM 5881 C CA . GLN B 1 157 ? -13.555 -13.008 17.188 1 68.19 157 GLN B CA 1
ATOM 5882 C C . GLN B 1 157 ? -12.891 -13.773 18.328 1 68.19 157 GLN B C 1
ATOM 5884 O O . GLN B 1 157 ? -11.75 -14.219 18.203 1 68.19 157 GLN B O 1
ATOM 5889 N N . ASP B 1 158 ? -13.648 -14.016 19.312 1 67.38 158 ASP B N 1
ATOM 5890 C CA . ASP B 1 158 ? -13.086 -14.688 20.469 1 67.38 158 ASP B CA 1
ATOM 5891 C C . ASP B 1 158 ? -13.164 -16.203 20.328 1 67.38 158 ASP B C 1
ATOM 5893 O O . ASP B 1 158 ? -12.57 -16.938 21.125 1 67.38 158 ASP B O 1
ATOM 5897 N N . VAL B 1 159 ? -13.875 -16.578 19.344 1 68.31 159 VAL B N 1
ATOM 5898 C CA . VAL B 1 159 ? -14.023 -18.016 19.156 1 68.31 159 VAL B CA 1
ATOM 5899 C C . VAL B 1 159 ? -12.891 -18.547 18.281 1 68.31 159 VAL B C 1
ATOM 5901 O O . VAL B 1 159 ? -12.633 -18 17.203 1 68.31 159 VAL B O 1
ATOM 5904 N N . ALA B 1 160 ? -12.227 -19.438 18.875 1 68.75 160 ALA B N 1
ATOM 5905 C CA . ALA B 1 160 ? -11.094 -20.031 18.172 1 68.75 160 ALA B CA 1
ATOM 5906 C C . ALA B 1 160 ? -11.555 -20.844 16.969 1 68.75 160 ALA B C 1
ATOM 5908 O O . ALA B 1 160 ? -12.484 -21.641 17.062 1 68.75 160 ALA B O 1
ATOM 5909 N N . PHE B 1 161 ? -11.102 -20.516 15.828 1 75.88 161 PHE B N 1
ATOM 5910 C CA . PHE B 1 161 ? -11.328 -21.266 14.602 1 75.88 161 PHE B CA 1
ATOM 5911 C C . PHE B 1 161 ? -10.609 -22.609 14.656 1 75.88 161 PHE B C 1
ATOM 5913 O O . PHE B 1 161 ? -9.398 -22.672 14.914 1 75.88 161 PHE B O 1
ATOM 5920 N N . GLU B 1 162 ? -11.32 -23.703 14.617 1 77.12 162 GLU B N 1
ATOM 5921 C CA . GLU B 1 162 ? -10.695 -25.016 14.539 1 77.12 162 GLU B CA 1
ATOM 5922 C C . GLU B 1 162 ? -10.445 -25.422 13.094 1 77.12 162 GLU B C 1
ATOM 5924 O O . GLU B 1 162 ? -11.383 -25.75 12.367 1 77.12 162 GLU B O 1
ATOM 5929 N N . PRO B 1 163 ? -9.219 -25.484 12.812 1 77.75 163 PRO B N 1
ATOM 5930 C CA . PRO B 1 163 ? -8.922 -25.797 11.406 1 77.75 163 PRO B CA 1
ATOM 5931 C C . PRO B 1 163 ? -9.203 -27.25 11.055 1 77.75 163 PRO B C 1
ATOM 5933 O O . PRO B 1 163 ? -9.172 -28.125 11.93 1 77.75 163 PRO B O 1
ATOM 5936 N N . SER B 1 164 ? -9.523 -27.453 9.859 1 82.31 164 SER B N 1
ATOM 5937 C CA . SER B 1 164 ? -9.719 -28.797 9.297 1 82.31 164 SER B CA 1
ATOM 5938 C C . SER B 1 164 ? -8.406 -29.578 9.258 1 82.31 164 SER B C 1
ATOM 5940 O O . SER B 1 164 ? -7.324 -28.984 9.336 1 82.31 164 SER B O 1
ATOM 5942 N N . LYS B 1 165 ? -8.609 -30.875 9.281 1 91.31 165 LYS B N 1
ATOM 5943 C CA . LYS B 1 165 ? -7.445 -31.703 8.953 1 91.31 165 LYS B CA 1
ATOM 5944 C C . LYS B 1 165 ? -7.027 -31.5 7.496 1 91.31 165 LYS B C 1
ATOM 5946 O O . LYS B 1 165 ? -7.875 -31.422 6.602 1 91.31 165 LYS B O 1
ATOM 5951 N N . LEU B 1 166 ? -5.77 -31.266 7.402 1 93.44 166 LEU B N 1
ATOM 5952 C CA . LEU B 1 166 ? -5.262 -30.969 6.066 1 93.44 166 LEU B CA 1
ATOM 5953 C C . LEU B 1 166 ? -4.527 -32.188 5.484 1 93.44 166 LEU B C 1
ATOM 5955 O O . LEU B 1 166 ? -3.664 -32.75 6.145 1 93.44 166 LEU B O 1
ATOM 5959 N N . LEU B 1 167 ? -4.898 -32.562 4.359 1 95.69 167 LEU B N 1
ATOM 5960 C CA . LEU B 1 167 ? -4.207 -33.625 3.619 1 95.69 167 LEU B CA 1
ATOM 5961 C C . LEU B 1 167 ? -3.576 -33.062 2.348 1 95.69 167 LEU B C 1
ATOM 5963 O O . LEU B 1 167 ? -4.285 -32.656 1.418 1 95.69 167 LEU B O 1
ATOM 5967 N N . TRP B 1 168 ? -2.256 -33.031 2.342 1 95.19 168 TRP B N 1
ATOM 5968 C CA . TRP B 1 168 ? -1.534 -32.719 1.119 1 95.19 168 TRP B CA 1
ATOM 5969 C C . TRP B 1 168 ? -1.481 -33.906 0.17 1 95.19 168 TRP B C 1
ATOM 5971 O O . TRP B 1 168 ? -0.829 -34.906 0.461 1 95.19 168 TRP B O 1
ATOM 5981 N N . LEU B 1 169 ? -2.188 -33.75 -0.906 1 97.12 169 LEU B N 1
ATOM 5982 C CA . LEU B 1 169 ? -2.205 -34.844 -1.864 1 97.12 169 LEU B CA 1
ATOM 5983 C C . LEU B 1 169 ? -1.453 -34.469 -3.137 1 97.12 169 LEU B C 1
ATOM 5985 O O . LEU B 1 169 ? -1.862 -33.562 -3.857 1 97.12 169 LEU B O 1
ATOM 5989 N N . ILE B 1 170 ? -0.377 -35.125 -3.414 1 94.25 170 ILE B N 1
ATOM 5990 C CA . ILE B 1 170 ? 0.397 -34.906 -4.629 1 94.25 170 ILE B CA 1
ATOM 5991 C C . ILE B 1 170 ? -0.005 -35.938 -5.695 1 94.25 170 ILE B C 1
ATOM 5993 O O . ILE B 1 170 ? 0.188 -37.125 -5.52 1 94.25 170 ILE B O 1
ATOM 5997 N N . GLN B 1 171 ? -0.554 -35.375 -6.762 1 92.12 171 GLN B N 1
ATOM 5998 C CA . GLN B 1 171 ? -0.957 -36.219 -7.883 1 92.12 171 GLN B CA 1
ATOM 5999 C C . GLN B 1 171 ? 0.196 -36.406 -8.859 1 92.12 171 GLN B C 1
ATOM 6001 O O . GLN B 1 171 ? 1.083 -35.562 -8.969 1 92.12 171 GLN B O 1
ATOM 6006 N N . ARG B 1 172 ? 0.191 -37.562 -9.539 1 87.62 172 ARG B N 1
ATOM 6007 C CA . ARG B 1 172 ? 1.165 -37.875 -10.578 1 87.62 172 ARG B CA 1
ATOM 6008 C C . ARG B 1 172 ? 2.588 -37.781 -10.039 1 87.62 172 ARG B C 1
ATOM 6010 O O . ARG B 1 172 ? 3.445 -37.125 -10.633 1 87.62 172 ARG B O 1
ATOM 6017 N N . ASP B 1 173 ? 2.717 -38.375 -8.914 1 81.31 173 ASP B N 1
ATOM 6018 C CA . ASP B 1 173 ? 4.02 -38.406 -8.25 1 81.31 173 ASP B CA 1
ATOM 6019 C C . ASP B 1 173 ? 5 -39.281 -9.008 1 81.31 173 ASP B C 1
ATOM 6021 O O . ASP B 1 173 ? 4.734 -40.469 -9.219 1 81.31 173 ASP B O 1
ATOM 6025 N N . PHE B 1 174 ? 6.043 -38.719 -9.484 1 76.94 174 PHE B N 1
ATOM 6026 C CA . PHE B 1 174 ? 7.012 -39.469 -10.25 1 76.94 174 PHE B CA 1
ATOM 6027 C C . PHE B 1 174 ? 8.414 -39.312 -9.672 1 76.94 174 PHE B C 1
ATOM 6029 O O . PHE B 1 174 ? 9.359 -39.969 -10.133 1 76.94 174 PHE B O 1
ATOM 6036 N N . LEU B 1 175 ? 8.523 -38.531 -8.695 1 76.62 175 LEU B N 1
ATOM 6037 C CA . LEU B 1 175 ? 9.844 -38.219 -8.156 1 76.62 175 LEU B CA 1
ATOM 6038 C C . LEU B 1 175 ? 10.281 -39.281 -7.148 1 76.62 175 LEU B C 1
ATOM 6040 O O . LEU B 1 175 ? 9.445 -39.969 -6.566 1 76.62 175 LEU B O 1
ATOM 6044 N N . GLN B 1 176 ? 11.531 -39.438 -7.047 1 81.31 176 GLN B N 1
ATOM 6045 C CA . GLN B 1 176 ? 12.094 -40.438 -6.145 1 81.31 176 GLN B CA 1
ATOM 6046 C C . GLN B 1 176 ? 12.867 -39.781 -5.004 1 81.31 176 GLN B C 1
ATOM 6048 O O . GLN B 1 176 ? 12.922 -38.531 -4.914 1 81.31 176 GLN B O 1
ATOM 6053 N N . GLY B 1 177 ? 13.273 -40.625 -4.027 1 81.5 177 GLY B N 1
ATOM 6054 C CA . GLY B 1 177 ? 14.055 -40.125 -2.912 1 81.5 177 GLY B CA 1
ATOM 6055 C C . GLY B 1 177 ? 13.258 -40.031 -1.625 1 81.5 177 GLY B C 1
ATOM 6056 O O . GLY B 1 177 ? 12.648 -41 -1.179 1 81.5 177 GLY B O 1
ATOM 6057 N N . LYS B 1 178 ? 13.164 -38.75 -1.215 1 84.56 178 LYS B N 1
ATOM 6058 C CA . LYS B 1 178 ? 12.461 -38.469 0.036 1 84.56 178 LYS B CA 1
ATOM 6059 C C . LYS B 1 178 ? 10.969 -38.781 -0.093 1 84.56 178 LYS B C 1
ATOM 6061 O O . LYS B 1 178 ? 10.43 -38.75 -1.198 1 84.56 178 LYS B O 1
ATOM 6066 N N . SER B 1 179 ? 10.414 -39.125 1.049 1 88.12 179 SER B N 1
ATOM 6067 C CA . SER B 1 179 ? 8.969 -39.344 1.056 1 88.12 179 SER B CA 1
ATOM 6068 C C . SER B 1 179 ? 8.219 -38.031 0.858 1 88.12 179 SER B C 1
ATOM 6070 O O . SER B 1 179 ? 8.789 -36.938 1.05 1 88.12 179 SER B O 1
ATOM 6072 N N . VAL B 1 180 ? 7.031 -38.156 0.462 1 89.94 180 VAL B N 1
ATOM 6073 C CA . VAL B 1 180 ? 6.211 -36.969 0.248 1 89.94 180 VAL B CA 1
ATOM 6074 C C . VAL B 1 180 ? 6 -36.25 1.573 1 89.94 180 VAL B C 1
ATOM 6076 O O . VAL B 1 180 ? 5.953 -35.031 1.609 1 89.94 180 VAL B O 1
ATOM 6079 N N . LYS B 1 181 ? 5.836 -36.969 2.686 1 90.31 181 LYS B N 1
ATOM 6080 C CA . LYS B 1 181 ? 5.68 -36.375 4.004 1 90.31 181 LYS B CA 1
ATOM 6081 C C . LYS B 1 181 ? 6.906 -35.562 4.379 1 90.31 181 LYS B C 1
ATOM 6083 O O . LYS B 1 181 ? 6.781 -34.438 4.879 1 90.31 181 LYS B O 1
ATOM 6088 N N . GLU B 1 182 ? 8.047 -36.094 4.102 1 89.5 182 GLU B N 1
ATOM 6089 C CA . GLU B 1 182 ? 9.289 -35.344 4.367 1 89.5 182 GLU B CA 1
ATOM 6090 C C . GLU B 1 182 ? 9.383 -34.094 3.516 1 89.5 182 GLU B C 1
ATOM 6092 O O . GLU B 1 182 ? 9.859 -33.062 3.984 1 89.5 182 GLU B O 1
ATOM 6097 N N . MET B 1 183 ? 8.938 -34.219 2.318 1 88.81 183 MET B N 1
ATOM 6098 C CA . MET B 1 183 ? 8.961 -33.094 1.402 1 88.81 183 MET B CA 1
ATOM 6099 C C . MET B 1 183 ? 8.078 -31.953 1.915 1 88.81 183 MET B C 1
ATOM 6101 O O . MET B 1 183 ? 8.484 -30.797 1.913 1 88.81 183 MET B O 1
ATOM 6105 N N . VAL B 1 184 ? 6.898 -32.312 2.381 1 89.75 184 VAL B N 1
ATOM 6106 C CA . VAL B 1 184 ? 5.953 -31.297 2.871 1 89.75 184 VAL B CA 1
ATOM 6107 C C . VAL B 1 184 ? 6.473 -30.688 4.168 1 89.75 184 VAL B C 1
ATOM 6109 O O . VAL B 1 184 ? 6.398 -29.469 4.359 1 89.75 184 VAL B O 1
ATOM 6112 N N . ASP B 1 185 ? 7.047 -31.5 5.031 1 88.88 185 ASP B N 1
ATOM 6113 C CA . ASP B 1 185 ? 7.59 -31 6.293 1 88.88 185 ASP B CA 1
ATOM 6114 C C . ASP B 1 185 ? 8.727 -30.016 6.055 1 88.88 185 ASP B C 1
ATOM 6116 O O . ASP B 1 185 ? 8.828 -28.984 6.734 1 88.88 185 ASP B O 1
ATOM 6120 N N . GLU B 1 186 ? 9.492 -30.359 5.109 1 88.19 186 GLU B N 1
ATOM 6121 C CA . GLU B 1 186 ? 10.609 -29.469 4.777 1 88.19 186 GLU B CA 1
ATOM 6122 C C . GLU B 1 186 ? 10.125 -28.172 4.148 1 88.19 186 GLU B C 1
ATOM 6124 O O . GLU B 1 186 ? 10.695 -27.109 4.391 1 88.19 186 GLU B O 1
ATOM 6129 N N . ALA B 1 187 ? 9.141 -28.297 3.346 1 88.56 187 ALA B N 1
ATOM 6130 C CA . ALA B 1 187 ? 8.586 -27.141 2.666 1 88.56 187 ALA B CA 1
ATOM 6131 C C . ALA B 1 187 ? 7.98 -26.156 3.664 1 88.56 187 ALA B C 1
ATOM 6133 O O . ALA B 1 187 ? 7.934 -24.953 3.41 1 88.56 187 ALA B O 1
ATOM 6134 N N . LEU B 1 188 ? 7.566 -26.656 4.848 1 90.31 188 LEU B N 1
ATOM 6135 C CA . LEU B 1 188 ? 6.871 -25.828 5.824 1 90.31 188 LEU B CA 1
ATOM 6136 C C . LEU B 1 188 ? 7.82 -25.359 6.918 1 90.31 188 LEU B C 1
ATOM 6138 O O . LEU B 1 188 ? 7.414 -24.641 7.836 1 90.31 188 LEU B O 1
ATOM 6142 N N . LYS B 1 189 ? 9.086 -25.688 6.723 1 89.62 189 LYS B N 1
ATOM 6143 C CA . LYS B 1 189 ? 10.094 -25.25 7.688 1 89.62 189 LYS B CA 1
ATOM 6144 C C . LYS B 1 189 ? 10.539 -23.812 7.398 1 89.62 189 LYS B C 1
ATOM 6146 O O . LYS B 1 189 ? 10.555 -23.391 6.242 1 89.62 189 LYS B O 1
ATOM 6151 N N . HIS B 1 190 ? 10.992 -23.219 8.414 1 90.44 190 HIS B N 1
ATOM 6152 C CA . HIS B 1 190 ? 11.516 -21.859 8.297 1 90.44 190 HIS B CA 1
ATOM 6153 C C . HIS B 1 190 ? 12.789 -21.828 7.457 1 90.44 190 HIS B C 1
ATOM 6155 O O . HIS B 1 190 ? 13.633 -22.719 7.57 1 90.44 190 HIS B O 1
ATOM 6161 N N . VAL B 1 191 ? 12.852 -20.797 6.68 1 89.81 191 VAL B N 1
ATOM 6162 C CA . VAL B 1 191 ? 14.062 -20.547 5.906 1 89.81 191 VAL B CA 1
ATOM 6163 C C . VAL B 1 191 ? 15.016 -19.656 6.711 1 89.81 191 VAL B C 1
ATOM 6165 O O . VAL B 1 191 ? 14.594 -18.656 7.297 1 89.81 191 VAL B O 1
ATOM 6168 N N . PRO B 1 192 ? 16.203 -20.094 6.762 1 88.94 192 PRO B N 1
ATOM 6169 C CA . PRO B 1 192 ? 17.172 -19.281 7.504 1 88.94 192 PRO B CA 1
ATOM 6170 C C . PRO B 1 192 ? 17.297 -17.859 6.945 1 88.94 192 PRO B C 1
ATOM 6172 O O . PRO B 1 192 ? 17.422 -17.688 5.73 1 88.94 192 PRO B O 1
ATOM 6175 N N . ASN B 1 193 ? 17.172 -16.906 7.812 1 89.25 193 ASN B N 1
ATOM 6176 C CA . ASN B 1 193 ? 17.25 -15.5 7.457 1 89.25 193 ASN B CA 1
ATOM 6177 C C . ASN B 1 193 ? 18.234 -14.758 8.359 1 89.25 193 ASN B C 1
ATOM 6179 O O . ASN B 1 193 ? 17.844 -13.852 9.094 1 89.25 193 ASN B O 1
ATOM 6183 N N . GLU B 1 194 ? 19.516 -14.969 8.18 1 84.81 194 GLU B N 1
ATOM 6184 C CA . GLU B 1 194 ? 20.547 -14.406 9.047 1 84.81 194 GLU B CA 1
ATOM 6185 C C . GLU B 1 194 ? 20.719 -12.914 8.797 1 84.81 194 GLU B C 1
ATOM 6187 O O . GLU B 1 194 ? 21.047 -12.156 9.719 1 84.81 194 GLU B O 1
ATOM 6192 N N . ASP B 1 195 ? 20.469 -12.406 7.621 1 83.88 195 ASP B N 1
ATOM 6193 C CA . ASP B 1 195 ? 20.719 -11.016 7.262 1 83.88 195 ASP B CA 1
ATOM 6194 C C . ASP B 1 195 ? 19.469 -10.164 7.477 1 83.88 195 ASP B C 1
ATOM 6196 O O . ASP B 1 195 ? 19.484 -8.945 7.273 1 83.88 195 ASP B O 1
ATOM 6200 N N . GLY B 1 196 ? 18.359 -10.805 7.895 1 85 196 GLY B N 1
ATOM 6201 C CA . GLY B 1 196 ? 17.125 -10.062 8.141 1 85 196 GLY B CA 1
ATOM 6202 C C . GLY B 1 196 ? 16.484 -9.539 6.871 1 85 196 GLY B C 1
ATOM 6203 O O . GLY B 1 196 ? 16.016 -8.398 6.84 1 85 196 GLY B O 1
ATOM 6204 N N . ASN B 1 197 ? 16.578 -10.297 5.852 1 86.38 197 ASN B N 1
ATOM 6205 C CA . ASN B 1 197 ? 15.969 -9.906 4.582 1 86.38 197 ASN B CA 1
ATOM 6206 C C . ASN B 1 197 ? 14.445 -9.883 4.68 1 86.38 197 ASN B C 1
ATOM 6208 O O . ASN B 1 197 ? 13.828 -10.852 5.145 1 86.38 197 ASN B O 1
ATOM 6212 N N . LYS B 1 198 ? 13.852 -8.781 4.266 1 84.12 198 LYS B N 1
ATOM 6213 C CA . LYS B 1 198 ? 12.406 -8.586 4.406 1 84.12 198 LYS B CA 1
ATOM 6214 C C . LYS B 1 198 ? 11.625 -9.602 3.576 1 84.12 198 LYS B C 1
ATOM 6216 O O . LYS B 1 198 ? 10.531 -10.016 3.965 1 84.12 198 LYS B O 1
ATOM 6221 N N . ASN B 1 199 ? 12.18 -9.969 2.479 1 86 199 ASN B N 1
ATOM 6222 C CA . ASN B 1 199 ? 11.484 -10.922 1.614 1 86 199 ASN B CA 1
ATOM 6223 C C . ASN B 1 199 ? 11.477 -12.32 2.213 1 86 199 ASN B C 1
ATOM 6225 O O . ASN B 1 199 ? 10.492 -13.047 2.084 1 86 199 ASN B O 1
ATOM 6229 N N . ILE B 1 200 ? 12.492 -12.695 2.857 1 88.12 200 ILE B N 1
ATOM 6230 C CA . ILE B 1 200 ? 12.555 -14 3.512 1 88.12 200 ILE B CA 1
ATOM 6231 C C . ILE B 1 200 ? 11.672 -13.992 4.758 1 88.12 200 ILE B C 1
ATOM 6233 O O . ILE B 1 200 ? 11.039 -15 5.086 1 88.12 200 ILE B O 1
ATOM 6237 N N . ASP B 1 201 ? 11.625 -12.859 5.355 1 88.44 201 ASP B N 1
ATOM 6238 C CA . ASP B 1 201 ? 10.734 -12.727 6.5 1 88.44 201 ASP B CA 1
ATOM 6239 C C . ASP B 1 201 ? 9.281 -12.992 6.102 1 88.44 201 ASP B C 1
ATOM 6241 O O . ASP B 1 201 ? 8.523 -13.586 6.863 1 88.44 201 ASP B O 1
ATOM 6245 N N . GLN B 1 202 ? 9 -12.547 4.988 1 86.56 202 GLN B N 1
ATOM 6246 C CA . GLN B 1 202 ? 7.641 -12.766 4.5 1 86.56 202 GLN B CA 1
ATOM 6247 C C . GLN B 1 202 ? 7.387 -14.25 4.25 1 86.56 202 GLN B C 1
ATOM 6249 O O . GLN B 1 202 ? 6.297 -14.758 4.531 1 86.56 202 GLN B O 1
ATOM 6254 N N . VAL B 1 203 ? 8.344 -14.938 3.748 1 88.62 203 VAL B N 1
ATOM 6255 C CA . VAL B 1 203 ? 8.242 -16.375 3.508 1 88.62 203 VAL B CA 1
ATOM 6256 C C . VAL B 1 203 ? 8.039 -17.109 4.832 1 88.62 203 VAL B C 1
ATOM 6258 O O . VAL B 1 203 ? 7.199 -18.016 4.926 1 88.62 203 VAL B O 1
ATOM 6261 N N . ASN B 1 204 ? 8.727 -16.656 5.812 1 90.62 204 ASN B N 1
ATOM 6262 C CA . ASN B 1 204 ? 8.633 -17.297 7.121 1 90.62 204 ASN B CA 1
ATOM 6263 C C . ASN B 1 204 ? 7.312 -16.969 7.812 1 90.62 204 ASN B C 1
ATOM 6265 O O . ASN B 1 204 ? 6.773 -17.781 8.562 1 90.62 204 ASN B O 1
ATOM 6269 N N . GLN B 1 205 ? 6.793 -15.82 7.531 1 85.5 205 GLN B N 1
ATOM 6270 C CA . GLN B 1 205 ? 5.492 -15.461 8.086 1 85.5 205 GLN B CA 1
ATOM 6271 C C . GLN B 1 205 ? 4.395 -16.375 7.543 1 85.5 205 GLN B C 1
ATOM 6273 O O . GLN B 1 205 ? 3.447 -16.703 8.258 1 85.5 205 GLN B O 1
ATOM 6278 N N . ILE B 1 206 ? 4.523 -16.703 6.34 1 87.44 206 ILE B N 1
ATOM 6279 C CA . ILE B 1 206 ? 3.574 -17.625 5.715 1 87.44 206 ILE B CA 1
ATOM 6280 C C . ILE B 1 206 ? 3.639 -18.984 6.406 1 87.44 206 ILE B C 1
ATOM 6282 O O . ILE B 1 206 ? 2.605 -19.578 6.711 1 87.44 206 ILE B O 1
ATOM 6286 N N . ARG B 1 207 ? 4.852 -19.422 6.695 1 90.19 207 ARG B N 1
ATOM 6287 C CA . ARG B 1 207 ? 5.031 -20.688 7.395 1 90.19 207 ARG B CA 1
ATOM 6288 C C . ARG B 1 207 ? 4.449 -20.625 8.805 1 90.19 207 ARG B C 1
ATOM 6290 O O . ARG B 1 207 ? 3.836 -21.578 9.273 1 90.19 207 ARG B O 1
ATOM 6297 N N . ASP B 1 208 ? 4.594 -19.484 9.406 1 84.94 208 ASP B N 1
ATOM 6298 C CA . ASP B 1 208 ? 4.059 -19.297 10.75 1 84.94 208 ASP B CA 1
ATOM 6299 C C . ASP B 1 208 ? 2.531 -19.375 10.75 1 84.94 208 ASP B C 1
ATOM 6301 O O . ASP B 1 208 ? 1.935 -19.938 11.672 1 84.94 208 ASP B O 1
ATOM 6305 N N . SER B 1 209 ? 2 -18.875 9.75 1 80.5 209 SER B N 1
ATOM 6306 C CA . SER B 1 209 ? 0.544 -18.891 9.648 1 80.5 209 SER B CA 1
ATOM 6307 C C . SER B 1 209 ? 0.013 -20.297 9.461 1 80.5 209 SER B C 1
ATOM 6309 O O . SER B 1 209 ? -1.108 -20.609 9.867 1 80.5 209 SER B O 1
ATOM 6311 N N . LEU B 1 210 ? 0.775 -21.141 8.828 1 85.69 210 LEU B N 1
ATOM 6312 C CA . LEU B 1 210 ? 0.338 -22.5 8.539 1 85.69 210 LEU B CA 1
ATOM 6313 C C . LEU B 1 210 ? 0.719 -23.438 9.68 1 85.69 210 LEU B C 1
ATOM 6315 O O . LEU B 1 210 ? 0.295 -24.594 9.695 1 85.69 210 LEU B O 1
ATOM 6319 N N . ALA B 1 211 ? 1.547 -22.938 10.547 1 75.75 211 ALA B N 1
ATOM 6320 C CA . ALA B 1 211 ? 1.988 -23.766 11.664 1 75.75 211 ALA B CA 1
ATOM 6321 C C . ALA B 1 211 ? 0.801 -24.25 12.492 1 75.75 211 ALA B C 1
ATOM 6323 O O . ALA B 1 211 ? 0.828 -25.344 13.039 1 75.75 211 ALA B O 1
ATOM 6324 N N . ILE B 1 212 ? -0.216 -23.484 12.547 1 67.38 212 ILE B N 1
ATOM 6325 C CA . ILE B 1 212 ? -1.415 -23.844 13.289 1 67.38 212 ILE B CA 1
ATOM 6326 C C . ILE B 1 212 ? -2.055 -25.094 12.68 1 67.38 212 ILE B C 1
ATOM 6328 O O . ILE B 1 212 ? -2.635 -25.922 13.391 1 67.38 212 ILE B O 1
ATOM 6332 N N . MET B 1 213 ? -1.875 -25.156 11.359 1 69 213 MET B N 1
ATOM 6333 C CA . MET B 1 213 ? -2.424 -26.312 10.664 1 69 213 MET B CA 1
ATOM 6334 C C . MET B 1 213 ? -1.458 -27.5 10.727 1 69 213 MET B C 1
ATOM 6336 O O . MET B 1 213 ? -1.846 -28.641 10.461 1 69 213 MET B O 1
ATOM 6340 N N . GLY B 1 214 ? -0.218 -27.219 10.977 1 60.69 214 GLY B N 1
ATOM 6341 C CA . GLY B 1 214 ? 0.866 -28.188 10.844 1 60.69 214 GLY B CA 1
ATOM 6342 C C . GLY B 1 214 ? 0.652 -29.438 11.664 1 60.69 214 GLY B C 1
ATOM 6343 O O . GLY B 1 214 ? 0.874 -30.547 11.172 1 60.69 214 GLY B O 1
ATOM 6344 N N . ASP B 1 215 ? 0.153 -29.281 12.781 1 65.81 215 ASP B N 1
ATOM 6345 C CA . ASP B 1 215 ? -0.026 -30.469 13.594 1 65.81 215 ASP B CA 1
ATOM 6346 C C . ASP B 1 215 ? -1.16 -31.344 13.047 1 65.81 215 ASP B C 1
ATOM 6348 O O . ASP B 1 215 ? -1.219 -32.531 13.32 1 65.81 215 ASP B O 1
ATOM 6352 N N . ASN B 1 216 ? -1.835 -30.844 12.141 1 78.81 216 ASN B N 1
ATOM 6353 C CA . ASN B 1 216 ? -2.996 -31.531 11.586 1 78.81 216 ASN B CA 1
ATOM 6354 C C . ASN B 1 216 ? -2.826 -31.797 10.094 1 78.81 216 ASN B C 1
ATOM 6356 O O . ASN B 1 216 ? -3.809 -31.828 9.352 1 78.81 216 ASN B O 1
ATOM 6360 N N . SER B 1 217 ? -1.55 -31.922 9.742 1 86.56 217 SER B N 1
ATOM 6361 C CA . SER B 1 217 ? -1.333 -32.062 8.312 1 86.56 217 SER B CA 1
ATOM 6362 C C . SER B 1 217 ? -0.695 -33.438 7.988 1 86.56 217 SER B C 1
ATOM 6364 O O . SER B 1 217 ? 0.16 -33.906 8.734 1 86.56 217 SER B O 1
ATOM 6366 N N . THR B 1 218 ? -1.229 -34.094 7.062 1 91.44 218 THR B N 1
ATOM 6367 C CA . THR B 1 218 ? -0.704 -35.344 6.52 1 91.44 218 THR B CA 1
ATOM 6368 C C . THR B 1 218 ? -0.462 -35.219 5.02 1 91.44 218 THR B C 1
ATOM 6370 O O . THR B 1 218 ? -1.1 -34.406 4.348 1 91.44 218 THR B O 1
ATOM 6373 N N . ALA B 1 219 ? 0.531 -35.938 4.543 1 93.69 219 ALA B N 1
ATOM 6374 C CA . ALA B 1 219 ? 0.856 -35.906 3.121 1 93.69 219 ALA B CA 1
ATOM 6375 C C . ALA B 1 219 ? 0.794 -37.281 2.496 1 93.69 219 ALA B C 1
ATOM 6377 O O . ALA B 1 219 ? 1.147 -38.281 3.139 1 93.69 219 ALA B O 1
ATOM 6378 N N . PHE B 1 220 ? 0.299 -37.344 1.347 1 95.31 220 PHE B N 1
ATOM 6379 C CA . PHE B 1 220 ? 0.135 -38.594 0.598 1 95.31 220 PHE B CA 1
ATOM 6380 C C . PHE B 1 220 ? 0.37 -38.344 -0.89 1 95.31 220 PHE B C 1
ATOM 6382 O O . PHE B 1 220 ? 0.283 -37.219 -1.369 1 95.31 220 PHE B O 1
ATOM 6389 N N . SER B 1 221 ? 0.772 -39.312 -1.675 1 93.75 221 SER B N 1
ATOM 6390 C CA . SER B 1 221 ? 0.986 -39.156 -3.109 1 93.75 221 SER B CA 1
ATOM 6391 C C . SER B 1 221 ? 0.336 -40.281 -3.895 1 93.75 221 SER B C 1
ATOM 6393 O O . SER B 1 221 ? 0.173 -41.406 -3.379 1 93.75 221 SER B O 1
ATOM 6395 N N . LEU B 1 222 ? -0.088 -40 -5.023 1 94.19 222 LEU B N 1
ATOM 6396 C CA . LEU B 1 222 ? -0.634 -40.938 -5.984 1 94.19 222 LEU B CA 1
ATOM 6397 C C . LEU B 1 222 ? 0.145 -40.906 -7.297 1 94.19 222 LEU B C 1
ATOM 6399 O O . LEU B 1 222 ? 0.432 -39.812 -7.816 1 94.19 222 LEU B O 1
ATOM 6403 N N . PRO B 1 223 ? 0.564 -42.031 -7.742 1 90.69 223 PRO B N 1
ATOM 6404 C CA . PRO B 1 223 ? 1.19 -42.031 -9.07 1 90.69 223 PRO B CA 1
ATOM 6405 C C . PRO B 1 223 ? 0.191 -41.781 -10.195 1 90.69 223 PRO B C 1
ATOM 6407 O O . PRO B 1 223 ? -1.018 -41.719 -9.953 1 90.69 223 PRO B O 1
ATOM 6410 N N . GLN B 1 224 ? 0.682 -41.5 -11.367 1 86.94 224 GLN B N 1
ATOM 6411 C CA . GLN B 1 224 ? -0.201 -41.312 -12.516 1 86.94 224 GLN B CA 1
ATOM 6412 C C . GLN B 1 224 ? -0.903 -42.625 -12.891 1 86.94 224 GLN B C 1
ATOM 6414 O O . GLN B 1 224 ? -0.259 -43.656 -13.023 1 86.94 224 GLN B O 1
ATOM 6419 N N . PRO B 1 225 ? -2.191 -42.531 -12.992 1 86.38 225 PRO B N 1
ATOM 6420 C CA . PRO B 1 225 ? -2.957 -43.75 -13.227 1 86.38 225 PRO B CA 1
ATOM 6421 C C . PRO B 1 225 ? -2.68 -44.375 -14.594 1 86.38 225 PRO B C 1
ATOM 6423 O O . PRO B 1 225 ? -2.654 -45.625 -14.719 1 86.38 225 PRO B O 1
ATOM 6426 N N . HIS B 1 226 ? -2.564 -43.594 -15.594 1 84.38 226 HIS B N 1
ATOM 6427 C CA . HIS B 1 226 ? -2.398 -44.062 -16.969 1 84.38 226 HIS B CA 1
ATOM 6428 C C . HIS B 1 226 ? -1.789 -42.969 -17.859 1 84.38 226 HIS B C 1
ATOM 6430 O O . HIS B 1 226 ? -1.882 -41.781 -17.531 1 84.38 226 HIS B O 1
ATOM 6436 N N . LEU B 1 227 ? -1.156 -43.375 -18.906 1 78.94 227 LEU B N 1
ATOM 6437 C CA . LEU B 1 227 ? -0.561 -42.406 -19.844 1 78.94 227 LEU B CA 1
ATOM 6438 C C . LEU B 1 227 ? -1.64 -41.625 -20.578 1 78.94 227 LEU B C 1
ATOM 6440 O O . LEU B 1 227 ? -1.531 -40.406 -20.75 1 78.94 227 LEU B O 1
ATOM 6444 N N . MET B 1 228 ? -2.674 -42.375 -21.078 1 79.88 228 MET B N 1
ATOM 6445 C CA . MET B 1 228 ? -3.781 -41.75 -21.781 1 79.88 228 MET B CA 1
ATOM 6446 C C . MET B 1 228 ? -4.809 -41.188 -20.797 1 79.88 228 MET B C 1
ATOM 6448 O O . MET B 1 228 ? -5.824 -41.844 -20.531 1 79.88 228 MET B O 1
ATOM 6452 N N . ARG B 1 229 ? -4.66 -39.969 -20.438 1 82.5 229 ARG B N 1
ATOM 6453 C CA . ARG B 1 229 ? -5.449 -39.375 -19.375 1 82.5 229 ARG B CA 1
ATOM 6454 C C . ARG B 1 229 ? -6.852 -39.031 -19.859 1 82.5 229 ARG B C 1
ATOM 6456 O O . ARG B 1 229 ? -7.781 -38.938 -19.047 1 82.5 229 ARG B O 1
ATOM 6463 N N . THR B 1 230 ? -7.027 -38.781 -21.141 1 79.5 230 THR B N 1
ATOM 6464 C CA . THR B 1 230 ? -8.344 -38.438 -21.672 1 79.5 230 THR B CA 1
ATOM 6465 C C . THR B 1 230 ? -9.258 -39.656 -21.672 1 79.5 230 THR B C 1
ATOM 6467 O O . THR B 1 230 ? -10.477 -39.531 -21.781 1 79.5 230 THR B O 1
ATOM 6470 N N . LYS B 1 231 ? -8.703 -40.812 -21.5 1 80.06 231 LYS B N 1
ATOM 6471 C CA . LYS B 1 231 ? -9.492 -42.062 -21.547 1 80.06 231 LYS B CA 1
ATOM 6472 C C . LYS B 1 231 ? -9.68 -42.625 -20.141 1 80.06 231 LYS B C 1
ATOM 6474 O O . LYS B 1 231 ? -10.133 -43.781 -20 1 80.06 231 LYS B O 1
ATOM 6479 N N . LEU B 1 232 ? -9.367 -41.875 -19.203 1 80.56 232 LEU B N 1
ATOM 6480 C CA . LEU B 1 232 ? -9.414 -42.375 -17.844 1 80.56 232 LEU B CA 1
ATOM 6481 C C . LEU B 1 232 ? -10.828 -42.781 -17.453 1 80.56 232 LEU B C 1
ATOM 6483 O O . LEU B 1 232 ? -11.031 -43.719 -16.672 1 80.56 232 LEU B O 1
ATOM 6487 N N . CYS B 1 233 ? -11.742 -42.062 -17.984 1 80.56 233 CYS B N 1
ATOM 6488 C CA . CYS B 1 233 ? -13.141 -42.344 -17.641 1 80.56 233 CYS B CA 1
ATOM 6489 C C . CYS B 1 233 ? -13.594 -43.656 -18.234 1 80.56 233 CYS B C 1
ATOM 6491 O O . CYS B 1 233 ? -14.547 -44.25 -17.75 1 80.56 233 CYS B O 1
ATOM 6493 N N . ASP B 1 234 ? -12.906 -44.094 -19.234 1 82 234 ASP B N 1
ATOM 6494 C CA . ASP B 1 234 ? -13.305 -45.312 -19.922 1 82 234 ASP B CA 1
ATOM 6495 C C . ASP B 1 234 ? -12.516 -46.5 -19.406 1 82 234 ASP B C 1
ATOM 6497 O O . ASP B 1 234 ? -12.812 -47.656 -19.75 1 82 234 ASP B O 1
ATOM 6501 N N . LEU B 1 235 ? -11.547 -46.188 -18.609 1 83.25 235 LEU B N 1
ATOM 6502 C CA . LEU B 1 235 ? -10.664 -47.25 -18.141 1 83.25 235 LEU B CA 1
ATOM 6503 C C . LEU B 1 235 ? -11.172 -47.844 -16.844 1 83.25 235 LEU B C 1
ATOM 6505 O O . LEU B 1 235 ? -11.672 -47.125 -15.977 1 83.25 235 LEU B O 1
ATOM 6509 N N . LYS B 1 236 ? -11.109 -49.156 -16.766 1 83.19 236 LYS B N 1
ATOM 6510 C CA . LYS B 1 236 ? -11.445 -49.844 -15.531 1 83.19 236 LYS B CA 1
ATOM 6511 C C . LYS B 1 236 ? -10.211 -50.062 -14.664 1 83.19 236 LYS B C 1
ATOM 6513 O O . LYS B 1 236 ? -9.094 -49.781 -15.094 1 83.19 236 LYS B O 1
ATOM 6518 N N . ASP B 1 237 ? -10.453 -50.469 -13.43 1 84.25 237 ASP B N 1
ATOM 6519 C CA . ASP B 1 237 ? -9.367 -50.656 -12.477 1 84.25 237 ASP B CA 1
ATOM 6520 C C . ASP B 1 237 ? -8.305 -51.625 -13.031 1 84.25 237 ASP B C 1
ATOM 6522 O O . ASP B 1 237 ? -7.117 -51.469 -12.758 1 84.25 237 ASP B O 1
ATOM 6526 N N . GLU B 1 238 ? -8.734 -52.5 -13.805 1 85.12 238 GLU B N 1
ATOM 6527 C CA . GLU B 1 238 ? -7.812 -53.5 -14.359 1 85.12 238 GLU B CA 1
ATOM 6528 C C . GLU B 1 238 ? -6.875 -52.875 -15.383 1 85.12 238 GLU B C 1
ATOM 6530 O O . GLU B 1 238 ? -5.762 -53.375 -15.594 1 85.12 238 GLU B O 1
ATOM 6535 N N . ASP B 1 239 ? -7.359 -51.844 -15.93 1 85.94 239 ASP B N 1
ATOM 6536 C CA . ASP B 1 239 ? -6.59 -51.188 -16.969 1 85.94 239 ASP B CA 1
ATOM 6537 C C . ASP B 1 239 ? -5.668 -50.125 -16.391 1 85.94 239 ASP B C 1
ATOM 6539 O O . ASP B 1 239 ? -4.777 -49.625 -17.078 1 85.94 239 ASP B O 1
ATOM 6543 N N . LEU B 1 240 ? -5.918 -49.781 -15.18 1 86.44 240 LEU B N 1
ATOM 6544 C CA . LEU B 1 240 ? -5.09 -48.781 -14.523 1 86.44 240 LEU B CA 1
ATOM 6545 C C . LEU B 1 240 ? -3.824 -49.406 -13.945 1 86.44 240 LEU B C 1
ATOM 6547 O O . LEU B 1 240 ? -3.762 -50.625 -13.766 1 86.44 240 LEU B O 1
ATOM 6551 N N . ASP B 1 241 ? -2.807 -48.594 -13.805 1 86.19 241 ASP B N 1
ATOM 6552 C CA . ASP B 1 241 ? -1.584 -49.094 -13.172 1 86.19 241 ASP B CA 1
ATOM 6553 C C . ASP B 1 241 ? -1.879 -49.688 -11.805 1 86.19 241 ASP B C 1
ATOM 6555 O O . ASP B 1 241 ? -2.598 -49.094 -11 1 86.19 241 ASP B O 1
ATOM 6559 N N . SER B 1 242 ? -1.375 -50.875 -11.484 1 89.5 242 SER B N 1
ATOM 6560 C CA . SER B 1 242 ? -1.661 -51.594 -10.25 1 89.5 242 SER B CA 1
ATOM 6561 C C . SER B 1 242 ? -1.195 -50.812 -9.031 1 89.5 242 SER B C 1
ATOM 6563 O O . SER B 1 242 ? -1.839 -50.844 -7.98 1 89.5 242 SER B O 1
ATOM 6565 N N . THR B 1 243 ? -0.053 -50.156 -9.18 1 89.75 243 THR B N 1
ATOM 6566 C CA . THR B 1 243 ? 0.449 -49.344 -8.07 1 89.75 243 THR B CA 1
ATOM 6567 C C . THR B 1 243 ? -0.516 -48.219 -7.738 1 89.75 243 THR B C 1
ATOM 6569 O O . THR B 1 243 ? -0.694 -47.875 -6.57 1 89.75 243 THR B O 1
ATOM 6572 N N . TYR B 1 244 ? -1.135 -47.688 -8.75 1 92.25 244 TYR B N 1
ATOM 6573 C CA . TYR B 1 244 ? -2.102 -46.594 -8.547 1 92.25 244 TYR B CA 1
ATOM 6574 C C . TYR B 1 244 ? -3.32 -47.125 -7.781 1 92.25 244 TYR B C 1
ATOM 6576 O O . TYR B 1 244 ? -3.799 -46.438 -6.855 1 92.25 244 TYR B O 1
ATOM 6584 N N . VAL B 1 245 ? -3.84 -48.25 -8.164 1 93.12 245 VAL B N 1
ATOM 6585 C CA . VAL B 1 245 ? -5.035 -48.812 -7.543 1 93.12 245 VAL B CA 1
ATOM 6586 C C . VAL B 1 245 ? -4.766 -49.094 -6.07 1 93.12 245 VAL B C 1
ATOM 6588 O O . VAL B 1 245 ? -5.598 -48.812 -5.207 1 93.12 245 VAL B O 1
ATOM 6591 N N . ALA B 1 246 ? -3.627 -49.656 -5.805 1 94.56 246 ALA B N 1
ATOM 6592 C CA . ALA B 1 246 ? -3.264 -49.969 -4.422 1 94.56 246 ALA B CA 1
ATOM 6593 C C . ALA B 1 246 ? -3.152 -48.688 -3.586 1 94.56 246 ALA B C 1
ATOM 6595 O O . ALA B 1 246 ? -3.643 -48.656 -2.457 1 94.56 246 ALA B O 1
ATOM 6596 N N . ARG B 1 247 ? -2.49 -47.719 -4.109 1 94.5 247 ARG B N 1
ATOM 6597 C CA . ARG B 1 247 ? -2.295 -46.469 -3.398 1 94.5 247 ARG B CA 1
ATOM 6598 C C . ARG B 1 247 ? -3.615 -45.719 -3.23 1 94.5 247 ARG B C 1
ATOM 6600 O O . ARG B 1 247 ? -3.826 -45.031 -2.227 1 94.5 247 ARG B O 1
ATOM 6607 N N . ARG B 1 248 ? -4.422 -45.781 -4.273 1 95.06 248 ARG B N 1
ATOM 6608 C CA . ARG B 1 248 ? -5.746 -45.188 -4.191 1 95.06 248 ARG B CA 1
ATOM 6609 C C . ARG B 1 248 ? -6.543 -45.75 -3.025 1 95.06 248 ARG B C 1
ATOM 6611 O O . ARG B 1 248 ? -7.188 -45.031 -2.279 1 95.06 248 ARG B O 1
ATOM 6618 N N . ASP B 1 249 ? -6.5 -47.062 -2.844 1 95.44 249 ASP B N 1
ATOM 6619 C CA . ASP B 1 249 ? -7.211 -47.688 -1.745 1 95.44 249 ASP B CA 1
ATOM 6620 C C . ASP B 1 249 ? -6.613 -47.312 -0.397 1 95.44 249 ASP B C 1
ATOM 6622 O O . ASP B 1 249 ? -7.336 -47.156 0.592 1 95.44 249 ASP B O 1
ATOM 6626 N N . GLN B 1 250 ? -5.359 -47.156 -0.369 1 96.56 250 GLN B N 1
ATOM 6627 C CA . GLN B 1 250 ? -4.711 -46.656 0.845 1 96.56 250 GLN B CA 1
ATOM 6628 C C . GLN B 1 250 ? -5.156 -45.25 1.18 1 96.56 250 GLN B C 1
ATOM 6630 O O . GLN B 1 250 ? -5.305 -44.906 2.352 1 96.56 250 GLN B O 1
ATOM 6635 N N . LEU B 1 251 ? -5.258 -44.469 0.158 1 96.75 251 LEU B N 1
ATOM 6636 C CA . LEU B 1 251 ? -5.723 -43.094 0.349 1 96.75 251 LEU B CA 1
ATOM 6637 C C . LEU B 1 251 ? -7.133 -43.062 0.936 1 96.75 251 LEU B C 1
ATOM 6639 O O . LEU B 1 251 ? -7.426 -42.281 1.827 1 96.75 251 LEU B O 1
ATOM 6643 N N . LYS B 1 252 ? -7.996 -43.938 0.434 1 95.44 252 LYS B N 1
ATOM 6644 C CA . LYS B 1 252 ? -9.359 -44.031 0.952 1 95.44 252 LYS B CA 1
ATOM 6645 C C . LYS B 1 252 ? -9.352 -44.344 2.447 1 95.44 252 LYS B C 1
ATOM 6647 O O . LYS B 1 252 ? -10.102 -43.719 3.213 1 95.44 252 LYS B O 1
ATOM 6652 N N . LYS B 1 253 ? -8.547 -45.25 2.818 1 95.25 253 LYS B N 1
ATOM 6653 C CA . LYS B 1 253 ? -8.445 -45.625 4.223 1 95.25 253 LYS B CA 1
ATOM 6654 C C . LYS B 1 253 ? -7.895 -44.5 5.066 1 95.25 253 LYS B C 1
ATOM 6656 O O . LYS B 1 253 ? -8.344 -44.25 6.188 1 95.25 253 LYS B O 1
ATOM 6661 N N . LEU B 1 254 ? -6.953 -43.844 4.504 1 95.75 254 LEU B N 1
ATOM 6662 C CA . LEU B 1 254 ? -6.352 -42.719 5.207 1 95.75 254 LEU B CA 1
ATOM 6663 C C . LEU B 1 254 ? -7.379 -41.625 5.457 1 95.75 254 LEU B C 1
ATOM 6665 O O . LEU B 1 254 ? -7.477 -41.094 6.566 1 95.75 254 LEU B O 1
ATOM 6669 N N . VAL B 1 255 ? -8.125 -41.25 4.43 1 95.31 255 VAL B N 1
ATOM 6670 C CA . VAL B 1 255 ? -9.133 -40.188 4.551 1 95.31 255 VAL B CA 1
ATOM 6671 C C . VAL B 1 255 ? -10.172 -40.594 5.586 1 95.31 255 VAL B C 1
ATOM 6673 O O . VAL B 1 255 ? -10.562 -39.781 6.43 1 95.31 255 VAL B O 1
ATOM 6676 N N . ALA B 1 256 ? -10.57 -41.844 5.582 1 92.69 256 ALA B N 1
ATOM 6677 C CA . ALA B 1 256 ? -11.555 -42.344 6.531 1 92.69 256 ALA B CA 1
ATOM 6678 C C . ALA B 1 256 ? -11.023 -42.281 7.961 1 92.69 256 ALA B C 1
ATOM 6680 O O . ALA B 1 256 ? -11.781 -42 8.898 1 92.69 256 ALA B O 1
ATOM 6681 N N . SER B 1 257 ? -9.797 -42.469 8.109 1 92.38 257 SER B N 1
ATOM 6682 C CA . SER B 1 257 ? -9.203 -42.531 9.438 1 92.38 257 SER B CA 1
ATOM 6683 C C . SER B 1 257 ? -9.094 -41.156 10.062 1 92.38 257 SER B C 1
ATOM 6685 O O . SER B 1 257 ? -9.133 -41 11.281 1 92.38 257 SER B O 1
ATOM 6687 N N . ILE B 1 258 ? -8.961 -40.125 9.289 1 92.19 258 ILE B N 1
ATOM 6688 C CA . ILE B 1 258 ? -8.727 -38.812 9.836 1 92.19 258 ILE B CA 1
ATOM 6689 C C . ILE B 1 258 ? -10.039 -38.031 9.883 1 92.19 258 ILE B C 1
ATOM 6691 O O . ILE B 1 258 ? -10.094 -36.906 10.438 1 92.19 258 ILE B O 1
ATOM 6695 N N . LEU B 1 259 ? -11.086 -38.562 9.406 1 93.25 259 LEU B N 1
ATOM 6696 C CA . LEU B 1 259 ? -12.383 -37.906 9.328 1 93.25 259 LEU B CA 1
ATOM 6697 C C . LEU B 1 259 ? -13 -37.75 10.719 1 93.25 259 LEU B C 1
ATOM 6699 O O . LEU B 1 259 ? -12.953 -38.688 11.523 1 93.25 259 LEU B O 1
ATOM 6703 N N . ARG B 1 260 ? -13.484 -36.594 11.016 1 92.44 260 ARG B N 1
ATOM 6704 C CA . ARG B 1 260 ? -14.25 -36.281 12.219 1 92.44 260 ARG B CA 1
ATOM 6705 C C . ARG B 1 260 ? -15.406 -35.344 11.891 1 92.44 260 ARG B C 1
ATOM 6707 O O . ARG B 1 260 ? -15.336 -34.562 10.945 1 92.44 260 ARG B O 1
ATOM 6714 N N . PRO B 1 261 ? -16.5 -35.5 12.609 1 93.25 261 PRO B N 1
ATOM 6715 C CA . PRO B 1 261 ? -17.594 -34.562 12.359 1 93.25 261 PRO B CA 1
ATOM 6716 C C . PRO B 1 261 ? -17.203 -33.094 12.547 1 93.25 261 PRO B C 1
ATOM 6718 O O . PRO B 1 261 ? -16.344 -32.781 13.383 1 93.25 261 PRO B O 1
ATOM 6721 N N . LYS B 1 262 ? -17.781 -32.281 11.766 1 92 262 LYS B N 1
ATOM 6722 C CA . LYS B 1 262 ? -17.516 -30.844 11.852 1 92 262 LYS B CA 1
ATOM 6723 C C . LYS B 1 262 ? -18.047 -30.266 13.156 1 92 262 LYS B C 1
ATOM 6725 O O . LYS B 1 262 ? -19.219 -30.453 13.492 1 92 262 LYS B O 1
ATOM 6730 N N . ILE B 1 263 ? -17.156 -29.609 13.867 1 89.12 263 ILE B N 1
ATOM 6731 C CA . ILE B 1 263 ? -17.547 -29.016 15.148 1 89.12 263 ILE B CA 1
ATOM 6732 C C . ILE B 1 263 ? -17.516 -27.484 15.023 1 89.12 263 ILE B C 1
ATOM 6734 O O . ILE B 1 263 ? -16.516 -26.906 14.586 1 89.12 263 ILE B O 1
ATOM 6738 N N . VAL B 1 264 ? -18.578 -26.906 15.281 1 88 264 VAL B N 1
ATOM 6739 C CA . VAL B 1 264 ? -18.688 -25.453 15.336 1 88 264 VAL B CA 1
ATOM 6740 C C . VAL B 1 264 ? -19.156 -25.016 16.719 1 88 264 VAL B C 1
ATOM 6742 O O . VAL B 1 264 ? -20.25 -25.422 17.156 1 88 264 VAL B O 1
ATOM 6745 N N . GLN B 1 265 ? -18.328 -24.312 17.422 1 86.5 265 GLN B N 1
ATOM 6746 C CA . GLN B 1 265 ? -18.625 -23.859 18.781 1 86.5 265 GLN B CA 1
ATOM 6747 C C . GLN B 1 265 ? -18.953 -25.047 19.688 1 86.5 265 GLN B C 1
ATOM 6749 O O . GLN B 1 265 ? -19.938 -25.016 20.406 1 86.5 265 GLN B O 1
ATOM 6754 N N . GLY B 1 266 ? -18.281 -26.094 19.5 1 82.69 266 GLY B N 1
ATOM 6755 C CA . GLY B 1 266 ? -18.359 -27.25 20.391 1 82.69 266 GLY B CA 1
ATOM 6756 C C . GLY B 1 266 ? -19.484 -28.188 20.062 1 82.69 266 GLY B C 1
ATOM 6757 O O . GLY B 1 266 ? -19.703 -29.172 20.766 1 82.69 266 GLY B O 1
ATOM 6758 N N . LYS B 1 267 ? -20.219 -27.906 19.016 1 89.19 267 LYS B N 1
ATOM 6759 C CA . LYS B 1 267 ? -21.344 -28.766 18.641 1 89.19 267 LYS B CA 1
ATOM 6760 C C . LYS B 1 267 ? -21.172 -29.312 17.219 1 89.19 267 LYS B C 1
ATOM 6762 O O . LYS B 1 267 ? -20.578 -28.656 16.359 1 89.19 267 LYS B O 1
ATOM 6767 N N . THR B 1 268 ? -21.75 -30.531 17.062 1 93.19 268 THR B N 1
ATOM 6768 C CA . THR B 1 268 ? -21.75 -31.109 15.719 1 93.19 268 THR B CA 1
ATOM 6769 C C . THR B 1 268 ? -22.906 -30.547 14.891 1 93.19 268 THR B C 1
ATOM 6771 O O . THR B 1 268 ? -23.906 -30.094 15.438 1 93.19 268 THR B O 1
ATOM 6774 N N . LEU B 1 269 ? -22.766 -30.531 13.625 1 94.88 269 LEU B N 1
ATOM 6775 C CA . LEU B 1 269 ? -23.766 -29.938 12.734 1 94.88 269 LEU B CA 1
ATOM 6776 C C . LEU B 1 269 ? -24.547 -31.016 12 1 94.88 269 LEU B C 1
ATOM 6778 O O . LEU B 1 269 ? -23.969 -31.969 11.477 1 94.88 269 LEU B O 1
ATOM 6782 N N . ASN B 1 270 ? -25.828 -30.859 12.023 1 95.75 270 ASN B N 1
ATOM 6783 C CA . ASN B 1 270 ? -26.672 -31.672 11.141 1 95.75 270 ASN B CA 1
ATOM 6784 C C . ASN B 1 270 ? -26.906 -30.969 9.805 1 95.75 270 ASN B C 1
ATOM 6786 O O . ASN B 1 270 ? -26.25 -29.969 9.5 1 95.75 270 ASN B O 1
ATOM 6790 N N . GLY B 1 271 ? -27.719 -31.484 8.969 1 95.62 271 GLY B N 1
ATOM 6791 C CA . GLY B 1 271 ? -27.906 -30.953 7.637 1 95.62 271 GLY B CA 1
ATOM 6792 C C . GLY B 1 271 ? -28.406 -29.516 7.637 1 95.62 271 GLY B C 1
ATOM 6793 O O . GLY B 1 271 ? -27.812 -28.656 6.988 1 95.62 271 GLY B O 1
ATOM 6794 N N . LYS B 1 272 ? -29.422 -29.234 8.398 1 96.06 272 LYS B N 1
ATOM 6795 C CA . LYS B 1 272 ? -30 -27.891 8.453 1 96.06 272 LYS B CA 1
ATOM 6796 C C . LYS B 1 272 ? -29.016 -26.891 9.062 1 96.06 272 LYS B C 1
ATOM 6798 O O . LYS B 1 272 ? -28.891 -25.766 8.586 1 96.06 272 LYS B O 1
ATOM 6803 N N . GLU B 1 273 ? -28.406 -27.359 10.086 1 95.69 273 GLU B N 1
ATOM 6804 C CA . GLU B 1 273 ? -27.422 -26.5 10.727 1 95.69 273 GLU B CA 1
ATOM 6805 C C . GLU B 1 273 ? -26.234 -26.219 9.805 1 95.69 273 GLU B C 1
ATOM 6807 O O . GLU B 1 273 ? -25.672 -25.125 9.805 1 95.69 273 GLU B O 1
ATOM 6812 N N . PHE B 1 274 ? -25.844 -27.188 9.086 1 95.81 274 PHE B N 1
ATOM 6813 C CA . PHE B 1 274 ? -24.75 -27.047 8.125 1 95.81 274 PHE B CA 1
ATOM 6814 C C . PHE B 1 274 ? -25.094 -26.016 7.066 1 95.81 274 PHE B C 1
ATOM 6816 O O . PHE B 1 274 ? -24.266 -25.172 6.727 1 95.81 274 PHE B O 1
ATOM 6823 N N . ILE B 1 275 ? -26.328 -26.062 6.617 1 95.94 275 ILE B N 1
ATOM 6824 C CA . ILE B 1 275 ? -26.781 -25.125 5.586 1 95.94 275 ILE B CA 1
ATOM 6825 C C . ILE B 1 275 ? -26.828 -23.703 6.16 1 95.94 275 ILE B C 1
ATOM 6827 O O . ILE B 1 275 ? -26.406 -22.75 5.5 1 95.94 275 ILE B O 1
ATOM 6831 N N . SER B 1 276 ? -27.297 -23.625 7.324 1 95.44 276 SER B N 1
ATOM 6832 C CA . SER B 1 276 ? -27.344 -22.312 7.973 1 95.44 276 SER B CA 1
ATOM 6833 C C . SER B 1 276 ? -25.953 -21.734 8.164 1 95.44 276 SER B C 1
ATOM 6835 O O . SER B 1 276 ? -25.734 -20.531 7.945 1 95.44 276 SER B O 1
ATOM 6837 N N . PHE B 1 277 ? -25.109 -22.531 8.586 1 94.62 277 PHE B N 1
ATOM 6838 C CA . PHE B 1 277 ? -23.719 -22.125 8.766 1 94.62 277 PHE B CA 1
ATOM 6839 C C . PHE B 1 277 ? -23.109 -21.688 7.438 1 94.62 277 PHE B C 1
ATOM 6841 O O . PHE B 1 277 ? -22.438 -20.656 7.359 1 94.62 277 PHE B O 1
ATOM 6848 N N . LEU B 1 278 ? -23.312 -22.453 6.426 1 95.69 278 LEU B N 1
ATOM 6849 C CA . LEU B 1 278 ? -22.844 -22.141 5.082 1 95.69 278 LEU B CA 1
ATOM 6850 C C . LEU B 1 278 ? -23.375 -20.781 4.617 1 95.69 278 LEU B C 1
ATOM 6852 O O . LEU B 1 278 ? -22.625 -19.969 4.066 1 95.69 278 LEU B O 1
ATOM 6856 N N . GLU B 1 279 ? -24.609 -20.562 4.871 1 95.75 279 GLU B N 1
ATOM 6857 C CA . GLU B 1 279 ? -25.234 -19.312 4.477 1 95.75 279 GLU B CA 1
ATOM 6858 C C . GLU B 1 279 ? -24.609 -18.125 5.203 1 95.75 279 GLU B C 1
ATOM 6860 O O . GLU B 1 279 ? -24.391 -17.078 4.602 1 95.75 279 GLU B O 1
ATOM 6865 N N . GLN B 1 280 ? -24.375 -18.266 6.434 1 95.25 280 GLN B N 1
ATOM 6866 C CA . GLN B 1 280 ? -23.797 -17.203 7.23 1 95.25 280 GLN B CA 1
ATOM 6867 C C . GLN B 1 280 ? -22.391 -16.859 6.742 1 95.25 280 GLN B C 1
ATOM 6869 O O . GLN B 1 280 ? -22.047 -15.68 6.598 1 95.25 280 GLN B O 1
ATOM 6874 N N . ILE B 1 281 ? -21.625 -17.875 6.555 1 94.62 281 ILE B N 1
ATOM 6875 C CA . ILE B 1 281 ? -20.25 -17.656 6.117 1 94.62 281 ILE B CA 1
ATOM 6876 C C . ILE B 1 281 ? -20.25 -17.047 4.723 1 94.62 281 ILE B C 1
ATOM 6878 O O . ILE B 1 281 ? -19.453 -16.141 4.441 1 94.62 281 ILE B O 1
ATOM 6882 N N . LEU B 1 282 ? -21.078 -17.547 3.873 1 95.25 282 LEU B N 1
ATOM 6883 C CA . LEU B 1 282 ? -21.156 -17.016 2.516 1 95.25 282 LEU B CA 1
ATOM 6884 C C . LEU B 1 282 ? -21.547 -15.547 2.527 1 95.25 282 LEU B C 1
ATOM 6886 O O . LEU B 1 282 ? -21 -14.75 1.755 1 95.25 282 LEU B O 1
ATOM 6890 N N . ASP B 1 283 ? -22.469 -15.195 3.361 1 94.56 283 ASP B N 1
ATOM 6891 C CA . ASP B 1 283 ? -22.891 -13.805 3.486 1 94.56 283 ASP B CA 1
ATOM 6892 C C . ASP B 1 283 ? -21.734 -12.922 3.963 1 94.56 283 ASP B C 1
ATOM 6894 O O . ASP B 1 283 ? -21.547 -11.82 3.455 1 94.56 283 ASP B O 1
ATOM 6898 N N . ALA B 1 284 ? -21.047 -13.406 4.898 1 92.38 284 ALA B N 1
ATOM 6899 C CA . ALA B 1 284 ? -19.891 -12.672 5.414 1 92.38 284 ALA B CA 1
ATOM 6900 C C . ALA B 1 284 ? -18.828 -12.492 4.332 1 92.38 284 ALA B C 1
ATOM 6902 O O . ALA B 1 284 ? -18.234 -11.422 4.215 1 92.38 284 ALA B O 1
ATOM 6903 N N . LEU B 1 285 ? -18.594 -13.508 3.551 1 92.81 285 LEU B N 1
ATOM 6904 C CA . LEU B 1 285 ? -17.594 -13.469 2.486 1 92.81 285 LEU B CA 1
ATOM 6905 C C . LEU B 1 285 ? -18.016 -12.5 1.384 1 92.81 285 LEU B C 1
ATOM 6907 O O . LEU B 1 285 ? -17.188 -11.805 0.812 1 92.81 285 LEU B O 1
ATOM 6911 N N . ASN B 1 286 ? -19.266 -12.508 1.082 1 91.81 286 ASN B N 1
ATOM 6912 C CA . ASN B 1 286 ? -19.766 -11.641 0.025 1 91.81 286 ASN B CA 1
ATOM 6913 C C . ASN B 1 286 ? -19.734 -10.172 0.446 1 91.81 286 ASN B C 1
ATOM 6915 O O . ASN B 1 286 ? -19.484 -9.289 -0.377 1 91.81 286 ASN B O 1
ATOM 6919 N N . LYS B 1 287 ? -19.984 -9.922 1.678 1 88.31 287 LYS B N 1
ATOM 6920 C CA . LYS B 1 287 ? -20 -8.555 2.195 1 88.31 287 LYS B CA 1
ATOM 6921 C C . LYS B 1 287 ? -18.594 -8.07 2.514 1 88.31 287 LYS B C 1
ATOM 6923 O O . LYS B 1 287 ? -18.312 -6.871 2.438 1 88.31 287 LYS B O 1
ATOM 6928 N N . GLY B 1 288 ? -17.781 -8.992 2.785 1 85.88 288 GLY B N 1
ATOM 6929 C CA . GLY B 1 288 ? -16.453 -8.633 3.211 1 85.88 288 GLY B CA 1
ATOM 6930 C C . GLY B 1 288 ? -15.531 -8.273 2.057 1 85.88 288 GLY B C 1
ATOM 6931 O O . GLY B 1 288 ? -15.648 -8.836 0.964 1 85.88 288 GLY B O 1
ATOM 6932 N N . GLU B 1 289 ? -14.68 -7.297 2.371 1 86.75 289 GLU B N 1
ATOM 6933 C CA . GLU B 1 289 ? -13.617 -6.977 1.417 1 86.75 289 GLU B CA 1
ATOM 6934 C C . GLU B 1 289 ? -12.414 -7.887 1.604 1 86.75 289 GLU B C 1
ATOM 6936 O O . GLU B 1 289 ? -11.859 -7.984 2.703 1 86.75 289 GLU B O 1
ATOM 6941 N N . ILE B 1 290 ? -12.07 -8.586 0.553 1 89 290 ILE B N 1
ATOM 6942 C CA . ILE B 1 290 ? -10.93 -9.5 0.61 1 89 290 ILE B CA 1
ATOM 6943 C C . ILE B 1 290 ? -9.672 -8.781 0.126 1 89 290 ILE B C 1
ATOM 6945 O O . ILE B 1 290 ? -9.68 -8.133 -0.922 1 89 290 ILE B O 1
ATOM 6949 N N . PRO B 1 291 ? -8.617 -8.891 0.966 1 87.19 291 PRO B N 1
ATOM 6950 C CA . PRO B 1 291 ? -7.359 -8.258 0.566 1 87.19 291 PRO B CA 1
ATOM 6951 C C . PRO B 1 291 ? -6.887 -8.703 -0.816 1 87.19 291 PRO B C 1
ATOM 6953 O O . PRO B 1 291 ? -6.93 -9.891 -1.133 1 87.19 291 PRO B O 1
ATOM 6956 N N . SER B 1 292 ? -6.633 -7.762 -1.646 1 84.12 292 SER B N 1
ATOM 6957 C CA . SER B 1 292 ? -6.105 -8.031 -2.979 1 84.12 292 SER B CA 1
ATOM 6958 C C . SER B 1 292 ? -4.961 -7.078 -3.322 1 84.12 292 SER B C 1
ATOM 6960 O O . SER B 1 292 ? -4.898 -5.965 -2.801 1 84.12 292 SER B O 1
ATOM 6962 N N . THR B 1 293 ? -3.828 -7.562 -3.855 1 68.69 293 THR B N 1
ATOM 6963 C CA . THR B 1 293 ? -2.66 -6.738 -4.148 1 68.69 293 THR B CA 1
ATOM 6964 C C . THR B 1 293 ? -2.98 -5.707 -5.227 1 68.69 293 THR B C 1
ATOM 6966 O O . THR B 1 293 ? -2.436 -4.602 -5.219 1 68.69 293 THR B O 1
ATOM 6969 N N . GLY B 1 294 ? -4.039 -5.801 -5.922 1 69.88 294 GLY B N 1
ATOM 6970 C CA . GLY B 1 294 ? -4.16 -4.973 -7.109 1 69.88 294 GLY B CA 1
ATOM 6971 C C . GLY B 1 294 ? -2.914 -4.984 -7.977 1 69.88 294 GLY B C 1
ATOM 6972 O O . GLY B 1 294 ? -2.275 -6.027 -8.141 1 69.88 294 GLY B O 1
ATOM 6973 N N . SER B 1 295 ? -2.422 -3.842 -8.539 1 75.88 295 SER B N 1
ATOM 6974 C CA . SER B 1 295 ? -1.202 -3.727 -9.336 1 75.88 295 SER B CA 1
ATOM 6975 C C . SER B 1 295 ? 0.026 -3.598 -8.438 1 75.88 295 SER B C 1
ATOM 6977 O O . SER B 1 295 ? 0.127 -2.658 -7.648 1 75.88 295 SER B O 1
ATOM 6979 N N . LEU B 1 296 ? 0.903 -4.574 -8.523 1 80.81 296 LEU B N 1
ATOM 6980 C CA . LEU B 1 296 ? 2.127 -4.562 -7.727 1 80.81 296 LEU B CA 1
ATOM 6981 C C . LEU B 1 296 ? 2.902 -3.266 -7.945 1 80.81 296 LEU B C 1
ATOM 6983 O O . LEU B 1 296 ? 3.469 -2.711 -7 1 80.81 296 LEU B O 1
ATOM 6987 N N . VAL B 1 297 ? 2.873 -2.822 -9.133 1 83.56 297 VAL B N 1
ATOM 6988 C CA . VAL B 1 297 ? 3.617 -1.616 -9.484 1 83.56 297 VAL B CA 1
ATOM 6989 C C . VAL B 1 297 ? 2.988 -0.403 -8.805 1 83.56 297 VAL B C 1
ATOM 6991 O O . VAL B 1 297 ? 3.699 0.465 -8.289 1 83.56 297 VAL B O 1
ATOM 6994 N N . GLU B 1 298 ? 1.693 -0.418 -8.734 1 82.38 298 GLU B N 1
ATOM 6995 C CA . GLU B 1 298 ? 1.001 0.696 -8.094 1 82.38 298 GLU B CA 1
ATOM 6996 C C . GLU B 1 298 ? 1.286 0.734 -6.594 1 82.38 298 GLU B C 1
ATOM 6998 O O . GLU B 1 298 ? 1.49 1.807 -6.023 1 82.38 298 GLU B O 1
ATOM 7003 N N . VAL B 1 299 ? 1.255 -0.425 -6.02 1 84.38 299 VAL B N 1
ATOM 7004 C CA . VAL B 1 299 ? 1.521 -0.507 -4.59 1 84.38 299 VAL B CA 1
ATOM 7005 C C . VAL B 1 299 ? 2.961 -0.081 -4.305 1 84.38 299 VAL B C 1
ATOM 7007 O O . VAL B 1 299 ? 3.223 0.633 -3.334 1 84.38 299 VAL B O 1
ATOM 7010 N N . PHE B 1 300 ? 3.84 -0.482 -5.133 1 89 300 PHE B N 1
ATOM 7011 C CA . PHE B 1 300 ? 5.25 -0.13 -4.992 1 89 300 PHE B CA 1
ATOM 7012 C C . PHE B 1 300 ? 5.445 1.374 -5.129 1 89 300 PHE B C 1
ATOM 7014 O O . PHE B 1 300 ? 6.133 1.992 -4.312 1 89 300 PHE B O 1
ATOM 7021 N N . ASN B 1 301 ? 4.867 1.931 -6.117 1 90.38 301 ASN B N 1
ATOM 7022 C CA . ASN B 1 301 ? 5.02 3.361 -6.363 1 90.38 301 ASN B CA 1
ATOM 7023 C C . ASN B 1 301 ? 4.379 4.191 -5.254 1 90.38 301 ASN B C 1
ATOM 7025 O O . ASN B 1 301 ? 4.848 5.289 -4.945 1 90.38 301 ASN B O 1
ATOM 7029 N N . LYS B 1 302 ? 3.295 3.666 -4.727 1 88.81 302 LYS B N 1
ATOM 7030 C CA . LYS B 1 302 ? 2.689 4.352 -3.586 1 88.81 302 LYS B CA 1
ATOM 7031 C C . LYS B 1 302 ? 3.662 4.438 -2.414 1 88.81 302 LYS B C 1
ATOM 7033 O O . LYS B 1 302 ? 3.693 5.441 -1.7 1 88.81 302 LYS B O 1
ATOM 7038 N N . GLY B 1 303 ? 4.375 3.391 -2.23 1 89.44 303 GLY B N 1
ATOM 7039 C CA . GLY B 1 303 ? 5.402 3.41 -1.205 1 89.44 303 GLY B CA 1
ATOM 7040 C C . GLY B 1 303 ? 6.5 4.422 -1.479 1 89.44 303 GLY B C 1
ATOM 7041 O O . GLY B 1 303 ? 6.984 5.082 -0.558 1 89.44 303 GLY B O 1
ATOM 7042 N N . ILE B 1 304 ? 6.84 4.559 -2.734 1 93.25 304 ILE B N 1
ATOM 7043 C CA . ILE B 1 304 ? 7.863 5.52 -3.125 1 93.25 304 ILE B CA 1
ATOM 7044 C C . ILE B 1 304 ? 7.352 6.941 -2.9 1 93.25 304 ILE B C 1
ATOM 7046 O O . ILE B 1 304 ? 8.102 7.816 -2.467 1 93.25 304 ILE B O 1
ATOM 7050 N N . VAL B 1 305 ? 6.074 7.102 -3.207 1 95.19 305 VAL B N 1
ATOM 7051 C CA . VAL B 1 305 ? 5.469 8.406 -2.99 1 95.19 305 VAL B CA 1
ATOM 7052 C C . VAL B 1 305 ? 5.57 8.789 -1.514 1 95.19 305 VAL B C 1
ATOM 7054 O O . VAL B 1 305 ? 5.977 9.906 -1.179 1 95.19 305 VAL B O 1
ATOM 7057 N N . GLU B 1 306 ? 5.23 7.902 -0.646 1 92.38 306 GLU B N 1
ATOM 7058 C CA . GLU B 1 306 ? 5.285 8.156 0.791 1 92.38 306 GLU B CA 1
ATOM 7059 C C . GLU B 1 306 ? 6.699 8.5 1.24 1 92.38 306 GLU B C 1
ATOM 7061 O O . GLU B 1 306 ? 6.898 9.398 2.057 1 92.38 306 GLU B O 1
ATOM 7066 N N . ARG B 1 307 ? 7.625 7.805 0.705 1 94.69 307 ARG B N 1
ATOM 7067 C CA . ARG B 1 307 ? 9.023 8.055 1.055 1 94.69 307 ARG B CA 1
ATOM 7068 C C . ARG B 1 307 ? 9.469 9.43 0.568 1 94.69 307 ARG B C 1
ATOM 7070 O O . ARG B 1 307 ? 10.211 10.125 1.259 1 94.69 307 ARG B O 1
ATOM 7077 N N . CYS B 1 308 ? 9.016 9.773 -0.594 1 97.31 308 CYS B N 1
ATOM 7078 C CA . CYS B 1 308 ? 9.398 11.055 -1.167 1 97.31 308 CYS B CA 1
ATOM 7079 C C . CYS B 1 308 ? 8.742 12.203 -0.409 1 97.31 308 CYS B C 1
ATOM 7081 O O . CYS B 1 308 ? 9.344 13.266 -0.246 1 97.31 308 CYS B O 1
ATOM 7083 N N . VAL B 1 309 ? 7.508 11.992 0.013 1 96.88 309 VAL B N 1
ATOM 7084 C CA . VAL B 1 309 ? 6.836 13.008 0.817 1 96.88 309 VAL B CA 1
ATOM 7085 C C . VAL B 1 309 ? 7.578 13.195 2.139 1 96.88 309 VAL B C 1
ATOM 7087 O O . VAL B 1 309 ? 7.727 14.32 2.621 1 96.88 309 VAL B O 1
ATOM 7090 N N . LYS B 1 310 ? 7.977 12.125 2.689 1 95.06 310 LYS B N 1
ATOM 7091 C CA . LYS B 1 310 ? 8.742 12.195 3.928 1 95.06 310 LYS B CA 1
ATOM 7092 C C . LYS B 1 310 ? 10.047 12.961 3.721 1 95.06 310 LYS B C 1
ATOM 7094 O O . LYS B 1 310 ? 10.461 13.742 4.582 1 95.06 310 LYS B O 1
ATOM 7099 N N . LEU B 1 311 ? 10.688 12.688 2.619 1 96.88 311 LEU B N 1
ATOM 7100 C CA . LEU B 1 311 ? 11.906 13.422 2.277 1 96.88 311 LEU B CA 1
ATOM 7101 C C . LEU B 1 311 ? 11.625 14.914 2.16 1 96.88 311 LEU B C 1
ATOM 7103 O O . LEU B 1 311 ? 12.398 15.734 2.668 1 96.88 311 LEU B O 1
ATOM 7107 N N . TYR B 1 312 ? 10.562 15.258 1.53 1 97.81 312 TYR B N 1
ATOM 7108 C CA . TYR B 1 312 ? 10.125 16.641 1.399 1 97.81 312 TYR B CA 1
ATOM 7109 C C . TYR B 1 312 ? 9.906 17.281 2.768 1 97.81 312 TYR B C 1
ATOM 7111 O O . TYR B 1 312 ? 10.383 18.391 3.029 1 97.81 312 TYR B O 1
ATOM 7119 N N . ASN B 1 313 ? 9.219 16.578 3.584 1 95.75 313 ASN B N 1
ATOM 7120 C CA . ASN B 1 313 ? 8.914 17.078 4.922 1 95.75 313 ASN B CA 1
ATOM 7121 C C . ASN B 1 313 ? 10.18 17.297 5.738 1 95.75 313 ASN B C 1
ATOM 7123 O O . ASN B 1 313 ? 10.289 18.281 6.469 1 95.75 313 ASN B O 1
ATOM 7127 N N . GLU B 1 314 ? 11.078 16.375 5.578 1 95.25 314 GLU B N 1
ATOM 7128 C CA . GLU B 1 314 ? 12.336 16.5 6.316 1 95.25 314 GLU B CA 1
ATOM 7129 C C . GLU B 1 314 ? 13.125 17.719 5.875 1 95.25 314 GLU B C 1
ATOM 7131 O O . GLU B 1 314 ? 13.758 18.391 6.695 1 95.25 314 GLU B O 1
ATOM 7136 N N . ARG B 1 315 ? 13.07 18.031 4.652 1 95.94 315 ARG B N 1
ATOM 7137 C CA . ARG B 1 315 ? 13.766 19.188 4.121 1 95.94 315 ARG B CA 1
ATOM 7138 C C . ARG B 1 315 ? 13.102 20.484 4.586 1 95.94 315 ARG B C 1
ATOM 7140 O O . ARG B 1 315 ? 13.781 21.469 4.898 1 95.94 315 ARG B O 1
ATOM 7147 N N . MET B 1 316 ? 11.828 20.5 4.672 1 96.44 316 MET B N 1
ATOM 7148 C CA . MET B 1 316 ? 11.078 21.688 5.055 1 96.44 316 MET B CA 1
ATOM 7149 C C . MET B 1 316 ? 11.227 21.969 6.547 1 96.44 316 MET B C 1
ATOM 7151 O O . MET B 1 316 ? 11.242 23.125 6.969 1 96.44 316 MET B O 1
ATOM 7155 N N . VAL B 1 317 ? 11.328 20.922 7.344 1 93.38 317 VAL B N 1
ATOM 7156 C CA . VAL B 1 317 ? 11.422 21.062 8.797 1 93.38 317 VAL B CA 1
ATOM 7157 C C . VAL B 1 317 ? 12.758 21.703 9.164 1 93.38 317 VAL B C 1
ATOM 7159 O O . VAL B 1 317 ? 12.875 22.344 10.211 1 93.38 317 VAL B O 1
ATOM 7162 N N . ARG B 1 318 ? 13.719 21.609 8.336 1 92.44 318 ARG B N 1
ATOM 7163 C CA . ARG B 1 318 ? 15.031 22.203 8.602 1 92.44 318 ARG B CA 1
ATOM 7164 C C . ARG B 1 318 ? 14.969 23.719 8.547 1 92.44 318 ARG B C 1
ATOM 7166 O O . ARG B 1 318 ? 15.82 24.406 9.125 1 92.44 318 ARG B O 1
ATOM 7173 N N . LEU B 1 319 ? 13.906 24.203 7.969 1 92.25 319 LEU B N 1
ATOM 7174 C CA . LEU B 1 319 ? 13.727 25.656 7.871 1 92.25 319 LEU B CA 1
ATOM 7175 C C . LEU B 1 319 ? 13.297 26.234 9.211 1 92.25 319 LEU B C 1
ATOM 7177 O O . LEU B 1 319 ? 12.414 25.688 9.875 1 92.25 319 LEU B O 1
ATOM 7181 N N . ARG B 1 320 ? 14.055 27.109 9.766 1 90.81 320 ARG B N 1
ATOM 7182 C CA . ARG B 1 320 ? 13.672 27.781 11.008 1 90.81 320 ARG B CA 1
ATOM 7183 C C . ARG B 1 320 ? 12.547 28.781 10.766 1 90.81 320 ARG B C 1
ATOM 7185 O O . ARG B 1 320 ? 12.664 29.672 9.922 1 90.81 320 ARG B O 1
ATOM 7192 N N . LEU B 1 321 ? 11.422 28.594 11.484 1 93.38 321 LEU B N 1
ATOM 7193 C CA . LEU B 1 321 ? 10.281 29.5 11.406 1 93.38 321 LEU B CA 1
ATOM 7194 C C . LEU B 1 321 ? 10.281 30.469 12.578 1 93.38 321 LEU B C 1
ATOM 7196 O O . LEU B 1 321 ? 10.781 30.156 13.656 1 93.38 321 LEU B O 1
ATOM 7200 N N . PRO B 1 322 ? 9.836 31.562 12.312 1 95.38 322 PRO B N 1
ATOM 7201 C CA . PRO B 1 322 ? 9.234 32.156 11.117 1 95.38 322 PRO B CA 1
ATOM 7202 C C . PRO B 1 322 ? 10.281 32.625 10.117 1 95.38 322 PRO B C 1
ATOM 7204 O O . PRO B 1 322 ? 11.43 32.906 10.492 1 95.38 322 PRO B O 1
ATOM 7207 N N . THR B 1 323 ? 10.047 32.719 8.906 1 95.25 323 THR B N 1
ATOM 7208 C CA . THR B 1 323 ? 10.898 33.188 7.828 1 95.25 323 THR B CA 1
ATOM 7209 C C . THR B 1 323 ? 10.086 34 6.816 1 95.25 323 THR B C 1
ATOM 7211 O O . THR B 1 323 ? 8.867 34.125 6.945 1 95.25 323 THR B O 1
ATOM 7214 N N . SER B 1 324 ? 10.812 34.656 5.93 1 94.31 324 SER B N 1
ATOM 7215 C CA . SER B 1 324 ? 10.125 35.438 4.902 1 94.31 324 SER B CA 1
ATOM 7216 C C . SER B 1 324 ? 9.359 34.531 3.941 1 94.31 324 SER B C 1
ATOM 7218 O O . SER B 1 324 ? 9.695 33.344 3.793 1 94.31 324 SER B O 1
ATOM 7220 N N . GLU B 1 325 ? 8.289 35 3.393 1 94.81 325 GLU B N 1
ATOM 7221 C CA . GLU B 1 325 ? 7.477 34.219 2.447 1 94.81 325 GLU B CA 1
ATOM 7222 C C . GLU B 1 325 ? 8.305 33.781 1.247 1 94.81 325 GLU B C 1
ATOM 7224 O O . GLU B 1 325 ? 8.094 32.688 0.718 1 94.81 325 GLU B O 1
ATOM 7229 N N . GLU B 1 326 ? 9.211 34.656 0.794 1 94.94 326 GLU B N 1
ATOM 7230 C CA . GLU B 1 326 ? 10.062 34.312 -0.349 1 94.94 326 GLU B CA 1
ATOM 7231 C C . GLU B 1 326 ? 11.008 33.188 -0.023 1 94.94 326 GLU B C 1
ATOM 7233 O O . GLU B 1 326 ? 11.211 32.281 -0.84 1 94.94 326 GLU B O 1
ATOM 7238 N N . SER B 1 327 ? 11.57 33.25 1.159 1 95.19 327 SER B N 1
ATOM 7239 C CA . SER B 1 327 ? 12.477 32.188 1.581 1 95.19 327 SER B CA 1
ATOM 7240 C C . SER B 1 327 ? 11.742 30.844 1.729 1 95.19 327 SER B C 1
ATOM 7242 O O . SER B 1 327 ? 12.281 29.797 1.387 1 95.19 327 SER B O 1
ATOM 7244 N N . LEU B 1 328 ? 10.531 30.938 2.26 1 96.88 328 LEU B N 1
ATOM 7245 C CA . LEU B 1 328 ? 9.711 29.75 2.406 1 96.88 328 LEU B CA 1
ATOM 7246 C C . LEU B 1 328 ? 9.367 29.156 1.044 1 96.88 328 LEU B C 1
ATOM 7248 O O . LEU B 1 328 ? 9.422 27.938 0.861 1 96.88 328 LEU B O 1
ATOM 7252 N N . ARG B 1 329 ? 9.047 29.984 0.075 1 96.5 329 ARG B N 1
ATOM 7253 C CA . ARG B 1 329 ? 8.703 29.547 -1.273 1 96.5 329 ARG B CA 1
ATOM 7254 C C . ARG B 1 329 ? 9.906 28.922 -1.97 1 96.5 329 ARG B C 1
ATOM 7256 O O . ARG B 1 329 ? 9.781 27.891 -2.639 1 96.5 329 ARG B O 1
ATOM 7263 N N . THR B 1 330 ? 11.07 29.531 -1.812 1 96.69 330 THR B N 1
ATOM 7264 C CA . THR B 1 330 ? 12.289 29.016 -2.422 1 96.69 330 THR B CA 1
ATOM 7265 C C . THR B 1 330 ? 12.656 27.656 -1.835 1 96.69 330 THR B C 1
ATOM 7267 O O . THR B 1 330 ? 13.062 26.75 -2.562 1 96.69 330 THR B O 1
ATOM 7270 N N . SER B 1 331 ? 12.523 27.562 -0.532 1 96.81 331 SER B N 1
ATOM 7271 C CA . SER B 1 331 ? 12.789 26.281 0.113 1 96.81 331 SER B CA 1
ATOM 7272 C C . SER B 1 331 ? 11.812 25.219 -0.352 1 96.81 331 SER B C 1
ATOM 7274 O O . SER B 1 331 ? 12.188 24.047 -0.528 1 96.81 331 SER B O 1
ATOM 7276 N N . HIS B 1 332 ? 10.539 25.594 -0.473 1 97.62 332 HIS B N 1
ATOM 7277 C CA . HIS B 1 332 ? 9.516 24.688 -0.993 1 97.62 332 HIS B CA 1
ATOM 7278 C C . HIS B 1 332 ? 9.883 24.203 -2.391 1 97.62 332 HIS B C 1
ATOM 7280 O O . HIS B 1 332 ? 9.797 23 -2.67 1 97.62 332 HIS B O 1
ATOM 7286 N N . GLU B 1 333 ? 10.305 25.125 -3.262 1 97.44 333 GLU B N 1
ATOM 7287 C CA . GLU B 1 333 ? 10.633 24.766 -4.641 1 97.44 333 GLU B CA 1
ATOM 7288 C C . GLU B 1 333 ? 11.836 23.828 -4.699 1 97.44 333 GLU B C 1
ATOM 7290 O O . GLU B 1 333 ? 11.836 22.859 -5.465 1 97.44 333 GLU B O 1
ATOM 7295 N N . THR B 1 334 ? 12.781 24.109 -3.902 1 97.25 334 THR B N 1
ATOM 7296 C CA . THR B 1 334 ? 13.977 23.266 -3.867 1 97.25 334 THR B CA 1
ATOM 7297 C C . THR B 1 334 ? 13.633 21.875 -3.352 1 97.25 334 THR B C 1
ATOM 7299 O O . THR B 1 334 ? 14.055 20.875 -3.934 1 97.25 334 THR B O 1
ATOM 7302 N N . ALA B 1 335 ? 12.914 21.828 -2.23 1 97.94 335 ALA B N 1
ATOM 7303 C CA . ALA B 1 335 ? 12.523 20.547 -1.65 1 97.94 335 ALA B CA 1
ATOM 7304 C C . ALA B 1 335 ? 11.617 19.781 -2.6 1 97.94 335 ALA B C 1
ATOM 7306 O O . ALA B 1 335 ? 11.711 18.547 -2.697 1 97.94 335 ALA B O 1
ATOM 7307 N N . HIS B 1 336 ? 10.719 20.5 -3.236 1 97.62 336 HIS B N 1
ATOM 7308 C CA . HIS B 1 336 ? 9.805 19.922 -4.211 1 97.62 336 HIS B CA 1
ATOM 7309 C C . HIS B 1 336 ? 10.57 19.266 -5.359 1 97.62 336 HIS B C 1
ATOM 7311 O O . HIS B 1 336 ? 10.289 18.125 -5.723 1 97.62 336 HIS B O 1
ATOM 7317 N N . ASP B 1 337 ? 11.516 19.906 -5.879 1 97.12 337 ASP B N 1
ATOM 7318 C CA . ASP B 1 337 ? 12.305 19.406 -6.996 1 97.12 337 ASP B CA 1
ATOM 7319 C C . ASP B 1 337 ? 13.141 18.203 -6.574 1 97.12 337 ASP B C 1
ATOM 7321 O O . ASP B 1 337 ? 13.305 17.25 -7.344 1 97.12 337 ASP B O 1
ATOM 7325 N N . GLU B 1 338 ? 13.641 18.312 -5.422 1 97.06 338 GLU B N 1
ATOM 7326 C CA . GLU B 1 338 ? 14.422 17.203 -4.91 1 97.06 338 GLU B CA 1
ATOM 7327 C C . GLU B 1 338 ? 13.562 15.945 -4.746 1 97.06 338 GLU B C 1
ATOM 7329 O O . GLU B 1 338 ? 14 14.836 -5.055 1 97.06 338 GLU B O 1
ATOM 7334 N N . ALA B 1 339 ? 12.398 16.094 -4.23 1 97.62 339 ALA B N 1
ATOM 7335 C CA . ALA B 1 339 ? 11.477 14.977 -4.051 1 97.62 339 ALA B CA 1
ATOM 7336 C C . ALA B 1 339 ? 11.062 14.383 -5.395 1 97.62 339 ALA B C 1
ATOM 7338 O O . ALA B 1 339 ? 10.953 13.164 -5.543 1 97.62 339 ALA B O 1
ATOM 7339 N N . LEU B 1 340 ? 10.852 15.234 -6.398 1 96.06 340 LEU B N 1
ATOM 7340 C CA . LEU B 1 340 ? 10.469 14.781 -7.73 1 96.06 340 LEU B CA 1
ATOM 7341 C C . LEU B 1 340 ? 11.617 14.023 -8.391 1 96.06 340 LEU B C 1
ATOM 7343 O O . LEU B 1 340 ? 11.391 13.031 -9.094 1 96.06 340 LEU B O 1
ATOM 7347 N N . LYS B 1 341 ? 12.789 14.445 -8.18 1 95.06 341 LYS B N 1
ATOM 7348 C CA . LYS B 1 341 ? 13.961 13.766 -8.727 1 95.06 341 LYS B CA 1
ATOM 7349 C C . LYS B 1 341 ? 14.148 12.391 -8.086 1 95.06 341 LYS B C 1
ATOM 7351 O O . LYS B 1 341 ? 14.484 11.422 -8.773 1 95.06 341 LYS B O 1
ATOM 7356 N N . ALA B 1 342 ? 13.945 12.375 -6.832 1 94.94 342 ALA B N 1
ATOM 7357 C CA . ALA B 1 342 ? 14.031 11.102 -6.129 1 94.94 342 ALA B CA 1
ATOM 7358 C C . ALA B 1 342 ? 12.969 10.125 -6.625 1 94.94 342 ALA B C 1
ATOM 7360 O O . ALA B 1 342 ? 13.227 8.93 -6.781 1 94.94 342 ALA B O 1
ATOM 7361 N N . PHE B 1 343 ? 11.758 10.555 -6.852 1 95.06 343 PHE B N 1
ATOM 7362 C CA . PHE B 1 343 ? 10.672 9.719 -7.355 1 95.06 343 PHE B CA 1
ATOM 7363 C C . PHE B 1 343 ? 10.984 9.195 -8.75 1 95.06 343 PHE B C 1
ATOM 7365 O O . PHE B 1 343 ? 10.75 8.023 -9.055 1 95.06 343 PHE B O 1
ATOM 7372 N N . ASP B 1 344 ? 11.531 10.062 -9.555 1 89.5 344 ASP B N 1
ATOM 7373 C CA . ASP B 1 344 ? 11.844 9.688 -10.938 1 89.5 344 ASP B CA 1
ATOM 7374 C C . ASP B 1 344 ? 12.922 8.609 -10.977 1 89.5 344 ASP B C 1
ATOM 7376 O O . ASP B 1 344 ? 12.914 7.754 -11.867 1 89.5 344 ASP B O 1
ATOM 7380 N N . ALA B 1 345 ? 13.727 8.664 -10.047 1 86.19 345 ALA B N 1
ATOM 7381 C CA . ALA B 1 345 ? 14.828 7.699 -10 1 86.19 345 ALA B CA 1
ATOM 7382 C C . ALA B 1 345 ? 14.352 6.355 -9.461 1 86.19 345 ALA B C 1
ATOM 7384 O O . ALA B 1 345 ? 14.898 5.309 -9.812 1 86.19 345 ALA B O 1
ATOM 7385 N N . GLN B 1 346 ? 13.266 6.449 -8.688 1 88.69 346 GLN B N 1
ATOM 7386 C CA . GLN B 1 346 ? 12.945 5.238 -7.941 1 88.69 346 GLN B CA 1
ATOM 7387 C C . GLN B 1 346 ? 11.648 4.613 -8.438 1 88.69 346 GLN B C 1
ATOM 7389 O O . GLN B 1 346 ? 11.375 3.436 -8.18 1 88.69 346 GLN B O 1
ATOM 7394 N N . HIS B 1 347 ? 10.836 5.41 -9.078 1 88.44 347 HIS B N 1
ATOM 7395 C CA . HIS B 1 347 ? 9.539 4.883 -9.477 1 88.44 347 HIS B CA 1
ATOM 7396 C C . HIS B 1 347 ? 9.688 3.727 -10.461 1 88.44 347 HIS B C 1
ATOM 7398 O O . HIS B 1 347 ? 10.758 3.529 -11.031 1 88.44 347 HIS B O 1
ATOM 7404 N N . PHE B 1 348 ? 8.578 2.941 -10.492 1 85.69 348 PHE B N 1
ATOM 7405 C CA . PHE B 1 348 ? 8.562 1.785 -11.383 1 85.69 348 PHE B CA 1
ATOM 7406 C C . PHE B 1 348 ? 7.465 1.924 -12.43 1 85.69 348 PHE B C 1
ATOM 7408 O O . PHE B 1 348 ? 6.332 2.277 -12.102 1 85.69 348 PHE B O 1
ATOM 7415 N N . GLY B 1 349 ? 7.812 1.691 -13.672 1 77.94 349 GLY B N 1
ATOM 7416 C CA . GLY B 1 349 ? 6.832 1.644 -14.742 1 77.94 349 GLY B CA 1
ATOM 7417 C C . GLY B 1 349 ? 6.508 3.012 -15.312 1 77.94 349 GLY B C 1
ATOM 7418 O O . GLY B 1 349 ? 6.504 4.008 -14.586 1 77.94 349 GLY B O 1
ATOM 7419 N N . ARG B 1 350 ? 6.273 3.098 -16.562 1 70.06 350 ARG B N 1
ATOM 7420 C CA . ARG B 1 350 ? 5.98 4.359 -17.219 1 70.06 350 ARG B CA 1
ATOM 7421 C C . ARG B 1 350 ? 4.5 4.707 -17.109 1 70.06 350 ARG B C 1
ATOM 7423 O O . ARG B 1 350 ? 4.141 5.859 -16.859 1 70.06 350 ARG B O 1
ATOM 7430 N N . GLN B 1 351 ? 3.666 3.682 -17.234 1 64.5 351 GLN B N 1
ATOM 7431 C CA . GLN B 1 351 ? 2.23 3.922 -17.312 1 64.5 351 GLN B CA 1
ATOM 7432 C C . GLN B 1 351 ? 1.675 4.391 -15.969 1 64.5 351 GLN B C 1
ATOM 7434 O O . GLN B 1 351 ? 0.802 5.258 -15.922 1 64.5 351 GLN B O 1
ATOM 7439 N N . HIS B 1 352 ? 2.201 3.885 -14.93 1 68.56 352 HIS B N 1
ATOM 7440 C CA . HIS B 1 352 ? 1.637 4.176 -13.617 1 68.56 352 HIS B CA 1
ATOM 7441 C C . HIS B 1 352 ? 2.342 5.359 -12.969 1 68.56 352 HIS B C 1
ATOM 7443 O O . HIS B 1 352 ? 1.923 5.832 -11.906 1 68.56 352 HIS B O 1
ATOM 7449 N N . ALA B 1 353 ? 3.174 5.871 -13.656 1 77.62 353 ALA B N 1
ATOM 7450 C CA . ALA B 1 353 ? 4.016 6.91 -13.07 1 77.62 353 ALA B CA 1
ATOM 7451 C C . ALA B 1 353 ? 3.273 8.242 -13.008 1 77.62 353 ALA B C 1
ATOM 7453 O O . ALA B 1 353 ? 3.412 8.992 -12.039 1 77.62 353 ALA B O 1
ATOM 7454 N N . LYS B 1 354 ? 2.354 8.398 -13.875 1 83.31 354 LYS B N 1
ATOM 7455 C CA . LYS B 1 354 ? 1.688 9.695 -13.922 1 83.31 354 LYS B CA 1
ATOM 7456 C C . LYS B 1 354 ? 0.766 9.883 -12.727 1 83.31 354 LYS B C 1
ATOM 7458 O O . LYS B 1 354 ? 0.793 10.93 -12.078 1 83.31 354 LYS B O 1
ATOM 7463 N N . LYS B 1 355 ? 0.001 8.914 -12.461 1 85.88 355 LYS B N 1
ATOM 7464 C CA . LYS B 1 355 ? -0.918 9 -11.328 1 85.88 355 LYS B CA 1
ATOM 7465 C C . LYS B 1 355 ? -0.16 9.164 -10.016 1 85.88 355 LYS B C 1
ATOM 7467 O O . LYS B 1 355 ? -0.586 9.914 -9.133 1 85.88 355 LYS B O 1
ATOM 7472 N N . SER B 1 356 ? 0.929 8.516 -9.898 1 91.12 356 SER B N 1
ATOM 7473 C CA . SER B 1 356 ? 1.727 8.578 -8.68 1 91.12 356 SER B CA 1
ATOM 7474 C C . SER B 1 356 ? 2.377 9.945 -8.508 1 91.12 356 SER B C 1
ATOM 7476 O O . SER B 1 356 ? 2.516 10.438 -7.391 1 91.12 356 SER B O 1
ATOM 7478 N N . VAL B 1 357 ? 2.672 10.523 -9.664 1 92.44 357 VAL B N 1
ATOM 7479 C CA . VAL B 1 357 ? 3.271 11.859 -9.609 1 92.44 357 VAL B CA 1
ATOM 7480 C C . VAL B 1 357 ? 2.236 12.875 -9.133 1 92.44 357 VAL B C 1
ATOM 7482 O O . VAL B 1 357 ? 2.549 13.766 -8.344 1 92.44 357 VAL B O 1
ATOM 7485 N N . ASP B 1 358 ? 1.078 12.664 -9.594 1 93.06 358 ASP B N 1
ATOM 7486 C CA . ASP B 1 358 ? -0 13.555 -9.164 1 93.06 358 ASP B CA 1
ATOM 7487 C C . ASP B 1 358 ? -0.268 13.414 -7.668 1 93.06 358 ASP B C 1
ATOM 7489 O O . ASP B 1 358 ? -0.479 14.414 -6.977 1 93.06 358 ASP B O 1
ATOM 7493 N N . GLN B 1 359 ? -0.25 12.258 -7.223 1 93 359 GLN B N 1
ATOM 7494 C CA . GLN B 1 359 ? -0.457 12.023 -5.801 1 93 359 GLN B CA 1
ATOM 7495 C C . GLN B 1 359 ? 0.678 12.617 -4.973 1 93 359 GLN B C 1
ATOM 7497 O O . GLN B 1 359 ? 0.447 13.156 -3.889 1 93 359 GLN B O 1
ATOM 7502 N N . LEU B 1 360 ? 1.875 12.469 -5.5 1 96.44 360 LEU B N 1
ATOM 7503 C CA . LEU B 1 360 ? 3.037 13.039 -4.828 1 96.44 360 LEU B CA 1
ATOM 7504 C C . LEU B 1 360 ? 2.914 14.555 -4.715 1 96.44 360 LEU B C 1
ATOM 7506 O O . LEU B 1 360 ? 3.121 15.117 -3.639 1 96.44 360 LEU B O 1
ATOM 7510 N N . ASP B 1 361 ? 2.48 15.156 -5.742 1 96.06 361 ASP B N 1
ATOM 7511 C CA . ASP B 1 361 ? 2.328 16.609 -5.766 1 96.06 361 ASP B CA 1
ATOM 7512 C C . ASP B 1 361 ? 1.233 17.062 -4.805 1 96.06 361 ASP B C 1
ATOM 7514 O O . ASP B 1 361 ? 1.396 18.062 -4.098 1 96.06 361 ASP B O 1
ATOM 7518 N N . GLU B 1 362 ? 0.206 16.375 -4.797 1 95 362 GLU B N 1
ATOM 7519 C CA . GLU B 1 362 ? -0.913 16.719 -3.922 1 95 362 GLU B CA 1
ATOM 7520 C C . GLU B 1 362 ? -0.519 16.609 -2.453 1 95 362 GLU B C 1
ATOM 7522 O O . GLU B 1 362 ? -0.848 17.484 -1.649 1 95 362 GLU B O 1
ATOM 7527 N N . GLN B 1 363 ? 0.158 15.594 -2.166 1 94.81 363 GLN B N 1
ATOM 7528 C CA . GLN B 1 363 ? 0.559 15.391 -0.778 1 94.81 363 GLN B CA 1
ATOM 7529 C C . GLN B 1 363 ? 1.594 16.422 -0.346 1 94.81 363 GLN B C 1
ATOM 7531 O O . GLN B 1 363 ? 1.562 16.906 0.789 1 94.81 363 GLN B O 1
ATOM 7536 N N . MET B 1 364 ? 2.484 16.781 -1.244 1 97.44 364 MET B N 1
ATOM 7537 C CA . MET B 1 364 ? 3.477 17.812 -0.923 1 97.44 364 MET B CA 1
ATOM 7538 C C . MET B 1 364 ? 2.812 19.172 -0.729 1 97.44 364 MET B C 1
ATOM 7540 O O . MET B 1 364 ? 3.207 19.938 0.149 1 97.44 364 MET B O 1
ATOM 7544 N N . GLN B 1 365 ? 1.806 19.406 -1.513 1 96.19 365 GLN B N 1
ATOM 7545 C CA . GLN B 1 365 ? 1.09 20.672 -1.39 1 96.19 365 GLN B CA 1
ATOM 7546 C C . GLN B 1 365 ? 0.366 20.766 -0.049 1 96.19 365 GLN B C 1
ATOM 7548 O O . GLN B 1 365 ? 0.283 21.844 0.543 1 96.19 365 GLN B O 1
ATOM 7553 N N . GLU B 1 366 ? -0.135 19.672 0.359 1 92 366 GLU B N 1
ATOM 7554 C CA . GLU B 1 366 ? -0.808 19.656 1.655 1 92 366 GLU B CA 1
ATOM 7555 C C . GLU B 1 366 ? 0.173 19.938 2.789 1 92 366 GLU B C 1
ATOM 7557 O O . GLU B 1 366 ? -0.14 20.688 3.719 1 92 366 GLU B O 1
ATOM 7562 N N . VAL B 1 367 ? 1.313 19.375 2.73 1 94.38 367 VAL B N 1
ATOM 7563 C CA . VAL B 1 367 ? 2.344 19.609 3.736 1 94.38 367 VAL B CA 1
ATOM 7564 C C . VAL B 1 367 ? 2.789 21.062 3.686 1 94.38 367 VAL B C 1
ATOM 7566 O O . VAL B 1 367 ? 2.994 21.688 4.727 1 94.38 367 VAL B O 1
ATOM 7569 N N . TYR B 1 368 ? 2.928 21.594 2.52 1 96.69 368 TYR B N 1
ATOM 7570 C CA . TYR B 1 368 ? 3.344 22.984 2.332 1 96.69 368 TYR B CA 1
ATOM 7571 C C . TYR B 1 368 ? 2.352 23.938 2.977 1 96.69 368 TYR B C 1
ATOM 7573 O O . TYR B 1 368 ? 2.75 24.906 3.621 1 96.69 368 TYR B O 1
ATOM 7581 N N . LYS B 1 369 ? 1.111 23.641 2.805 1 94 369 LYS B N 1
ATOM 7582 C CA . LYS B 1 369 ? 0.076 24.484 3.398 1 94 369 LYS B CA 1
ATOM 7583 C C . LYS B 1 369 ? 0.223 24.547 4.914 1 94 369 LYS B C 1
ATOM 7585 O O . LYS B 1 369 ? -0.005 25.594 5.523 1 94 369 LYS B O 1
ATOM 7590 N N . ASN B 1 370 ? 0.569 23.531 5.477 1 92.06 370 ASN B N 1
ATOM 7591 C CA . ASN B 1 370 ? 0.764 23.484 6.922 1 92.06 370 ASN B CA 1
ATOM 7592 C C . ASN B 1 370 ? 1.966 24.328 7.348 1 92.06 370 ASN B C 1
ATOM 7594 O O . ASN B 1 370 ? 1.939 24.969 8.406 1 92.06 370 ASN B O 1
ATOM 7598 N N . PHE B 1 371 ? 2.996 24.344 6.566 1 95.38 371 PHE B N 1
ATOM 7599 C CA . PHE B 1 371 ? 4.172 25.141 6.879 1 95.38 371 PHE B CA 1
ATOM 7600 C C . PHE B 1 371 ? 3.877 26.625 6.715 1 95.38 371 PHE B C 1
ATOM 7602 O O . PHE B 1 371 ? 4.398 27.469 7.465 1 95.38 371 PHE B O 1
ATOM 7609 N N . VAL B 1 372 ? 3.068 26.922 5.73 1 95.75 372 VAL B N 1
ATOM 7610 C CA . VAL B 1 372 ? 2.672 28.312 5.527 1 95.75 372 VAL B CA 1
ATOM 7611 C C . VAL B 1 372 ? 1.892 28.812 6.742 1 95.75 372 VAL B C 1
ATOM 7613 O O . VAL B 1 372 ? 2.154 29.906 7.25 1 95.75 372 VAL B O 1
ATOM 7616 N N . LEU B 1 373 ? 1 27.969 7.227 1 93.5 373 LEU B N 1
ATOM 7617 C CA . LEU B 1 373 ? 0.199 28.328 8.391 1 93.5 373 LEU B CA 1
ATOM 7618 C C . LEU B 1 373 ? 1.079 28.469 9.633 1 93.5 373 LEU B C 1
ATOM 7620 O O . LEU B 1 373 ? 0.912 29.422 10.398 1 93.5 373 LEU B O 1
ATOM 7624 N N . ALA B 1 374 ? 1.979 27.594 9.82 1 94.12 374 ALA B N 1
ATOM 7625 C CA . ALA B 1 374 ? 2.889 27.656 10.961 1 94.12 374 ALA B CA 1
ATOM 7626 C C . ALA B 1 374 ? 3.76 28.906 10.898 1 94.12 374 ALA B C 1
ATOM 7628 O O . ALA B 1 374 ? 4.027 29.531 11.93 1 94.12 374 ALA B O 1
ATOM 7629 N N . ASN B 1 375 ? 4.195 29.25 9.688 1 95.94 375 ASN B N 1
ATOM 7630 C CA . ASN B 1 375 ? 5.012 30.438 9.5 1 95.94 375 ASN B CA 1
ATOM 7631 C C . ASN B 1 375 ? 4.227 31.703 9.82 1 95.94 375 ASN B C 1
ATOM 7633 O O . ASN B 1 375 ? 4.754 32.625 10.453 1 95.94 375 ASN B O 1
ATOM 7637 N N . GLU B 1 376 ? 3.01 31.734 9.391 1 93.94 376 GLU B N 1
ATOM 7638 C CA . GLU B 1 376 ? 2.156 32.875 9.672 1 93.94 376 GLU B CA 1
ATOM 7639 C C . GLU B 1 376 ? 1.891 33.031 11.164 1 93.94 376 GLU B C 1
ATOM 7641 O O . GLU B 1 376 ? 1.935 34.125 11.711 1 93.94 376 GLU B O 1
ATOM 7646 N N . TYR B 1 377 ? 1.658 31.969 11.805 1 92.81 377 TYR B N 1
ATOM 7647 C CA . TYR B 1 377 ? 1.357 31.969 13.234 1 92.81 377 TYR B CA 1
ATOM 7648 C C . TYR B 1 377 ? 2.578 32.406 14.039 1 92.81 377 TYR B C 1
ATOM 7650 O O . TYR B 1 377 ? 2.484 33.25 14.914 1 92.81 377 TYR B O 1
ATOM 7658 N N . GLN B 1 378 ? 3.682 31.781 13.758 1 94.12 378 GLN B N 1
ATOM 7659 C CA . GLN B 1 378 ? 4.891 32.094 14.508 1 94.12 378 GLN B CA 1
ATOM 7660 C C . GLN B 1 378 ? 5.332 33.531 14.258 1 94.12 378 GLN B C 1
ATOM 7662 O O . GLN B 1 378 ? 5.852 34.188 15.156 1 94.12 378 GLN B O 1
ATOM 7667 N N . SER B 1 379 ? 5.168 34 13.023 1 95.19 379 SER B N 1
ATOM 7668 C CA . SER B 1 379 ? 5.469 35.375 12.703 1 95.19 379 SER B CA 1
ATOM 7669 C C . SER B 1 379 ? 4.57 36.344 13.484 1 95.19 379 SER B C 1
ATOM 7671 O O . SER B 1 379 ? 5.043 37.312 14.055 1 95.19 379 SER B O 1
ATOM 7673 N N . SER B 1 380 ? 3.297 36.031 13.508 1 92.62 380 SER B N 1
ATOM 7674 C CA . SER B 1 380 ? 2.348 36.844 14.242 1 92.62 380 SER B CA 1
ATOM 7675 C C . SER B 1 380 ? 2.664 36.875 15.734 1 92.62 380 SER B C 1
ATOM 7677 O O . SER B 1 380 ? 2.604 37.906 16.375 1 92.62 380 SER B O 1
ATOM 7679 N N . LYS B 1 381 ? 3.008 35.75 16.281 1 92 381 LYS B N 1
ATOM 7680 C CA . LYS B 1 381 ? 3.338 35.656 17.703 1 92 381 LYS B CA 1
ATOM 7681 C C . LYS B 1 381 ? 4.605 36.438 18.031 1 92 381 LYS B C 1
ATOM 7683 O O . LYS B 1 381 ? 4.66 37.156 19.031 1 92 381 LYS B O 1
ATOM 7688 N N . LEU B 1 382 ? 5.574 36.312 17.188 1 94.69 382 LEU B N 1
ATOM 7689 C CA . LEU B 1 382 ? 6.84 37 17.375 1 94.69 382 LEU B CA 1
ATOM 7690 C C . LEU B 1 382 ? 6.648 38.5 17.266 1 94.69 382 LEU B C 1
ATOM 7692 O O . LEU B 1 382 ? 7.102 39.25 18.141 1 94.69 382 LEU B O 1
ATOM 7696 N N . CYS B 1 383 ? 5.98 38.969 16.25 1 94.38 383 CYS B N 1
ATOM 7697 C CA . CYS B 1 383 ? 5.77 40.406 16.016 1 94.38 383 CYS B CA 1
ATOM 7698 C C . CYS B 1 383 ? 4.871 41 17.109 1 94.38 383 CYS B C 1
ATOM 7700 O O . CYS B 1 383 ? 5.07 42.125 17.531 1 94.38 383 CYS B O 1
ATOM 7702 N N . GLU B 1 384 ? 3.936 40.219 17.516 1 91.62 384 GLU B N 1
ATOM 7703 C CA . GLU B 1 384 ? 3.062 40.688 18.594 1 91.62 384 GLU B CA 1
ATOM 7704 C C . GLU B 1 384 ? 3.836 40.844 19.906 1 91.62 384 GLU B C 1
ATOM 7706 O O . GLU B 1 384 ? 3.625 41.812 20.625 1 91.62 384 GLU B O 1
ATOM 7711 N N . ALA B 1 385 ? 4.672 39.906 20.234 1 92.38 385 ALA B N 1
ATOM 7712 C CA . ALA B 1 385 ? 5.484 40 21.453 1 92.38 385 ALA B CA 1
ATOM 7713 C C . ALA B 1 385 ? 6.387 41.219 21.406 1 92.38 385 ALA B C 1
ATOM 7715 O O . ALA B 1 385 ? 6.551 41.906 22.422 1 92.38 385 ALA B O 1
ATOM 7716 N N . LEU B 1 386 ? 6.969 41.531 20.266 1 94.19 386 LEU B N 1
ATOM 7717 C CA . LEU B 1 386 ? 7.824 42.688 20.109 1 94.19 386 LEU B CA 1
ATOM 7718 C C . LEU B 1 386 ? 7.012 43.969 20.203 1 94.19 386 LEU B C 1
ATOM 7720 O O . LEU B 1 386 ? 7.465 44.969 20.797 1 94.19 386 LEU B O 1
ATOM 7724 N N . TYR B 1 387 ? 5.832 43.906 19.609 1 92.38 387 TYR B N 1
ATOM 7725 C CA . TYR B 1 387 ? 4.934 45.062 19.672 1 92.38 387 TYR B CA 1
ATOM 7726 C C . TYR B 1 387 ? 4.551 45.375 21.109 1 92.38 387 TYR B C 1
ATOM 7728 O O . TYR B 1 387 ? 4.59 46.531 21.531 1 92.38 387 TYR B O 1
ATOM 7736 N N . THR B 1 388 ? 4.207 44.375 21.922 1 89.88 388 THR B N 1
ATOM 7737 C CA . THR B 1 388 ? 3.807 44.562 23.312 1 89.88 388 THR B CA 1
ATOM 7738 C C . THR B 1 388 ? 4.977 45.062 24.141 1 89.88 388 THR B C 1
ATOM 7740 O O . THR B 1 388 ? 4.801 45.875 25.031 1 89.88 388 THR B O 1
ATOM 7743 N N . LYS B 1 389 ? 6.125 44.594 23.859 1 92.5 389 LYS B N 1
ATOM 7744 C CA . LYS B 1 389 ? 7.309 45.062 24.578 1 92.5 389 LYS B CA 1
ATOM 7745 C C . LYS B 1 389 ? 7.586 46.531 24.297 1 92.5 389 LYS B C 1
ATOM 7747 O O . LYS B 1 389 ? 7.914 47.281 25.203 1 92.5 389 LYS B O 1
ATOM 7752 N N . CYS B 1 390 ? 7.48 46.906 23.031 1 92.81 390 CYS B N 1
ATOM 7753 C CA . CYS B 1 390 ? 7.676 48.312 22.656 1 92.81 390 CYS B CA 1
ATOM 7754 C C . CYS B 1 390 ? 6.629 49.188 23.297 1 92.81 390 CYS B C 1
ATOM 7756 O O . CYS B 1 390 ? 6.941 50.312 23.75 1 92.81 390 CYS B O 1
ATOM 7758 N N . GLU B 1 391 ? 5.445 48.688 23.359 1 88.56 391 GLU B N 1
ATOM 7759 C CA . GLU B 1 391 ? 4.367 49.438 23.984 1 88.56 391 GLU B CA 1
ATOM 7760 C C . GLU B 1 391 ? 4.637 49.656 25.469 1 88.56 391 GLU B C 1
ATOM 7762 O O . GLU B 1 391 ? 4.434 50.75 26 1 88.56 391 GLU B O 1
ATOM 7767 N N . ASP B 1 392 ? 5.129 48.656 26.125 1 88.94 392 ASP B N 1
ATOM 7768 C CA . ASP B 1 392 ? 5.441 48.75 27.562 1 88.94 392 ASP B CA 1
ATOM 7769 C C . ASP B 1 392 ? 6.605 49.719 27.812 1 88.94 392 ASP B C 1
ATOM 7771 O O . ASP B 1 392 ? 6.598 50.469 28.797 1 88.94 392 ASP B O 1
ATOM 7775 N N . ASP B 1 393 ? 7.551 49.688 26.938 1 90.06 393 ASP B N 1
ATOM 7776 C CA . ASP B 1 393 ? 8.695 50.594 27.078 1 90.06 393 ASP B CA 1
ATOM 7777 C C . ASP B 1 393 ? 8.273 52.031 26.906 1 90.06 393 ASP B C 1
ATOM 7779 O O . ASP B 1 393 ? 8.75 52.906 27.625 1 90.06 393 ASP B O 1
ATOM 7783 N N . MET B 1 394 ? 7.418 52.25 25.938 1 87.88 394 MET B N 1
ATOM 7784 C CA . MET B 1 394 ? 6.941 53.625 25.703 1 87.88 394 MET B CA 1
ATOM 7785 C C . MET B 1 394 ? 6.098 54.125 26.875 1 87.88 394 MET B C 1
ATOM 7787 O O . MET B 1 394 ? 6.16 55.281 27.25 1 87.88 394 MET B O 1
ATOM 7791 N N . ASP B 1 395 ? 5.316 53.188 27.469 1 83.94 395 ASP B N 1
ATOM 7792 C CA . ASP B 1 395 ? 4.516 53.531 28.625 1 83.94 395 ASP B CA 1
ATOM 7793 C C . ASP B 1 395 ? 5.41 53.875 29.828 1 83.94 395 ASP B C 1
ATOM 7795 O O . ASP B 1 395 ? 5.102 54.781 30.609 1 83.94 395 ASP B O 1
ATOM 7799 N N . HIS B 1 396 ? 6.461 53.25 29.922 1 86.06 396 HIS B N 1
ATOM 7800 C CA . HIS B 1 396 ? 7.395 53.5 31.016 1 86.06 396 HIS B CA 1
ATOM 7801 C C . HIS B 1 396 ? 8.078 54.844 30.844 1 86.06 396 HIS B C 1
ATOM 7803 O O . HIS B 1 396 ? 8.305 55.562 31.828 1 86.06 396 HIS B O 1
ATOM 7809 N N . LEU B 1 397 ? 8.359 55.25 29.656 1 83.31 397 LEU B N 1
ATOM 7810 C CA . LEU B 1 397 ? 9.023 56.531 29.375 1 83.31 397 LEU B CA 1
ATOM 7811 C C . LEU B 1 397 ? 8.086 57.719 29.625 1 83.31 397 LEU B C 1
ATOM 7813 O O . LEU B 1 397 ? 8.531 58.812 29.906 1 83.31 397 LEU B O 1
ATOM 7817 N N . GLN B 1 398 ? 6.785 57.438 29.578 1 78.94 398 GLN B N 1
ATOM 7818 C CA . GLN B 1 398 ? 5.797 58.469 29.812 1 78.94 398 GLN B CA 1
ATOM 7819 C C . GLN B 1 398 ? 5.637 58.75 31.297 1 78.94 398 GLN B C 1
ATOM 7821 O O . GLN B 1 398 ? 5.242 59.875 31.688 1 78.94 398 GLN B O 1
ATOM 7826 N N . THR B 1 399 ? 5.969 57.844 32.156 1 75.62 399 THR B N 1
ATOM 7827 C CA . THR B 1 399 ? 5.719 58 33.562 1 75.62 399 THR B CA 1
ATOM 7828 C C . THR B 1 399 ? 7 58.406 34.312 1 75.62 399 THR B C 1
ATOM 7830 O O . THR B 1 399 ? 7.047 58.406 35.531 1 75.62 399 THR B O 1
ATOM 7833 N N . LEU B 1 400 ? 7.969 58.875 33.531 1 72.12 400 LEU B N 1
ATOM 7834 C CA . LEU B 1 400 ? 9.203 59.312 34.188 1 72.12 400 LEU B CA 1
ATOM 7835 C C . LEU B 1 400 ? 8.984 60.625 34.938 1 72.12 400 LEU B C 1
ATOM 7837 O O . LEU B 1 400 ? 8.203 61.469 34.5 1 72.12 400 LEU B O 1
ATOM 7841 N N . ARG B 1 401 ? 9.633 60.938 36.094 1 70.19 401 ARG B N 1
ATOM 7842 C CA . ARG B 1 401 ? 9.5 62.125 36.938 1 70.19 401 ARG B CA 1
ATOM 7843 C C . ARG B 1 401 ? 10.055 63.375 36.25 1 70.19 401 ARG B C 1
ATOM 7845 O O . ARG B 1 401 ? 9.453 64.438 36.312 1 70.19 401 ARG B O 1
ATOM 7852 N N . LEU B 1 402 ? 11.234 63.125 35.594 1 67.88 402 LEU B N 1
ATOM 7853 C CA . LEU B 1 402 ? 11.82 64.25 34.812 1 67.88 402 LEU B CA 1
ATOM 7854 C C . LEU B 1 402 ? 11.727 63.938 33.344 1 67.88 402 LEU B C 1
ATOM 7856 O O . LEU B 1 402 ? 12.523 63.156 32.781 1 67.88 402 LEU B O 1
ATOM 7860 N N . PRO B 1 403 ? 10.672 64.5 32.719 1 75.25 403 PRO B N 1
ATOM 7861 C CA . PRO B 1 403 ? 10.469 64.188 31.312 1 75.25 403 PRO B CA 1
ATOM 7862 C C . PRO B 1 403 ? 11.547 64.812 30.422 1 75.25 403 PRO B C 1
ATOM 7864 O O . PRO B 1 403 ? 12.023 65.938 30.688 1 75.25 403 PRO B O 1
ATOM 7867 N N . SER B 1 404 ? 12.188 63.969 29.625 1 79.38 404 SER B N 1
ATOM 7868 C CA . SER B 1 404 ? 13.148 64.438 28.625 1 79.38 404 SER B CA 1
ATOM 7869 C C . SER B 1 404 ? 12.758 64 27.219 1 79.38 404 SER B C 1
ATOM 7871 O O . SER B 1 404 ? 12.43 62.812 27 1 79.38 404 SER B O 1
ATOM 7873 N N . MET B 1 405 ? 12.695 64.875 26.266 1 81.5 405 MET B N 1
ATOM 7874 C CA . MET B 1 405 ? 12.359 64.562 24.875 1 81.5 405 MET B CA 1
ATOM 7875 C C . MET B 1 405 ? 13.453 63.75 24.219 1 81.5 405 MET B C 1
ATOM 7877 O O . MET B 1 405 ? 13.172 62.875 23.391 1 81.5 405 MET B O 1
ATOM 7881 N N . ALA B 1 406 ? 14.648 64 24.688 1 80.56 406 ALA B N 1
ATOM 7882 C CA . ALA B 1 406 ? 15.773 63.25 24.125 1 80.56 406 ALA B CA 1
ATOM 7883 C C . ALA B 1 406 ? 15.703 61.781 24.516 1 80.56 406 ALA B C 1
ATOM 7885 O O . ALA B 1 406 ? 15.953 60.906 23.688 1 80.56 406 ALA B O 1
ATOM 7886 N N . LYS B 1 407 ? 15.383 61.531 25.75 1 83 407 LYS B N 1
ATOM 7887 C CA . LYS B 1 407 ? 15.258 60.125 26.203 1 83 407 LYS B CA 1
ATOM 7888 C C . LYS B 1 407 ? 14.094 59.438 25.5 1 83 407 LYS B C 1
ATOM 7890 O O . LYS B 1 407 ? 14.18 58.25 25.188 1 83 407 LYS B O 1
ATOM 7895 N N . PHE B 1 408 ? 12.992 60.125 25.234 1 86.44 408 PHE B N 1
ATOM 7896 C CA . PHE B 1 408 ? 11.836 59.562 24.547 1 86.44 408 PHE B CA 1
ATOM 7897 C C . PHE B 1 408 ? 12.172 59.25 23.094 1 86.44 408 PHE B C 1
ATOM 7899 O O . PHE B 1 408 ? 11.805 58.188 22.594 1 86.44 408 PHE B O 1
ATOM 7906 N N . THR B 1 409 ? 12.891 60.188 22.484 1 86.81 409 THR B N 1
ATOM 7907 C CA . THR B 1 409 ? 13.25 59.969 21.094 1 86.81 409 THR B CA 1
ATOM 7908 C C . THR B 1 409 ? 14.227 58.812 20.969 1 86.81 409 THR B C 1
ATOM 7910 O O . THR B 1 409 ? 14.18 58.062 20 1 86.81 409 THR B O 1
ATOM 7913 N N . ALA B 1 410 ? 15.086 58.688 21.906 1 86.88 410 ALA B N 1
ATOM 7914 C CA . ALA B 1 410 ? 16.016 57.562 21.906 1 86.88 410 ALA B CA 1
ATOM 7915 C C . ALA B 1 410 ? 15.273 56.25 22.078 1 86.88 410 ALA B C 1
ATOM 7917 O O . ALA B 1 410 ? 15.625 55.25 21.453 1 86.88 410 ALA B O 1
ATOM 7918 N N . GLY B 1 411 ? 14.328 56.188 22.969 1 87.31 411 GLY B N 1
ATOM 7919 C CA . GLY B 1 411 ? 13.516 55 23.156 1 87.31 411 GLY B CA 1
ATOM 7920 C C . GLY B 1 411 ? 12.695 54.625 21.922 1 87.31 411 GLY B C 1
ATOM 7921 O O . GLY B 1 411 ? 12.547 53.469 21.578 1 87.31 411 GLY B O 1
ATOM 7922 N N . PHE B 1 412 ? 12.258 55.625 21.312 1 88.44 412 PHE B N 1
ATOM 7923 C CA . PHE B 1 412 ? 11.484 55.469 20.094 1 88.44 412 PHE B CA 1
ATOM 7924 C C . PHE B 1 412 ? 12.32 54.812 19 1 88.44 412 PHE B C 1
ATOM 7926 O O . PHE B 1 412 ? 11.875 53.875 18.344 1 88.44 412 PHE B O 1
ATOM 7933 N N . VAL B 1 413 ? 13.453 55.375 18.797 1 90.5 413 VAL B N 1
ATOM 7934 C CA . VAL B 1 413 ? 14.344 54.875 17.766 1 90.5 413 VAL B CA 1
ATOM 7935 C C . VAL B 1 413 ? 14.766 53.438 18.094 1 90.5 413 VAL B C 1
ATOM 7937 O O . VAL B 1 413 ? 14.852 52.594 17.203 1 90.5 413 VAL B O 1
ATOM 7940 N N . HIS B 1 414 ? 15 53.156 19.328 1 90.88 414 HIS B N 1
ATOM 7941 C CA . HIS B 1 414 ? 15.391 51.812 19.734 1 90.88 414 HIS B CA 1
ATOM 7942 C C . HIS B 1 414 ? 14.273 50.812 19.484 1 90.88 414 HIS B C 1
ATOM 7944 O O . HIS B 1 414 ? 14.523 49.688 19.016 1 90.88 414 HIS B O 1
ATOM 7950 N N . CYS B 1 415 ? 13.039 51.125 19.766 1 91.06 415 CYS B N 1
ATOM 7951 C CA . CYS B 1 415 ? 11.883 50.25 19.547 1 91.06 415 CYS B CA 1
ATOM 7952 C C . CYS B 1 415 ? 11.695 49.969 18.062 1 91.06 415 CYS B C 1
ATOM 7954 O O . CYS B 1 415 ? 11.461 48.812 17.672 1 91.06 415 CYS B O 1
ATOM 7956 N N . ASN B 1 416 ? 11.852 50.969 17.25 1 90.31 416 ASN B N 1
ATOM 7957 C CA . ASN B 1 416 ? 11.695 50.812 15.812 1 90.31 416 ASN B CA 1
ATOM 7958 C C . ASN B 1 416 ? 12.789 49.938 15.227 1 90.31 416 ASN B C 1
ATOM 7960 O O . ASN B 1 416 ? 12.523 49.094 14.352 1 90.31 416 ASN B O 1
ATOM 7964 N N . GLN B 1 417 ? 13.977 50.125 15.672 1 91.69 417 GLN B N 1
ATOM 7965 C CA . GLN B 1 417 ? 15.094 49.344 15.172 1 91.69 417 GLN B CA 1
ATOM 7966 C C . GLN B 1 417 ? 14.984 47.875 15.602 1 91.69 417 GLN B C 1
ATOM 7968 O O . GLN B 1 417 ? 15.242 46.969 14.805 1 91.69 417 GLN B O 1
ATOM 7973 N N . SER B 1 418 ? 14.633 47.625 16.812 1 91.38 418 SER B N 1
ATOM 7974 C CA . SER B 1 418 ? 14.469 46.281 17.312 1 91.38 418 SER B CA 1
ATOM 7975 C C . SER B 1 418 ? 13.359 45.531 16.562 1 91.38 418 SER B C 1
ATOM 7977 O O . SER B 1 418 ? 13.5 44.375 16.219 1 91.38 418 SER B O 1
ATOM 7979 N N . PHE B 1 419 ? 12.258 46.219 16.312 1 92.81 419 PHE B N 1
ATOM 7980 C CA . PHE B 1 419 ? 11.133 45.625 15.609 1 92.81 419 PHE B CA 1
ATOM 7981 C C . PHE B 1 419 ? 11.508 45.312 14.172 1 92.81 419 PHE B C 1
ATOM 7983 O O . PHE B 1 419 ? 11.195 44.219 13.672 1 92.81 419 PHE B O 1
ATOM 7990 N N . GLU B 1 420 ? 12.203 46.25 13.5 1 91.06 420 GLU B N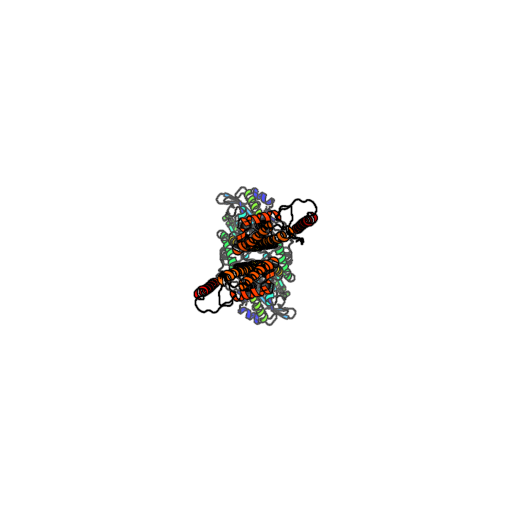 1
ATOM 7991 C CA . GLU B 1 420 ? 12.562 46.062 12.102 1 91.06 420 GLU B CA 1
ATOM 7992 C C . GLU B 1 420 ? 13.547 44.906 11.938 1 91.06 420 GLU B C 1
ATOM 7994 O O . GLU B 1 420 ? 13.477 44.188 10.953 1 91.06 420 GLU B O 1
ATOM 7999 N N . HIS B 1 421 ? 14.344 44.656 12.898 1 91.38 421 HIS B N 1
ATOM 8000 C CA . HIS B 1 421 ? 15.375 43.656 12.773 1 91.38 421 HIS B CA 1
ATOM 8001 C C . HIS B 1 421 ? 14.859 42.281 13.25 1 91.38 421 HIS B C 1
ATOM 8003 O O . HIS B 1 421 ? 15.25 41.25 12.719 1 91.38 421 HIS B O 1
ATOM 8009 N N . GLN B 1 422 ? 14 42.25 14.227 1 92.69 422 GLN B N 1
ATOM 8010 C CA . GLN B 1 422 ? 13.648 41 14.875 1 92.69 422 GLN B CA 1
ATOM 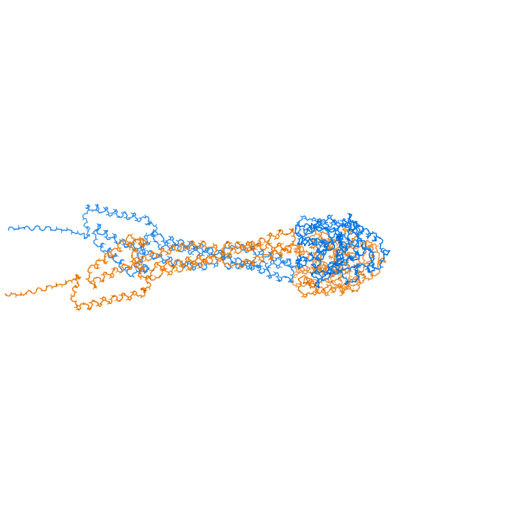8011 C C . GLN B 1 422 ? 12.344 40.438 14.312 1 92.69 422 GLN B C 1
ATOM 8013 O O . GLN B 1 422 ? 12.133 39.219 14.312 1 92.69 422 GLN B O 1
ATOM 8018 N N . CYS B 1 423 ? 11.406 41.25 13.914 1 94.19 423 CYS B N 1
ATOM 8019 C CA . CYS B 1 423 ? 10.148 40.781 13.359 1 94.19 423 CYS B CA 1
ATOM 8020 C C . CYS B 1 423 ? 10.328 40.344 11.914 1 94.19 423 CYS B C 1
ATOM 8022 O O . CYS B 1 423 ? 10.719 41.125 11.062 1 94.19 423 CYS B O 1
ATOM 8024 N N . VAL B 1 424 ? 10.227 39.062 11.75 1 93.69 424 VAL B N 1
ATOM 8025 C CA . VAL B 1 424 ? 10.375 38.5 10.406 1 93.69 424 VAL B CA 1
ATOM 8026 C C . VAL B 1 424 ? 9.109 37.719 10.039 1 93.69 424 VAL B C 1
ATOM 8028 O O . VAL B 1 424 ? 8.383 37.25 10.914 1 93.69 424 VAL B O 1
ATOM 8031 N N . GLY B 1 425 ? 8.766 37.812 8.688 1 92.56 425 GLY B N 1
ATOM 8032 C CA . GLY B 1 425 ? 7.648 37 8.266 1 92.56 425 GLY B CA 1
ATOM 8033 C C . GLY B 1 425 ? 6.523 37.781 7.621 1 92.56 425 GLY B C 1
ATOM 8034 O O . GLY B 1 425 ? 6.68 38.969 7.336 1 92.56 425 GLY B O 1
ATOM 8035 N N . PRO B 1 426 ? 5.422 37.094 7.398 1 92.81 426 PRO B N 1
ATOM 8036 C CA . PRO B 1 426 ? 4.316 37.719 6.664 1 92.81 426 PRO B CA 1
ATOM 8037 C C . PRO B 1 426 ? 3.549 38.75 7.504 1 92.81 426 PRO B C 1
ATOM 8039 O O . PRO B 1 426 ? 2.891 39.625 6.957 1 92.81 426 PRO B O 1
ATOM 8042 N N . SER B 1 427 ? 3.656 38.688 8.82 1 92.12 427 SER B N 1
ATOM 8043 C CA . SER B 1 427 ? 2.898 39.594 9.688 1 92.12 427 SER B CA 1
ATOM 8044 C C . SER B 1 427 ? 3.662 40.875 9.938 1 92.12 427 SER B C 1
ATOM 8046 O O . SER B 1 427 ? 3.152 41.781 10.594 1 92.12 427 SER B O 1
ATOM 8048 N N . LYS B 1 428 ? 4.848 41 9.383 1 93.38 428 LYS B N 1
ATOM 8049 C CA . LYS B 1 428 ? 5.703 42.156 9.625 1 93.38 428 LYS B CA 1
ATOM 8050 C C . LYS B 1 428 ? 5.039 43.469 9.148 1 93.38 428 LYS B C 1
ATOM 8052 O O . LYS B 1 428 ? 5.023 44.469 9.867 1 93.38 428 LYS B O 1
ATOM 8057 N N . GLN B 1 429 ? 4.43 43.375 7.977 1 91.56 429 GLN B N 1
ATOM 8058 C CA . GLN B 1 429 ? 3.83 44.594 7.398 1 91.56 429 GLN B CA 1
ATOM 8059 C C . GLN B 1 429 ? 2.662 45.094 8.242 1 91.56 429 GLN B C 1
ATOM 8061 O O . GLN B 1 429 ? 2.539 46.281 8.5 1 91.56 429 GLN B O 1
ATOM 8066 N N . ASN B 1 430 ? 1.839 44.188 8.617 1 90.12 430 ASN B N 1
ATOM 8067 C CA . ASN B 1 430 ? 0.675 44.562 9.422 1 90.12 430 ASN B CA 1
ATOM 8068 C C . ASN B 1 430 ? 1.085 45.156 10.766 1 90.12 430 ASN B C 1
ATOM 8070 O O . ASN B 1 430 ? 0.513 46.156 11.203 1 90.12 430 ASN B O 1
ATOM 8074 N N . TYR B 1 431 ? 2.123 44.656 11.414 1 93.31 431 TYR B N 1
ATOM 8075 C CA . TYR B 1 431 ? 2.535 45.125 12.734 1 93.31 431 TYR B CA 1
ATOM 8076 C C . TYR B 1 431 ? 3.371 46.406 12.625 1 93.31 431 TYR B C 1
ATOM 8078 O O . TYR B 1 431 ? 3.428 47.188 13.562 1 93.31 431 TYR B O 1
ATOM 8086 N N . GLU B 1 432 ? 4.02 46.562 11.43 1 92.44 432 GLU B N 1
ATOM 8087 C CA . GLU B 1 432 ? 4.734 47.812 11.195 1 92.44 432 GLU B CA 1
ATOM 8088 C C . GLU B 1 432 ? 3.771 49 11.133 1 92.44 432 GLU B C 1
ATOM 8090 O O . GLU B 1 432 ? 4.07 50.094 11.656 1 92.44 432 GLU B O 1
ATOM 8095 N N . GLN B 1 433 ? 2.643 48.812 10.547 1 91.12 433 GLN B N 1
ATOM 8096 C CA . GLN B 1 433 ? 1.627 49.844 10.477 1 91.12 433 GLN B CA 1
ATOM 8097 C C . GLN B 1 433 ? 1.045 50.156 11.859 1 91.12 433 GLN B C 1
ATOM 8099 O O . GLN B 1 433 ? 0.832 51.312 12.219 1 91.12 433 GLN B O 1
ATOM 8104 N N . ARG B 1 434 ? 0.885 49.125 12.578 1 89.88 434 ARG B N 1
ATOM 8105 C CA . ARG B 1 434 ? 0.342 49.312 13.922 1 89.88 434 ARG B CA 1
ATOM 8106 C C . ARG B 1 434 ? 1.344 50 14.828 1 89.88 434 ARG B C 1
ATOM 8108 O O . ARG B 1 434 ? 0.961 50.812 15.672 1 89.88 434 ARG B O 1
ATOM 8115 N N . LEU B 1 435 ? 2.557 49.656 14.641 1 92.06 435 LEU B N 1
ATOM 8116 C CA . LEU B 1 435 ? 3.611 50.281 15.445 1 92.06 435 LEU B CA 1
ATOM 8117 C C . LEU B 1 435 ? 3.736 51.75 15.141 1 92.06 435 LEU B C 1
ATOM 8119 O O . LEU B 1 435 ? 3.906 52.562 16.047 1 92.06 435 LEU B O 1
ATOM 8123 N N . THR B 1 436 ? 3.625 52.125 13.867 1 91.12 436 THR B N 1
ATOM 8124 C CA . THR B 1 436 ? 3.717 53.531 13.477 1 91.12 436 THR B CA 1
ATOM 8125 C C . THR B 1 436 ? 2.553 54.312 14.055 1 91.12 436 THR B C 1
ATOM 8127 O O . THR B 1 436 ? 2.734 55.469 14.516 1 91.12 436 THR B O 1
ATOM 8130 N N . LYS B 1 437 ? 1.434 53.719 14.07 1 88.44 437 LYS B N 1
ATOM 8131 C CA . LYS B 1 437 ? 0.265 54.375 14.641 1 88.44 437 LYS B CA 1
ATOM 8132 C C . LYS B 1 437 ? 0.421 54.562 16.156 1 88.44 437 LYS B C 1
ATOM 8134 O O . LYS B 1 437 ? 0.139 55.656 16.672 1 88.44 437 LYS B O 1
ATOM 8139 N N . MET B 1 438 ? 0.905 53.531 16.75 1 87.88 438 MET B N 1
ATOM 8140 C CA . MET B 1 438 ? 1.09 53.594 18.203 1 87.88 438 MET B CA 1
ATOM 8141 C C . MET B 1 438 ? 2.178 54.594 18.578 1 87.88 438 MET B C 1
ATOM 8143 O O . MET B 1 438 ? 2.031 55.344 19.547 1 87.88 438 MET B O 1
ATOM 8147 N N . MET B 1 439 ? 3.188 54.688 17.766 1 88.5 439 MET B N 1
ATOM 8148 C CA . MET B 1 439 ? 4.289 55.625 18.031 1 88.5 439 MET B CA 1
ATOM 8149 C C . MET B 1 439 ? 3.852 57.062 17.812 1 88.5 439 MET B C 1
ATOM 8151 O O . MET B 1 439 ? 4.273 57.969 18.547 1 88.5 439 MET B O 1
ATOM 8155 N N . GLY B 1 440 ? 3.039 57.25 16.844 1 87.44 440 GLY B N 1
ATOM 8156 C CA . GLY B 1 440 ? 2.496 58.594 16.625 1 87.44 440 GLY B CA 1
ATOM 8157 C C . GLY B 1 440 ? 1.616 59.062 17.766 1 87.44 440 GLY B C 1
ATOM 8158 O O . GLY B 1 440 ? 1.718 60.219 18.188 1 87.44 440 GLY B O 1
ATOM 8159 N N . LYS B 1 441 ? 0.889 58.219 18.281 1 84.62 441 LYS B N 1
ATOM 8160 C CA . LYS B 1 441 ? 0.018 58.531 19.406 1 84.62 441 LYS B CA 1
ATOM 8161 C C . LYS B 1 441 ? 0.829 58.781 20.672 1 84.62 441 LYS B C 1
ATOM 8163 O O . LYS B 1 441 ? 0.546 59.719 21.422 1 84.62 441 LYS B O 1
ATOM 8168 N N . ALA B 1 442 ? 1.816 57.938 20.875 1 86.75 442 ALA B N 1
ATOM 8169 C CA . ALA B 1 442 ? 2.66 58.062 22.062 1 86.75 442 ALA B CA 1
ATOM 8170 C C . ALA B 1 442 ? 3.465 59.375 22.031 1 86.75 442 ALA B C 1
ATOM 8172 O O . ALA B 1 442 ? 3.652 60 23.062 1 86.75 442 ALA B O 1
ATOM 8173 N N . ARG B 1 443 ? 3.898 59.75 20.906 1 86.75 443 ARG B N 1
ATOM 8174 C CA . ARG B 1 443 ? 4.66 61 20.766 1 86.75 443 ARG B CA 1
ATOM 8175 C C . ARG B 1 443 ? 3.783 62.219 21.031 1 86.75 443 ARG B C 1
ATOM 8177 O O . ARG B 1 443 ? 4.191 63.125 21.734 1 86.75 443 ARG B O 1
ATOM 8184 N N . SER B 1 444 ? 2.609 62.125 20.5 1 83.88 444 SER B N 1
ATOM 8185 C CA . SER B 1 444 ? 1.697 63.219 20.703 1 83.88 444 SER B CA 1
ATOM 8186 C C . SER B 1 444 ? 1.309 63.375 22.156 1 83.88 444 SER B C 1
ATOM 8188 O O . SER B 1 444 ? 1.25 64.5 22.688 1 83.88 444 SER B O 1
ATOM 8190 N N . LEU B 1 445 ? 1.148 62.312 22.75 1 82.38 445 LEU B N 1
ATOM 8191 C CA . LEU B 1 445 ? 0.786 62.344 24.156 1 82.38 445 LEU B CA 1
ATOM 8192 C C . LEU B 1 445 ? 1.963 62.781 25.016 1 82.38 445 LEU B C 1
ATOM 8194 O O . LEU B 1 445 ? 1.778 63.5 26 1 82.38 445 LEU B O 1
ATOM 8198 N N . PHE B 1 446 ? 3.084 62.406 24.688 1 84.19 446 PHE B N 1
ATOM 8199 C CA . PHE B 1 446 ? 4.27 62.781 25.453 1 84.19 446 PHE B CA 1
ATOM 8200 C C . PHE B 1 446 ? 4.523 64.312 25.328 1 84.19 446 PHE B C 1
ATOM 8202 O O . PHE B 1 446 ? 4.84 64.938 26.312 1 84.19 446 PHE B O 1
ATOM 8209 N N . ILE B 1 447 ? 4.387 64.812 24.109 1 81.75 447 ILE B N 1
ATOM 8210 C CA . ILE B 1 447 ? 4.625 66.25 23.875 1 81.75 447 ILE B CA 1
ATOM 8211 C C . ILE B 1 447 ? 3.611 67.062 24.656 1 81.75 447 ILE B C 1
ATOM 8213 O O . ILE B 1 447 ? 3.965 68.062 25.266 1 81.75 447 ILE B O 1
ATOM 8217 N N . LYS B 1 448 ? 2.457 66.562 24.672 1 79.44 448 LYS B N 1
ATOM 8218 C CA . LYS B 1 448 ? 1.411 67.312 25.406 1 79.44 448 LYS B CA 1
ATOM 8219 C C . LYS B 1 448 ? 1.685 67.25 26.906 1 79.44 448 LYS B C 1
ATOM 8221 O O . LYS B 1 448 ? 1.579 68.312 27.562 1 79.44 448 LYS B O 1
ATOM 8226 N N . GLU B 1 449 ? 2.041 66.125 27.406 1 79.38 449 GLU B N 1
ATOM 8227 C CA . GLU B 1 449 ? 2.316 66 28.844 1 79.38 449 GLU B CA 1
ATOM 8228 C C . GLU B 1 449 ? 3.596 66.75 29.219 1 79.38 449 GLU B C 1
ATOM 8230 O O . GLU B 1 449 ? 3.688 67.312 30.297 1 79.38 449 GLU B O 1
ATOM 8235 N N . TYR B 1 450 ? 4.539 66.688 28.391 1 80.06 450 TYR B N 1
ATOM 8236 C CA . TYR B 1 450 ? 5.801 67.438 28.594 1 80.06 450 TYR B CA 1
ATOM 8237 C C . TYR B 1 450 ? 5.582 68.938 28.688 1 80.06 450 TYR B C 1
ATOM 8239 O O . TYR B 1 450 ? 6.09 69.562 29.594 1 80.06 450 TYR B O 1
ATOM 8247 N N . ASN B 1 451 ? 4.789 69.438 27.75 1 77.75 451 ASN B N 1
ATOM 8248 C CA . ASN B 1 451 ? 4.516 70.875 27.734 1 77.75 451 ASN B CA 1
ATOM 8249 C C . ASN B 1 451 ? 3.684 71.312 28.938 1 77.75 451 ASN B C 1
ATOM 8251 O O . ASN B 1 451 ? 3.904 72.375 29.5 1 77.75 451 ASN B O 1
ATOM 8255 N N . ASN B 1 452 ? 2.797 70.438 29.328 1 75.12 452 ASN B N 1
ATOM 8256 C CA . ASN B 1 452 ? 1.964 70.75 30.484 1 75.12 452 ASN B CA 1
ATOM 8257 C C . ASN B 1 452 ? 2.773 70.75 31.766 1 75.12 452 ASN B C 1
ATOM 8259 O O . ASN B 1 452 ? 2.57 71.562 32.625 1 75.12 452 ASN B O 1
ATOM 8263 N N . ARG B 1 453 ? 3.654 69.875 31.875 1 76.31 453 ARG B N 1
ATOM 8264 C CA . ARG B 1 453 ? 4.484 69.75 33.062 1 76.31 453 ARG B CA 1
ATOM 8265 C C . ARG B 1 453 ? 5.465 70.938 33.125 1 76.31 453 ARG B C 1
ATOM 8267 O O . ARG B 1 453 ? 5.695 71.5 34.188 1 76.31 453 ARG B O 1
ATOM 8274 N N . LEU B 1 454 ? 6.016 71.25 32.062 1 76 454 LEU B N 1
ATOM 8275 C CA . LEU B 1 454 ? 6.938 72.375 31.984 1 76 454 LEU B CA 1
ATOM 8276 C C . LEU B 1 454 ? 6.219 73.688 32.281 1 76 454 LEU B C 1
ATOM 8278 O O . LEU B 1 454 ? 6.766 74.562 32.969 1 76 454 LEU B O 1
ATOM 8282 N N . PHE B 1 455 ? 5.039 73.75 31.703 1 75.38 455 PHE B N 1
ATOM 8283 C CA . PHE B 1 455 ? 4.234 74.938 31.938 1 75.38 455 PHE B CA 1
ATOM 8284 C C . PHE B 1 455 ? 3.932 75.062 33.438 1 75.38 455 PHE B C 1
ATOM 8286 O O . PHE B 1 455 ? 4.066 76.188 34 1 75.38 455 PHE B O 1
ATOM 8293 N N . ASN B 1 456 ? 3.596 74 34.062 1 73.25 456 ASN B N 1
ATOM 8294 C CA . ASN B 1 456 ? 3.287 74.062 35.5 1 73.25 456 ASN B CA 1
ATOM 8295 C C . ASN B 1 456 ? 4.523 74.375 36.312 1 73.25 456 ASN B C 1
ATOM 8297 O O . ASN B 1 456 ? 4.43 75.062 37.312 1 73.25 456 ASN B O 1
ATOM 8301 N N . TRP B 1 457 ? 5.57 73.938 35.906 1 73.94 457 TRP B N 1
ATOM 8302 C CA . TRP B 1 457 ? 6.816 74.25 36.594 1 73.94 457 TRP B CA 1
ATOM 8303 C C . TRP B 1 457 ? 7.184 75.688 36.438 1 73.94 457 TRP B C 1
ATOM 8305 O O . TRP B 1 457 ? 7.676 76.312 37.375 1 73.94 457 TRP B O 1
ATOM 8315 N N . LEU B 1 458 ? 6.91 76.312 35.281 1 74.69 458 LEU B N 1
ATOM 8316 C CA . LEU B 1 458 ? 7.223 77.688 35.031 1 74.69 458 LEU B CA 1
ATOM 8317 C C . LEU B 1 458 ? 6.297 78.625 35.812 1 74.69 458 LEU B C 1
ATOM 8319 O O . LEU B 1 458 ? 6.723 79.688 36.312 1 74.69 458 LEU B O 1
ATOM 8323 N N . VAL B 1 459 ? 5.113 78.188 35.875 1 74.88 459 VAL B N 1
ATOM 8324 C CA . VAL B 1 459 ? 4.16 78.938 36.656 1 74.88 459 VAL B CA 1
ATOM 8325 C C . VAL B 1 459 ? 4.543 78.938 38.156 1 74.88 459 VAL B C 1
ATOM 8327 O O . VAL B 1 459 ? 4.512 79.938 38.844 1 74.88 459 VAL B O 1
ATOM 8330 N N . GLY B 1 460 ? 4.898 77.688 38.625 1 73.62 460 GLY B N 1
ATOM 8331 C CA . GLY B 1 460 ? 5.355 77.562 40 1 73.62 460 GLY B CA 1
ATOM 8332 C C . GLY B 1 460 ? 6.621 78.375 40.281 1 73.62 460 GLY B C 1
ATOM 8333 O O . GLY B 1 460 ? 6.75 78.938 41.312 1 73.62 460 GLY B O 1
ATOM 8334 N N . PHE B 1 461 ? 7.43 78.375 39.312 1 75.81 461 PHE B N 1
ATOM 8335 C CA . PHE B 1 461 ? 8.68 79.062 39.438 1 75.81 461 PHE B CA 1
ATOM 8336 C C . PHE B 1 461 ? 8.422 80.562 39.5 1 75.81 461 PHE B C 1
ATOM 8338 O O . PHE B 1 461 ? 9.055 81.312 40.281 1 75.81 461 PHE B O 1
ATOM 8345 N N . SER B 1 462 ? 7.484 81.125 38.719 1 77.06 462 SER B N 1
ATOM 8346 C CA . SER B 1 462 ? 7.152 82.5 38.719 1 77.06 462 SER B CA 1
ATOM 8347 C C . SER B 1 462 ? 6.547 82.938 40.062 1 77.06 462 SER B C 1
ATOM 8349 O O . SER B 1 462 ? 6.836 84.062 40.562 1 77.06 462 SER B O 1
ATOM 8351 N N . LEU B 1 463 ? 5.879 82.062 40.688 1 76.31 463 LEU B N 1
ATOM 8352 C CA . LEU B 1 463 ? 5.262 82.438 41.969 1 76.31 463 LEU B CA 1
ATOM 8353 C C . LEU B 1 463 ? 6.297 82.438 43.094 1 76.31 463 LEU B C 1
ATOM 8355 O O . LEU B 1 463 ? 6.242 83.25 44 1 76.31 463 LEU B O 1
ATOM 8359 N N . VAL B 1 464 ? 7.168 81.5 43 1 77.69 464 VAL B N 1
ATOM 8360 C CA . VAL B 1 464 ? 8.234 81.438 44 1 77.69 464 VAL B CA 1
ATOM 8361 C C . VAL B 1 464 ? 9.133 82.688 43.844 1 77.69 464 VAL B C 1
ATOM 8363 O O . VAL B 1 464 ? 9.57 83.25 44.875 1 77.69 464 VAL B O 1
ATOM 8366 N N . MET B 1 465 ? 9.258 83.125 42.656 1 78.94 465 MET B N 1
ATOM 8367 C CA . MET B 1 465 ? 10.117 84.312 42.406 1 78.94 465 MET B CA 1
ATOM 8368 C C . MET B 1 465 ? 9.453 85.562 42.906 1 78.94 465 MET B C 1
ATOM 8370 O O . MET B 1 465 ? 10.133 86.5 43.312 1 78.94 465 MET B O 1
ATOM 8374 N N . VAL B 1 466 ? 8.18 85.625 42.875 1 77.19 466 VAL B N 1
ATOM 8375 C CA . VAL B 1 466 ? 7.457 86.75 43.406 1 77.19 466 VAL B CA 1
ATOM 8376 C C . VAL B 1 466 ? 7.656 86.812 44.938 1 77.19 466 VAL B C 1
ATOM 8378 O O . VAL B 1 466 ? 7.898 87.875 45.469 1 77.19 466 VAL B O 1
ATOM 8381 N N . ILE B 1 467 ? 7.672 85.625 45.531 1 77.31 467 ILE B N 1
ATOM 8382 C CA . ILE B 1 467 ? 7.805 85.625 47 1 77.31 467 ILE B CA 1
ATOM 8383 C C . ILE B 1 467 ? 9.242 85.938 47.406 1 77.31 467 ILE B C 1
ATOM 8385 O O . ILE B 1 467 ? 9.469 86.688 48.344 1 77.31 467 ILE B O 1
ATOM 8389 N N . VAL B 1 468 ? 10.07 85.438 46.688 1 76.88 468 VAL B N 1
ATOM 8390 C CA . VAL B 1 468 ? 11.477 85.688 46.969 1 76.88 468 VAL B CA 1
ATOM 8391 C C . VAL B 1 468 ? 11.82 87.125 46.719 1 76.88 468 VAL B C 1
ATOM 8393 O O . VAL B 1 468 ? 12.586 87.75 47.469 1 76.88 468 VAL B O 1
ATOM 8396 N N . GLY B 1 469 ? 11.25 87.75 45.719 1 74.12 469 GLY B N 1
ATOM 8397 C CA . GLY B 1 469 ? 11.484 89.125 45.406 1 74.12 469 GLY B CA 1
ATOM 8398 C C . GLY B 1 469 ? 10.891 90.062 46.406 1 74.12 469 GLY B C 1
ATOM 8399 O O . GLY B 1 469 ? 11.5 91.125 46.75 1 74.12 469 GLY B O 1
ATOM 8400 N N . ARG B 1 470 ? 9.828 89.688 47.031 1 76.25 470 ARG B N 1
ATOM 8401 C CA . ARG B 1 470 ? 9.125 90.562 47.969 1 76.25 470 ARG B CA 1
ATOM 8402 C C . ARG B 1 470 ? 9.719 90.438 49.375 1 76.25 470 ARG B C 1
ATOM 8404 O O . ARG B 1 470 ? 9.922 91.438 50.062 1 76.25 470 ARG B O 1
ATOM 8411 N N . PHE B 1 471 ? 10.094 89.312 49.719 1 74.12 471 PHE B N 1
ATOM 8412 C CA . PHE B 1 471 ? 10.367 89.125 51.125 1 74.12 471 PHE B CA 1
ATOM 8413 C C . PHE B 1 471 ? 11.859 88.875 51.375 1 74.12 471 PHE B C 1
ATOM 8415 O O . PHE B 1 471 ? 12.367 89.188 52.469 1 74.12 471 PHE B O 1
ATOM 8422 N N . ILE B 1 472 ? 12.43 88.438 50.312 1 71.94 472 ILE B N 1
ATOM 8423 C CA . ILE B 1 472 ? 13.82 88.062 50.594 1 71.94 472 ILE B CA 1
ATOM 8424 C C . ILE B 1 472 ? 14.75 89.125 50 1 71.94 472 ILE B C 1
ATOM 8426 O O . ILE B 1 472 ? 15.523 89.75 50.75 1 71.94 472 ILE B O 1
ATOM 8430 N N . ILE B 1 473 ? 14.727 89.375 48.688 1 72.31 473 ILE B N 1
ATOM 8431 C CA . ILE B 1 473 ? 15.656 90.312 48.062 1 72.31 473 ILE B CA 1
ATOM 8432 C C . ILE B 1 473 ? 15.125 91.75 48.156 1 72.31 473 ILE B C 1
ATOM 8434 O O . ILE B 1 473 ? 15.898 92.688 48.219 1 72.31 473 ILE B O 1
ATOM 8438 N N . LYS B 1 474 ? 13.891 91.875 48.5 1 70.19 474 LYS B N 1
ATOM 8439 C CA . LYS B 1 474 ? 13.234 93.125 48.625 1 70.19 474 LYS B CA 1
ATOM 8440 C C . LYS B 1 474 ? 13.586 94.062 47.469 1 70.19 474 LYS B C 1
ATOM 8442 O O . LYS B 1 474 ? 13.961 95.25 47.688 1 70.19 474 LYS B O 1
ATOM 8447 N N . PHE B 1 475 ? 13.719 93.5 46.219 1 73.88 475 PHE B N 1
ATOM 8448 C CA . PHE B 1 475 ? 13.953 94.188 44.969 1 73.88 475 PHE B CA 1
ATOM 8449 C C . PHE B 1 475 ? 12.68 94.25 44.125 1 73.88 475 PHE B C 1
ATOM 8451 O O . PHE B 1 475 ? 12.242 93.25 43.594 1 73.88 475 PHE B O 1
ATOM 8458 N N . ILE B 1 476 ? 12.086 95.438 43.938 1 74.31 476 ILE B N 1
ATOM 8459 C CA . ILE B 1 476 ? 10.766 95.625 43.344 1 74.31 476 ILE B CA 1
ATOM 8460 C C . ILE B 1 476 ? 10.781 95.25 41.875 1 74.31 476 ILE B C 1
ATOM 8462 O O . ILE B 1 476 ? 9.789 94.75 41.344 1 74.31 476 ILE B O 1
ATOM 8466 N N . LEU B 1 477 ? 11.93 95.438 41.188 1 76 477 LEU B N 1
ATOM 8467 C CA . LEU B 1 477 ? 11.977 95.125 39.781 1 76 477 LEU B CA 1
ATOM 8468 C C . LEU B 1 477 ? 11.875 93.625 39.531 1 76 477 LEU B C 1
ATOM 8470 O O . LEU B 1 477 ? 11.258 93.188 38.562 1 76 477 LEU B O 1
ATOM 8474 N N . LEU B 1 478 ? 12.414 92.875 40.406 1 79.19 478 LEU B N 1
ATOM 8475 C CA . LEU B 1 478 ? 12.336 91.438 40.281 1 79.19 478 LEU B CA 1
ATOM 8476 C C . LEU B 1 478 ? 10.922 90.938 40.562 1 79.19 478 LEU B C 1
ATOM 8478 O O . LEU B 1 478 ? 10.438 90 39.906 1 79.19 478 LEU B O 1
ATOM 8482 N N . GLU B 1 479 ? 10.352 91.562 41.438 1 78.69 479 GLU B N 1
ATOM 8483 C CA . GLU B 1 479 ? 8.969 91.25 41.75 1 78.69 479 GLU B CA 1
ATOM 8484 C C . GLU B 1 479 ? 8.047 91.562 40.594 1 78.69 479 GLU B C 1
ATOM 8486 O O . GLU B 1 479 ? 7.168 90.75 40.25 1 78.69 479 GLU B O 1
ATOM 8491 N N . MET B 1 480 ? 8.312 92.688 40 1 80.44 480 MET B N 1
ATOM 8492 C CA . MET B 1 480 ? 7.457 93.062 38.906 1 80.44 480 MET B CA 1
ATOM 8493 C C . MET B 1 480 ? 7.68 92.188 37.688 1 80.44 480 MET B C 1
ATOM 8495 O O . MET B 1 480 ? 6.727 91.812 37 1 80.44 480 MET B O 1
ATOM 8499 N N . ALA B 1 481 ? 8.875 91.812 37.469 1 81.19 481 ALA B N 1
ATOM 8500 C CA . ALA B 1 481 ? 9.18 90.875 36.375 1 81.19 481 ALA B CA 1
ATOM 8501 C C . ALA B 1 481 ? 8.547 89.5 36.562 1 81.19 481 ALA B C 1
ATOM 8503 O O . ALA B 1 481 ? 8.055 88.875 35.625 1 81.19 481 ALA B O 1
ATOM 8504 N N . ALA B 1 482 ? 8.594 89 37.75 1 81.44 482 ALA B N 1
ATOM 8505 C CA . ALA B 1 482 ? 7.996 87.688 38.062 1 81.44 482 ALA B CA 1
ATOM 8506 C C . ALA B 1 482 ? 6.477 87.75 37.906 1 81.44 482 ALA B C 1
ATOM 8508 O O . ALA B 1 482 ? 5.863 86.812 37.438 1 81.44 482 ALA B O 1
ATOM 8509 N N . TRP B 1 483 ? 5.922 88.938 38.25 1 77.12 483 TRP B N 1
ATOM 8510 C CA . TRP B 1 483 ? 4.48 89.125 38.094 1 77.12 483 TRP B CA 1
ATOM 8511 C C . TRP B 1 483 ? 4.105 89.188 36.594 1 77.12 483 TRP B C 1
ATOM 8513 O O . TRP B 1 483 ? 3.088 88.625 36.188 1 77.12 483 TRP B O 1
ATOM 8523 N N . ILE B 1 484 ? 4.875 89.812 35.844 1 76 484 ILE B N 1
ATOM 8524 C CA . ILE B 1 484 ? 4.617 89.875 34.406 1 76 484 ILE B CA 1
ATOM 8525 C C . ILE B 1 484 ? 4.734 88.5 33.75 1 76 484 ILE B C 1
ATOM 8527 O O . ILE B 1 484 ? 3.928 88.125 32.906 1 76 484 ILE B O 1
ATOM 8531 N N . LEU B 1 485 ? 5.691 87.75 34.219 1 77.88 485 LEU B N 1
ATOM 8532 C CA . LEU B 1 485 ? 5.863 86.438 33.688 1 77.88 485 LEU B CA 1
ATOM 8533 C C . LEU B 1 485 ? 4.688 85.562 34.094 1 77.88 485 LEU B C 1
ATOM 8535 O O . LEU B 1 485 ? 4.195 84.75 33.281 1 77.88 485 LEU B O 1
ATOM 8539 N N . PHE B 1 486 ? 4.293 85.688 35.281 1 74.44 486 PHE B N 1
ATOM 8540 C CA . PHE B 1 486 ? 3.168 84.875 35.781 1 74.44 486 PHE B CA 1
ATOM 8541 C C . PHE B 1 486 ? 1.891 85.25 35 1 74.44 486 PHE B C 1
ATOM 8543 O O . PHE B 1 486 ? 1.145 84.312 34.594 1 74.44 486 PHE B O 1
ATOM 8550 N N . ILE B 1 487 ? 1.684 86.562 34.812 1 68.19 487 ILE B N 1
ATOM 8551 C CA . ILE B 1 487 ? 0.479 87 34.094 1 68.19 487 ILE B CA 1
ATOM 8552 C C . ILE B 1 487 ? 0.549 86.562 32.625 1 68.19 487 ILE B C 1
ATOM 8554 O O . ILE B 1 487 ? -0.457 86.125 32.062 1 68.19 487 ILE B O 1
ATOM 8558 N N . PHE B 1 488 ? 1.668 86.688 32.156 1 70.31 488 PHE B N 1
ATOM 8559 C CA . PHE B 1 488 ? 1.852 86.25 30.766 1 70.31 488 PHE B CA 1
ATOM 8560 C C . PHE B 1 488 ? 1.57 84.75 30.594 1 70.31 488 PHE B C 1
ATOM 8562 O O . PHE B 1 488 ? 0.873 84.375 29.672 1 70.31 488 PHE B O 1
ATOM 8569 N N . LEU B 1 489 ? 2.109 83.938 31.438 1 73.31 489 LEU B N 1
ATOM 8570 C CA . LEU B 1 489 ? 1.945 82.5 31.359 1 73.31 489 LEU B CA 1
ATOM 8571 C C . LEU B 1 489 ? 0.498 82.125 31.625 1 73.31 489 LEU B C 1
ATOM 8573 O O . LEU B 1 489 ? -0.034 81.25 30.953 1 73.31 489 LEU B O 1
ATOM 8577 N N . GLU B 1 490 ? -0.114 82.75 32.5 1 64.81 490 GLU B N 1
ATOM 8578 C CA . GLU B 1 490 ? -1.463 82.375 32.875 1 64.81 490 GLU B CA 1
ATOM 8579 C C . GLU B 1 490 ? -2.506 82.938 31.922 1 64.81 490 GLU B C 1
ATOM 8581 O O . GLU B 1 490 ? -3.547 82.312 31.688 1 64.81 490 GLU B O 1
ATOM 8586 N N . THR B 1 491 ? -2.273 84.062 31.5 1 61.34 491 THR B N 1
ATOM 8587 C CA . THR B 1 491 ? -3.287 84.625 30.625 1 61.34 491 THR B CA 1
ATOM 8588 C C . THR B 1 491 ? -3.002 84.312 29.172 1 61.34 491 THR B C 1
ATOM 8590 O O . THR B 1 491 ? -3.82 83.688 28.5 1 61.34 491 THR B O 1
ATOM 8593 N N . TYR B 1 492 ? -1.803 84.688 28.75 1 55.06 492 TYR B N 1
ATOM 8594 C CA . TYR B 1 492 ? -1.547 84.562 27.312 1 55.06 492 TYR B CA 1
ATOM 8595 C C . TYR B 1 492 ? -1.436 83.125 26.906 1 55.06 492 TYR B C 1
ATOM 8597 O O . TYR B 1 492 ? -2.064 82.688 25.938 1 55.06 492 TYR B O 1
ATOM 8605 N N . THR B 1 493 ? -0.767 82.375 27.625 1 58.47 493 THR B N 1
ATOM 8606 C CA . THR B 1 493 ? -0.497 81 27.172 1 58.47 493 THR B CA 1
ATOM 8607 C C . THR B 1 493 ? -1.715 80.125 27.391 1 58.47 493 THR B C 1
ATOM 8609 O O . THR B 1 493 ? -2.029 79.25 26.547 1 58.47 493 THR B O 1
ATOM 8612 N N . ARG B 1 494 ? -2.354 80.188 28.406 1 59.34 494 ARG B N 1
ATOM 8613 C CA . ARG B 1 494 ? -3.488 79.312 28.672 1 59.34 494 ARG B CA 1
ATOM 8614 C C . ARG B 1 494 ? -4.672 79.688 27.781 1 59.34 494 ARG B C 1
ATOM 8616 O O . ARG B 1 494 ? -5.445 78.812 27.406 1 59.34 494 ARG B O 1
ATOM 8623 N N . MET B 1 495 ? -4.883 81 27.531 1 54.25 495 MET B N 1
ATOM 8624 C CA . MET B 1 495 ? -6.047 81.438 26.75 1 54.25 495 MET B CA 1
ATOM 8625 C C . MET B 1 495 ? -5.824 81.125 25.266 1 54.25 495 MET B C 1
ATOM 8627 O O . MET B 1 495 ? -6.754 80.75 24.562 1 54.25 495 MET B O 1
ATOM 8631 N N . PHE B 1 496 ? -4.645 81.375 24.844 1 51.53 496 PHE B N 1
ATOM 8632 C CA . PHE B 1 496 ? -4.504 81.375 23.391 1 51.53 496 PHE B CA 1
ATOM 8633 C C . PHE B 1 496 ? -3.85 80.062 22.922 1 51.53 496 PHE B C 1
ATOM 8635 O O . PHE B 1 496 ? -3.898 79.75 21.734 1 51.53 496 PHE B O 1
ATOM 8642 N N . TRP B 1 497 ? -3.113 79.438 23.859 1 55.47 497 TRP B N 1
ATOM 8643 C CA . TRP B 1 497 ? -2.373 78.312 23.281 1 55.47 497 TRP B CA 1
ATOM 8644 C C . TRP B 1 497 ? -2.723 77.062 23.984 1 55.47 497 TRP B C 1
ATOM 8646 O O . TRP B 1 497 ? -2.807 77 25.203 1 55.47 497 TRP B O 1
ATOM 8656 N N . THR B 1 498 ? -3.244 76.062 23.141 1 58.16 498 THR B N 1
ATOM 8657 C CA . THR B 1 498 ? -3.385 74.75 23.641 1 58.16 498 THR B CA 1
ATOM 8658 C C . THR B 1 498 ? -2.018 74.125 23.922 1 58.16 498 THR B C 1
ATOM 8660 O O . THR B 1 498 ? -1.011 74.562 23.344 1 58.16 498 THR B O 1
ATOM 8663 N N . ALA B 1 499 ? -1.958 73.25 25.016 1 58.44 499 ALA B N 1
ATOM 8664 C CA . ALA B 1 499 ? -0.708 72.625 25.422 1 58.44 499 ALA B CA 1
ATOM 8665 C C . ALA B 1 499 ? 0.028 72.062 24.203 1 58.44 499 ALA B C 1
ATOM 8667 O O . ALA B 1 499 ? 1.26 72.062 24.156 1 58.44 499 ALA B O 1
ATOM 8668 N N . GLU B 1 500 ? -0.645 71.688 23.203 1 59.16 500 GLU B N 1
ATOM 8669 C CA . GLU B 1 500 ? -0.022 71.125 22.031 1 59.16 500 GLU B CA 1
ATOM 8670 C C . GLU B 1 500 ? 0.6 72.188 21.141 1 59.16 500 GLU B C 1
ATOM 8672 O O . GLU B 1 500 ? 1.678 72 20.578 1 59.16 500 GLU B O 1
ATOM 8677 N N . SER B 1 501 ? -0.074 73.312 21.109 1 60.81 501 SER B N 1
ATOM 8678 C CA . SER B 1 501 ? 0.373 74.375 20.203 1 60.81 501 SER B CA 1
ATOM 8679 C C . SER B 1 501 ? 1.563 75.125 20.781 1 60.81 501 SER B C 1
ATOM 8681 O O . SER B 1 501 ? 2.334 75.75 20.031 1 60.81 501 SER B O 1
ATOM 8683 N N . LEU B 1 502 ? 1.697 75 22 1 60.47 502 LEU B N 1
ATOM 8684 C CA . LEU B 1 502 ? 2.803 75.688 22.656 1 60.47 502 LEU B CA 1
ATOM 8685 C C . LEU B 1 502 ? 4.145 75.188 22.172 1 60.47 502 LEU B C 1
ATOM 8687 O O . LEU B 1 502 ? 5.125 75.938 22.078 1 60.47 502 LEU B O 1
ATOM 8691 N N . TYR B 1 503 ? 4.105 73.875 21.797 1 58.66 503 TYR B N 1
ATOM 8692 C CA . TYR B 1 503 ? 5.367 73.25 21.438 1 58.66 503 TYR B CA 1
ATOM 8693 C C . TYR B 1 503 ? 5.922 73.875 20.141 1 58.66 503 TYR B C 1
ATOM 8695 O O . TYR B 1 503 ? 7.137 73.938 19.953 1 58.66 503 TYR B O 1
ATOM 8703 N N . TYR B 1 504 ? 4.992 74.438 19.391 1 63.12 504 TYR B N 1
ATOM 8704 C CA . TYR B 1 504 ? 5.469 74.938 18.109 1 63.12 504 TYR B CA 1
ATOM 8705 C C . TYR B 1 504 ? 5.758 76.438 18.156 1 63.12 504 TYR B C 1
ATOM 8707 O O . TYR B 1 504 ? 6.227 77 17.188 1 63.12 504 TYR B O 1
ATOM 8715 N N . ASN B 1 505 ? 5.66 77 19.297 1 68.56 505 ASN B N 1
ATOM 8716 C CA . ASN B 1 505 ? 5.977 78.375 19.453 1 68.56 505 ASN B CA 1
ATOM 8717 C C . ASN B 1 505 ? 7.473 78.625 19.688 1 68.56 505 ASN B C 1
ATOM 8719 O O . ASN B 1 505 ? 8.117 77.812 20.375 1 68.56 505 ASN B O 1
ATOM 8723 N N . PRO B 1 506 ? 8.055 79.562 18.969 1 72.44 506 PRO B N 1
ATOM 8724 C CA . PRO B 1 506 ? 9.5 79.75 19.062 1 72.44 506 PRO B CA 1
ATOM 8725 C C . PRO B 1 506 ? 9.961 80.125 20.469 1 72.44 506 PRO B C 1
ATOM 8727 O O . PRO B 1 506 ? 11.039 79.688 20.891 1 72.44 506 PRO B O 1
ATOM 8730 N N . VAL B 1 507 ? 9.211 80.938 21.188 1 71.19 507 VAL B N 1
ATOM 8731 C CA . VAL B 1 507 ? 9.609 81.312 22.547 1 71.19 507 VAL B CA 1
ATOM 8732 C C . VAL B 1 507 ? 9.633 80.062 23.438 1 71.19 507 VAL B C 1
ATOM 8734 O O . VAL B 1 507 ? 10.539 79.875 24.25 1 71.19 507 VAL B O 1
ATOM 8737 N N . TRP B 1 508 ? 8.719 79.188 23.156 1 75.88 508 TRP B N 1
ATOM 8738 C CA . TRP B 1 508 ? 8.625 78 23.938 1 75.88 508 TRP B CA 1
ATOM 8739 C C . TRP B 1 508 ? 9.766 77.062 23.609 1 75.88 508 TRP B C 1
ATOM 8741 O O . TRP B 1 508 ? 10.266 76.312 24.484 1 75.88 508 TRP B O 1
ATOM 8751 N N . HIS B 1 509 ? 10.203 77.188 22.422 1 76.38 509 HIS B N 1
ATOM 8752 C CA . HIS B 1 509 ? 11.305 76.312 22.016 1 76.38 509 HIS B CA 1
ATOM 8753 C C . HIS B 1 509 ? 12.586 76.625 22.766 1 76.38 509 HIS B C 1
ATOM 8755 O O . HIS B 1 509 ? 13.414 75.75 23.031 1 76.38 509 HIS B O 1
ATOM 8761 N N . PHE B 1 510 ? 12.648 78 23 1 76.44 510 PHE B N 1
ATOM 8762 C CA . PHE B 1 510 ? 13.82 78.438 23.766 1 76.44 510 PHE B CA 1
ATOM 8763 C C . PHE B 1 510 ? 13.766 77.875 25.188 1 76.44 510 PHE B C 1
ATOM 8765 O O . PHE B 1 510 ? 14.781 77.438 25.734 1 76.44 510 PHE B O 1
ATOM 8772 N N . ILE B 1 511 ? 12.602 77.875 25.766 1 75 511 ILE B N 1
ATOM 8773 C CA . ILE B 1 511 ? 12.43 77.375 27.141 1 75 511 ILE B CA 1
ATOM 8774 C C . ILE B 1 511 ? 12.695 75.875 27.172 1 75 511 ILE B C 1
ATOM 8776 O O . ILE B 1 511 ? 13.383 75.375 28.078 1 75 511 ILE B O 1
ATOM 8780 N N . VAL B 1 512 ? 12.195 75.25 26.188 1 76.69 512 VAL B N 1
ATOM 8781 C CA . VAL B 1 512 ? 12.352 73.812 26.109 1 76.69 512 VAL B CA 1
ATOM 8782 C C . VAL B 1 512 ? 13.828 73.438 25.875 1 76.69 512 VAL B C 1
ATOM 8784 O O . VAL B 1 512 ? 14.344 72.5 26.469 1 76.69 512 VAL B O 1
ATOM 8787 N N . GLY B 1 513 ? 14.461 74.188 24.984 1 75.62 513 GLY B N 1
ATOM 8788 C CA . GLY B 1 513 ? 15.883 73.938 24.734 1 75.62 513 GLY B CA 1
ATOM 8789 C C . GLY B 1 513 ? 16.734 74.125 25.984 1 75.62 513 GLY B C 1
ATOM 8790 O O . GLY B 1 513 ? 17.656 73.312 26.219 1 75.62 513 GLY B O 1
ATOM 8791 N N . THR B 1 514 ? 16.5 75.188 26.844 1 74.94 514 THR B N 1
ATOM 8792 C CA . THR B 1 514 ? 17.234 75.438 28.094 1 74.94 514 THR B CA 1
ATOM 8793 C C . THR B 1 514 ? 16.953 74.312 29.094 1 74.94 514 THR B C 1
ATOM 8795 O O . THR B 1 514 ? 17.859 73.875 29.781 1 74.94 514 THR B O 1
ATOM 8798 N N . TRP B 1 515 ? 15.711 73.875 29.109 1 75.88 515 TRP B N 1
ATOM 8799 C CA . TRP B 1 515 ? 15.328 72.812 30 1 75.88 515 TRP B CA 1
ATOM 8800 C C . TRP B 1 515 ? 16.062 71.5 29.641 1 75.88 515 TRP B C 1
ATOM 8802 O O . TRP B 1 515 ? 16.594 70.812 30.531 1 75.88 515 TRP B O 1
ATOM 8812 N N . GLU B 1 516 ? 16.125 71.25 28.438 1 77.38 516 GLU B N 1
ATOM 8813 C CA . GLU B 1 516 ? 16.75 70 27.984 1 77.38 516 GLU B CA 1
ATOM 8814 C C . GLU B 1 516 ? 18.25 70 28.234 1 77.38 516 GLU B C 1
ATOM 8816 O O . GLU B 1 516 ? 18.859 69 28.516 1 77.38 516 GLU B O 1
ATOM 8821 N N . THR B 1 517 ? 18.797 71.188 28.078 1 73.38 517 THR B N 1
ATOM 8822 C CA . THR B 1 517 ? 20.234 71.312 28.328 1 73.38 517 THR B CA 1
ATOM 8823 C C . THR B 1 517 ? 20.547 71.125 29.812 1 73.38 517 THR B C 1
ATOM 8825 O O . THR B 1 517 ? 21.578 70.562 30.156 1 73.38 517 THR B O 1
ATOM 8828 N N . VAL B 1 518 ? 19.641 71.562 30.719 1 67.81 518 VAL B N 1
ATOM 8829 C CA . VAL B 1 518 ? 19.859 71.438 32.156 1 67.81 518 VAL B CA 1
ATOM 8830 C C . VAL B 1 518 ? 19.609 70 32.625 1 67.81 518 VAL B C 1
ATOM 8832 O O . VAL B 1 518 ? 20.344 69.438 33.438 1 67.81 518 VAL B O 1
ATOM 8835 N N . VAL B 1 519 ? 18.516 69.5 32.125 1 63.59 519 VAL B N 1
ATOM 8836 C CA . VAL B 1 519 ? 18.109 68.188 32.625 1 63.59 519 VAL B CA 1
ATOM 8837 C C . VAL B 1 519 ? 18.953 67.125 31.984 1 63.59 519 VAL B C 1
ATOM 8839 O O . VAL B 1 519 ? 19.297 66.125 32.625 1 63.59 519 VAL B O 1
ATOM 8842 N N . TYR B 1 520 ? 19.156 67.25 30.75 1 60.41 520 TYR B N 1
ATOM 8843 C CA . TYR B 1 520 ? 19.859 66.188 30.047 1 60.41 520 TYR B CA 1
ATOM 8844 C C . TYR B 1 520 ? 21.375 66.375 30.188 1 60.41 520 TYR B C 1
ATOM 8846 O O . TYR B 1 520 ? 22.141 65.562 29.609 1 60.41 520 TYR B O 1
ATOM 8854 N N . SER B 1 521 ? 21.797 67.438 30.984 1 54.84 521 SER B N 1
ATOM 8855 C CA . SER B 1 521 ? 23.234 67.562 31.109 1 54.84 521 SER B CA 1
ATOM 8856 C C . SER B 1 521 ? 23.797 66.312 31.875 1 54.84 521 SER B C 1
ATOM 8858 O O . SER B 1 521 ? 23.25 65.938 32.906 1 54.84 521 SER B O 1
ATOM 8860 N N . PRO B 1 522 ? 24.453 65.5 31.281 1 52.66 522 PRO B N 1
ATOM 8861 C CA . PRO B 1 522 ? 25.094 64.375 31.922 1 52.66 522 PRO B CA 1
ATOM 8862 C C . PRO B 1 522 ? 25.75 64.688 33.25 1 52.66 522 PRO B C 1
ATOM 8864 O O . PRO B 1 522 ? 25.953 63.844 34.094 1 52.66 522 PRO B O 1
ATOM 8867 N N . VAL B 1 523 ? 26.156 65.875 33.438 1 51.72 523 VAL B N 1
ATOM 8868 C CA . VAL B 1 523 ? 26.953 66.188 34.625 1 51.72 523 VAL B CA 1
ATOM 8869 C C . VAL B 1 523 ? 26.031 66.438 35.812 1 51.72 523 VAL B C 1
ATOM 8871 O O . VAL B 1 523 ? 26.328 66 36.938 1 51.72 523 VAL B O 1
ATOM 8874 N N . LEU B 1 524 ? 24.953 67.25 35.781 1 49.03 524 LEU B N 1
ATOM 8875 C CA . LEU B 1 524 ? 24.141 67.625 36.938 1 49.03 524 LEU B CA 1
ATOM 8876 C C . LEU B 1 524 ? 22.906 66.688 37.031 1 49.03 524 LEU B C 1
ATOM 8878 O O . LEU B 1 524 ? 22.016 66.75 36.188 1 49.03 524 LEU B O 1
ATOM 8882 N N . ASP B 1 525 ? 23.016 65.438 37.281 1 52.72 525 ASP B N 1
ATOM 8883 C CA . ASP B 1 525 ? 21.859 64.625 37.594 1 52.72 525 ASP B CA 1
ATOM 8884 C C . ASP B 1 525 ? 20.844 65.375 38.438 1 52.72 525 ASP B C 1
ATOM 8886 O O . ASP B 1 525 ? 20.859 65.312 39.656 1 52.72 525 ASP B O 1
ATOM 8890 N N . LEU B 1 526 ? 20.141 66.25 37.938 1 54.22 526 LEU B N 1
ATOM 8891 C CA . LEU B 1 526 ? 19.25 67.125 38.656 1 54.22 526 LEU B CA 1
ATOM 8892 C C . LEU B 1 526 ? 18.062 66.375 39.25 1 54.22 526 LEU B C 1
ATOM 8894 O O . LEU B 1 526 ? 17.344 66.875 40.094 1 54.22 526 LEU B O 1
ATOM 8898 N N . ASP B 1 527 ? 17.75 65.188 38.688 1 54.56 527 ASP B N 1
ATOM 8899 C CA . ASP B 1 527 ? 16.672 64.438 39.344 1 54.56 527 ASP B CA 1
ATOM 8900 C C . ASP B 1 527 ? 17 64.188 40.812 1 54.56 527 ASP B C 1
ATOM 8902 O O . ASP B 1 527 ? 16.094 64.125 41.656 1 54.56 527 ASP B O 1
ATOM 8906 N N . ARG B 1 528 ? 18.203 64 41.094 1 58.25 528 ARG B N 1
ATOM 8907 C CA . ARG B 1 528 ? 18.656 63.75 42.438 1 58.25 528 ARG B CA 1
ATOM 8908 C C . ARG B 1 528 ? 19.141 65 43.125 1 58.25 528 ARG B C 1
ATOM 8910 O O . ARG B 1 528 ? 18.938 65.188 44.344 1 58.25 528 ARG B O 1
ATOM 8917 N N . TRP B 1 529 ? 19.688 65.938 42.375 1 57.06 529 TRP B N 1
ATOM 8918 C CA . TRP B 1 529 ? 20.422 67 43.031 1 57.06 529 TRP B CA 1
ATOM 8919 C C . TRP B 1 529 ? 19.641 68.312 42.969 1 57.06 529 TRP B C 1
ATOM 8921 O O . TRP B 1 529 ? 20.047 69.312 43.562 1 57.06 529 TRP B O 1
ATOM 8931 N N . ALA B 1 530 ? 18.562 68.25 42.375 1 61.09 530 ALA B N 1
ATOM 8932 C CA . ALA B 1 530 ? 17.828 69.5 42.25 1 61.09 530 ALA B CA 1
ATOM 8933 C C . ALA B 1 530 ? 17.438 70.062 43.594 1 61.09 530 ALA B C 1
ATOM 8935 O O . ALA B 1 530 ? 17.594 71.25 43.875 1 61.09 530 ALA B O 1
ATOM 8936 N N . ILE B 1 531 ? 16.969 69.188 44.344 1 64 531 ILE B N 1
ATOM 8937 C CA . ILE B 1 531 ? 16.516 69.625 45.656 1 64 531 ILE B CA 1
ATOM 8938 C C . ILE B 1 531 ? 17.703 70.125 46.469 1 64 531 ILE B C 1
ATOM 8940 O O . ILE B 1 531 ? 17.656 71.188 47.094 1 64 531 ILE B O 1
ATOM 8944 N N . PRO B 1 532 ? 18.766 69.438 46.406 1 64.75 532 PRO B N 1
ATOM 8945 C CA . PRO B 1 532 ? 19.875 69.938 47.219 1 64.75 532 PRO B CA 1
ATOM 8946 C C . PRO B 1 532 ? 20.453 71.25 46.719 1 64.75 532 PRO B C 1
ATOM 8948 O O . PRO B 1 532 ? 20.828 72.125 47.5 1 64.75 532 PRO B O 1
ATOM 8951 N N . ILE B 1 533 ? 20.484 71.5 45.562 1 65.88 533 ILE B N 1
ATOM 8952 C CA . ILE B 1 533 ? 21.047 72.75 45.031 1 65.88 533 ILE B CA 1
ATOM 8953 C C . ILE B 1 533 ? 20.141 73.938 45.375 1 65.88 533 ILE B C 1
ATOM 8955 O O . ILE B 1 533 ? 20.609 75 45.75 1 65.88 533 ILE B O 1
ATOM 8959 N N . VAL B 1 534 ? 18.859 73.625 45.344 1 68.44 534 VAL B N 1
ATOM 8960 C CA . VAL B 1 534 ? 17.906 74.688 45.75 1 68.44 534 VAL B CA 1
ATOM 8961 C C . VAL B 1 534 ? 18.047 75 47.219 1 68.44 534 VAL B C 1
ATOM 8963 O O . VAL B 1 534 ? 17.984 76.125 47.625 1 68.44 534 VAL B O 1
ATOM 8966 N N . CYS B 1 535 ? 18.359 73.875 47.844 1 67 535 CYS B N 1
ATOM 8967 C CA . CYS B 1 535 ? 18.547 74.062 49.281 1 67 535 CYS B CA 1
ATOM 8968 C C . CYS B 1 535 ? 19.844 74.812 49.562 1 67 535 CYS B C 1
ATOM 8970 O O . CYS B 1 535 ? 19.891 75.688 50.406 1 67 535 CYS B O 1
ATOM 8972 N N . ILE B 1 536 ? 20.859 74.625 48.812 1 70.5 536 ILE B N 1
ATOM 8973 C CA . ILE B 1 536 ? 22.125 75.312 49.031 1 70.5 536 ILE B CA 1
ATOM 8974 C C . ILE B 1 536 ? 22.016 76.75 48.594 1 70.5 536 ILE B C 1
ATOM 8976 O O . ILE B 1 536 ? 22.5 77.688 49.281 1 70.5 536 ILE B O 1
ATOM 8980 N N . ILE B 1 537 ? 21.25 77 47.625 1 71.06 537 ILE B N 1
ATOM 8981 C CA . ILE B 1 537 ? 21.062 78.375 47.156 1 71.06 537 ILE B CA 1
ATOM 8982 C C . ILE B 1 537 ? 20.188 79.188 48.125 1 71.06 537 ILE B C 1
ATOM 8984 O O . ILE B 1 537 ? 20.469 80.312 48.469 1 71.06 537 ILE B O 1
ATOM 8988 N N . ALA B 1 538 ? 19.297 78.375 48.688 1 70.81 538 ALA B N 1
ATOM 8989 C CA . ALA B 1 538 ? 18.453 79 49.719 1 70.81 538 ALA B CA 1
ATOM 8990 C C . ALA B 1 538 ? 19.266 79.25 51 1 70.81 538 ALA B C 1
ATOM 8992 O O . ALA B 1 538 ? 19.094 80.312 51.594 1 70.81 538 ALA B O 1
ATOM 8993 N N . MET B 1 539 ? 20.172 78.5 51.219 1 72.25 539 MET B N 1
ATOM 8994 C CA . MET B 1 539 ? 21.031 78.688 52.375 1 72.25 539 MET B CA 1
ATOM 8995 C C . MET B 1 539 ? 22.031 79.812 52.125 1 72.25 539 MET B C 1
ATOM 8997 O O . MET B 1 539 ? 22.312 80.625 53 1 72.25 539 MET B O 1
ATOM 9001 N N . CYS B 1 540 ? 22.469 80 51.031 1 70.81 540 CYS B N 1
ATOM 9002 C CA . CYS B 1 540 ? 23.422 81.062 50.719 1 70.81 540 CYS B CA 1
ATOM 9003 C C . CYS B 1 540 ? 22.734 82.375 50.688 1 70.81 540 CYS B C 1
ATOM 9005 O O . CYS B 1 540 ? 23.281 83.375 51.156 1 70.81 540 CYS B O 1
ATOM 9007 N N . VAL B 1 541 ? 21.578 82.375 50.312 1 69.81 541 VAL B N 1
ATOM 9008 C CA . VAL B 1 541 ? 20.812 83.625 50.312 1 69.81 541 VAL B CA 1
ATOM 9009 C C . VAL B 1 541 ? 20.438 84 51.75 1 69.81 541 VAL B C 1
ATOM 9011 O O . VAL B 1 541 ? 20.5 85.125 52.125 1 69.81 541 VAL B O 1
ATOM 9014 N N . LEU B 1 542 ? 20.172 82.938 52.5 1 69.38 542 LEU B N 1
ATOM 9015 C CA . LEU B 1 542 ? 19.891 83.188 53.906 1 69.38 542 LEU B CA 1
ATOM 9016 C C . LEU B 1 542 ? 21.156 83.625 54.625 1 69.38 542 LEU B C 1
ATOM 9018 O O . LEU B 1 542 ? 21.094 84.562 55.469 1 69.38 542 LEU B O 1
ATOM 9022 N N . TYR B 1 543 ? 22.219 83.125 54.344 1 69 543 TYR B N 1
ATOM 9023 C CA . TYR B 1 543 ? 23.484 83.562 54.969 1 69 543 TYR B CA 1
ATOM 9024 C C . TYR B 1 543 ? 23.859 84.938 54.531 1 69 543 TYR B C 1
ATOM 9026 O O . TYR B 1 543 ? 24.312 85.75 55.344 1 69 543 TYR B O 1
ATOM 9034 N N . TRP B 1 544 ? 23.625 85.25 53.438 1 64 544 TRP B N 1
ATOM 9035 C CA . TRP B 1 544 ? 23.969 86.562 52.938 1 64 544 TRP B CA 1
ATOM 9036 C C . TRP B 1 544 ? 23.047 87.625 53.562 1 64 544 TRP B C 1
ATOM 9038 O O . TRP B 1 544 ? 23.484 88.688 53.875 1 64 544 TRP B O 1
ATOM 9048 N N . ARG B 1 545 ? 21.859 87.188 53.812 1 62.72 545 ARG B N 1
ATOM 9049 C CA . ARG B 1 545 ? 20.906 88.125 54.438 1 62.72 545 ARG B CA 1
ATOM 9050 C C . ARG B 1 545 ? 21.219 88.312 55.938 1 62.72 545 ARG B C 1
ATOM 9052 O O . ARG B 1 545 ? 21.094 89.438 56.469 1 62.72 545 ARG B O 1
ATOM 9059 N N . CYS B 1 546 ? 21.625 87.312 56.5 1 60.94 546 CYS B N 1
ATOM 9060 C CA . CYS B 1 546 ? 21.891 87.438 57.906 1 60.94 546 CYS B CA 1
ATOM 9061 C C . CYS B 1 546 ? 23.266 88 58.188 1 60.94 546 CYS B C 1
ATOM 9063 O O . CYS B 1 546 ? 23.453 88.812 59.094 1 60.94 546 CYS B O 1
ATOM 9065 N N . TYR B 1 547 ? 24.25 87.688 57.531 1 57.25 547 TYR B N 1
ATOM 9066 C CA . TYR B 1 547 ? 25.594 88.125 57.875 1 57.25 547 TYR B CA 1
ATOM 9067 C C . TYR B 1 547 ? 26.047 89.25 56.969 1 57.25 547 TYR B C 1
ATOM 9069 O O . TYR B 1 547 ? 27.094 89.875 57.219 1 57.25 547 TYR B O 1
ATOM 9077 N N . GLY B 1 548 ? 25.406 89.375 55.875 1 52.38 548 GLY B N 1
ATOM 9078 C CA . GLY B 1 548 ? 25.859 90.5 55.031 1 52.38 548 GLY B CA 1
ATOM 9079 C C . GLY B 1 548 ? 25.469 91.875 55.562 1 52.38 548 GLY B C 1
ATOM 9080 O O . GLY B 1 548 ? 25.828 92.875 54.969 1 52.38 548 GLY B O 1
ATOM 9081 N N . LYS B 1 549 ? 24.359 92 56.438 1 50.34 549 LYS B N 1
ATOM 9082 C CA . LYS B 1 549 ? 24.125 93.312 57 1 50.34 549 LYS B CA 1
ATOM 9083 C C . LYS B 1 549 ? 25.328 93.812 57.812 1 50.34 549 LYS B C 1
ATOM 9085 O O . LYS B 1 549 ? 25.375 94.938 58.219 1 50.34 549 LYS B O 1
ATOM 9090 N N . ARG B 1 550 ? 26.016 92.875 58.344 1 48.34 550 ARG B N 1
ATOM 9091 C CA . ARG B 1 550 ? 26.922 93.438 59.312 1 48.34 550 ARG B CA 1
ATOM 9092 C C . ARG B 1 550 ? 28.031 94.25 58.594 1 48.34 550 ARG B C 1
ATOM 9094 O O . ARG B 1 550 ? 28.547 95.188 59.125 1 48.34 550 ARG B O 1
ATOM 9101 N N . LYS B 1 551 ? 28.797 93.562 57.781 1 44.38 551 LYS B N 1
ATOM 9102 C CA . LYS B 1 551 ? 30.016 94.312 57.594 1 44.38 551 LYS B CA 1
ATOM 9103 C C . LYS B 1 551 ? 29.766 95.562 56.75 1 44.38 551 LYS B C 1
ATOM 9105 O O . LYS B 1 551 ? 30.172 96.688 57.094 1 44.38 551 LYS B O 1
ATOM 9110 N N . HIS B 1 552 ? 30.312 95.5 55.5 1 40.94 552 HIS B N 1
ATOM 9111 C CA . HIS B 1 552 ? 30.672 96.688 54.688 1 40.94 552 HIS B CA 1
ATOM 9112 C C . HIS B 1 552 ? 29.422 97.375 54.156 1 40.94 552 HIS B C 1
ATOM 9114 O O . HIS B 1 552 ? 28.391 96.688 53.938 1 40.94 552 HIS B O 1
ATOM 9120 N N . GLY B 1 553 ? 29.266 98.812 54.438 1 40.16 553 GLY B N 1
ATOM 9121 C CA . GLY B 1 553 ? 28.469 99.938 54 1 40.16 553 GLY B CA 1
ATOM 9122 C C . GLY B 1 553 ? 28.078 99.875 52.531 1 40.16 553 GLY B C 1
ATOM 9123 O O . GLY B 1 553 ? 27.719 100.875 51.938 1 40.16 553 GLY B O 1
ATOM 9124 N N . THR B 1 554 ? 28.688 99 51.781 1 38.84 554 THR B N 1
ATOM 9125 C CA . THR B 1 554 ? 28.375 99.25 50.375 1 38.84 554 THR B CA 1
ATOM 9126 C C . THR B 1 554 ? 26.875 99.188 50.125 1 38.84 554 THR B C 1
ATOM 9128 O O . THR B 1 554 ? 26.219 98.25 50.469 1 38.84 554 THR B O 1
ATOM 9131 N N . SER B 1 555 ? 26.25 100.5 50.125 1 39.72 555 SER B N 1
ATOM 9132 C CA . SER B 1 555 ? 24.906 100.875 49.656 1 39.72 555 SER B CA 1
ATOM 9133 C C . SER B 1 555 ? 24.453 100.062 48.469 1 39.72 555 SER B C 1
ATOM 9135 O O . SER B 1 555 ? 25.062 100.125 47.406 1 39.72 555 SER B O 1
ATOM 9137 N N . TRP B 1 556 ? 24.453 98.938 48.625 1 38.38 556 TRP B N 1
ATOM 9138 C CA . TRP B 1 556 ? 23.75 98.25 47.531 1 38.38 556 TRP B CA 1
ATOM 9139 C C . TRP B 1 556 ? 22.5 99.062 47.125 1 38.38 556 TRP B C 1
ATOM 9141 O O . TRP B 1 556 ? 21.688 99.438 47.969 1 38.38 556 TRP B O 1
ATOM 9151 N N . ILE B 1 557 ? 22.672 99.938 46.062 1 39.5 557 ILE B N 1
ATOM 9152 C CA . ILE B 1 557 ? 21.781 100.875 45.375 1 39.5 557 ILE B CA 1
ATOM 9153 C C . ILE B 1 557 ? 20.406 100.188 45.188 1 39.5 557 ILE B C 1
ATOM 9155 O O . ILE B 1 557 ? 19.594 100.688 44.406 1 39.5 557 ILE B O 1
ATOM 9159 N N . LEU B 1 558 ? 20.312 99 45.594 1 42.12 558 LEU B N 1
ATOM 9160 C CA . LEU B 1 558 ? 18.953 98.625 45.188 1 42.12 558 LEU B CA 1
ATOM 9161 C C . LEU B 1 558 ? 17.938 99.312 46.062 1 42.12 558 LEU B C 1
ATOM 9163 O O . LEU B 1 558 ? 18.125 99.438 47.281 1 42.12 558 LEU B O 1
ATOM 9167 N N . PRO B 1 559 ? 17.141 100.375 45.5 1 42.09 559 PRO B N 1
ATOM 9168 C CA . PRO B 1 559 ? 16.156 101.125 46.219 1 42.09 559 PRO B CA 1
ATOM 9169 C C . PRO B 1 559 ? 15.359 100.312 47.219 1 42.09 559 PRO B C 1
ATOM 9171 O O . PRO B 1 559 ? 14.648 99.375 46.844 1 42.09 559 PRO B O 1
ATOM 9174 N N . MET B 1 560 ? 16.031 100 48.344 1 42.5 560 MET B N 1
ATOM 9175 C CA . MET B 1 560 ? 15.344 99.375 49.438 1 42.5 560 MET B CA 1
ATOM 9176 C C . MET B 1 560 ? 14.258 100.25 50 1 42.5 560 MET B C 1
ATOM 9178 O O . MET B 1 560 ? 14.336 101.5 49.875 1 42.5 560 MET B O 1
ATOM 9182 N N . TYR B 1 561 ? 13.133 99.875 50.406 1 42.91 561 TYR B N 1
ATOM 9183 C CA . TYR B 1 561 ? 12.062 100.562 51.094 1 42.91 561 TYR B CA 1
ATOM 9184 C C . TYR B 1 561 ? 12.609 101.375 52.281 1 42.91 561 TYR B C 1
ATOM 9186 O O . TYR B 1 561 ? 13.18 100.812 53.188 1 42.91 561 TYR B O 1
ATOM 9194 N N . ASN B 1 562 ? 13.328 102.625 52.125 1 37.94 562 ASN B N 1
ATOM 9195 C CA . ASN B 1 562 ? 13.75 103.5 53.219 1 37.94 562 ASN B CA 1
ATOM 9196 C C . ASN B 1 562 ? 12.578 103.938 54.094 1 37.94 562 ASN B C 1
ATOM 9198 O O . ASN B 1 562 ? 11.633 104.562 53.594 1 37.94 562 ASN B O 1
ATOM 9202 N N . ASN B 1 563 ? 12.203 103.25 55.188 1 37.94 563 ASN B N 1
ATOM 9203 C CA . ASN B 1 563 ? 11.297 103.688 56.219 1 37.94 563 ASN B CA 1
ATOM 9204 C C . ASN B 1 563 ? 11.852 104.938 56.969 1 37.94 563 ASN B C 1
ATOM 9206 O O . ASN B 1 563 ? 12.641 104.812 57.906 1 37.94 563 ASN B O 1
ATOM 9210 N N . GLN B 1 564 ? 12.445 106 56.438 1 35.69 564 GLN B N 1
ATOM 9211 C CA . GLN B 1 564 ? 12.883 107.125 57.25 1 35.69 564 GLN B CA 1
ATOM 9212 C C . GLN B 1 564 ? 11.711 107.812 57.969 1 35.69 564 GLN B C 1
ATOM 9214 O O . GLN B 1 564 ? 10.867 108.438 57.344 1 35.69 564 GLN B O 1
ATOM 9219 N N . LYS B 1 565 ? 11.109 107.25 59.156 1 39.84 565 LYS B N 1
ATOM 9220 C CA . LYS B 1 565 ? 10.266 108 60.094 1 39.84 565 LYS B CA 1
ATOM 9221 C C . LYS B 1 565 ? 11.023 109.188 60.719 1 39.84 565 LYS B C 1
ATOM 9223 O O . LYS B 1 565 ? 12.031 109 61.406 1 39.84 565 LYS B O 1
ATOM 9228 N N . ASN B 1 566 ? 11.211 110.375 60.062 1 33.97 566 ASN B N 1
ATOM 9229 C CA . ASN B 1 566 ? 11.648 111.625 60.594 1 33.97 566 ASN B CA 1
ATOM 9230 C C . ASN B 1 566 ? 10.891 112 61.875 1 33.97 566 ASN B C 1
ATOM 9232 O O . ASN B 1 566 ? 9.664 112.125 61.875 1 33.97 566 ASN B O 1
ATOM 9236 N N . GLY B 1 567 ? 11.266 111.562 63.094 1 33.28 567 GLY B N 1
ATOM 9237 C 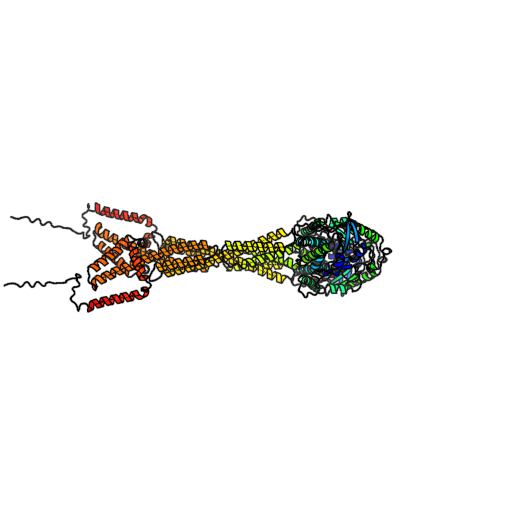CA . GLY B 1 567 ? 10.812 112 64.375 1 33.28 567 GLY B CA 1
ATOM 9238 C C . GLY B 1 567 ? 11 113.5 64.625 1 33.28 567 GLY B C 1
ATOM 9239 O O . GLY B 1 567 ? 12.125 114 64.562 1 33.28 567 GLY B O 1
ATOM 9240 N N . ARG B 1 568 ? 10.062 114.438 64.312 1 37.41 568 ARG B N 1
ATOM 9241 C CA . ARG B 1 568 ? 9.922 115.875 64.5 1 37.41 568 ARG B CA 1
ATOM 9242 C C . ARG B 1 568 ? 9.906 116.188 66 1 37.41 568 ARG B C 1
ATOM 9244 O O . ARG B 1 568 ? 8.961 115.875 66.688 1 37.41 568 ARG B O 1
ATOM 9251 N N . ASN B 1 569 ? 11.047 116.062 66.75 1 31.64 569 ASN B N 1
ATOM 9252 C CA . ASN B 1 569 ? 11.109 116.625 68.125 1 31.64 569 ASN B CA 1
ATOM 9253 C C . ASN B 1 569 ? 10.789 118.125 68.125 1 31.64 569 ASN B C 1
ATOM 9255 O O . ASN B 1 569 ? 11.492 118.938 67.5 1 31.64 569 ASN B O 1
ATOM 9259 N N . ARG B 1 570 ? 9.531 118.562 68.25 1 37.75 570 ARG B N 1
ATOM 9260 C CA . ARG B 1 570 ? 8.93 119.875 68.562 1 37.75 570 ARG B CA 1
ATOM 9261 C C . ARG B 1 570 ? 9.484 120.438 69.875 1 37.75 570 ARG B C 1
ATOM 9263 O O . ARG B 1 570 ? 9.227 119.875 70.938 1 37.75 570 ARG B O 1
ATOM 9270 N N . GLU B 1 571 ? 10.82 120.75 69.938 1 32.16 571 GLU B N 1
ATOM 9271 C CA . GLU B 1 571 ? 11.242 121.5 71.125 1 32.16 571 GLU B CA 1
ATOM 9272 C C . GLU B 1 571 ? 10.32 122.688 71.375 1 32.16 571 GLU B C 1
ATOM 9274 O O . GLU B 1 571 ? 9.984 123.438 70.438 1 32.16 571 GLU B O 1
ATOM 9279 N N . ARG B 1 572 ? 9.547 122.625 72.438 1 34.62 572 ARG B N 1
ATOM 9280 C CA . ARG B 1 572 ? 8.695 123.562 73.188 1 34.62 572 ARG B CA 1
ATOM 9281 C C . ARG B 1 572 ? 9.453 124.812 73.562 1 34.62 572 ARG B C 1
ATOM 9283 O O . ARG B 1 572 ? 10.352 124.75 74.438 1 34.62 572 ARG B O 1
ATOM 9290 N N . SER B 1 573 ? 9.953 125.625 72.562 1 28.53 573 SER B N 1
ATOM 9291 C CA . SER B 1 573 ? 10.492 126.875 72.938 1 28.53 573 SER B CA 1
ATOM 9292 C C . SER B 1 573 ? 9.492 127.688 73.812 1 28.53 573 SER B C 1
ATOM 9294 O O . SER B 1 573 ? 8.305 127.688 73.5 1 28.53 573 SER B O 1
ATOM 9296 N N . GLU B 1 574 ? 9.945 128 75.062 1 27.27 574 GLU B N 1
ATOM 9297 C CA . GLU B 1 574 ? 9.578 129.25 75.75 1 27.27 574 GLU B CA 1
ATOM 9298 C C . GLU B 1 574 ? 9.797 130.5 74.938 1 27.27 574 GLU B C 1
ATOM 9300 O O . GLU B 1 574 ? 10.781 130.625 74.188 1 27.27 574 GLU B O 1
#

Radius of gyration: 54.36 Å; Cα contacts (8 Å, |Δi|>4): 1547; chains: 2; bounding box: 74×193×121 Å

Sequence (1148 aa):
MWFPIVEPDPNHTKLRLSREGLEAISRITTPIAAVAVIGPYRSGKSFLLNQLLSLSCYEGFGVGHMRDTKTKGIWVWGTPLELEIDGVKTSIIYLDTEGFESVGKSNVYDDRIFALATVMSSVLIYNLPETIREADISRLSFAVELAEEFYGRVKGQDVAFEPSKLLWLIQRDFLQGKSVKEMVDEALKHVPNEDGNKNIDQVNQIRDSLAIMGDNSTAFSLPQPHLMRTKLCDLKDEDLDSTYVARRDQLKKLVASILRPKIVQGKTLNGKEFISFLEQILDALNKGEIPSTGSLVEVFNKGIVERCVKLYNERMVRLRLPTSEESLRTSHETAHDEALKAFDAQHFGRQHAKKSVDQLDEQMQEVYKNFVLANEYQSSKLCEALYTKCEDDMDHLQTLRLPSMAKFTAGFVHCNQSFEHQCVGPSKQNYEQRLTKMMGKARSLFIKEYNNRLFNWLVGFSLVMVIVGRFIIKFILLEMAAWILFIFLETYTRMFWTAESLYYNPVWHFIVGTWETVVYSPVLDLDRWAIPIVCIIAMCVLYWRCYGKRKHGTSWILPMYNNQKNGRNRERSEMWFPIVEPDPNHTKLRLSREGLEAISRITTPIAAVAVIGPYRSGKSFLLNQLLSLSCYEGFGVGHMRDTKTKGIWVWGTPLELEIDGVKTSIIYLDTEGFESVGKSNVYDDRIFALATVMSSVLIYNLPETIREADISRLSFAVELAEEFYGRVKGQDVAFEPSKLLWLIQRDFLQGKSVKEMVDEALKHVPNEDGNKNIDQVNQIRDSLAIMGDNSTAFSLPQPHLMRTKLCDLKDEDLDSTYVARRDQLKKLVASILRPKIVQGKTLNGKEFISFLEQILDALNKGEIPSTGSLVEVFNKGIVERCVKLYNERMVRLRLPTSEESLRTSHETAHDEALKAFDAQHFGRQHAKKSVDQLDEQMQEVYKNFVLANEYQSSKLCEALYTKCEDDMDHLQTLRLPSMAKFTAGFVHCNQSFEHQCVGPSKQNYEQRLTKMMGKARSLFIKEYNNRLFNWLVGFSLVMVIVGRFIIKFILLEMAAWILFIFLETYTRMFWTAESLYYNPVWHFIVGTWETVVYSPVLDLDRWAIPIVCIIAMCVLYWRCYGKRKHGTSWILPMYNNQKNGRNRERSE

Organism: Thlaspi arvense (NCBI:txid13288)